Protein AF-F0MC78-F1 (afdb_monomer_lite)

Foldseek 3Di:
DDDPPPDPVVVDDPVVVVVLVVVCVVVVADCFDDRHPVLVVVQVVVQVVLQVLVCVVQVHHDPDPVQPPDPKDWDFWDWAWAQDQSATHIHTHTAIPVRPRADDVAGVPRRYDDPVLVVLLVCVVVPDDLVVSQVCCCVNHVDRDDSVNSVVSNVVCVVVQVCLLLAADEQEFAEKEKDWDWDQDDDVHTDTKIKIWIWTQHPVRDIDTNDIDIADPDPRLALVNLLVVLVSSVVSRHNEYAEYEYAPGPNNVVSCCVNHVNHQYAYQPVNLLVVLVVQDDPVCNVVLCVLQVQLLVPLAPVSNVVSLVVSCVVPCVPRVVNNVSCVVRVVRHRVLNVDPPVVVVVRPDLAPDDDDDDDDPPPDDDDDDPPDDRPDPRDLCNVDDPLDLLVLLLVLLVPDDCPLLVVLDDDDDPDDDDADSSLLLSLCLVCLLVLHDQLQVSLVCCVPPSSSVVSNVNDRDHSVSSVVSLVSCLVVLLVLLLSLLLVLVVLVDQQQQEKEKDKDWFFAPADPVLKDFQVVLVVCVVVLVPCLPVVVVVVVVVVVVVVVPDDPDDPPVVVVVNVVSVVLNVLSVLLNVLLVVVVVVVVVVVVVLVVLLVVQLVCLLVVHDGPDDRDQADSQLSSLVSQLVVVVVVLVVVVVVCVVCVVVVHDDPDDDRDPCVPDPSNVVSVVSNVVSVVSHVVVVPDDPPDDPGRIARSVFRQWDFAQDPVGTHGGWMKMFMFHLLGATQDIATHRDNFCQVVLVVRQVSSQVSLVVSCVVPVDPSSHNAEYAYECSNDDLCNLPPDHHHYAYDVDDLVVLLVCLVVPAADDAFDPPDRSVSRNSNQSSHPVNVVSNVCNCVGVVVSVVSLCSSRNHQPDHDRSSSRSVSSSSSSSSSSVSSSVSVD

Structure (mmCIF, N/CA/C/O backbone):
data_AF-F0MC78-F1
#
_entry.id   AF-F0MC78-F1
#
loop_
_atom_site.group_PDB
_atom_site.id
_atom_site.type_symbol
_atom_site.label_atom_id
_atom_site.label_alt_id
_atom_site.label_comp_id
_atom_site.label_asym_id
_atom_site.label_entity_id
_atom_site.label_seq_id
_atom_site.pdbx_PDB_ins_code
_atom_site.Cartn_x
_atom_site.Cartn_y
_atom_site.Cartn_z
_atom_site.occupancy
_atom_site.B_iso_or_equiv
_atom_site.auth_seq_id
_atom_site.auth_comp_id
_atom_site.auth_asym_id
_atom_site.auth_atom_id
_atom_site.pdbx_PDB_model_num
ATOM 1 N N . MET A 1 1 ? 43.448 -42.102 -20.679 1.00 36.03 1 MET A N 1
ATOM 2 C CA . MET A 1 1 ? 44.283 -41.127 -19.950 1.00 36.03 1 MET A CA 1
ATOM 3 C C . MET A 1 1 ? 43.355 -40.333 -19.064 1.00 36.03 1 MET A C 1
ATOM 5 O O . MET A 1 1 ? 42.288 -39.949 -19.513 1.00 36.03 1 MET A O 1
ATOM 9 N N . THR A 1 2 ? 43.704 -40.294 -17.788 1.00 30.30 2 THR A N 1
ATOM 10 C CA . THR A 1 2 ? 42.893 -39.878 -16.644 1.00 30.30 2 THR A CA 1
ATOM 11 C C . THR A 1 2 ? 42.479 -38.414 -16.709 1.00 30.30 2 THR A C 1
ATOM 13 O O . THR A 1 2 ? 43.308 -37.548 -16.981 1.00 30.30 2 THR A O 1
ATOM 16 N N . ASP A 1 3 ? 41.200 -38.189 -16.417 1.00 33.69 3 ASP A N 1
ATOM 17 C CA . ASP A 1 3 ? 40.590 -36.907 -16.073 1.00 33.69 3 ASP A CA 1
ATOM 18 C C . ASP A 1 3 ? 41.346 -36.284 -14.891 1.00 33.69 3 ASP A C 1
ATOM 20 O O . ASP A 1 3 ? 41.429 -36.881 -13.816 1.00 33.69 3 ASP A O 1
ATOM 24 N N . VAL A 1 4 ? 41.922 -35.101 -15.095 1.00 35.62 4 VAL A N 1
ATOM 25 C CA . VAL A 1 4 ? 42.488 -34.267 -14.027 1.00 35.62 4 VAL A CA 1
ATOM 26 C C . VAL A 1 4 ? 41.748 -32.936 -14.066 1.00 35.62 4 VAL A C 1
ATOM 28 O O . VAL A 1 4 ? 42.275 -31.906 -14.469 1.00 35.62 4 VAL A O 1
ATOM 31 N N . THR A 1 5 ? 40.481 -32.960 -13.664 1.00 35.41 5 THR A N 1
ATOM 32 C CA . THR A 1 5 ? 39.817 -31.777 -13.117 1.00 35.41 5 THR A CA 1
ATOM 33 C C . THR A 1 5 ? 40.124 -31.736 -11.626 1.00 35.41 5 THR A C 1
ATOM 35 O O . THR A 1 5 ? 39.296 -32.120 -10.801 1.00 35.41 5 THR A O 1
ATOM 38 N N . THR A 1 6 ? 41.342 -31.325 -11.268 1.00 33.75 6 THR A N 1
ATOM 39 C CA . THR A 1 6 ? 41.643 -30.948 -9.884 1.00 33.75 6 THR A CA 1
ATOM 40 C C . THR A 1 6 ? 40.788 -29.727 -9.576 1.00 33.75 6 THR A C 1
ATOM 42 O O . THR A 1 6 ? 40.936 -28.679 -10.207 1.00 33.75 6 THR A O 1
ATOM 45 N N . SER A 1 7 ? 39.825 -29.881 -8.673 1.00 35.78 7 SER A N 1
ATOM 46 C CA . SER A 1 7 ? 38.969 -28.779 -8.259 1.00 35.78 7 SER A CA 1
ATOM 47 C C . SER A 1 7 ? 39.847 -27.716 -7.587 1.00 35.78 7 SER A C 1
ATOM 49 O O . SER A 1 7 ? 40.676 -28.042 -6.742 1.00 35.78 7 SER A O 1
ATOM 51 N N . ALA A 1 8 ? 39.702 -26.439 -7.952 1.00 42.66 8 ALA A N 1
ATOM 52 C CA . ALA A 1 8 ? 40.472 -25.345 -7.338 1.00 42.66 8 ALA A CA 1
ATOM 53 C C . ALA A 1 8 ? 40.263 -25.244 -5.807 1.00 42.66 8 ALA A C 1
ATOM 55 O O . ALA A 1 8 ? 41.031 -24.583 -5.112 1.00 42.66 8 ALA A O 1
ATOM 56 N N . THR A 1 9 ? 39.240 -25.923 -5.287 1.00 39.44 9 THR A N 1
ATOM 57 C CA . THR A 1 9 ? 38.934 -26.104 -3.867 1.00 39.44 9 THR A CA 1
ATOM 58 C C . THR A 1 9 ? 39.941 -26.977 -3.110 1.00 39.44 9 THR A C 1
ATOM 60 O O . THR A 1 9 ? 40.125 -26.739 -1.925 1.00 39.44 9 THR A O 1
ATOM 63 N N . ASP A 1 10 ? 40.662 -27.901 -3.760 1.00 43.69 10 ASP A N 1
ATOM 64 C CA . ASP A 1 10 ? 41.658 -28.760 -3.083 1.00 43.69 10 ASP A CA 1
ATOM 65 C C . ASP A 1 10 ? 43.011 -28.059 -2.831 1.00 43.69 10 ASP A C 1
ATOM 67 O O . ASP A 1 10 ? 43.887 -28.601 -2.160 1.00 43.69 10 ASP A O 1
ATOM 71 N N . ALA A 1 11 ? 43.208 -26.851 -3.374 1.00 52.25 11 ALA A N 1
ATOM 72 C CA . ALA A 1 11 ? 44.463 -26.098 -3.268 1.00 52.25 11 ALA A CA 1
ATOM 73 C C . ALA A 1 11 ? 44.542 -25.183 -2.032 1.00 52.25 11 ALA A C 1
ATOM 75 O O . ALA A 1 11 ? 45.592 -24.594 -1.769 1.00 52.25 11 ALA A O 1
ATOM 76 N N . VAL A 1 12 ? 43.443 -25.025 -1.289 1.00 56.75 12 VAL A N 1
ATOM 77 C CA . VAL A 1 12 ? 43.340 -24.069 -0.183 1.00 56.75 12 VAL A CA 1
ATOM 78 C C . VAL A 1 12 ? 42.890 -24.806 1.073 1.00 56.75 12 VAL A C 1
ATOM 80 O O . VAL A 1 12 ? 41.785 -25.330 1.126 1.00 56.75 12 VAL A O 1
ATOM 83 N N . ASP A 1 13 ? 43.749 -24.838 2.090 1.00 71.06 13 ASP A N 1
ATOM 84 C CA . ASP A 1 13 ? 43.458 -25.482 3.373 1.00 71.06 13 ASP A CA 1
ATOM 85 C C . ASP A 1 13 ? 42.274 -24.781 4.078 1.00 71.06 13 ASP A C 1
ATOM 87 O O . ASP A 1 13 ? 42.365 -23.611 4.471 1.00 71.06 13 ASP A O 1
ATOM 91 N N . GLU A 1 14 ? 41.147 -25.489 4.224 1.00 67.94 14 GLU A N 1
ATOM 92 C CA . GLU A 1 14 ? 39.921 -24.975 4.851 1.00 67.94 14 GLU A CA 1
ATOM 93 C C . GLU A 1 14 ? 40.154 -24.515 6.300 1.00 67.94 14 GLU A C 1
ATOM 95 O O . GLU A 1 14 ? 39.541 -23.542 6.756 1.00 67.94 14 GLU A O 1
ATOM 100 N N . GLU A 1 15 ? 41.080 -25.156 7.019 1.00 69.62 15 GLU A N 1
ATOM 101 C CA . GLU A 1 15 ? 41.416 -24.788 8.393 1.00 69.62 15 GLU A CA 1
ATOM 102 C C . GLU A 1 15 ? 42.195 -23.465 8.434 1.00 69.62 15 GLU A C 1
ATOM 104 O O . GLU A 1 15 ? 41.943 -22.616 9.296 1.00 69.62 15 GLU A O 1
ATOM 109 N N . LEU A 1 16 ? 43.063 -23.217 7.447 1.00 69.44 16 LEU A N 1
ATOM 110 C CA . LEU A 1 16 ? 43.780 -21.948 7.306 1.00 69.44 16 LEU A CA 1
ATOM 111 C C . LEU A 1 16 ? 42.819 -20.790 6.987 1.00 69.44 16 LEU A C 1
ATOM 113 O O . LEU A 1 16 ? 42.932 -19.708 7.570 1.00 69.44 16 LEU A O 1
ATOM 117 N N . VAL A 1 17 ? 41.827 -21.014 6.118 1.00 68.69 17 VAL A N 1
ATOM 118 C CA . VAL A 1 17 ? 40.794 -20.012 5.792 1.00 68.69 17 VAL A CA 1
ATOM 119 C C . VAL A 1 17 ? 39.947 -19.677 7.021 1.00 68.69 17 VAL A C 1
ATOM 121 O O . VAL A 1 17 ? 39.665 -18.499 7.280 1.00 68.69 17 VAL A O 1
ATOM 124 N N . ARG A 1 18 ? 39.584 -20.686 7.823 1.00 72.88 18 ARG A N 1
ATOM 125 C CA . ARG A 1 18 ? 38.840 -20.504 9.076 1.00 72.88 18 ARG A CA 1
ATOM 126 C C . ARG A 1 18 ? 39.632 -19.665 10.080 1.00 72.88 18 ARG A C 1
ATOM 128 O O . ARG A 1 18 ? 39.100 -18.682 10.598 1.00 72.88 18 ARG A O 1
ATOM 135 N N . GLN A 1 19 ? 40.913 -19.981 10.284 1.00 74.38 19 GLN A N 1
ATOM 136 C CA . GLN A 1 19 ? 41.801 -19.243 11.190 1.00 74.38 19 GLN A CA 1
ATOM 137 C C . GLN A 1 19 ? 42.021 -17.788 10.750 1.00 74.38 19 GLN A C 1
ATOM 139 O O . GLN A 1 19 ? 41.993 -16.874 11.579 1.00 74.38 19 GLN A O 1
ATOM 144 N N . LEU A 1 20 ? 42.201 -17.547 9.447 1.00 71.12 20 LEU A N 1
ATOM 145 C CA . LEU A 1 20 ? 42.364 -16.198 8.895 1.00 71.12 20 LEU A CA 1
ATOM 146 C C . LEU A 1 20 ? 41.081 -15.365 9.025 1.00 71.12 20 LEU A C 1
ATOM 148 O O . LEU A 1 20 ? 41.145 -14.185 9.374 1.00 71.12 20 LEU A O 1
ATOM 152 N N . THR A 1 21 ? 39.914 -15.979 8.816 1.00 71.06 21 THR A N 1
ATOM 153 C CA . THR A 1 21 ? 38.610 -15.310 8.963 1.00 71.06 21 THR A CA 1
ATOM 154 C C . THR A 1 21 ? 38.311 -14.969 10.428 1.00 71.06 21 THR A C 1
ATOM 156 O O . THR A 1 21 ? 37.800 -13.888 10.729 1.00 71.06 21 THR A O 1
ATOM 159 N N . GLU A 1 22 ? 38.668 -15.853 11.363 1.00 75.31 22 GLU A N 1
ATOM 160 C CA . GLU A 1 22 ? 38.485 -15.647 12.804 1.00 75.31 22 GLU A CA 1
ATOM 161 C C . GLU A 1 22 ? 39.412 -14.549 13.355 1.00 75.31 22 GLU A C 1
ATOM 163 O O . GLU A 1 22 ? 38.964 -13.672 14.104 1.00 75.31 22 GLU A O 1
ATOM 168 N N . ARG A 1 23 ? 40.673 -14.502 12.899 1.00 67.88 23 ARG A N 1
ATOM 169 C CA . ARG A 1 23 ? 41.593 -13.391 13.202 1.00 67.88 23 ARG A CA 1
ATOM 170 C C . ARG A 1 23 ? 41.107 -12.063 12.633 1.00 67.88 23 ARG A C 1
ATOM 172 O O . ARG A 1 23 ? 41.058 -11.082 13.369 1.00 67.88 23 ARG A O 1
ATOM 179 N N . ALA A 1 24 ? 40.660 -12.034 11.376 1.00 68.81 24 ALA A N 1
ATOM 180 C CA . ALA A 1 24 ? 40.131 -10.812 10.769 1.00 68.81 24 ALA A CA 1
ATOM 181 C C . ALA A 1 24 ? 38.902 -10.269 11.518 1.00 68.81 24 ALA A C 1
ATOM 183 O O . ALA A 1 24 ? 38.790 -9.061 11.722 1.00 68.81 24 ALA A O 1
ATOM 184 N N . ARG A 1 25 ? 38.019 -11.152 12.008 1.00 69.50 25 ARG A N 1
ATOM 185 C CA . ARG A 1 25 ? 36.865 -10.767 12.836 1.00 69.50 25 ARG A CA 1
ATOM 186 C C . ARG A 1 25 ? 37.276 -10.196 14.196 1.00 69.50 25 ARG A C 1
ATOM 188 O O . ARG A 1 25 ? 36.616 -9.284 14.687 1.00 69.50 25 ARG A O 1
ATOM 195 N N . THR A 1 26 ? 38.348 -10.721 14.784 1.00 73.12 26 THR A N 1
ATOM 196 C CA . THR A 1 26 ? 38.876 -10.276 16.085 1.00 73.12 26 THR A CA 1
ATOM 197 C C . THR A 1 26 ? 39.593 -8.927 15.975 1.00 73.12 26 THR A C 1
ATOM 199 O O . THR A 1 26 ? 39.459 -8.084 16.856 1.00 73.12 26 THR A O 1
ATOM 202 N N . GLU A 1 27 ? 40.298 -8.691 14.867 1.00 69.75 27 GLU A N 1
ATOM 203 C CA . GLU A 1 27 ? 41.038 -7.450 14.587 1.00 69.75 27 GLU A CA 1
ATOM 204 C C . GLU A 1 27 ? 40.187 -6.364 13.898 1.00 69.75 27 GLU A C 1
ATOM 206 O O . GLU A 1 27 ? 40.670 -5.261 13.650 1.00 69.75 27 GLU A O 1
ATOM 211 N N . GLY A 1 28 ? 38.917 -6.651 13.584 1.00 68.69 28 GLY A N 1
ATOM 212 C CA . GLY A 1 28 ? 38.004 -5.706 12.929 1.00 68.69 28 GLY A CA 1
ATOM 213 C C . GLY A 1 28 ? 38.335 -5.417 11.458 1.00 68.69 28 GLY A C 1
ATOM 214 O O . GLY A 1 28 ? 37.891 -4.404 10.917 1.00 68.69 28 GLY A O 1
ATOM 215 N N . LEU A 1 29 ? 39.108 -6.287 10.804 1.00 69.69 29 LEU A N 1
ATOM 216 C CA . LEU A 1 29 ? 39.497 -6.143 9.403 1.00 69.69 29 LEU A CA 1
ATOM 217 C C . LEU A 1 29 ? 38.327 -6.498 8.479 1.00 69.69 29 LEU A C 1
ATOM 219 O O . LEU A 1 29 ? 37.681 -7.536 8.626 1.00 69.69 29 LEU A O 1
ATOM 223 N N . GLN A 1 30 ? 38.078 -5.647 7.484 1.00 71.81 30 GLN A N 1
ATOM 224 C CA . GLN A 1 30 ? 37.110 -5.945 6.432 1.00 71.81 30 GLN A CA 1
ATOM 225 C C . GLN A 1 30 ? 37.641 -7.052 5.507 1.00 71.81 30 GLN A C 1
ATOM 227 O O . GLN A 1 30 ? 38.844 -7.166 5.261 1.00 71.81 30 GLN A O 1
ATOM 232 N N . LEU A 1 31 ? 36.731 -7.886 4.999 1.00 64.44 31 LEU A N 1
ATOM 233 C CA . LEU A 1 31 ? 37.070 -9.030 4.146 1.00 64.44 31 LEU A CA 1
ATOM 234 C C . LEU A 1 31 ? 37.547 -8.565 2.755 1.00 64.44 31 LEU A C 1
ATOM 236 O O . LEU A 1 31 ? 38.576 -9.028 2.268 1.00 64.44 31 LEU A O 1
ATOM 240 N N . ALA A 1 32 ? 36.849 -7.585 2.176 1.00 58.53 32 ALA A N 1
ATOM 241 C CA . ALA A 1 32 ? 37.193 -6.868 0.946 1.00 58.53 32 ALA A CA 1
ATOM 242 C C . ALA A 1 32 ? 37.181 -5.346 1.205 1.00 58.53 32 ALA A C 1
ATOM 244 O O . ALA A 1 32 ? 36.528 -4.909 2.152 1.00 58.53 32 ALA A O 1
ATOM 245 N N . GLY A 1 33 ? 37.886 -4.559 0.382 1.00 59.09 33 GLY A N 1
ATOM 246 C CA . GLY A 1 33 ? 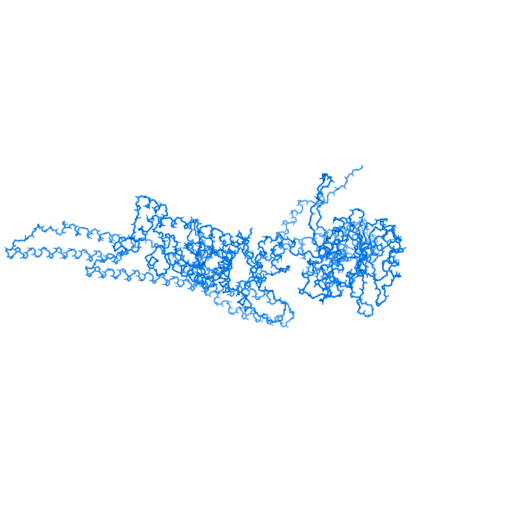38.048 -3.103 0.545 1.00 59.09 33 GLY A CA 1
ATOM 247 C C . GLY A 1 33 ? 39.489 -2.675 0.859 1.00 59.09 33 GLY A C 1
ATOM 248 O O . GLY A 1 33 ? 40.358 -3.525 1.067 1.00 59.09 33 GLY A O 1
ATOM 249 N N . GLU A 1 34 ? 39.746 -1.362 0.875 1.00 56.78 34 GLU A N 1
ATOM 250 C CA . GLU A 1 34 ? 41.080 -0.774 1.083 1.00 56.78 34 GLU A CA 1
ATOM 251 C C . GLU A 1 34 ? 41.662 -1.162 2.457 1.00 56.78 34 GLU A C 1
ATOM 253 O O . GLU A 1 34 ? 41.082 -0.884 3.506 1.00 56.78 34 GLU A O 1
ATOM 258 N N . GLY A 1 35 ? 42.792 -1.877 2.454 1.00 64.88 35 GLY A N 1
ATOM 259 C CA . GLY A 1 35 ? 43.419 -2.437 3.657 1.00 64.88 35 GLY A CA 1
ATOM 260 C C . GLY A 1 35 ? 42.810 -3.755 4.165 1.00 64.88 35 GLY A C 1
ATOM 261 O O . GLY A 1 35 ? 43.220 -4.240 5.227 1.00 64.88 35 GLY A O 1
ATOM 262 N N . GLY A 1 36 ? 41.866 -4.348 3.426 1.00 74.94 36 GLY A N 1
ATOM 263 C CA . GLY A 1 36 ? 41.172 -5.591 3.777 1.00 74.94 36 GLY A CA 1
ATOM 264 C C . GLY A 1 36 ? 42.028 -6.862 3.686 1.00 74.94 36 GLY A C 1
ATOM 265 O O . GLY A 1 36 ? 43.127 -6.876 3.121 1.00 74.94 36 GLY A O 1
ATOM 266 N N . LEU A 1 37 ? 41.512 -7.966 4.240 1.00 77.50 37 LEU A N 1
ATOM 267 C CA . LEU A 1 37 ? 42.216 -9.256 4.321 1.00 77.50 37 LEU A CA 1
ATOM 268 C C . LEU A 1 37 ? 42.641 -9.779 2.938 1.00 77.50 37 LEU A C 1
ATOM 270 O O . LEU A 1 37 ? 43.787 -10.196 2.768 1.00 77.50 37 LEU A O 1
ATOM 274 N N . LEU A 1 38 ? 41.754 -9.707 1.941 1.00 72.81 38 LEU A N 1
ATOM 275 C CA . LEU A 1 38 ? 42.040 -10.177 0.581 1.00 72.81 38 LEU A CA 1
ATOM 276 C C . LEU A 1 38 ? 43.163 -9.381 -0.102 1.00 72.81 38 LEU A C 1
ATOM 278 O O . LEU A 1 38 ? 43.994 -9.974 -0.788 1.00 72.81 38 LEU A O 1
ATOM 282 N N . GLN A 1 39 ? 43.254 -8.066 0.127 1.00 74.44 39 GLN A N 1
ATOM 283 C CA . GLN A 1 39 ? 44.347 -7.246 -0.412 1.00 74.44 39 GLN A CA 1
ATOM 284 C C . GLN A 1 39 ? 45.693 -7.614 0.223 1.00 74.44 39 GLN A C 1
ATOM 286 O O . GLN A 1 39 ? 46.696 -7.733 -0.480 1.00 74.44 39 GLN A O 1
ATOM 291 N N . LYS A 1 40 ? 45.719 -7.850 1.544 1.00 76.19 40 LYS A N 1
ATOM 292 C CA . LYS A 1 40 ? 46.932 -8.278 2.263 1.00 76.19 40 LYS A CA 1
ATOM 293 C C . LYS A 1 40 ? 47.390 -9.677 1.846 1.00 76.19 40 LYS A C 1
ATOM 295 O O . LYS A 1 40 ? 48.586 -9.887 1.671 1.00 76.19 40 LYS A O 1
ATOM 300 N N . LEU A 1 41 ? 46.455 -10.608 1.645 1.00 77.88 41 LEU A N 1
ATOM 301 C CA . LEU A 1 41 ? 46.757 -11.948 1.135 1.00 77.88 41 LEU A CA 1
ATOM 302 C C . LEU A 1 41 ? 47.289 -11.889 -0.296 1.00 77.88 41 LEU A C 1
ATOM 304 O O . LEU A 1 41 ? 48.331 -12.469 -0.581 1.00 77.88 41 LEU A O 1
ATOM 308 N N . THR A 1 42 ? 46.635 -11.119 -1.169 1.00 75.81 42 THR A N 1
ATOM 309 C CA . THR A 1 42 ? 47.093 -10.913 -2.551 1.00 75.81 42 THR A CA 1
ATOM 310 C C . THR A 1 42 ? 48.495 -10.307 -2.574 1.00 75.81 42 THR A C 1
ATOM 312 O O . THR A 1 42 ? 49.354 -10.787 -3.305 1.00 75.81 42 THR A O 1
ATOM 315 N N . LYS A 1 43 ? 48.769 -9.306 -1.726 1.00 82.94 43 LYS A N 1
ATOM 316 C CA . LYS A 1 43 ? 50.114 -8.740 -1.558 1.00 82.94 43 LYS A CA 1
ATOM 317 C C . LYS A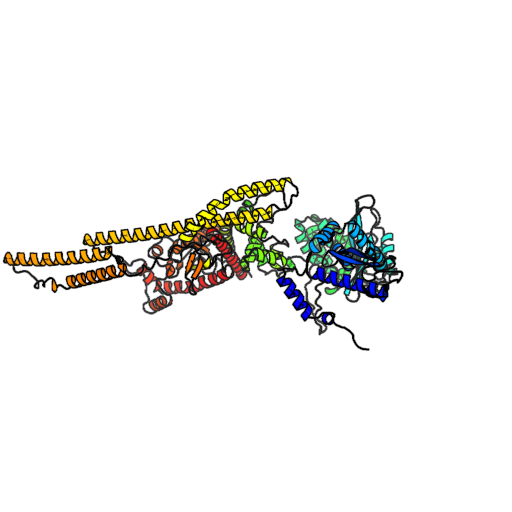 1 43 ? 51.136 -9.809 -1.179 1.00 82.94 43 LYS A C 1
ATOM 319 O O . LYS A 1 43 ? 52.169 -9.899 -1.831 1.00 82.94 43 LYS A O 1
ATOM 324 N N . LEU A 1 44 ? 50.845 -10.600 -0.148 1.00 81.38 44 LEU A N 1
ATOM 325 C CA . LEU A 1 44 ? 51.776 -11.590 0.387 1.00 81.38 44 LEU A CA 1
ATOM 326 C C . LEU A 1 44 ? 52.070 -12.697 -0.631 1.00 81.38 44 LEU A C 1
ATOM 328 O O . LEU A 1 44 ? 53.231 -13.006 -0.865 1.00 81.38 44 LEU A O 1
ATOM 332 N N . VAL A 1 45 ? 51.042 -13.217 -1.306 1.00 81.00 45 VAL A N 1
ATOM 333 C CA . VAL A 1 45 ? 51.201 -14.219 -2.373 1.00 81.00 45 VAL A CA 1
ATOM 334 C C . VAL A 1 45 ? 52.053 -13.668 -3.518 1.00 81.00 45 VAL A C 1
ATOM 336 O O . VAL A 1 45 ? 52.970 -14.342 -3.978 1.00 81.00 45 VAL A O 1
ATOM 339 N N . MET A 1 46 ? 51.800 -12.429 -3.949 1.00 80.25 46 MET A N 1
ATOM 340 C CA . MET A 1 46 ? 52.548 -11.804 -5.044 1.00 80.25 46 MET A CA 1
ATOM 341 C C . MET A 1 46 ? 54.002 -11.505 -4.659 1.00 80.25 46 MET A C 1
ATOM 343 O O . MET A 1 46 ? 54.902 -11.731 -5.461 1.00 80.25 46 MET A O 1
ATOM 347 N N . GLU A 1 47 ? 54.257 -11.014 -3.444 1.00 84.81 47 GLU A N 1
ATOM 348 C CA . GLU A 1 47 ? 55.619 -10.773 -2.951 1.00 84.81 47 GLU A CA 1
ATOM 349 C C . GLU A 1 47 ? 56.399 -12.080 -2.792 1.00 84.81 47 GLU A C 1
ATOM 351 O O . GLU A 1 47 ? 57.542 -12.147 -3.239 1.00 84.81 47 GLU A O 1
ATOM 356 N N . SER A 1 48 ? 55.777 -13.124 -2.237 1.00 80.56 48 SER A N 1
ATOM 357 C CA . SER A 1 48 ? 56.390 -14.448 -2.101 1.00 80.56 48 SER A CA 1
ATOM 358 C C . SER A 1 48 ? 56.703 -15.080 -3.452 1.00 80.56 48 SER A C 1
ATOM 360 O O . SER A 1 48 ? 57.786 -15.627 -3.626 1.00 80.56 48 SER A O 1
ATOM 362 N N . ALA A 1 49 ? 55.800 -14.970 -4.427 1.00 79.88 49 ALA A N 1
ATOM 363 C CA . ALA A 1 49 ? 56.043 -15.526 -5.750 1.00 79.88 49 ALA A CA 1
ATOM 364 C C . ALA A 1 49 ? 57.152 -14.766 -6.504 1.00 79.88 49 ALA A C 1
ATOM 366 O O . ALA A 1 49 ? 57.973 -15.384 -7.173 1.00 79.88 49 ALA A O 1
ATOM 367 N N . LEU A 1 50 ? 57.235 -13.439 -6.343 1.00 83.31 50 LEU A N 1
ATOM 368 C CA . LEU A 1 50 ? 58.325 -12.630 -6.905 1.00 83.31 50 LEU A CA 1
ATOM 369 C C . LEU A 1 50 ? 59.672 -12.862 -6.209 1.00 83.31 50 LEU A C 1
ATOM 371 O O . LEU A 1 50 ? 60.713 -12.725 -6.848 1.00 83.31 50 LEU A O 1
ATOM 375 N N . ASP A 1 51 ? 59.665 -13.164 -4.910 1.00 82.56 51 ASP A N 1
ATOM 376 C CA . ASP A 1 51 ? 60.870 -13.581 -4.194 1.00 82.56 51 ASP A CA 1
ATOM 377 C C . ASP A 1 51 ? 61.350 -14.946 -4.686 1.00 82.56 51 ASP A C 1
ATOM 379 O O . ASP A 1 51 ? 62.533 -15.062 -4.986 1.00 82.56 51 ASP A O 1
ATOM 383 N N . GLY A 1 52 ? 60.440 -15.907 -4.885 1.00 80.75 52 GLY A N 1
ATOM 384 C CA . GLY A 1 52 ? 60.760 -17.212 -5.470 1.00 80.75 52 GLY A CA 1
ATOM 385 C C . GLY A 1 52 ? 61.318 -17.108 -6.893 1.00 80.75 52 GLY A C 1
ATOM 386 O O . GLY A 1 52 ? 62.351 -17.696 -7.189 1.00 80.75 52 GLY A O 1
ATOM 387 N N . GLU A 1 53 ? 60.726 -16.275 -7.758 1.00 83.19 53 GLU A N 1
ATOM 388 C CA . GLU A 1 53 ? 61.290 -16.013 -9.095 1.00 83.19 53 GLU A CA 1
ATOM 389 C C . GLU A 1 53 ? 62.704 -15.405 -9.028 1.00 83.19 53 GLU A C 1
ATOM 391 O O . GLU A 1 53 ? 63.528 -15.647 -9.911 1.00 83.19 53 GLU A O 1
ATOM 396 N N . LEU A 1 54 ? 62.997 -14.595 -8.003 1.00 82.62 54 LEU A N 1
ATOM 397 C CA . LEU A 1 54 ? 64.327 -14.019 -7.814 1.00 82.62 54 LEU A CA 1
ATOM 398 C C . LEU A 1 54 ? 65.315 -15.023 -7.201 1.00 82.62 54 LEU A C 1
ATOM 400 O O . LEU A 1 54 ? 66.495 -14.976 -7.551 1.00 82.62 54 LEU A O 1
ATOM 404 N N . ASP A 1 55 ? 64.854 -15.902 -6.305 1.00 84.25 55 ASP A N 1
ATOM 405 C CA . ASP A 1 55 ? 65.608 -17.056 -5.798 1.00 84.25 55 ASP A CA 1
ATOM 406 C C . ASP A 1 55 ? 66.048 -17.934 -6.982 1.00 84.25 55 ASP A C 1
ATOM 408 O O . ASP A 1 55 ? 67.245 -18.174 -7.143 1.00 84.25 55 ASP A O 1
ATOM 412 N N . ASP A 1 56 ? 65.124 -18.263 -7.889 1.00 82.06 56 ASP A N 1
ATOM 413 C CA . ASP A 1 56 ? 65.396 -19.029 -9.112 1.00 82.06 56 ASP A CA 1
ATOM 414 C C . ASP A 1 56 ? 66.344 -18.297 -10.080 1.00 82.06 56 ASP A C 1
ATOM 416 O O . ASP A 1 56 ? 67.260 -18.902 -10.639 1.00 82.06 56 ASP A O 1
ATOM 420 N N . HIS A 1 57 ? 66.158 -16.986 -10.284 1.00 82.06 57 HIS A N 1
ATOM 421 C CA . HIS A 1 57 ? 66.998 -16.183 -11.189 1.00 82.06 57 HIS A CA 1
ATOM 422 C C . HIS A 1 57 ? 68.438 -16.023 -10.688 1.00 82.06 57 HIS A C 1
ATOM 424 O O . HIS A 1 57 ? 69.374 -15.991 -11.486 1.00 82.06 57 HIS A O 1
ATOM 430 N N . LEU A 1 58 ? 68.627 -15.891 -9.372 1.00 81.56 58 LEU A N 1
ATOM 431 C CA . LEU A 1 58 ? 69.950 -15.773 -8.754 1.00 81.56 58 LEU A CA 1
ATOM 432 C C . LEU A 1 58 ? 70.581 -17.141 -8.446 1.00 81.56 58 LEU A C 1
ATOM 434 O O . LEU A 1 58 ? 71.801 -17.219 -8.308 1.00 81.56 58 LEU A O 1
ATOM 438 N N . GLY A 1 59 ? 69.772 -18.201 -8.364 1.00 77.25 59 GLY A N 1
ATOM 439 C CA . GLY A 1 59 ? 70.190 -19.563 -8.032 1.00 77.25 59 GLY A CA 1
ATOM 440 C C . GLY A 1 59 ? 70.520 -19.774 -6.551 1.00 77.25 59 GLY A C 1
ATOM 441 O O . GLY A 1 59 ? 71.200 -20.744 -6.220 1.00 77.25 59 GLY A O 1
ATOM 442 N N . TYR A 1 60 ? 70.106 -18.856 -5.671 1.00 78.06 60 TYR A N 1
ATOM 443 C CA . TYR A 1 60 ? 70.335 -18.936 -4.227 1.00 78.06 60 TYR A CA 1
ATOM 444 C C . TYR A 1 60 ? 69.316 -18.115 -3.419 1.00 78.06 60 TYR A C 1
ATOM 446 O O . TYR A 1 60 ? 68.829 -17.058 -3.853 1.00 78.06 60 TYR A O 1
ATOM 454 N N . ASP A 1 61 ? 69.082 -18.567 -2.186 1.00 78.62 61 ASP A N 1
ATOM 455 C CA . ASP A 1 61 ? 68.115 -17.980 -1.261 1.00 78.62 61 ASP A CA 1
ATOM 456 C C . ASP A 1 61 ? 68.629 -16.705 -0.578 1.00 78.62 61 ASP A C 1
ATOM 458 O O . ASP A 1 61 ? 69.820 -16.370 -0.518 1.00 78.62 61 ASP A O 1
ATOM 462 N N . LYS A 1 62 ? 67.700 -15.952 0.012 1.00 77.62 62 LYS A N 1
ATOM 463 C CA . LYS A 1 62 ? 68.030 -14.752 0.783 1.00 77.62 62 LYS A CA 1
ATOM 464 C C . LYS A 1 62 ? 68.963 -15.086 1.963 1.00 77.62 62 LYS A C 1
ATOM 466 O O . LYS A 1 62 ? 68.585 -15.805 2.877 1.00 77.62 62 LYS A O 1
ATOM 471 N N . HIS A 1 63 ? 70.134 -14.443 1.989 1.00 74.75 63 HIS A N 1
ATOM 472 C CA . HIS A 1 63 ? 71.209 -14.633 2.982 1.00 74.75 63 HIS A CA 1
ATOM 473 C C . HIS A 1 63 ? 71.975 -15.962 2.895 1.00 74.75 63 HIS A C 1
ATOM 475 O O . HIS A 1 63 ? 72.781 -16.241 3.787 1.00 74.75 63 HIS A O 1
ATOM 481 N N . ASP A 1 64 ? 71.805 -16.725 1.815 1.00 72.94 64 ASP A N 1
ATOM 482 C CA . ASP A 1 64 ? 72.597 -17.927 1.574 1.00 72.94 64 ASP A CA 1
ATOM 483 C C . ASP A 1 64 ? 74.097 -17.576 1.404 1.00 72.94 64 ASP A C 1
ATOM 485 O O . ASP A 1 64 ? 74.438 -16.653 0.647 1.00 72.94 64 ASP A O 1
ATOM 489 N N . PRO A 1 65 ? 75.023 -18.269 2.101 1.00 67.38 65 PRO A N 1
ATOM 490 C CA . PRO A 1 65 ? 76.462 -18.158 1.870 1.00 67.38 65 PRO A CA 1
ATOM 491 C C . PRO A 1 65 ? 76.887 -18.309 0.402 1.00 67.38 65 PRO A C 1
ATOM 493 O O . PRO A 1 65 ? 77.882 -17.689 0.021 1.00 67.38 65 PRO A O 1
ATOM 496 N N . ALA A 1 66 ? 76.141 -19.066 -0.412 1.00 64.31 66 ALA A N 1
ATOM 497 C CA . ALA A 1 66 ? 76.378 -19.250 -1.846 1.00 64.31 66 ALA A CA 1
ATOM 498 C C . ALA A 1 66 ? 76.300 -17.936 -2.649 1.00 64.31 66 ALA A C 1
ATOM 500 O O . ALA A 1 66 ? 76.953 -17.801 -3.681 1.00 64.31 66 ALA A O 1
ATOM 501 N N . GLY A 1 67 ? 75.567 -16.935 -2.147 1.00 60.84 67 GLY A N 1
ATOM 502 C CA . GLY A 1 67 ? 75.460 -15.606 -2.755 1.00 60.84 67 GLY A CA 1
ATOM 503 C C . GLY A 1 67 ? 76.611 -14.645 -2.418 1.00 60.84 67 GLY A C 1
ATOM 504 O O . GLY A 1 67 ? 76.626 -13.510 -2.900 1.00 60.84 67 GLY A O 1
ATOM 505 N N . ARG A 1 68 ? 77.582 -15.037 -1.576 1.00 59.81 68 ARG A N 1
ATOM 506 C CA . ARG A 1 68 ? 78.735 -14.183 -1.227 1.00 59.81 68 ARG A CA 1
ATOM 507 C C . ARG A 1 68 ? 79.775 -14.216 -2.351 1.00 59.81 68 ARG A C 1
ATOM 509 O O . ARG A 1 68 ? 80.281 -15.275 -2.693 1.00 59.81 68 ARG A O 1
ATOM 516 N N . ASN A 1 69 ? 80.134 -13.044 -2.882 1.00 60.78 69 ASN A N 1
ATOM 517 C CA . ASN A 1 69 ? 81.059 -12.856 -4.016 1.00 60.78 69 ASN A CA 1
ATOM 518 C C . ASN A 1 69 ? 80.567 -13.394 -5.382 1.00 60.78 69 ASN A C 1
ATOM 520 O O . ASN A 1 69 ? 81.361 -13.468 -6.319 1.00 60.78 69 ASN A O 1
ATOM 524 N N . GLY A 1 70 ? 79.274 -13.711 -5.533 1.00 61.47 70 GLY A N 1
ATOM 525 C CA . GLY A 1 70 ? 78.640 -13.929 -6.839 1.00 61.47 70 GLY A CA 1
ATOM 526 C C . GLY A 1 70 ? 78.270 -12.585 -7.472 1.00 61.47 70 GLY A C 1
ATOM 527 O O . GLY A 1 70 ? 77.594 -11.784 -6.833 1.00 61.47 70 GLY A O 1
ATOM 528 N N . GLY A 1 71 ? 78.749 -12.297 -8.688 1.00 72.44 71 GLY A N 1
ATOM 529 C CA . GLY A 1 71 ? 78.706 -10.959 -9.309 1.00 72.44 71 GLY A CA 1
ATOM 530 C C . GLY A 1 71 ? 77.366 -10.212 -9.201 1.00 72.44 71 GLY A C 1
ATOM 531 O O . GLY A 1 71 ? 77.365 -9.029 -8.854 1.00 72.44 71 GLY A O 1
ATOM 532 N N . ASN A 1 72 ? 76.239 -10.910 -9.392 1.00 78.81 72 ASN A N 1
ATOM 533 C CA . ASN A 1 72 ? 74.901 -10.350 -9.214 1.00 78.81 72 ASN A CA 1
ATOM 534 C C . ASN A 1 72 ? 74.315 -10.708 -7.836 1.00 78.81 72 ASN A C 1
ATOM 536 O O . ASN A 1 72 ? 74.233 -11.875 -7.449 1.00 78.81 72 ASN A O 1
ATOM 540 N N . SER A 1 73 ? 73.878 -9.687 -7.098 1.00 79.50 73 SER A N 1
ATOM 541 C CA . SER A 1 73 ? 73.370 -9.806 -5.724 1.00 79.50 73 SER A CA 1
ATOM 542 C C . SER A 1 73 ? 72.023 -9.118 -5.534 1.00 79.50 73 SER A C 1
ATOM 544 O O . SER A 1 73 ? 71.673 -8.204 -6.276 1.00 79.50 73 SER A O 1
ATOM 546 N N . ARG A 1 74 ? 71.247 -9.529 -4.525 1.00 82.62 74 ARG A N 1
ATOM 547 C CA . ARG A 1 74 ? 69.985 -8.852 -4.171 1.00 82.62 74 ARG A CA 1
ATOM 548 C C . ARG A 1 74 ? 70.264 -7.412 -3.734 1.00 82.62 74 ARG A C 1
ATOM 550 O O . ARG A 1 74 ? 71.043 -7.189 -2.811 1.00 82.62 74 ARG A O 1
ATOM 557 N N . ASN A 1 75 ? 69.594 -6.441 -4.352 1.00 84.38 75 ASN A N 1
ATOM 558 C CA . ASN A 1 75 ? 69.798 -5.010 -4.117 1.00 84.38 75 ASN A CA 1
ATOM 559 C C . ASN A 1 75 ? 68.485 -4.297 -3.753 1.00 84.38 75 ASN A C 1
ATOM 561 O O . ASN A 1 75 ? 68.017 -3.385 -4.440 1.00 84.38 75 ASN A O 1
ATOM 565 N N . GLY A 1 76 ? 67.883 -4.746 -2.651 1.00 82.94 76 GLY A N 1
ATOM 566 C CA . GLY A 1 76 ? 66.689 -4.134 -2.072 1.00 82.94 76 GLY A CA 1
ATOM 567 C C . GLY A 1 76 ? 65.386 -4.450 -2.812 1.00 82.94 76 GLY A C 1
ATOM 568 O O . GLY A 1 76 ? 65.291 -5.385 -3.609 1.00 82.94 76 GLY A O 1
ATOM 569 N N . ARG A 1 77 ? 64.348 -3.668 -2.497 1.00 86.44 77 ARG A N 1
ATOM 570 C CA . ARG A 1 77 ? 62.998 -3.778 -3.068 1.00 86.44 77 ARG A CA 1
ATOM 571 C C . ARG A 1 77 ? 62.522 -2.417 -3.560 1.00 86.44 77 ARG A C 1
ATOM 573 O O . ARG A 1 77 ? 62.951 -1.389 -3.043 1.00 86.44 77 ARG A O 1
ATOM 580 N N . ARG A 1 78 ? 61.617 -2.411 -4.538 1.00 84.56 78 ARG A N 1
ATOM 581 C CA . ARG A 1 78 ? 60.925 -1.205 -5.016 1.00 84.56 78 ARG A CA 1
ATOM 582 C C . ARG A 1 78 ? 59.416 -1.318 -4.774 1.00 84.56 78 ARG A C 1
ATOM 584 O O . ARG A 1 78 ? 58.856 -2.379 -5.061 1.00 84.56 78 ARG A O 1
ATOM 591 N N . PRO A 1 79 ? 58.747 -0.250 -4.313 1.00 86.19 79 PRO A N 1
ATOM 592 C CA . PRO A 1 79 ? 57.295 -0.243 -4.229 1.00 86.19 79 PRO A CA 1
ATOM 593 C C . PRO A 1 79 ? 56.686 -0.211 -5.637 1.00 86.19 79 PRO A C 1
ATOM 595 O O . PRO A 1 79 ? 57.173 0.479 -6.541 1.00 86.19 79 PRO A O 1
ATOM 598 N N . LYS A 1 80 ? 55.619 -0.982 -5.840 1.00 85.44 80 LYS A N 1
ATOM 599 C CA . LYS A 1 80 ? 54.830 -1.008 -7.071 1.00 85.44 80 LYS A CA 1
ATOM 600 C C . LYS A 1 80 ? 53.362 -1.215 -6.719 1.00 85.44 80 LYS A C 1
ATOM 602 O O . LYS A 1 80 ? 52.983 -2.266 -6.221 1.00 85.44 80 LYS A O 1
ATOM 607 N N . THR A 1 81 ? 52.530 -0.234 -7.040 1.00 83.69 81 THR A N 1
ATOM 608 C CA . THR A 1 81 ? 51.074 -0.363 -6.929 1.00 83.69 81 THR A CA 1
ATOM 609 C C . THR A 1 81 ? 50.526 -1.118 -8.138 1.00 83.69 81 THR A C 1
ATOM 611 O O . THR A 1 81 ? 50.744 -0.698 -9.281 1.00 83.69 81 THR A O 1
ATOM 614 N N . LEU A 1 82 ? 49.853 -2.238 -7.882 1.00 79.75 82 LEU A N 1
ATOM 615 C CA . LEU A 1 82 ? 49.132 -3.044 -8.860 1.00 79.75 82 LEU A CA 1
ATOM 616 C C . LEU A 1 82 ? 47.631 -2.842 -8.701 1.00 79.75 82 LEU A C 1
ATOM 618 O O . LEU A 1 82 ? 47.110 -2.895 -7.594 1.00 79.75 82 LEU A O 1
ATOM 622 N N . LEU A 1 83 ? 46.937 -2.650 -9.815 1.00 71.38 83 LEU A N 1
ATOM 623 C CA . LEU A 1 83 ? 45.481 -2.637 -9.849 1.00 71.38 83 LEU A CA 1
ATOM 624 C C . LEU A 1 83 ? 44.980 -4.074 -10.020 1.00 71.38 83 LEU A C 1
ATOM 626 O O . LEU A 1 83 ? 45.298 -4.727 -11.020 1.00 71.38 83 LEU A O 1
ATOM 630 N N . THR A 1 84 ? 44.233 -4.554 -9.027 1.00 70.19 84 THR A N 1
ATOM 631 C CA . THR A 1 84 ? 43.651 -5.904 -8.969 1.00 70.19 84 THR A CA 1
ATOM 632 C C . THR A 1 84 ? 42.129 -5.818 -8.829 1.00 70.19 84 THR A C 1
ATOM 634 O O . THR A 1 84 ? 41.596 -4.749 -8.538 1.00 70.19 84 THR A O 1
ATOM 637 N N . GLU A 1 85 ? 41.415 -6.935 -8.985 1.00 63.56 85 GLU A N 1
ATOM 638 C CA . GLU A 1 85 ? 39.953 -6.991 -8.797 1.00 63.56 85 GLU A CA 1
ATOM 639 C C . GLU A 1 85 ? 39.511 -6.672 -7.359 1.00 63.56 85 GLU A C 1
ATOM 641 O O . GLU A 1 85 ? 38.390 -6.226 -7.138 1.00 63.56 85 GLU A O 1
ATOM 646 N N . ALA A 1 86 ? 40.400 -6.853 -6.376 1.00 62.34 86 ALA A N 1
ATOM 647 C CA . ALA A 1 86 ? 40.164 -6.488 -4.980 1.00 62.34 86 ALA A CA 1
ATOM 648 C C . ALA A 1 86 ? 40.560 -5.031 -4.658 1.00 62.34 86 ALA A C 1
ATOM 650 O O . ALA A 1 86 ? 40.492 -4.625 -3.496 1.00 62.34 86 ALA A O 1
ATOM 651 N N . GLY A 1 87 ? 41.001 -4.259 -5.658 1.00 67.94 87 GLY A N 1
ATOM 652 C CA . GLY A 1 87 ? 41.452 -2.871 -5.540 1.00 67.94 87 GLY A CA 1
ATOM 653 C C . GLY A 1 87 ? 42.965 -2.674 -5.727 1.00 67.94 87 GLY A C 1
ATOM 654 O O . GLY A 1 87 ? 43.675 -3.611 -6.121 1.00 67.94 87 GLY A O 1
ATOM 655 N N . PRO A 1 88 ? 43.481 -1.450 -5.501 1.00 74.62 88 PRO A N 1
ATOM 656 C CA . PRO A 1 88 ? 44.909 -1.154 -5.590 1.00 74.62 88 PRO A CA 1
ATOM 657 C C . PRO A 1 88 ? 45.692 -1.851 -4.467 1.00 74.62 88 PRO A C 1
ATOM 659 O O . PRO A 1 88 ? 45.396 -1.690 -3.288 1.00 74.62 88 PRO A O 1
ATOM 662 N N . VAL A 1 89 ? 46.726 -2.609 -4.833 1.00 81.19 89 VAL A N 1
ATOM 663 C CA . VAL A 1 89 ? 47.609 -3.328 -3.904 1.00 81.19 89 VAL A CA 1
ATOM 664 C C . VAL A 1 89 ? 49.045 -2.846 -4.092 1.00 81.19 89 VAL A C 1
ATOM 666 O O . VAL A 1 89 ? 49.616 -2.965 -5.176 1.00 81.19 89 VAL A O 1
ATOM 669 N N . GLU A 1 90 ? 49.656 -2.309 -3.037 1.00 82.75 90 GLU A N 1
ATOM 670 C CA . GLU A 1 90 ? 51.069 -1.923 -3.048 1.00 82.75 90 GLU A CA 1
ATOM 671 C C . GLU A 1 90 ? 51.968 -3.109 -2.676 1.00 82.75 90 GLU A C 1
ATOM 673 O O . GLU A 1 90 ? 51.997 -3.548 -1.521 1.00 82.75 90 GLU A O 1
ATOM 678 N N . ILE A 1 91 ? 52.722 -3.605 -3.660 1.00 86.69 91 ILE A N 1
ATOM 679 C CA . ILE A 1 91 ? 53.672 -4.711 -3.506 1.00 86.69 91 ILE A CA 1
ATOM 680 C C . ILE A 1 91 ? 55.126 -4.222 -3.513 1.00 86.69 91 ILE A C 1
ATOM 682 O O . ILE A 1 91 ? 55.473 -3.232 -4.163 1.00 86.69 91 ILE A O 1
ATOM 686 N N . SER A 1 92 ? 55.997 -4.960 -2.833 1.00 86.06 92 SER A N 1
ATOM 687 C CA . SER A 1 92 ? 57.433 -4.698 -2.713 1.00 86.06 92 SER A CA 1
ATOM 688 C C . SER A 1 92 ? 58.209 -5.639 -3.632 1.00 86.06 92 SER A C 1
ATOM 690 O O . SER A 1 92 ? 58.621 -6.732 -3.239 1.00 86.06 92 SER A O 1
ATOM 692 N N . VAL A 1 93 ? 58.423 -5.207 -4.874 1.00 86.88 93 VAL A N 1
ATOM 693 C CA . VAL A 1 93 ? 59.073 -6.021 -5.910 1.00 86.88 93 VAL A CA 1
ATOM 694 C C . VAL A 1 93 ? 60.576 -6.100 -5.632 1.00 86.88 93 VAL A C 1
ATOM 696 O O . VAL A 1 93 ? 61.219 -5.046 -5.546 1.00 86.88 93 VAL A O 1
ATOM 699 N N . PRO A 1 94 ? 61.162 -7.300 -5.507 1.00 85.19 94 PRO A N 1
ATOM 700 C CA . PRO A 1 94 ? 62.583 -7.450 -5.244 1.00 85.19 94 PRO A CA 1
ATOM 701 C C . PRO A 1 94 ? 63.414 -7.146 -6.502 1.00 85.19 94 PRO A C 1
ATOM 703 O O . PRO A 1 94 ? 62.911 -7.154 -7.630 1.00 85.19 94 PRO A O 1
ATOM 706 N N . ARG A 1 95 ? 64.680 -6.771 -6.302 1.00 84.56 95 ARG A N 1
ATOM 707 C CA . ARG A 1 95 ? 65.579 -6.325 -7.372 1.00 84.56 95 ARG A CA 1
ATOM 708 C C . ARG A 1 95 ? 66.962 -6.950 -7.220 1.00 84.56 95 ARG A C 1
ATOM 710 O O . ARG A 1 95 ? 67.481 -7.061 -6.111 1.00 84.56 95 ARG A O 1
ATOM 717 N N . ASP A 1 96 ? 67.581 -7.271 -8.347 1.00 86.00 96 ASP A N 1
ATOM 718 C CA . ASP A 1 96 ? 68.985 -7.649 -8.453 1.00 86.00 96 ASP A CA 1
ATOM 719 C C . ASP A 1 96 ? 69.885 -6.428 -8.734 1.00 86.00 96 ASP A C 1
ATOM 721 O O . ASP A 1 96 ? 69.446 -5.383 -9.235 1.00 86.00 96 ASP A O 1
ATOM 725 N N . ARG A 1 97 ? 71.165 -6.535 -8.382 1.00 82.75 97 ARG A N 1
ATOM 726 C CA . ARG A 1 97 ? 72.158 -5.462 -8.501 1.00 82.75 97 ARG A CA 1
ATOM 727 C C . ARG A 1 97 ? 72.358 -5.042 -9.952 1.00 82.75 97 ARG A C 1
ATOM 729 O O . ARG A 1 97 ? 72.397 -3.840 -10.216 1.00 82.75 97 ARG A O 1
ATOM 736 N N . ASP A 1 98 ? 72.371 -6.008 -10.863 1.00 83.19 98 ASP A N 1
ATOM 737 C CA . ASP A 1 98 ? 72.655 -5.786 -12.283 1.00 83.19 98 ASP A CA 1
ATOM 738 C C . ASP A 1 98 ? 71.403 -5.429 -13.109 1.00 83.19 98 ASP A C 1
ATOM 740 O O . ASP A 1 98 ? 71.498 -5.161 -14.304 1.00 83.19 98 ASP A O 1
ATOM 744 N N . ALA A 1 99 ? 70.220 -5.367 -12.478 1.00 81.19 99 ALA A N 1
ATOM 745 C CA . ALA A 1 99 ? 68.923 -5.092 -13.114 1.00 81.19 99 ALA A CA 1
ATOM 746 C C . ALA A 1 99 ? 68.525 -6.070 -14.246 1.00 81.19 99 ALA A C 1
ATOM 748 O O . ALA A 1 99 ? 67.664 -5.751 -15.080 1.00 81.19 99 ALA A O 1
ATOM 749 N N . SER A 1 100 ? 69.122 -7.262 -14.245 1.00 82.25 100 SER A N 1
ATOM 750 C CA . SER A 1 100 ? 68.920 -8.337 -15.218 1.00 82.25 100 SER A CA 1
ATOM 751 C C . SER A 1 100 ? 67.639 -9.143 -14.977 1.00 82.25 100 SER A C 1
ATOM 753 O O . SER A 1 100 ? 67.139 -9.778 -15.898 1.00 82.25 100 SER A O 1
ATOM 755 N N . PHE A 1 101 ? 67.063 -9.083 -13.771 1.00 82.62 101 PHE A N 1
ATOM 756 C CA . PHE A 1 101 ? 65.871 -9.851 -13.404 1.00 82.62 101 PHE A CA 1
ATOM 757 C C . PHE A 1 101 ? 64.623 -9.393 -14.176 1.00 82.62 101 PHE A C 1
ATOM 759 O O . PHE A 1 101 ? 64.260 -8.211 -14.128 1.00 82.62 101 PHE A O 1
ATOM 766 N N . GLU A 1 102 ? 63.944 -10.315 -14.864 1.00 82.50 102 GLU A N 1
ATOM 767 C CA . GLU A 1 102 ? 62.682 -10.099 -15.589 1.00 82.50 102 GLU A CA 1
ATOM 768 C C . GLU A 1 102 ? 61.554 -10.957 -14.998 1.00 82.50 102 GLU A C 1
ATOM 770 O O . GLU A 1 102 ? 61.415 -12.120 -15.375 1.00 82.50 102 GLU A O 1
ATOM 775 N N . PRO A 1 103 ? 60.738 -10.395 -14.081 1.00 81.19 103 PRO A N 1
ATOM 776 C CA . PRO A 1 103 ? 59.670 -11.151 -13.440 1.00 81.19 103 PRO A CA 1
ATOM 777 C C . PRO A 1 103 ? 58.593 -11.564 -14.444 1.00 81.19 103 PRO A C 1
ATOM 779 O O . PRO A 1 103 ? 58.190 -10.745 -15.282 1.00 81.19 103 PRO A O 1
ATOM 782 N N . ARG A 1 104 ? 58.097 -12.801 -14.333 1.00 77.81 104 ARG A N 1
ATOM 783 C CA . ARG A 1 104 ? 57.085 -13.364 -15.246 1.00 77.81 104 ARG A CA 1
ATOM 784 C C . ARG A 1 104 ? 55.671 -13.153 -14.722 1.00 77.81 104 ARG A C 1
ATOM 786 O O . ARG A 1 104 ? 54.803 -12.764 -15.497 1.00 77.81 104 ARG A O 1
ATOM 793 N N . ILE A 1 105 ? 55.449 -13.335 -13.418 1.00 75.88 105 ILE A N 1
ATOM 794 C CA . ILE A 1 105 ? 54.132 -13.147 -12.783 1.00 75.88 105 ILE A CA 1
ATOM 795 C C . ILE A 1 105 ? 53.665 -11.690 -12.879 1.00 75.88 105 ILE A C 1
ATOM 797 O O . ILE A 1 105 ? 52.497 -11.419 -13.157 1.00 75.88 105 ILE A O 1
ATOM 801 N N . VAL A 1 106 ? 54.575 -10.730 -12.677 1.00 80.12 106 VAL A N 1
ATOM 802 C CA . VAL A 1 106 ? 54.271 -9.301 -12.819 1.00 80.12 106 VAL A CA 1
ATOM 803 C C . VAL A 1 106 ? 55.350 -8.610 -13.647 1.00 80.12 106 VAL A C 1
ATOM 805 O O . VAL A 1 106 ? 56.340 -8.104 -13.106 1.00 80.12 106 VAL A O 1
ATOM 808 N N . ALA A 1 107 ? 55.121 -8.501 -14.956 1.00 79.31 107 ALA A N 1
ATOM 809 C CA . ALA A 1 107 ? 56.110 -7.969 -15.885 1.00 79.31 107 ALA A CA 1
ATOM 810 C C . ALA A 1 107 ? 56.593 -6.550 -15.515 1.00 79.31 107 ALA A C 1
ATOM 812 O O . ALA A 1 107 ? 55.917 -5.745 -14.841 1.00 79.31 107 ALA A O 1
ATOM 813 N N . LYS A 1 108 ? 57.803 -6.199 -15.975 1.00 78.56 108 LYS A N 1
ATOM 814 C CA . LYS A 1 108 ? 58.359 -4.846 -15.808 1.00 78.56 108 LYS A CA 1
ATOM 815 C C . LYS A 1 108 ? 57.359 -3.818 -16.360 1.00 78.56 108 LYS A C 1
ATOM 817 O O . LYS A 1 108 ? 56.847 -3.958 -17.460 1.00 78.56 108 LYS A O 1
ATOM 822 N N . ARG A 1 109 ? 57.081 -2.767 -15.576 1.00 75.25 109 ARG A N 1
ATOM 823 C CA . ARG A 1 109 ? 56.128 -1.672 -15.888 1.00 75.25 109 ARG A CA 1
ATOM 824 C C . ARG A 1 109 ? 54.641 -2.062 -15.988 1.00 75.25 109 ARG A C 1
ATOM 826 O O . ARG A 1 109 ? 53.813 -1.158 -16.029 1.00 75.25 109 ARG A O 1
ATOM 833 N N . GLN A 1 110 ? 54.276 -3.344 -15.924 1.00 75.38 110 GLN A N 1
ATOM 834 C CA . GLN A 1 110 ? 52.875 -3.780 -15.879 1.00 75.38 110 GLN A CA 1
ATOM 835 C C . GLN A 1 110 ? 52.231 -3.381 -14.546 1.00 75.38 110 GLN A C 1
ATOM 837 O O . GLN A 1 110 ? 52.608 -3.909 -13.506 1.00 75.38 110 GLN A O 1
ATOM 842 N N . ARG A 1 111 ? 51.284 -2.441 -14.553 1.00 72.81 111 ARG A N 1
ATOM 843 C CA . ARG A 1 111 ? 50.582 -1.972 -13.337 1.00 72.81 111 ARG A CA 1
ATOM 844 C C . ARG A 1 111 ? 49.151 -2.509 -13.202 1.00 72.81 111 ARG A C 1
ATOM 846 O O . ARG A 1 111 ? 48.486 -2.193 -12.224 1.00 72.81 111 ARG A O 1
ATOM 853 N N . ARG A 1 112 ? 48.685 -3.297 -14.177 1.00 67.62 112 ARG A N 1
ATOM 854 C CA . ARG A 1 112 ? 47.313 -3.816 -14.285 1.00 67.62 112 ARG A CA 1
ATOM 855 C C . ARG A 1 112 ? 47.327 -5.315 -14.576 1.00 67.62 112 ARG A C 1
ATOM 857 O O . ARG A 1 112 ? 48.131 -5.761 -15.400 1.00 67.62 112 ARG A O 1
ATOM 864 N N . LEU A 1 113 ? 46.456 -6.060 -13.904 1.00 65.50 113 LEU A N 1
ATOM 865 C CA . LEU A 1 113 ? 46.164 -7.461 -14.215 1.00 65.50 113 LEU A CA 1
ATOM 866 C C . LEU A 1 113 ? 44.997 -7.538 -15.220 1.00 65.50 113 LEU A C 1
ATOM 868 O O . LEU A 1 113 ? 44.165 -6.635 -15.273 1.00 65.50 113 LEU A O 1
ATOM 872 N N . THR A 1 114 ? 44.974 -8.583 -16.046 1.00 59.03 114 THR A N 1
ATOM 873 C CA . THR A 1 114 ? 44.189 -8.679 -17.294 1.00 59.03 114 THR A CA 1
ATOM 874 C C . THR A 1 114 ? 42.663 -8.628 -17.129 1.00 59.03 114 THR A C 1
ATOM 876 O O . THR A 1 114 ? 41.992 -8.188 -18.053 1.00 59.03 114 THR A O 1
ATOM 879 N N . GLY A 1 115 ? 42.105 -8.971 -15.962 1.00 61.88 115 GLY A N 1
ATOM 880 C CA . GLY A 1 115 ? 40.645 -8.992 -15.741 1.00 61.88 115 GLY A CA 1
ATOM 881 C C . GLY A 1 115 ? 39.943 -7.624 -15.810 1.00 61.88 115 GLY A C 1
ATOM 882 O O . GLY A 1 115 ? 38.741 -7.550 -16.056 1.00 61.88 115 GLY A O 1
ATOM 883 N N . VAL A 1 116 ? 40.678 -6.517 -15.645 1.00 65.44 116 VAL A N 1
ATOM 884 C CA . VAL A 1 116 ? 40.101 -5.158 -15.709 1.00 65.44 116 VAL A CA 1
ATOM 885 C C . VAL A 1 116 ? 39.776 -4.743 -17.149 1.00 65.44 116 VAL A C 1
ATOM 887 O O . VAL A 1 116 ? 38.805 -4.019 -17.368 1.00 65.44 116 VAL A O 1
ATOM 890 N N . ASP A 1 117 ? 40.550 -5.211 -18.131 1.00 72.00 117 ASP A N 1
ATOM 891 C CA . ASP A 1 117 ? 40.360 -4.849 -19.540 1.00 72.00 117 ASP A CA 1
ATOM 892 C C . ASP A 1 117 ? 39.033 -5.444 -20.070 1.00 72.00 117 ASP A C 1
ATOM 894 O O . ASP A 1 117 ? 38.232 -4.726 -20.672 1.00 72.00 117 ASP A O 1
ATOM 898 N N . ASP A 1 118 ? 38.728 -6.704 -19.736 1.00 71.31 118 ASP A N 1
ATOM 899 C CA . ASP A 1 118 ? 37.464 -7.372 -20.098 1.00 71.31 118 ASP A CA 1
ATOM 900 C C . ASP A 1 118 ? 36.243 -6.715 -19.437 1.00 71.31 118 ASP A C 1
ATOM 902 O O . ASP A 1 118 ? 35.177 -6.574 -20.046 1.00 71.31 118 ASP A O 1
ATOM 906 N N . LEU A 1 119 ? 36.400 -6.254 -18.192 1.00 72.44 119 LEU A N 1
ATOM 907 C CA . LEU A 1 119 ? 35.359 -5.518 -17.480 1.00 72.44 119 LEU A CA 1
ATOM 908 C C . LEU A 1 119 ? 35.073 -4.168 -18.150 1.00 72.44 119 LEU A C 1
ATOM 910 O O . LEU A 1 119 ? 33.909 -3.815 -18.344 1.00 72.44 119 LEU A O 1
ATOM 914 N N . VAL A 1 120 ? 36.114 -3.431 -18.549 1.00 77.62 120 VAL A N 1
ATOM 915 C CA . VAL A 1 120 ? 35.981 -2.166 -19.289 1.00 77.62 120 VAL A CA 1
ATOM 916 C C . VAL A 1 120 ? 35.245 -2.381 -20.615 1.00 77.62 120 VAL A C 1
ATOM 918 O O . VAL A 1 120 ? 34.347 -1.601 -20.948 1.00 77.62 120 VAL A O 1
ATOM 921 N N . ILE A 1 121 ? 35.569 -3.452 -21.344 1.00 79.62 121 ILE A N 1
ATOM 922 C CA . ILE A 1 121 ? 34.895 -3.816 -22.599 1.00 79.62 121 ILE A CA 1
ATOM 923 C C . ILE A 1 121 ? 33.423 -4.167 -22.337 1.00 79.62 121 ILE A C 1
ATOM 925 O O . ILE A 1 121 ? 32.539 -3.654 -23.022 1.00 79.62 121 ILE A O 1
ATOM 929 N N . SER A 1 122 ? 33.132 -4.959 -21.300 1.00 77.44 122 SER A N 1
ATOM 930 C CA . SER A 1 122 ? 31.765 -5.326 -20.901 1.00 77.44 122 SER A CA 1
ATOM 931 C C . SER A 1 122 ? 30.912 -4.111 -20.522 1.00 77.44 122 SER A C 1
ATOM 933 O O . SER A 1 122 ? 29.756 -4.000 -20.931 1.00 77.44 122 SER A O 1
ATOM 935 N N . LEU A 1 123 ? 31.475 -3.168 -19.763 1.00 79.88 123 LEU A N 1
ATOM 936 C CA . LEU A 1 123 ? 30.785 -1.938 -19.366 1.00 79.88 123 LEU A CA 1
ATOM 937 C C . LEU A 1 123 ? 30.553 -1.006 -20.562 1.00 79.88 123 LEU A C 1
ATOM 939 O O . LEU A 1 123 ? 29.468 -0.439 -20.692 1.00 79.88 123 LEU A O 1
ATOM 943 N N . SER A 1 124 ? 31.525 -0.911 -21.472 1.00 78.62 124 SER A N 1
ATOM 944 C CA . SER A 1 124 ? 31.377 -0.160 -22.726 1.00 78.62 124 SER A CA 1
ATOM 945 C C . SER A 1 124 ? 30.288 -0.769 -23.616 1.00 78.62 124 SER A C 1
ATOM 947 O O . SER A 1 124 ? 29.436 -0.049 -24.130 1.00 78.62 124 SER A O 1
ATOM 949 N N . ALA A 1 125 ? 30.242 -2.101 -23.731 1.00 74.88 125 ALA A N 1
ATOM 950 C CA . ALA A 1 125 ? 29.219 -2.822 -24.492 1.00 74.88 125 ALA A CA 1
ATOM 951 C C . ALA A 1 125 ? 27.803 -2.663 -23.905 1.00 74.88 125 ALA A C 1
ATOM 953 O O . ALA A 1 125 ? 26.820 -2.689 -24.641 1.00 74.88 125 ALA A O 1
ATOM 954 N N . LYS A 1 126 ? 27.686 -2.448 -22.587 1.00 77.12 126 LYS A N 1
ATOM 955 C CA . LYS A 1 126 ? 26.417 -2.131 -21.905 1.00 77.12 126 LYS A CA 1
ATOM 956 C C . LYS A 1 126 ? 25.951 -0.684 -22.109 1.00 77.12 126 LYS A C 1
ATOM 958 O O . LYS A 1 126 ? 24.876 -0.331 -21.629 1.00 77.12 126 LYS A O 1
ATOM 963 N N . GLY A 1 127 ? 26.725 0.139 -22.819 1.00 75.88 127 GLY A N 1
ATOM 964 C CA . GLY A 1 127 ? 26.349 1.501 -23.195 1.00 75.88 127 GLY A CA 1
ATOM 965 C C . GLY A 1 127 ? 26.746 2.582 -22.192 1.00 75.88 127 GLY A C 1
ATOM 966 O O . GLY A 1 127 ? 26.248 3.701 -22.303 1.00 75.88 127 GLY A O 1
ATOM 967 N N . LEU A 1 128 ? 27.629 2.284 -21.230 1.00 81.00 128 LEU A N 1
ATOM 968 C CA . LEU A 1 128 ? 28.160 3.310 -20.332 1.00 81.00 128 LEU A CA 1
ATOM 969 C C . LEU A 1 128 ? 29.151 4.210 -21.081 1.00 81.00 128 LEU A C 1
ATOM 971 O O . LEU A 1 128 ? 29.978 3.756 -21.874 1.00 81.00 128 LEU A O 1
ATOM 975 N N . THR A 1 129 ? 29.103 5.507 -20.797 1.00 81.62 129 THR A N 1
ATOM 976 C CA . THR A 1 129 ? 30.081 6.466 -21.310 1.00 81.62 129 THR A CA 1
ATOM 977 C C . THR A 1 129 ? 31.449 6.249 -20.662 1.00 81.62 129 THR A C 1
ATOM 979 O O . THR A 1 129 ? 31.564 5.798 -19.525 1.00 81.62 129 THR A O 1
ATOM 982 N N . HIS A 1 130 ? 32.521 6.669 -21.338 1.00 80.50 130 HIS A N 1
ATOM 983 C CA . HIS A 1 130 ? 33.887 6.564 -20.805 1.00 80.50 130 HIS A CA 1
ATOM 984 C C . HIS A 1 130 ? 34.053 7.277 -19.446 1.00 80.50 130 HIS A C 1
ATOM 986 O O . HIS A 1 130 ? 34.913 6.908 -18.653 1.00 80.50 130 HIS A O 1
ATOM 992 N N . GLY A 1 131 ? 33.245 8.311 -19.171 1.00 78.25 131 GLY A N 1
ATOM 993 C CA . GLY A 1 131 ? 33.220 8.982 -17.870 1.00 78.25 131 GLY A CA 1
ATOM 994 C C . GLY A 1 131 ? 32.538 8.156 -16.782 1.00 78.25 131 GLY A C 1
ATOM 995 O O . GLY A 1 131 ? 33.076 8.054 -15.686 1.00 78.25 131 GLY A O 1
ATOM 996 N N . GLU A 1 132 ? 31.401 7.533 -17.093 1.00 80.38 132 GLU A N 1
ATOM 997 C CA . GLU A 1 132 ? 30.678 6.657 -16.162 1.00 80.38 132 GLU A CA 1
ATOM 998 C C . GLU A 1 132 ? 31.470 5.390 -15.849 1.00 80.38 132 GLU A C 1
ATOM 1000 O O . GLU A 1 132 ? 31.497 4.961 -14.704 1.00 80.38 132 GLU A O 1
ATOM 1005 N N . ILE A 1 133 ? 32.174 4.825 -16.833 1.00 78.62 133 ILE A N 1
ATOM 1006 C CA . ILE A 1 133 ? 33.059 3.674 -16.617 1.00 78.62 133 ILE A CA 1
ATOM 1007 C C . ILE A 1 133 ? 34.203 4.055 -15.674 1.00 78.62 133 ILE A C 1
ATOM 1009 O O . ILE A 1 133 ? 34.488 3.319 -14.733 1.00 78.62 133 ILE A O 1
ATOM 1013 N N . ALA A 1 134 ? 34.832 5.216 -15.882 1.00 77.44 134 ALA A N 1
ATOM 1014 C CA . ALA A 1 134 ? 35.882 5.705 -14.990 1.00 77.44 134 ALA A CA 1
ATOM 1015 C C . ALA A 1 134 ? 35.361 5.920 -13.558 1.00 77.44 134 ALA A C 1
ATOM 1017 O O . ALA A 1 134 ? 36.015 5.506 -12.603 1.00 77.44 134 ALA A O 1
ATOM 1018 N N . ALA A 1 135 ? 34.171 6.511 -13.409 1.00 78.19 135 ALA A N 1
ATOM 1019 C CA . ALA A 1 135 ? 33.532 6.705 -12.109 1.00 78.19 135 ALA A CA 1
ATOM 1020 C C . ALA A 1 135 ? 33.166 5.370 -11.439 1.00 78.19 135 ALA A C 1
ATOM 1022 O O . ALA A 1 135 ? 33.435 5.186 -10.258 1.00 78.19 135 ALA A O 1
ATOM 1023 N N . HIS A 1 136 ? 32.630 4.412 -12.198 1.00 75.50 136 HIS A N 1
ATOM 1024 C CA . HIS A 1 136 ? 32.259 3.088 -11.700 1.00 75.50 136 HIS A CA 1
ATOM 1025 C C . HIS A 1 136 ? 33.476 2.285 -11.227 1.00 75.50 136 HIS A C 1
ATOM 1027 O O . HIS A 1 136 ? 33.433 1.640 -10.181 1.00 75.50 136 HIS A O 1
ATOM 1033 N N . LEU A 1 137 ? 34.585 2.353 -11.969 1.00 71.62 137 LEU A N 1
ATOM 1034 C CA . LEU A 1 137 ? 35.842 1.717 -11.573 1.00 71.62 137 LEU A CA 1
ATOM 1035 C C . LEU A 1 137 ? 36.460 2.381 -10.336 1.00 71.62 137 LEU A C 1
ATOM 1037 O O . LEU A 1 137 ? 37.003 1.681 -9.481 1.00 71.62 137 LEU A O 1
ATOM 1041 N N . ALA A 1 138 ? 36.323 3.701 -10.193 1.00 72.12 138 ALA A N 1
ATOM 1042 C CA . ALA A 1 138 ? 36.761 4.414 -8.998 1.00 72.12 138 ALA A CA 1
ATOM 1043 C C . ALA A 1 138 ? 35.895 4.078 -7.769 1.00 72.12 138 ALA A C 1
ATOM 1045 O O . ALA A 1 138 ? 36.432 3.832 -6.695 1.00 72.12 138 ALA A O 1
ATOM 1046 N N . GLU A 1 139 ? 34.571 4.014 -7.919 1.00 70.06 139 GLU A N 1
ATOM 1047 C CA . GLU A 1 139 ? 33.636 3.788 -6.809 1.00 70.06 139 GLU A CA 1
ATOM 1048 C C . GLU A 1 139 ? 33.635 2.335 -6.316 1.00 70.06 139 GLU A C 1
ATOM 1050 O O . GLU A 1 139 ? 33.670 2.087 -5.112 1.00 70.06 139 GLU A O 1
ATOM 1055 N N . VAL A 1 140 ? 33.599 1.364 -7.234 1.00 65.00 140 VAL A N 1
ATOM 1056 C CA . VAL A 1 140 ? 33.450 -0.058 -6.881 1.00 65.00 140 VAL A CA 1
ATOM 1057 C C . VAL A 1 140 ? 34.798 -0.722 -6.617 1.00 65.00 140 VAL A C 1
ATOM 1059 O O . VAL A 1 140 ? 34.906 -1.557 -5.720 1.00 65.00 140 VAL A O 1
ATOM 1062 N N . TYR A 1 141 ? 35.827 -0.347 -7.378 1.00 58.06 141 TYR A N 1
ATOM 1063 C CA . TYR A 1 141 ? 37.137 -1.002 -7.341 1.00 58.06 141 TYR A CA 1
ATOM 1064 C C . TYR A 1 141 ? 38.250 -0.101 -6.789 1.00 58.06 141 TYR A C 1
ATOM 1066 O O . TYR A 1 141 ? 39.391 -0.550 -6.679 1.00 58.06 141 TYR A O 1
ATOM 1074 N N . GLY A 1 142 ? 37.964 1.162 -6.444 1.00 59.19 142 GLY A N 1
ATOM 1075 C CA . GLY A 1 142 ? 38.981 2.106 -5.965 1.00 59.19 142 GLY A CA 1
ATOM 1076 C C . GLY A 1 142 ? 40.060 2.419 -7.008 1.00 59.19 142 GLY A C 1
ATOM 1077 O O . GLY A 1 142 ? 41.159 2.839 -6.652 1.00 59.19 142 GLY A O 1
ATOM 1078 N N . ALA A 1 143 ? 39.795 2.145 -8.291 1.00 61.75 143 ALA A N 1
ATOM 1079 C CA . ALA A 1 143 ? 40.778 2.244 -9.361 1.00 61.75 143 ALA A CA 1
ATOM 1080 C C . ALA A 1 143 ? 40.557 3.515 -10.188 1.00 61.75 143 ALA A C 1
ATOM 1082 O O . ALA A 1 143 ? 39.591 3.626 -10.942 1.00 61.75 143 ALA A O 1
ATOM 1083 N N . GLU A 1 144 ? 41.496 4.458 -10.107 1.00 66.00 144 GLU A N 1
ATOM 1084 C CA . GLU A 1 144 ? 41.494 5.641 -10.969 1.00 66.00 144 GLU A CA 1
ATOM 1085 C C . GLU A 1 144 ? 41.961 5.275 -12.386 1.00 66.00 144 GLU A C 1
ATOM 1087 O O . GLU A 1 144 ? 43.156 5.151 -12.673 1.00 66.00 144 GLU A O 1
ATOM 1092 N N . VAL A 1 145 ? 41.004 5.087 -13.297 1.00 70.88 145 VAL A N 1
ATOM 1093 C CA . VAL A 1 145 ? 41.272 4.819 -14.715 1.00 70.88 145 VAL A CA 1
ATOM 1094 C C . VAL A 1 145 ? 40.919 6.048 -15.549 1.00 70.88 145 VAL A C 1
ATOM 1096 O O . VAL A 1 145 ? 39.785 6.521 -15.549 1.00 70.88 145 VAL A O 1
ATOM 1099 N N . SER A 1 146 ? 41.894 6.578 -16.294 1.00 74.75 146 SER A N 1
ATOM 1100 C CA . SER A 1 146 ? 41.667 7.738 -17.159 1.00 74.75 146 SER A CA 1
ATOM 1101 C C . SER A 1 146 ? 40.796 7.389 -18.373 1.00 74.75 146 SER A C 1
ATOM 1103 O O . SER A 1 146 ? 40.876 6.290 -18.921 1.00 74.75 146 SER A O 1
ATOM 1105 N N . LYS A 1 147 ? 40.024 8.362 -18.877 1.00 78.94 147 LYS A N 1
ATOM 1106 C CA . LYS A 1 147 ? 39.213 8.202 -20.104 1.00 78.94 147 LYS A CA 1
ATOM 1107 C C . LYS A 1 147 ? 40.048 7.764 -21.313 1.00 78.94 147 LYS A C 1
ATOM 1109 O O . LYS A 1 147 ? 39.590 6.963 -22.119 1.00 78.94 147 LYS A O 1
ATOM 1114 N N . GLN A 1 148 ? 41.283 8.260 -21.411 1.00 76.06 148 GLN A N 1
ATOM 1115 C CA . GLN A 1 148 ? 42.226 7.873 -22.462 1.00 76.06 148 GLN A CA 1
ATOM 1116 C C . GLN A 1 148 ? 42.613 6.394 -22.360 1.00 76.06 148 GLN A C 1
ATOM 1118 O O . GLN A 1 148 ? 42.696 5.718 -23.376 1.00 76.06 148 GLN A O 1
ATOM 1123 N N . THR A 1 149 ? 42.789 5.875 -21.141 1.00 72.88 149 THR A N 1
ATOM 1124 C CA . THR A 1 149 ? 43.051 4.447 -20.928 1.00 72.88 149 THR A CA 1
ATOM 1125 C C . THR A 1 149 ? 41.880 3.596 -21.406 1.00 72.88 149 THR A C 1
ATOM 1127 O O . THR A 1 149 ? 42.105 2.594 -22.073 1.00 72.88 149 THR A O 1
ATOM 1130 N N . ILE A 1 150 ? 40.648 3.998 -21.080 1.00 80.50 150 ILE A N 1
ATOM 1131 C CA . ILE A 1 150 ? 39.436 3.286 -21.506 1.00 80.50 150 ILE A CA 1
ATOM 1132 C C . ILE A 1 150 ? 39.367 3.243 -23.037 1.00 80.50 150 ILE A C 1
ATOM 1134 O O . ILE A 1 150 ? 39.155 2.168 -23.583 1.00 80.50 150 ILE A O 1
ATOM 1138 N N . SER A 1 151 ? 39.656 4.363 -23.712 1.00 79.38 151 SER A N 1
ATOM 1139 C CA . SER A 1 151 ? 39.737 4.419 -25.180 1.00 79.38 151 SER A CA 1
ATOM 1140 C C . SER A 1 151 ? 40.783 3.450 -25.733 1.00 79.38 151 SER A C 1
ATOM 1142 O O . SER A 1 151 ? 40.494 2.679 -26.630 1.00 79.38 151 SER A O 1
ATOM 1144 N N . THR A 1 152 ? 41.992 3.418 -25.165 1.00 81.12 152 THR A N 1
ATOM 1145 C CA . THR A 1 152 ? 43.032 2.487 -25.633 1.00 81.12 152 THR A CA 1
ATOM 1146 C C . THR A 1 152 ? 42.646 1.019 -25.425 1.00 81.12 152 THR A C 1
ATOM 1148 O O . THR A 1 152 ? 43.065 0.164 -26.200 1.00 81.12 152 THR A O 1
ATOM 1151 N N . ILE A 1 153 ? 41.874 0.704 -24.379 1.00 76.94 153 ILE A N 1
ATOM 1152 C CA . ILE A 1 153 ? 41.373 -0.656 -24.138 1.00 76.94 153 ILE A CA 1
ATOM 1153 C C . ILE A 1 153 ? 40.306 -1.017 -25.174 1.00 76.94 153 ILE A C 1
ATOM 1155 O O . ILE A 1 153 ? 40.371 -2.100 -25.751 1.00 76.94 153 ILE A O 1
ATOM 1159 N N . THR A 1 154 ? 39.354 -0.121 -25.444 1.00 77.50 154 THR A N 1
ATOM 1160 C CA . THR A 1 154 ? 38.306 -0.360 -26.445 1.00 77.50 154 THR A CA 1
ATOM 1161 C C . THR A 1 154 ? 38.869 -0.422 -27.865 1.00 77.50 154 THR A C 1
ATOM 1163 O O . THR A 1 154 ? 38.408 -1.243 -28.653 1.00 77.50 154 THR A O 1
ATOM 1166 N N . ASP A 1 155 ? 39.919 0.344 -28.174 1.00 78.88 155 ASP A N 1
ATOM 1167 C CA . ASP A 1 155 ? 40.590 0.327 -29.481 1.00 78.88 155 ASP A CA 1
ATOM 1168 C C . ASP A 1 155 ? 41.204 -1.044 -29.814 1.00 78.88 155 ASP A C 1
ATOM 1170 O O . ASP A 1 155 ? 41.238 -1.434 -30.979 1.00 78.88 155 ASP A O 1
ATOM 1174 N N . ARG A 1 156 ? 41.622 -1.836 -28.814 1.00 74.88 156 ARG A N 1
ATOM 1175 C CA . ARG A 1 156 ? 42.123 -3.208 -29.046 1.00 74.88 156 ARG A CA 1
ATOM 1176 C C . ARG A 1 156 ? 41.059 -4.146 -29.618 1.00 74.88 156 ARG A C 1
ATOM 1178 O O . ARG A 1 156 ? 41.398 -5.119 -30.281 1.00 74.88 156 ARG A O 1
ATOM 1185 N N . VAL A 1 157 ? 39.776 -3.857 -29.394 1.00 74.31 157 VAL A N 1
ATOM 1186 C CA . VAL A 1 157 ? 38.662 -4.648 -29.943 1.00 74.31 157 VAL A CA 1
ATOM 1187 C C . VAL A 1 157 ? 38.484 -4.396 -31.447 1.00 74.31 157 VAL A C 1
ATOM 1189 O O . VAL A 1 157 ? 37.880 -5.217 -32.136 1.00 74.31 157 VAL A O 1
ATOM 1192 N N . LEU A 1 158 ? 39.040 -3.306 -31.995 1.00 72.00 158 LEU A N 1
ATOM 1193 C CA . LEU A 1 158 ? 38.935 -2.985 -33.424 1.00 72.00 158 LEU A CA 1
ATOM 1194 C C . LEU A 1 158 ? 39.617 -4.032 -34.313 1.00 72.00 158 LEU A C 1
ATOM 1196 O O . LEU A 1 158 ? 39.109 -4.320 -35.395 1.00 72.00 158 LEU A O 1
ATOM 1200 N N . GLU A 1 159 ? 40.714 -4.640 -33.850 1.00 68.44 159 GLU A N 1
ATOM 1201 C CA . GLU A 1 159 ? 41.378 -5.739 -34.566 1.00 68.44 159 GLU A CA 1
ATOM 1202 C C . GLU A 1 159 ? 40.441 -6.956 -34.678 1.00 68.44 159 GLU A C 1
ATOM 1204 O O . GLU A 1 159 ? 40.201 -7.456 -35.778 1.00 68.44 159 GLU A O 1
ATOM 1209 N N . GLY A 1 160 ? 39.794 -7.344 -33.572 1.00 75.25 160 GLY A N 1
ATOM 1210 C CA . GLY A 1 160 ? 38.793 -8.419 -33.561 1.00 75.25 160 GLY A CA 1
ATOM 1211 C C . GLY A 1 160 ? 37.522 -8.090 -34.357 1.00 75.25 160 GLY A C 1
ATOM 1212 O O . GLY A 1 160 ? 36.880 -8.985 -34.907 1.00 75.25 160 GLY A O 1
ATOM 1213 N N . MET A 1 161 ? 37.165 -6.808 -34.483 1.00 77.38 161 MET A N 1
ATOM 1214 C CA . MET A 1 161 ? 36.040 -6.378 -35.320 1.00 77.38 161 MET A CA 1
ATOM 1215 C C . MET A 1 161 ? 36.306 -6.652 -36.806 1.00 77.38 161 MET A C 1
ATOM 1217 O O . MET A 1 161 ? 35.395 -7.083 -37.512 1.00 77.38 161 MET A O 1
ATOM 1221 N N . GLY A 1 162 ? 37.540 -6.442 -37.275 1.00 78.00 162 GLY A N 1
ATOM 1222 C CA . GLY A 1 162 ? 37.932 -6.737 -38.655 1.00 78.00 162 GLY A CA 1
ATOM 1223 C C . GLY A 1 162 ? 37.850 -8.230 -38.985 1.00 78.00 162 GLY A C 1
ATOM 1224 O O . GLY A 1 162 ? 37.349 -8.602 -40.049 1.00 78.00 162 GLY A O 1
ATOM 1225 N N . GLU A 1 163 ? 38.272 -9.092 -38.055 1.00 82.69 163 GLU A N 1
ATOM 1226 C CA . GLU A 1 163 ? 38.124 -10.548 -38.184 1.00 82.69 163 GLU A CA 1
ATOM 1227 C C . GLU A 1 163 ? 36.649 -10.966 -38.197 1.00 82.69 163 GLU A C 1
ATOM 1229 O O . GLU A 1 163 ? 36.225 -11.743 -39.053 1.00 82.69 163 GLU A O 1
ATOM 1234 N N . TRP A 1 164 ? 35.834 -10.400 -37.302 1.00 86.00 164 TRP A N 1
ATOM 1235 C CA . TRP A 1 164 ? 34.403 -10.692 -37.236 1.00 86.00 164 TRP A CA 1
ATOM 1236 C C . TRP A 1 164 ? 33.647 -10.251 -38.499 1.00 86.00 164 TRP A C 1
ATOM 1238 O O . TRP A 1 164 ? 32.793 -10.991 -38.988 1.00 86.00 164 TRP A O 1
ATOM 1248 N N . GLN A 1 165 ? 33.977 -9.087 -39.068 1.00 83.75 165 GLN A N 1
ATOM 1249 C CA . GLN A 1 165 ? 33.368 -8.597 -40.312 1.00 83.75 165 GLN A CA 1
ATOM 1250 C C . GLN A 1 165 ? 33.684 -9.488 -41.519 1.00 83.75 165 GLN A C 1
ATOM 1252 O O . GLN A 1 165 ? 32.853 -9.605 -42.413 1.00 83.75 165 GLN A O 1
ATOM 1257 N N . ASN A 1 166 ? 34.841 -10.155 -41.534 1.00 84.94 166 ASN A N 1
ATOM 1258 C CA . ASN A 1 166 ? 35.267 -11.020 -42.639 1.00 84.94 166 ASN A CA 1
ATOM 1259 C C . ASN A 1 166 ? 35.083 -12.518 -42.352 1.00 84.94 166 ASN A C 1
ATOM 1261 O O . ASN A 1 166 ? 35.537 -13.354 -43.135 1.00 84.94 166 ASN A O 1
ATOM 1265 N N . ARG A 1 167 ? 34.418 -12.882 -41.247 1.00 89.88 167 ARG A N 1
ATOM 1266 C CA . ARG A 1 167 ? 34.225 -14.287 -40.866 1.00 89.88 167 ARG A CA 1
ATOM 1267 C C . ARG A 1 167 ? 33.421 -15.057 -41.928 1.00 89.88 167 ARG A C 1
ATOM 1269 O O . ARG A 1 167 ? 32.499 -14.471 -42.516 1.00 89.88 167 ARG A O 1
ATOM 1276 N N . PRO A 1 168 ? 33.713 -16.355 -42.131 1.00 90.38 168 PRO A N 1
ATOM 1277 C CA . PRO A 1 168 ? 32.922 -17.206 -43.013 1.00 90.38 168 PRO A CA 1
ATOM 1278 C C . PRO A 1 168 ? 31.483 -17.330 -42.497 1.00 90.38 168 PRO A C 1
ATOM 1280 O O . PRO A 1 168 ? 31.251 -17.353 -41.288 1.00 90.38 168 PRO A O 1
ATOM 1283 N N . LEU A 1 169 ? 30.529 -17.379 -43.424 1.00 91.25 169 LEU A N 1
ATOM 1284 C CA . LEU A 1 169 ? 29.094 -17.482 -43.159 1.00 91.25 169 LEU A CA 1
ATOM 1285 C C . LEU A 1 169 ? 28.540 -18.823 -43.647 1.00 91.25 169 LEU A C 1
ATOM 1287 O O . LEU A 1 169 ? 29.135 -19.473 -44.510 1.00 91.25 169 LEU A O 1
ATOM 1291 N N . ASP A 1 170 ? 27.380 -19.210 -43.118 1.00 88.44 170 ASP A N 1
ATOM 1292 C CA . ASP A 1 170 ? 26.712 -20.444 -43.522 1.00 88.44 170 ASP A CA 1
ATOM 1293 C C . ASP A 1 170 ? 26.219 -20.370 -44.977 1.00 88.44 170 ASP A C 1
ATOM 1295 O O . ASP A 1 170 ? 25.850 -19.299 -45.468 1.00 88.44 170 ASP A O 1
ATOM 1299 N N . PRO A 1 171 ? 26.155 -21.513 -45.682 1.00 88.38 171 PRO A N 1
ATOM 1300 C CA . PRO A 1 171 ? 25.771 -21.539 -47.088 1.00 88.38 171 PRO A CA 1
ATOM 1301 C C . PRO A 1 171 ? 24.309 -21.159 -47.336 1.00 88.38 171 PRO A C 1
ATOM 1303 O O . PRO A 1 171 ? 23.996 -20.670 -48.420 1.00 88.38 171 PRO A O 1
ATOM 1306 N N . VAL A 1 172 ? 23.411 -21.384 -46.372 1.00 88.56 172 VAL A N 1
ATOM 1307 C CA . VAL A 1 172 ? 21.973 -21.140 -46.545 1.00 88.56 172 VAL A CA 1
ATOM 1308 C C . VAL A 1 172 ? 21.381 -20.473 -45.313 1.00 88.56 172 VAL A C 1
ATOM 1310 O O . VAL A 1 172 ? 21.449 -21.018 -44.211 1.00 88.56 172 VAL A O 1
ATOM 1313 N N . TYR A 1 173 ? 20.708 -19.341 -45.527 1.00 87.62 173 TYR A N 1
ATOM 1314 C CA . TYR A 1 173 ? 19.927 -18.655 -44.497 1.00 87.62 173 TYR A CA 1
ATOM 1315 C C . TYR A 1 173 ? 18.440 -18.597 -44.881 1.00 87.62 173 TYR A C 1
ATOM 1317 O O . TYR A 1 173 ? 18.086 -17.945 -45.865 1.00 87.62 173 TYR A O 1
ATOM 1325 N N . PRO A 1 174 ? 17.538 -19.231 -44.105 1.00 84.62 174 PRO A N 1
ATOM 1326 C CA . PRO A 1 174 ? 16.098 -19.164 -44.346 1.00 84.62 174 PRO A CA 1
ATOM 1327 C C . PRO A 1 174 ? 15.523 -17.745 -44.433 1.00 84.62 174 PRO A C 1
ATOM 1329 O O . PRO A 1 174 ? 14.664 -17.494 -45.275 1.00 84.62 174 PRO A O 1
ATOM 1332 N N . VAL A 1 175 ? 15.963 -16.829 -43.562 1.00 85.62 175 VAL A N 1
ATOM 1333 C CA . VAL A 1 175 ? 15.475 -15.441 -43.535 1.00 85.62 175 VAL A CA 1
ATOM 1334 C C . VAL A 1 175 ? 16.615 -14.484 -43.206 1.00 85.62 175 VAL A C 1
ATOM 1336 O O . VAL A 1 175 ? 17.328 -14.707 -42.228 1.00 85.62 175 VAL A O 1
ATOM 1339 N N . ILE A 1 176 ? 16.745 -13.398 -43.970 1.00 87.94 176 ILE A N 1
ATOM 1340 C CA . ILE A 1 176 ? 17.637 -12.269 -43.676 1.00 87.94 176 ILE A CA 1
ATOM 1341 C C . ILE A 1 176 ? 16.803 -10.991 -43.547 1.00 87.94 176 ILE A C 1
ATOM 1343 O O . ILE A 1 176 ? 16.007 -10.664 -44.419 1.00 87.94 176 ILE A O 1
ATOM 1347 N N . PHE A 1 177 ? 17.005 -10.248 -42.468 1.00 85.25 177 PHE A N 1
ATOM 1348 C CA . PHE A 1 177 ? 16.432 -8.933 -42.212 1.00 85.25 177 PHE A CA 1
ATOM 1349 C C . PHE A 1 177 ? 17.494 -7.868 -42.448 1.00 85.25 177 PHE A C 1
ATOM 1351 O O . PHE A 1 177 ? 18.586 -7.955 -41.889 1.00 85.25 177 PHE A O 1
ATOM 1358 N N . ILE A 1 178 ? 17.161 -6.849 -43.234 1.00 85.81 178 ILE A N 1
ATOM 1359 C CA . ILE A 1 178 ? 18.002 -5.666 -43.415 1.00 85.81 178 ILE A CA 1
ATOM 1360 C C . ILE A 1 178 ? 17.281 -4.486 -42.772 1.00 85.81 178 ILE A C 1
ATOM 1362 O O . ILE A 1 178 ? 16.184 -4.119 -43.197 1.00 85.81 178 ILE A O 1
ATOM 1366 N N . ASP A 1 179 ? 17.899 -3.913 -41.742 1.00 82.38 179 ASP A N 1
ATOM 1367 C CA . ASP A 1 179 ? 17.379 -2.758 -41.007 1.00 82.38 179 ASP A CA 1
ATOM 1368 C C . ASP A 1 179 ? 18.405 -1.616 -40.986 1.00 82.38 179 ASP A C 1
ATOM 1370 O O . ASP A 1 179 ? 19.597 -1.824 -41.217 1.00 82.38 179 ASP A O 1
ATOM 1374 N N . CYS A 1 180 ? 17.943 -0.399 -40.715 1.00 80.75 180 CYS A N 1
ATOM 1375 C CA . CYS A 1 180 ? 18.743 0.814 -40.702 1.00 80.75 180 CYS A CA 1
ATOM 1376 C C . CYS A 1 180 ? 18.591 1.567 -39.375 1.00 80.75 180 CYS A C 1
ATOM 1378 O O . CYS A 1 180 ? 17.507 2.025 -39.010 1.00 80.75 180 CYS A O 1
ATOM 1380 N N . VAL A 1 181 ? 19.713 1.817 -38.699 1.00 80.19 181 VAL A N 1
ATOM 1381 C CA . VAL A 1 181 ? 19.777 2.655 -37.497 1.00 80.19 181 VAL A CA 1
ATOM 1382 C C . VAL A 1 181 ? 20.497 3.958 -37.816 1.00 80.19 181 VAL A C 1
ATOM 1384 O O . VAL A 1 181 ? 21.660 3.962 -38.202 1.00 80.19 181 VAL A O 1
ATOM 1387 N N . ASN A 1 182 ? 19.827 5.093 -37.622 1.00 79.50 182 ASN A N 1
ATOM 1388 C CA . ASN A 1 182 ? 20.448 6.403 -37.806 1.00 79.50 182 ASN A CA 1
ATOM 1389 C C . ASN A 1 182 ? 21.231 6.816 -36.555 1.00 79.50 182 ASN A C 1
ATOM 1391 O O . ASN A 1 182 ? 20.642 7.043 -35.497 1.00 79.50 182 ASN A O 1
ATOM 1395 N N . VAL A 1 183 ? 22.548 6.970 -36.692 1.00 80.75 183 VAL A N 1
ATOM 1396 C CA . VAL A 1 183 ? 23.457 7.379 -35.614 1.00 80.75 183 VAL A CA 1
ATOM 1397 C C . VAL A 1 183 ? 24.101 8.719 -35.960 1.00 80.75 183 VAL A C 1
ATOM 1399 O O . VAL A 1 183 ? 24.468 8.981 -37.103 1.00 80.75 183 VAL A O 1
ATOM 1402 N N . LYS A 1 184 ? 24.243 9.601 -34.969 1.00 79.88 184 LYS A N 1
ATOM 1403 C CA . LYS A 1 184 ? 24.971 10.866 -35.136 1.00 79.88 184 LYS A CA 1
ATOM 1404 C C . LYS A 1 184 ? 26.468 10.598 -35.068 1.00 79.88 184 LYS A C 1
ATOM 1406 O O . LYS A 1 184 ? 26.984 10.309 -33.993 1.00 79.88 184 LYS A O 1
ATOM 1411 N N . ILE A 1 185 ? 27.151 10.715 -36.201 1.00 80.12 185 ILE A N 1
ATOM 1412 C CA . ILE A 1 185 ? 28.597 10.500 -36.308 1.00 80.12 185 ILE A CA 1
ATOM 1413 C C . ILE A 1 185 ? 29.264 11.839 -36.627 1.00 80.12 185 ILE A C 1
ATOM 1415 O O . ILE A 1 185 ? 28.748 12.638 -37.412 1.00 80.12 185 ILE A O 1
ATOM 1419 N N . ARG A 1 186 ? 30.402 12.105 -35.981 1.00 74.81 186 ARG A N 1
ATOM 1420 C CA . ARG A 1 186 ? 31.220 13.291 -36.236 1.00 74.81 186 ARG A CA 1
ATOM 1421 C C . ARG A 1 186 ? 32.334 12.929 -37.209 1.00 74.81 186 ARG A C 1
ATOM 1423 O O . ARG A 1 186 ? 33.242 12.198 -36.840 1.00 74.81 186 ARG A O 1
ATOM 1430 N N . ASP A 1 187 ? 32.270 13.486 -38.409 1.00 66.56 187 ASP A N 1
ATOM 1431 C CA . ASP A 1 187 ? 33.293 13.328 -39.445 1.00 66.56 187 ASP A CA 1
ATOM 1432 C C . ASP A 1 187 ? 33.457 14.682 -40.149 1.00 66.56 187 ASP A C 1
ATOM 1434 O O . ASP A 1 187 ? 32.721 15.030 -41.072 1.00 66.56 187 ASP A O 1
ATOM 1438 N N . GLY A 1 188 ? 34.283 15.548 -39.551 1.00 75.25 188 GLY A N 1
ATOM 1439 C CA . GLY A 1 188 ? 34.309 16.992 -39.821 1.00 75.25 188 GLY A CA 1
ATOM 1440 C C . GLY A 1 188 ? 33.105 17.738 -39.225 1.00 75.25 188 GLY A C 1
ATOM 1441 O O . GLY A 1 188 ? 33.267 18.550 -38.312 1.00 75.25 188 GLY A O 1
ATOM 1442 N N . GLN A 1 189 ? 31.888 17.423 -39.679 1.00 70.94 189 GLN A N 1
ATOM 1443 C CA . GLN A 1 189 ? 30.621 17.924 -39.124 1.00 70.94 189 GLN A CA 1
ATOM 1444 C C . GLN A 1 189 ? 29.813 16.795 -38.465 1.00 70.94 189 GLN A C 1
ATOM 1446 O O . GLN A 1 189 ? 29.986 15.618 -38.776 1.00 70.94 189 GLN A O 1
ATOM 1451 N N . VAL A 1 190 ? 28.950 17.146 -37.503 1.00 80.19 190 VAL A N 1
ATOM 1452 C CA . VAL A 1 190 ? 28.047 16.178 -36.860 1.00 80.19 190 VAL A CA 1
ATOM 1453 C C . VAL A 1 190 ? 26.849 15.967 -37.775 1.00 80.19 190 VAL A C 1
ATOM 1455 O O . VAL A 1 190 ? 26.007 16.854 -37.902 1.00 80.19 190 VAL A O 1
ATOM 1458 N N . ALA A 1 191 ? 26.771 14.791 -38.389 1.00 77.12 191 ALA A N 1
ATOM 1459 C CA . ALA A 1 191 ? 25.708 14.430 -39.315 1.00 77.12 191 ALA A CA 1
ATOM 1460 C C . ALA A 1 191 ? 25.034 13.120 -38.888 1.00 77.12 191 ALA A C 1
ATOM 1462 O O . ALA A 1 191 ? 25.656 12.244 -38.282 1.00 77.12 191 ALA A O 1
ATOM 1463 N N . ASN A 1 192 ? 23.746 12.980 -39.208 1.00 78.00 192 ASN A N 1
ATOM 1464 C CA . ASN A 1 192 ? 23.064 11.693 -39.092 1.00 78.00 192 ASN A CA 1
ATOM 1465 C C . ASN A 1 192 ? 23.595 10.771 -40.201 1.00 78.00 192 ASN A C 1
ATOM 1467 O O . ASN A 1 192 ? 23.534 11.133 -41.380 1.00 78.00 192 ASN A O 1
ATOM 1471 N N . ARG A 1 193 ? 24.113 9.600 -39.824 1.00 80.19 193 ARG A N 1
ATOM 1472 C CA . ARG A 1 193 ? 24.544 8.545 -40.743 1.00 80.19 193 ARG A CA 1
ATOM 1473 C C . ARG A 1 193 ? 23.724 7.273 -40.508 1.00 80.19 193 ARG A C 1
ATOM 1475 O O . ARG A 1 193 ? 23.599 6.860 -39.351 1.00 80.19 193 ARG A O 1
ATOM 1482 N N . PRO A 1 194 ? 23.176 6.655 -41.565 1.00 80.69 194 PRO A N 1
ATOM 1483 C CA . PRO A 1 194 ? 22.526 5.359 -41.452 1.00 80.69 194 PRO A CA 1
ATOM 1484 C C . PRO A 1 194 ? 23.577 4.257 -41.277 1.00 80.69 194 PRO A C 1
ATOM 1486 O O . PRO A 1 194 ? 24.582 4.221 -41.987 1.00 80.69 194 PRO A O 1
ATOM 1489 N N . ILE A 1 195 ? 23.351 3.359 -40.323 1.00 84.19 195 ILE A N 1
ATOM 1490 C CA . ILE A 1 195 ? 24.089 2.108 -40.158 1.00 84.19 195 ILE A CA 1
ATOM 1491 C C . ILE A 1 195 ? 23.131 0.978 -40.513 1.00 84.19 195 ILE A C 1
ATOM 1493 O O . ILE A 1 195 ? 22.119 0.783 -39.838 1.00 84.19 195 ILE A O 1
ATOM 1497 N N . TYR A 1 196 ? 23.457 0.245 -41.571 1.00 84.81 196 TYR A N 1
ATOM 1498 C CA . TYR A 1 196 ? 22.689 -0.899 -42.028 1.00 84.81 196 TYR A CA 1
ATOM 1499 C C . TYR A 1 196 ? 23.136 -2.160 -41.302 1.00 84.81 196 TYR A C 1
ATOM 1501 O O . TYR A 1 196 ? 24.329 -2.458 -41.230 1.00 84.81 196 TYR A O 1
ATOM 1509 N N . VAL A 1 197 ? 22.169 -2.899 -40.775 1.00 86.62 197 VAL A N 1
ATOM 1510 C CA . VAL A 1 197 ? 22.369 -4.146 -40.040 1.00 86.62 197 VAL A CA 1
ATOM 1511 C C . VAL A 1 197 ? 21.715 -5.269 -40.829 1.00 86.62 197 VAL A C 1
ATOM 1513 O O . VAL A 1 197 ? 20.512 -5.212 -41.082 1.00 86.62 197 VAL A O 1
ATOM 1516 N N . ALA A 1 198 ? 22.488 -6.297 -41.191 1.00 87.62 198 ALA A N 1
ATOM 1517 C CA . ALA A 1 198 ? 21.931 -7.538 -41.727 1.00 87.62 198 ALA A CA 1
ATOM 1518 C C . ALA A 1 198 ? 21.863 -8.586 -40.615 1.00 87.62 198 ALA A C 1
ATOM 1520 O O . ALA A 1 198 ? 22.891 -9.042 -40.112 1.00 87.62 198 ALA A O 1
ATOM 1521 N N . LEU A 1 199 ? 20.648 -8.969 -40.235 1.00 87.25 199 LEU A N 1
ATOM 1522 C CA . LEU A 1 199 ? 20.360 -9.987 -39.232 1.00 87.25 199 LEU A CA 1
ATOM 1523 C C . LEU A 1 199 ? 19.742 -11.202 -39.919 1.00 87.25 199 LEU A C 1
ATOM 1525 O O . LEU A 1 199 ? 18.662 -11.100 -40.485 1.00 87.25 199 LEU A O 1
ATOM 1529 N N . ALA A 1 200 ? 20.376 -12.359 -39.835 1.00 85.75 200 ALA A N 1
ATOM 1530 C CA . ALA A 1 200 ? 19.868 -13.597 -40.398 1.00 85.75 200 ALA A CA 1
ATOM 1531 C C . ALA A 1 200 ? 19.348 -14.554 -39.325 1.00 85.75 200 ALA A C 1
ATOM 1533 O O . ALA A 1 200 ? 19.701 -14.469 -38.147 1.00 85.75 200 ALA A O 1
ATOM 1534 N N . VAL A 1 201 ? 18.505 -15.489 -39.747 1.00 84.06 201 VAL A N 1
ATOM 1535 C CA . VAL A 1 201 ? 18.110 -16.657 -38.962 1.00 84.06 201 VAL A CA 1
ATOM 1536 C C . VAL A 1 201 ? 18.738 -17.877 -39.616 1.00 84.06 201 VAL A C 1
ATOM 1538 O O . VAL A 1 201 ? 18.523 -18.095 -40.806 1.00 84.06 201 VAL A O 1
ATOM 1541 N N . THR A 1 202 ? 19.520 -18.646 -38.862 1.00 82.62 202 THR A N 1
ATOM 1542 C CA . THR A 1 202 ? 20.134 -19.901 -39.321 1.00 82.62 202 THR A CA 1
ATOM 1543 C C . THR A 1 202 ? 19.075 -20.987 -39.524 1.00 82.62 202 THR A C 1
ATOM 1545 O O . THR A 1 202 ? 17.942 -20.883 -39.041 1.00 82.62 202 THR A O 1
ATOM 1548 N N . VAL A 1 203 ? 19.444 -22.077 -40.198 1.00 78.25 203 VAL A N 1
ATOM 1549 C CA . VAL A 1 203 ? 18.592 -23.275 -40.326 1.00 78.25 203 VAL A CA 1
ATOM 1550 C C . VAL A 1 203 ? 18.208 -23.894 -38.976 1.00 78.25 203 VAL A C 1
ATOM 1552 O O . VAL A 1 203 ? 17.112 -24.439 -38.848 1.00 78.25 203 VAL A O 1
ATOM 1555 N N . ASP A 1 204 ? 19.045 -23.723 -37.950 1.00 74.44 204 ASP A N 1
ATOM 1556 C CA . ASP A 1 204 ? 18.785 -24.182 -36.580 1.00 74.44 204 ASP A CA 1
ATOM 1557 C C . ASP A 1 204 ? 17.860 -23.236 -35.786 1.00 74.44 204 ASP A C 1
ATOM 1559 O O . ASP A 1 204 ? 17.490 -23.510 -34.639 1.00 74.44 204 ASP A O 1
ATOM 1563 N N . GLY A 1 205 ? 17.468 -22.103 -36.379 1.00 72.56 205 GLY A N 1
ATOM 1564 C CA . GLY A 1 205 ? 16.600 -21.106 -35.756 1.00 72.56 205 GLY A CA 1
ATOM 1565 C C . GLY A 1 205 ? 17.313 -20.186 -34.760 1.00 72.56 205 GLY A C 1
ATOM 1566 O O . GLY A 1 205 ? 16.653 -19.565 -33.919 1.00 72.56 205 GLY A O 1
ATOM 1567 N N . THR A 1 206 ? 18.645 -20.088 -34.819 1.00 75.19 206 THR A N 1
ATOM 1568 C CA . THR A 1 206 ? 19.414 -19.070 -34.088 1.00 75.19 206 THR A CA 1
ATOM 1569 C C . THR A 1 206 ? 19.484 -17.780 -34.900 1.00 75.19 206 THR A C 1
ATOM 1571 O O . THR A 1 206 ? 19.456 -17.798 -36.127 1.00 75.19 206 THR A O 1
ATOM 1574 N N . ARG A 1 207 ? 19.516 -16.634 -34.215 1.00 80.31 207 ARG A N 1
ATOM 1575 C CA . ARG A 1 207 ? 19.691 -15.329 -34.863 1.00 80.31 207 ARG A CA 1
ATOM 1576 C C . ARG A 1 207 ? 21.176 -15.018 -34.926 1.00 80.31 207 ARG A C 1
ATOM 1578 O O . ARG A 1 207 ? 21.850 -15.149 -33.908 1.00 80.31 207 ARG A O 1
ATOM 1585 N N . ASP A 1 208 ? 21.643 -14.567 -36.077 1.00 81.19 208 ASP A N 1
ATOM 1586 C CA . ASP A 1 208 ? 23.037 -14.205 -36.291 1.00 81.19 208 ASP A CA 1
ATOM 1587 C C . ASP A 1 208 ? 23.147 -12.878 -37.047 1.00 81.19 208 ASP A C 1
ATOM 1589 O O . ASP A 1 208 ? 22.390 -12.618 -37.980 1.00 81.19 208 ASP A O 1
ATOM 1593 N N . ILE A 1 209 ? 24.070 -12.010 -36.637 1.00 87.25 209 ILE A N 1
ATOM 1594 C CA . ILE A 1 209 ? 24.304 -10.728 -37.313 1.00 87.25 209 ILE A CA 1
ATOM 1595 C C . ILE A 1 209 ? 25.366 -10.962 -38.383 1.00 87.25 209 ILE A C 1
ATOM 1597 O O . ILE A 1 209 ? 26.528 -11.219 -38.072 1.00 87.25 209 ILE A O 1
ATOM 1601 N N . LEU A 1 210 ? 24.984 -10.859 -39.653 1.00 86.94 210 LEU A N 1
ATOM 1602 C CA . LEU A 1 210 ? 25.900 -11.093 -40.767 1.00 86.94 210 LEU A CA 1
ATOM 1603 C C . LEU A 1 210 ? 26.927 -9.964 -40.884 1.00 86.94 210 LEU A C 1
ATOM 1605 O O . LEU A 1 210 ? 28.102 -10.230 -41.134 1.00 86.94 210 LEU A O 1
ATOM 1609 N N . GLY A 1 211 ? 26.509 -8.715 -40.665 1.00 86.06 211 GLY A N 1
ATOM 1610 C CA . GLY A 1 211 ? 27.399 -7.561 -40.733 1.00 86.06 211 GLY A CA 1
ATOM 1611 C C . GLY A 1 211 ? 26.726 -6.227 -40.419 1.00 86.06 211 GLY A C 1
ATOM 1612 O O . GLY A 1 211 ? 25.506 -6.143 -40.240 1.00 86.06 211 GLY A O 1
ATOM 1613 N N . LEU A 1 212 ? 27.568 -5.195 -40.339 1.00 87.56 212 LEU A N 1
ATOM 1614 C CA . LEU A 1 212 ? 27.212 -3.799 -40.093 1.00 87.56 212 LEU A CA 1
ATOM 1615 C C . LEU A 1 212 ? 27.902 -2.930 -41.148 1.00 87.56 212 LEU A C 1
ATOM 1617 O O . LEU A 1 212 ? 29.127 -2.967 -41.251 1.00 87.56 212 LEU A O 1
ATOM 1621 N N . TRP A 1 213 ? 27.145 -2.116 -41.882 1.00 86.50 213 TRP A N 1
ATOM 1622 C CA . TRP A 1 213 ? 27.697 -1.230 -42.910 1.00 86.50 213 TRP A CA 1
ATOM 1623 C C . TRP A 1 213 ? 27.257 0.209 -42.675 1.00 86.50 213 TRP A C 1
ATOM 1625 O O . TRP A 1 213 ? 26.069 0.504 -42.565 1.00 86.50 213 TRP A O 1
ATOM 1635 N N . ALA A 1 214 ? 28.218 1.127 -42.612 1.00 80.25 214 ALA A N 1
ATOM 1636 C CA . ALA A 1 214 ? 27.922 2.553 -42.564 1.00 80.25 214 ALA A CA 1
ATOM 1637 C C . ALA A 1 214 ? 27.551 3.057 -43.969 1.00 80.25 214 ALA A C 1
ATOM 1639 O O . ALA A 1 214 ? 28.246 2.769 -44.949 1.00 80.25 214 ALA A O 1
ATOM 1640 N N . GLY A 1 215 ? 26.451 3.797 -44.072 1.00 72.94 215 GLY A N 1
ATOM 1641 C CA . GLY A 1 215 ? 26.069 4.521 -45.281 1.00 72.94 215 GLY A CA 1
ATOM 1642 C C . GLY A 1 215 ? 26.718 5.906 -45.355 1.00 72.94 215 GLY A C 1
ATOM 1643 O O . GLY A 1 215 ? 27.037 6.525 -44.335 1.00 72.94 215 GLY A O 1
ATOM 1644 N N . GLU A 1 216 ? 26.904 6.404 -46.577 1.00 66.31 216 GLU A N 1
ATOM 1645 C CA . GLU A 1 216 ? 27.391 7.763 -46.841 1.00 66.31 216 GLU A CA 1
ATOM 1646 C C . GLU A 1 216 ? 26.252 8.794 -46.765 1.00 66.31 216 GLU A C 1
ATOM 1648 O O . GLU A 1 216 ? 25.079 8.475 -46.965 1.00 66.31 216 GLU A O 1
ATOM 1653 N N . HIS A 1 217 ? 26.590 10.046 -46.441 1.00 52.59 217 HIS A N 1
ATOM 1654 C CA . HIS A 1 217 ? 25.610 11.126 -46.307 1.00 52.59 217 HIS A CA 1
ATOM 1655 C C . HIS A 1 217 ? 25.116 11.580 -47.691 1.00 52.59 217 HIS A C 1
ATOM 1657 O O . HIS A 1 217 ? 25.925 11.817 -48.582 1.00 52.59 217 HIS A O 1
ATOM 1663 N N . GLY A 1 218 ? 23.805 11.754 -47.858 1.00 52.81 218 GLY A N 1
ATOM 1664 C CA . GLY A 1 218 ? 23.224 12.493 -48.986 1.00 52.81 218 GLY A CA 1
ATOM 1665 C C . GLY A 1 218 ? 22.815 11.678 -50.215 1.00 52.81 218 GLY A C 1
ATOM 1666 O O . GLY A 1 218 ? 21.718 11.916 -50.692 1.00 52.81 218 GLY A O 1
ATOM 1667 N N . ASP A 1 219 ? 23.604 10.703 -50.687 1.00 46.34 219 ASP A N 1
ATOM 1668 C CA . ASP A 1 219 ? 23.344 10.038 -51.990 1.00 46.34 219 ASP A CA 1
ATOM 1669 C C . ASP A 1 219 ? 23.689 8.523 -52.030 1.00 46.34 219 ASP A C 1
ATOM 1671 O O . ASP A 1 219 ? 23.721 7.894 -53.090 1.00 46.34 219 ASP A O 1
ATOM 1675 N N . GLY A 1 220 ? 23.944 7.900 -50.873 1.00 50.16 220 GLY A N 1
ATOM 1676 C CA . GLY A 1 220 ? 24.468 6.527 -50.756 1.00 50.16 220 GLY A CA 1
ATOM 1677 C C . GLY A 1 220 ? 23.452 5.376 -50.838 1.00 50.16 220 GLY A C 1
ATOM 1678 O O . GLY A 1 220 ? 23.824 4.231 -50.598 1.00 50.16 220 GLY A O 1
ATOM 1679 N N . GLU A 1 221 ? 22.185 5.637 -51.163 1.00 59.53 221 GLU A N 1
ATOM 1680 C CA . GLU A 1 221 ? 21.116 4.619 -51.258 1.00 59.53 221 GLU A CA 1
ATOM 1681 C C . GLU A 1 221 ? 20.976 4.022 -52.674 1.00 59.53 221 GLU A C 1
ATOM 1683 O O . GLU A 1 221 ? 19.930 3.501 -53.051 1.00 59.53 221 GLU A O 1
ATOM 1688 N N . GLY A 1 222 ? 22.008 4.123 -53.512 1.00 64.75 222 GLY A N 1
ATOM 1689 C CA . GLY A 1 222 ? 21.964 3.579 -54.869 1.00 64.75 222 GLY A CA 1
ATOM 1690 C C . GLY A 1 222 ? 22.038 2.047 -54.895 1.00 64.75 222 GLY A C 1
ATOM 1691 O O . GLY A 1 222 ? 22.752 1.435 -54.101 1.00 64.75 222 GLY A O 1
ATOM 1692 N N . ALA A 1 223 ? 21.408 1.416 -55.893 1.00 68.12 223 ALA A N 1
ATOM 1693 C CA . ALA A 1 223 ? 21.472 -0.037 -56.126 1.00 68.12 223 ALA A CA 1
ATOM 1694 C C . ALA A 1 223 ? 22.914 -0.603 -56.146 1.00 68.12 223 ALA A C 1
ATOM 1696 O O . ALA A 1 223 ? 23.145 -1.744 -55.757 1.00 68.12 223 ALA A O 1
ATOM 1697 N N . LYS A 1 224 ? 23.912 0.211 -56.532 1.00 78.06 224 LYS A N 1
ATOM 1698 C CA . LYS A 1 224 ? 25.342 -0.155 -56.513 1.00 78.06 224 LYS A CA 1
ATOM 1699 C C . LYS A 1 224 ? 25.892 -0.411 -55.104 1.00 78.06 224 LYS A C 1
ATOM 1701 O O . LYS A 1 224 ? 26.722 -1.302 -54.938 1.00 78.06 224 LYS A O 1
ATOM 1706 N N . TYR A 1 225 ? 25.455 0.357 -54.103 1.00 82.69 225 TYR A N 1
ATOM 1707 C CA . TYR A 1 225 ? 25.878 0.166 -52.713 1.00 82.69 225 TYR A CA 1
ATOM 1708 C C . TYR A 1 225 ? 25.344 -1.163 -52.173 1.00 82.69 225 TYR A C 1
ATOM 1710 O O . TYR A 1 225 ? 26.106 -1.965 -51.636 1.00 82.69 225 TYR A O 1
ATOM 1718 N N . TRP A 1 226 ? 24.058 -1.432 -52.407 1.00 84.62 226 TRP A N 1
ATOM 1719 C CA . TRP A 1 226 ? 23.419 -2.687 -52.017 1.00 84.62 226 TRP A CA 1
ATOM 1720 C C . TRP A 1 226 ? 24.027 -3.891 -52.720 1.00 84.62 226 TRP A C 1
ATOM 1722 O O . TRP A 1 226 ? 24.314 -4.892 -52.072 1.00 84.62 226 TRP A O 1
ATOM 1732 N N . LEU A 1 227 ? 24.329 -3.771 -54.014 1.00 84.69 227 LEU A N 1
ATOM 1733 C CA . LEU A 1 227 ? 25.016 -4.824 -54.752 1.00 84.69 227 LEU A CA 1
ATOM 1734 C C . LEU A 1 227 ? 26.377 -5.158 -54.126 1.00 84.69 227 LEU A C 1
ATOM 1736 O O . LEU A 1 227 ? 26.709 -6.334 -54.001 1.00 84.69 227 LEU A O 1
ATOM 1740 N N . ARG A 1 228 ? 27.140 -4.152 -53.675 1.00 86.88 228 ARG A N 1
ATOM 1741 C CA . ARG A 1 228 ? 28.411 -4.365 -52.963 1.00 86.88 228 ARG A CA 1
ATOM 1742 C C . ARG A 1 228 ? 28.204 -5.135 -51.655 1.00 86.88 228 ARG A C 1
ATOM 1744 O O . ARG A 1 228 ? 28.885 -6.133 -51.450 1.00 86.88 228 ARG A O 1
ATOM 1751 N N . VAL A 1 229 ? 27.261 -4.702 -50.814 1.00 87.31 229 VAL A N 1
ATOM 1752 C CA . VAL A 1 229 ? 26.963 -5.335 -49.513 1.00 87.31 229 VAL A CA 1
ATOM 1753 C C . VAL A 1 229 ? 26.511 -6.788 -49.689 1.00 87.31 229 VAL A C 1
ATOM 1755 O O . VAL A 1 229 ? 27.029 -7.692 -49.041 1.00 87.31 229 VAL A O 1
ATOM 1758 N N . LEU A 1 230 ? 25.583 -7.043 -50.610 1.00 88.62 230 LEU A N 1
ATOM 1759 C CA . LEU A 1 230 ? 25.066 -8.390 -50.862 1.00 88.62 230 LEU A CA 1
ATOM 1760 C C . LEU A 1 230 ? 26.126 -9.304 -51.496 1.00 88.62 230 LEU A C 1
ATOM 1762 O O . LEU A 1 230 ? 26.208 -10.484 -51.159 1.00 88.62 230 LEU A O 1
ATOM 1766 N N . THR A 1 231 ? 26.984 -8.761 -52.367 1.00 89.06 231 THR A N 1
ATOM 1767 C CA . THR A 1 231 ? 28.115 -9.509 -52.941 1.00 89.06 231 THR A CA 1
ATOM 1768 C C . THR A 1 231 ? 29.151 -9.862 -51.876 1.00 89.06 231 THR A C 1
ATOM 1770 O O . THR A 1 231 ? 29.702 -10.956 -51.910 1.00 89.06 231 THR A O 1
ATOM 1773 N N . GLU A 1 232 ? 29.396 -8.984 -50.902 1.00 89.75 232 GLU A N 1
ATOM 1774 C CA . GLU A 1 232 ? 30.263 -9.278 -49.756 1.00 89.75 232 GLU A CA 1
ATOM 1775 C C . GLU A 1 232 ? 29.714 -10.450 -48.928 1.00 89.75 232 GLU A C 1
ATOM 1777 O O . GLU A 1 232 ? 30.443 -11.403 -48.657 1.00 89.75 232 GLU A O 1
ATOM 1782 N N . ILE A 1 233 ? 28.415 -10.433 -48.604 1.00 91.00 233 ILE A N 1
ATOM 1783 C CA . ILE A 1 233 ? 27.747 -11.531 -47.884 1.00 91.00 233 ILE A CA 1
ATOM 1784 C C . ILE A 1 233 ? 27.859 -12.846 -48.673 1.00 91.00 233 ILE A C 1
ATOM 1786 O O . ILE A 1 233 ? 28.189 -13.889 -48.105 1.00 91.00 233 ILE A O 1
ATOM 1790 N N . LYS A 1 234 ? 27.654 -12.795 -49.993 1.00 89.25 234 LYS A N 1
ATOM 1791 C CA . LYS A 1 234 ? 27.811 -13.952 -50.882 1.00 89.25 234 LYS A CA 1
ATOM 1792 C C . LYS A 1 234 ? 29.248 -14.479 -50.905 1.00 89.25 234 LYS A C 1
ATOM 1794 O O . LYS A 1 234 ? 29.461 -15.681 -50.774 1.00 89.25 234 LYS A O 1
ATOM 1799 N N . ASN A 1 235 ? 30.239 -13.594 -51.004 1.00 90.88 235 ASN A N 1
ATOM 1800 C CA . ASN A 1 235 ? 31.659 -13.961 -51.009 1.00 90.88 235 ASN A CA 1
ATOM 1801 C C . ASN A 1 235 ? 32.120 -14.576 -49.680 1.00 90.88 235 ASN A C 1
ATOM 1803 O O . ASN A 1 235 ? 33.057 -15.370 -49.671 1.00 90.88 235 ASN A O 1
ATOM 1807 N N . ARG A 1 236 ? 31.457 -14.241 -48.567 1.00 90.81 236 ARG A N 1
ATOM 1808 C CA . ARG A 1 236 ? 31.728 -14.824 -47.246 1.00 90.81 236 ARG A CA 1
ATOM 1809 C C . ARG A 1 236 ? 31.165 -16.235 -47.062 1.00 90.81 236 ARG A C 1
ATOM 1811 O O . ARG A 1 236 ? 31.517 -16.880 -46.079 1.00 90.81 236 ARG A O 1
ATOM 1818 N N . GLY A 1 237 ? 30.334 -16.725 -47.983 1.00 87.81 237 GLY A N 1
ATOM 1819 C CA . GLY A 1 237 ? 29.881 -18.120 -47.995 1.00 87.81 237 GLY A CA 1
ATOM 1820 C C . GLY A 1 237 ? 28.397 -18.326 -48.283 1.00 87.81 237 GLY A C 1
ATOM 1821 O O . GLY A 1 237 ? 28.010 -19.457 -48.559 1.00 87.81 237 GLY A O 1
ATOM 1822 N N . VAL A 1 238 ? 27.572 -17.271 -48.275 1.00 90.88 238 VAL A N 1
ATOM 1823 C CA . VAL A 1 238 ? 26.116 -17.407 -48.451 1.00 90.88 238 VAL A CA 1
ATOM 1824 C C . VAL A 1 238 ? 25.767 -17.729 -49.904 1.00 90.88 238 VAL A C 1
ATOM 1826 O O . VAL A 1 238 ? 25.772 -16.859 -50.780 1.00 90.88 238 VAL A O 1
ATOM 1829 N N . ALA A 1 239 ? 25.435 -18.990 -50.157 1.00 86.81 239 ALA A N 1
ATOM 1830 C CA . ALA A 1 239 ? 25.034 -19.478 -51.467 1.00 86.81 239 ALA A CA 1
ATOM 1831 C C . ALA A 1 239 ? 23.580 -19.114 -51.788 1.00 86.81 239 ALA A C 1
ATOM 1833 O O . ALA A 1 239 ? 23.306 -18.689 -52.911 1.00 86.81 239 ALA A O 1
ATOM 1834 N N . ASP A 1 240 ? 22.677 -19.243 -50.811 1.00 85.38 240 ASP A N 1
ATOM 1835 C CA . ASP A 1 240 ? 21.246 -19.008 -51.010 1.00 85.38 240 ASP A CA 1
ATOM 1836 C C . ASP A 1 240 ? 20.552 -18.403 -49.779 1.00 85.38 240 ASP A C 1
ATOM 1838 O O . ASP A 1 240 ? 20.930 -18.635 -48.625 1.00 85.38 240 ASP A O 1
ATOM 1842 N N . CYS A 1 241 ? 19.496 -17.637 -50.041 1.00 85.81 241 CYS A N 1
ATOM 1843 C CA . CYS A 1 241 ? 18.605 -17.098 -49.030 1.00 85.81 241 CYS A CA 1
ATOM 1844 C C . CYS A 1 241 ? 17.153 -17.249 -49.482 1.00 85.81 241 CYS A C 1
ATOM 1846 O O . CYS A 1 241 ? 16.771 -16.750 -50.537 1.00 85.81 241 CYS A O 1
ATOM 1848 N N . CYS A 1 242 ? 16.312 -17.895 -48.673 1.00 84.81 242 CYS A N 1
ATOM 1849 C CA . CYS A 1 242 ? 14.923 -18.127 -49.074 1.00 84.81 242 CYS A CA 1
ATOM 1850 C C . CYS A 1 242 ? 14.094 -16.832 -49.042 1.00 84.81 242 CYS A C 1
ATOM 1852 O O . CYS A 1 242 ? 13.256 -16.617 -49.917 1.00 84.81 242 CYS A O 1
ATOM 1854 N N . ILE A 1 243 ? 14.300 -15.984 -48.025 1.00 86.38 243 ILE A N 1
ATOM 1855 C CA . ILE A 1 243 ? 13.512 -14.765 -47.798 1.00 86.38 243 ILE A CA 1
ATOM 1856 C C . ILE A 1 243 ? 14.422 -13.622 -47.347 1.00 86.38 243 ILE A C 1
ATOM 1858 O O . ILE A 1 243 ? 15.098 -13.733 -46.324 1.00 86.38 243 ILE A O 1
ATOM 1862 N N . VAL A 1 244 ? 14.366 -12.484 -48.039 1.00 87.19 244 VAL A N 1
ATOM 1863 C CA . VAL A 1 244 ? 14.983 -11.235 -47.570 1.00 87.19 244 VAL A CA 1
ATOM 1864 C C . VAL A 1 244 ? 13.892 -10.227 -47.241 1.00 87.19 244 VAL A C 1
ATOM 1866 O O . VAL A 1 244 ? 13.072 -9.873 -48.086 1.00 87.19 244 VAL A O 1
ATOM 1869 N N . VAL A 1 245 ? 13.894 -9.761 -45.995 1.00 84.31 245 VAL A N 1
ATOM 1870 C CA . VAL A 1 245 ? 12.939 -8.795 -45.462 1.00 84.31 245 VAL A CA 1
ATOM 1871 C C . VAL A 1 245 ? 13.602 -7.422 -45.375 1.00 84.31 245 VAL A C 1
ATOM 1873 O O . VAL A 1 245 ? 14.563 -7.242 -44.623 1.00 84.31 245 VAL A O 1
ATOM 1876 N N . CYS A 1 246 ? 13.076 -6.443 -46.110 1.00 79.69 246 CYS A N 1
ATOM 1877 C CA . CYS A 1 246 ? 13.647 -5.095 -46.184 1.00 79.69 246 CYS A CA 1
ATOM 1878 C C . CYS A 1 246 ? 12.618 -3.972 -45.968 1.00 79.69 246 CYS A C 1
ATOM 1880 O O . CYS A 1 246 ? 11.413 -4.152 -46.158 1.00 79.69 246 CYS A O 1
ATOM 1882 N N . ASP A 1 247 ? 13.102 -2.793 -45.570 1.00 71.75 247 ASP A N 1
ATOM 1883 C CA . ASP A 1 247 ? 12.300 -1.574 -45.379 1.00 71.75 247 ASP A CA 1
ATOM 1884 C C . ASP A 1 247 ? 12.190 -0.742 -46.667 1.00 71.75 247 ASP A C 1
ATOM 1886 O O . ASP A 1 247 ? 12.762 0.336 -46.751 1.00 71.75 247 ASP A O 1
ATOM 1890 N N . GLY A 1 248 ? 11.514 -1.251 -47.704 1.00 66.62 248 GLY A N 1
ATOM 1891 C CA . GLY A 1 248 ? 11.126 -0.463 -48.892 1.00 66.62 248 GLY A CA 1
ATOM 1892 C C . GLY A 1 248 ? 12.225 0.412 -49.533 1.00 66.62 248 GLY A C 1
ATOM 1893 O O . GLY A 1 248 ? 11.916 1.448 -50.126 1.00 66.62 248 GLY A O 1
ATOM 1894 N N . LEU A 1 249 ? 13.503 0.044 -49.370 1.00 69.19 249 LEU A N 1
ATOM 1895 C CA . LEU A 1 249 ? 14.653 0.852 -49.777 1.00 69.19 249 LEU A CA 1
ATOM 1896 C C . LEU A 1 249 ? 14.790 0.817 -51.299 1.00 69.19 249 LEU A C 1
ATOM 1898 O O . LEU A 1 249 ? 14.735 -0.246 -51.923 1.00 69.19 249 LEU A O 1
ATOM 1902 N N . LYS A 1 250 ? 15.000 1.985 -51.910 1.00 67.38 250 LYS A N 1
ATOM 1903 C CA . LYS A 1 250 ? 15.080 2.107 -53.370 1.00 67.38 250 LYS A CA 1
ATOM 1904 C C . LYS A 1 250 ? 16.275 1.315 -53.915 1.00 67.38 250 LYS A C 1
ATOM 1906 O O . LYS A 1 250 ? 17.396 1.469 -53.446 1.00 67.38 250 LYS A O 1
ATOM 1911 N N . GLY A 1 251 ? 16.034 0.473 -54.922 1.00 71.38 251 GLY A N 1
ATOM 1912 C CA . GLY A 1 251 ? 17.073 -0.302 -55.614 1.00 71.38 251 GLY A CA 1
ATOM 1913 C C . GLY A 1 251 ? 17.623 -1.517 -54.853 1.00 71.38 251 GLY A C 1
ATOM 1914 O O . GLY A 1 251 ? 18.476 -2.220 -55.392 1.00 71.38 251 GLY A O 1
ATOM 1915 N N . LEU A 1 252 ? 17.148 -1.792 -53.631 1.00 78.19 252 LEU A N 1
ATOM 1916 C CA . LEU A 1 252 ? 17.506 -3.000 -52.882 1.00 78.19 252 LEU A CA 1
ATOM 1917 C C . LEU A 1 252 ? 16.830 -4.269 -53.446 1.00 78.19 252 LEU A C 1
ATOM 1919 O O . LEU A 1 252 ? 17.547 -5.253 -53.630 1.00 78.19 252 LEU A O 1
ATOM 1923 N N . PRO A 1 253 ? 15.526 -4.275 -53.802 1.00 80.62 253 PRO A N 1
ATOM 1924 C CA . PRO A 1 253 ? 14.897 -5.438 -54.439 1.00 80.62 253 PRO A CA 1
ATOM 1925 C C . PRO A 1 253 ? 15.611 -5.882 -55.726 1.00 80.62 253 PRO A C 1
ATOM 1927 O O . PRO A 1 253 ? 15.908 -7.065 -55.890 1.00 80.62 253 PRO A O 1
ATOM 1930 N N . ASP A 1 254 ? 15.985 -4.929 -56.586 1.00 81.19 254 ASP A N 1
ATOM 1931 C CA . ASP A 1 254 ? 16.711 -5.197 -57.837 1.00 81.19 254 ASP A CA 1
ATOM 1932 C C . ASP A 1 254 ? 18.113 -5.780 -57.583 1.00 81.19 254 ASP A C 1
ATOM 1934 O O . ASP A 1 254 ? 18.577 -6.676 -58.298 1.00 81.19 254 ASP A O 1
ATOM 1938 N N . ALA A 1 255 ? 18.798 -5.294 -56.541 1.00 85.19 255 ALA A N 1
ATOM 1939 C CA . ALA A 1 255 ? 20.102 -5.809 -56.134 1.00 85.19 255 ALA A CA 1
ATOM 1940 C C . ALA A 1 255 ? 20.001 -7.237 -55.572 1.00 85.19 255 ALA A C 1
ATOM 1942 O O . ALA A 1 255 ? 20.842 -8.074 -55.899 1.00 85.19 255 ALA A O 1
ATOM 1943 N N . ILE A 1 256 ? 18.961 -7.543 -54.785 1.00 86.50 256 ILE A N 1
ATOM 1944 C CA . ILE A 1 256 ? 18.712 -8.897 -54.264 1.00 86.50 256 ILE A CA 1
ATOM 1945 C C . ILE A 1 256 ? 18.447 -9.862 -55.417 1.00 86.50 256 ILE A C 1
ATOM 1947 O O . ILE A 1 256 ? 19.125 -10.884 -55.508 1.00 86.50 256 ILE A O 1
ATOM 1951 N N . ALA A 1 257 ? 17.550 -9.504 -56.339 1.00 84.56 257 ALA A N 1
ATOM 1952 C CA . ALA A 1 257 ? 17.231 -10.327 -57.505 1.00 84.56 257 ALA A CA 1
ATOM 1953 C C . ALA A 1 257 ? 18.461 -10.607 -58.391 1.00 84.56 257 ALA A C 1
ATOM 1955 O O . ALA A 1 257 ? 18.554 -11.662 -59.017 1.00 84.56 257 ALA A O 1
ATOM 1956 N N . SER A 1 258 ? 19.432 -9.686 -58.414 1.00 86.50 258 SER A N 1
ATOM 1957 C CA . SER A 1 258 ? 20.696 -9.853 -59.141 1.00 86.50 258 SER A CA 1
ATOM 1958 C C . SER A 1 258 ? 21.679 -10.806 -58.444 1.00 86.50 258 SER A C 1
ATOM 1960 O O . SER A 1 258 ? 22.423 -11.521 -59.116 1.00 86.50 258 SER A O 1
ATOM 1962 N N . VAL A 1 259 ? 21.722 -10.819 -57.106 1.00 87.12 259 VAL A N 1
ATOM 1963 C CA . VAL A 1 259 ? 22.679 -11.628 -56.323 1.00 87.12 259 VAL A CA 1
ATOM 1964 C C . VAL A 1 259 ? 22.146 -13.035 -56.045 1.00 87.12 259 VAL A C 1
ATOM 1966 O O . VAL A 1 259 ? 22.899 -14.007 -56.208 1.00 87.12 259 VAL A O 1
ATOM 1969 N N . TRP A 1 260 ? 20.864 -13.135 -55.682 1.00 89.81 260 TRP A N 1
ATOM 1970 C CA . TRP A 1 260 ? 20.134 -14.371 -55.394 1.00 89.81 260 TRP A CA 1
ATOM 1971 C C . TRP A 1 260 ? 18.775 -14.375 -56.123 1.00 89.81 260 TRP A C 1
ATOM 1973 O O . TRP A 1 260 ? 17.763 -13.927 -55.585 1.00 89.81 260 TRP A O 1
ATOM 1983 N N . PRO A 1 261 ? 18.720 -14.909 -57.357 1.00 85.31 261 PRO A N 1
ATOM 1984 C CA . PRO A 1 261 ? 17.505 -14.881 -58.180 1.00 85.31 261 PRO A CA 1
ATOM 1985 C C . PRO A 1 261 ? 16.320 -15.687 -57.628 1.00 85.31 261 PRO A C 1
ATOM 1987 O O . PRO A 1 261 ? 15.189 -15.476 -58.054 1.00 85.31 261 PRO A O 1
ATOM 1990 N N . GLN A 1 262 ? 16.573 -16.646 -56.730 1.00 85.69 262 GLN A N 1
ATOM 1991 C CA . GLN A 1 262 ? 15.544 -17.513 -56.138 1.00 85.69 262 GLN A CA 1
ATOM 1992 C C . GLN A 1 262 ? 14.969 -16.962 -54.823 1.00 85.69 262 GLN A C 1
ATOM 1994 O O . GLN A 1 262 ? 14.007 -17.519 -54.295 1.00 85.69 262 GLN A O 1
ATOM 1999 N N . THR A 1 263 ? 15.527 -15.866 -54.304 1.00 87.56 263 THR A N 1
ATOM 2000 C CA . THR A 1 263 ? 15.109 -15.260 -53.040 1.00 87.56 263 THR A CA 1
ATOM 2001 C C . THR A 1 263 ? 13.773 -14.542 -53.173 1.00 87.56 263 THR A C 1
ATOM 2003 O O . THR A 1 263 ? 13.567 -13.724 -54.070 1.00 87.56 263 THR A O 1
ATOM 2006 N N . VAL A 1 264 ? 12.880 -14.773 -52.211 1.00 85.75 264 VAL A N 1
ATOM 2007 C CA . VAL A 1 264 ? 11.647 -13.997 -52.071 1.00 85.75 264 VAL A CA 1
ATOM 2008 C C . VAL A 1 264 ? 11.958 -12.685 -51.352 1.00 85.75 264 VAL A C 1
ATOM 2010 O O . VAL A 1 264 ? 12.329 -12.681 -50.177 1.00 85.75 264 VAL A O 1
ATOM 2013 N N . VAL A 1 265 ? 11.793 -11.561 -52.049 1.00 84.69 265 VAL A N 1
ATOM 2014 C CA . VAL A 1 265 ? 11.874 -10.226 -51.441 1.00 84.69 265 VAL A CA 1
ATOM 2015 C C . VAL A 1 265 ? 10.537 -9.903 -50.785 1.00 84.69 265 VAL A C 1
ATOM 2017 O O . VAL A 1 265 ? 9.487 -10.001 -51.419 1.00 84.69 265 VAL A O 1
ATOM 2020 N N . GLN A 1 266 ? 10.577 -9.525 -49.511 1.00 83.31 266 GLN A N 1
ATOM 2021 C CA . GLN A 1 266 ? 9.392 -9.188 -48.735 1.00 83.31 266 GLN A CA 1
ATOM 2022 C C . GLN A 1 266 ? 9.562 -7.820 -48.066 1.00 83.31 266 GLN A C 1
ATOM 2024 O O . GLN A 1 266 ? 10.566 -7.565 -47.395 1.00 83.31 266 GLN A O 1
ATOM 2029 N N . THR A 1 267 ? 8.553 -6.951 -48.151 1.00 82.25 267 THR A N 1
ATOM 2030 C CA . THR A 1 267 ? 8.545 -5.732 -47.332 1.00 82.25 267 THR A CA 1
ATOM 2031 C C . THR A 1 267 ? 8.325 -6.089 -45.859 1.00 82.25 267 THR A C 1
ATOM 2033 O O . THR A 1 267 ? 7.480 -6.918 -45.498 1.00 82.25 267 THR A O 1
ATOM 2036 N N . CYS A 1 268 ? 9.069 -5.439 -44.966 1.00 79.94 268 CYS A N 1
ATOM 2037 C CA . CYS A 1 268 ? 8.885 -5.615 -43.533 1.00 79.94 268 CYS A CA 1
ATOM 2038 C C . CYS A 1 268 ? 7.551 -5.011 -43.063 1.00 79.94 268 CYS A C 1
ATOM 2040 O O . CYS A 1 268 ? 7.386 -3.790 -43.039 1.00 79.94 268 CYS A O 1
ATOM 2042 N N . ILE A 1 269 ? 6.622 -5.855 -42.598 1.00 79.25 269 ILE A N 1
ATOM 2043 C CA . ILE A 1 269 ? 5.315 -5.418 -42.076 1.00 79.25 269 ILE A CA 1
ATOM 2044 C C . ILE A 1 269 ? 5.446 -4.443 -40.898 1.00 79.25 269 ILE A C 1
ATOM 2046 O O . ILE A 1 269 ? 4.660 -3.508 -40.767 1.00 7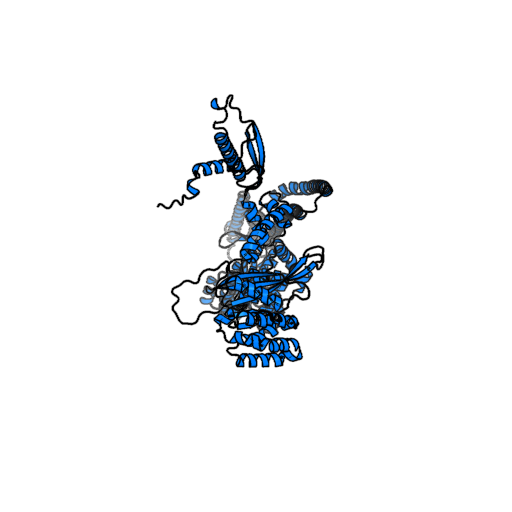9.25 269 ILE A O 1
ATOM 2050 N N . VAL A 1 270 ? 6.475 -4.613 -40.061 1.00 76.38 270 VAL A N 1
ATOM 2051 C CA . VAL A 1 270 ? 6.741 -3.734 -38.911 1.00 76.38 270 VAL A CA 1
ATOM 2052 C C . VAL A 1 270 ? 7.089 -2.326 -39.380 1.00 76.38 270 VAL A C 1
ATOM 2054 O O . VAL A 1 270 ? 6.563 -1.349 -38.845 1.00 76.38 270 VAL A O 1
ATOM 2057 N N . HIS A 1 271 ? 7.940 -2.212 -40.401 1.00 76.12 271 HIS A N 1
ATOM 2058 C CA . HIS A 1 271 ? 8.285 -0.922 -40.988 1.00 76.12 271 HIS A CA 1
ATOM 2059 C C . HIS A 1 271 ? 7.104 -0.307 -41.733 1.00 76.12 271 HIS A C 1
ATOM 2061 O O . HIS A 1 271 ? 6.838 0.883 -41.569 1.00 76.12 271 HIS A O 1
ATOM 2067 N N . LEU A 1 272 ? 6.319 -1.118 -42.446 1.00 81.69 272 LEU A N 1
ATOM 2068 C CA . LEU A 1 272 ? 5.104 -0.668 -43.123 1.00 81.69 272 LEU A CA 1
ATOM 2069 C C . LEU A 1 272 ? 4.075 -0.086 -42.131 1.00 81.69 272 LEU A C 1
ATOM 2071 O O . LEU A 1 272 ? 3.534 1.002 -42.351 1.00 81.69 272 LEU A O 1
ATOM 2075 N N . LEU A 1 273 ? 3.871 -0.741 -40.982 1.00 82.69 273 LEU A N 1
ATOM 2076 C CA . LEU A 1 273 ? 3.029 -0.239 -39.890 1.00 82.69 273 LEU A CA 1
ATOM 2077 C C . LEU A 1 273 ? 3.608 1.035 -39.260 1.00 82.69 273 LEU A C 1
ATOM 2079 O O . LEU A 1 273 ? 2.895 2.026 -39.094 1.00 82.69 273 LEU A O 1
ATOM 2083 N N . ARG A 1 274 ? 4.911 1.053 -38.953 1.00 79.56 274 ARG A N 1
ATOM 2084 C CA . ARG A 1 274 ? 5.583 2.223 -38.366 1.00 79.56 274 ARG A CA 1
ATOM 2085 C C . ARG A 1 274 ? 5.488 3.442 -39.285 1.00 79.56 274 ARG A C 1
ATOM 2087 O O . ARG A 1 274 ? 5.163 4.529 -38.812 1.00 79.56 274 ARG A O 1
ATOM 2094 N N . ASN A 1 275 ? 5.710 3.259 -40.585 1.00 80.81 275 ASN A N 1
ATOM 2095 C CA . ASN A 1 275 ? 5.579 4.306 -41.595 1.00 80.81 275 ASN A CA 1
ATOM 2096 C C . ASN A 1 275 ? 4.129 4.788 -41.722 1.00 80.81 275 ASN A C 1
ATOM 2098 O O . ASN A 1 275 ? 3.902 5.992 -41.813 1.00 80.81 275 ASN A O 1
ATOM 2102 N N . SER A 1 276 ? 3.145 3.894 -41.595 1.00 82.75 276 SER A N 1
ATOM 2103 C CA . SER A 1 276 ? 1.724 4.271 -41.553 1.00 82.75 276 SER A CA 1
ATOM 2104 C C . SER A 1 276 ? 1.411 5.221 -40.389 1.00 82.75 276 SER A C 1
ATOM 2106 O O . SER A 1 276 ? 0.726 6.227 -40.573 1.00 82.75 276 SER A O 1
ATOM 2108 N N . PHE A 1 277 ? 1.973 4.973 -39.200 1.00 84.19 277 PHE A N 1
ATOM 2109 C CA . PHE A 1 277 ? 1.770 5.844 -38.035 1.00 84.19 277 PHE A CA 1
ATOM 2110 C C . PHE A 1 277 ? 2.433 7.221 -38.162 1.00 84.19 277 PHE A C 1
ATOM 2112 O O . PHE A 1 277 ? 1.969 8.164 -37.521 1.00 84.19 277 PHE A O 1
ATOM 2119 N N . ARG A 1 278 ? 3.468 7.382 -39.004 1.00 82.25 278 ARG A N 1
ATOM 2120 C CA . ARG A 1 278 ? 4.108 8.692 -39.250 1.00 82.25 278 ARG A CA 1
ATOM 2121 C C . ARG A 1 278 ? 3.168 9.679 -39.943 1.00 82.25 278 ARG A C 1
ATOM 2123 O O . ARG A 1 278 ? 3.293 10.879 -39.716 1.00 82.25 278 ARG A O 1
ATOM 2130 N N . TYR A 1 279 ? 2.232 9.182 -40.751 1.00 82.44 279 TYR A N 1
ATOM 2131 C CA . TYR A 1 279 ? 1.236 9.997 -41.455 1.00 82.44 279 TYR A CA 1
ATOM 2132 C C . TYR A 1 279 ? -0.054 10.215 -40.647 1.00 82.44 279 TYR A C 1
ATOM 2134 O O . TYR A 1 279 ? -0.894 11.022 -41.044 1.00 82.44 279 TYR A O 1
ATOM 2142 N N . ALA A 1 280 ? -0.214 9.525 -39.513 1.00 83.94 280 ALA A N 1
ATOM 2143 C CA . ALA A 1 280 ? -1.403 9.582 -38.669 1.00 83.94 280 ALA A CA 1
ATOM 2144 C C . ALA A 1 280 ? -1.178 10.384 -37.377 1.00 83.94 280 ALA A C 1
ATOM 2146 O O . ALA A 1 280 ? -0.092 10.396 -36.795 1.00 83.94 280 ALA A O 1
ATOM 2147 N N . SER A 1 281 ? -2.242 11.005 -36.862 1.00 83.31 281 SER A N 1
ATOM 2148 C CA . SER A 1 281 ? -2.211 11.653 -35.545 1.00 83.31 281 SER A CA 1
ATOM 2149 C C . SER A 1 281 ? -2.140 10.614 -34.424 1.00 83.31 281 SER A C 1
ATOM 2151 O O . SER A 1 281 ? -2.831 9.598 -34.486 1.00 83.31 281 SER A O 1
ATOM 2153 N N . LYS A 1 282 ? -1.396 10.904 -33.343 1.00 81.44 282 LYS A N 1
ATOM 2154 C CA . LYS A 1 282 ? -1.280 10.022 -32.160 1.00 81.44 282 LYS A CA 1
ATOM 2155 C C . LYS A 1 282 ? -2.630 9.600 -31.567 1.00 81.44 282 LYS A C 1
ATOM 2157 O O . LYS A 1 282 ? -2.726 8.521 -30.995 1.00 81.44 282 LYS A O 1
ATOM 2162 N N . LYS A 1 283 ? -3.669 10.434 -31.706 1.00 82.19 283 LYS A N 1
ATOM 2163 C CA . LYS A 1 283 ? -5.031 10.141 -31.222 1.00 82.19 283 LYS A CA 1
ATOM 2164 C C . LYS A 1 283 ? -5.682 8.962 -31.950 1.00 82.19 283 LYS A C 1
ATOM 2166 O O . LYS A 1 283 ? -6.473 8.249 -31.349 1.00 82.19 283 LYS A O 1
ATOM 2171 N N . ASP A 1 284 ? -5.346 8.765 -33.222 1.00 83.44 284 ASP A N 1
ATOM 2172 C CA . ASP A 1 284 ? -5.958 7.754 -34.087 1.00 83.44 284 ASP A CA 1
ATOM 2173 C C . ASP A 1 284 ? -5.111 6.466 -34.180 1.00 83.44 284 ASP A C 1
ATOM 2175 O O . ASP A 1 284 ? -5.566 5.478 -34.753 1.00 83.44 284 ASP A O 1
ATOM 2179 N N . TRP A 1 285 ? -3.902 6.431 -33.596 1.00 81.62 285 TRP A N 1
ATOM 2180 C CA . TRP A 1 285 ? -2.978 5.286 -33.683 1.00 81.62 285 TRP A CA 1
ATOM 2181 C C . TRP A 1 285 ? -3.593 3.972 -33.194 1.00 81.62 285 TRP A C 1
ATOM 2183 O O . TRP A 1 285 ? -3.450 2.946 -33.855 1.00 81.62 285 TRP A O 1
ATOM 2193 N N . SER A 1 286 ? -4.306 3.999 -32.066 1.00 78.19 286 SER A N 1
ATOM 2194 C CA . SER A 1 286 ? -4.929 2.803 -31.487 1.00 78.19 286 SER A CA 1
ATOM 2195 C C . SER A 1 286 ? -6.017 2.222 -32.391 1.00 78.19 286 SER A C 1
ATOM 2197 O O . SER A 1 286 ? -6.113 1.005 -32.537 1.00 78.19 286 SER A O 1
ATOM 2199 N N . GLN A 1 287 ? -6.817 3.080 -33.027 1.00 83.06 287 GLN A N 1
ATOM 2200 C CA . GLN A 1 287 ? -7.875 2.646 -33.932 1.00 83.06 287 GLN A CA 1
ATOM 2201 C C . GLN A 1 287 ? -7.304 2.172 -35.273 1.00 83.06 287 GLN A C 1
ATOM 2203 O O . GLN A 1 287 ? -7.724 1.132 -35.768 1.00 83.06 287 GLN A O 1
ATOM 2208 N N . ILE A 1 288 ? -6.310 2.874 -35.823 1.00 83.06 288 ILE A N 1
ATOM 2209 C CA . ILE A 1 288 ? -5.625 2.472 -37.060 1.00 83.06 288 ILE A CA 1
ATOM 2210 C C . ILE A 1 288 ? -4.927 1.119 -36.879 1.00 83.06 288 ILE A C 1
ATOM 2212 O O . ILE A 1 288 ? -5.028 0.264 -37.752 1.00 83.06 288 ILE A O 1
ATOM 2216 N N . ALA A 1 289 ? -4.278 0.879 -35.735 1.00 80.62 289 ALA A N 1
ATOM 2217 C CA . ALA A 1 289 ? -3.656 -0.410 -35.434 1.00 80.62 289 ALA A CA 1
ATOM 2218 C C . ALA A 1 289 ? -4.683 -1.556 -35.384 1.00 80.62 289 ALA A C 1
ATOM 2220 O O . ALA A 1 289 ? -4.437 -2.627 -35.940 1.00 80.62 289 ALA A O 1
ATOM 2221 N N . LYS A 1 290 ? -5.848 -1.322 -34.758 1.00 82.44 290 LYS A N 1
ATOM 2222 C CA . LYS A 1 290 ? -6.957 -2.291 -34.716 1.00 82.44 290 LYS A CA 1
ATOM 2223 C C . LYS A 1 290 ? -7.517 -2.584 -36.103 1.00 82.44 290 LYS A C 1
ATOM 2225 O O . LYS A 1 290 ? -7.768 -3.742 -36.408 1.00 82.44 290 LYS A O 1
ATOM 2230 N N . ASP A 1 291 ? -7.680 -1.556 -36.929 1.00 83.62 291 ASP A N 1
ATOM 2231 C CA . ASP A 1 291 ? -8.272 -1.694 -38.259 1.00 83.62 291 ASP A CA 1
ATOM 2232 C C . ASP A 1 291 ? -7.278 -2.289 -39.286 1.00 83.62 291 ASP A C 1
ATOM 2234 O O . ASP A 1 291 ? -7.703 -2.963 -40.219 1.00 83.62 291 ASP A O 1
ATOM 2238 N N . LEU A 1 292 ? -5.960 -2.109 -39.104 1.00 84.19 292 LEU A N 1
ATOM 2239 C CA . LEU A 1 292 ? -4.919 -2.731 -39.943 1.00 84.19 292 LEU A CA 1
ATOM 2240 C C . LEU A 1 292 ? -4.600 -4.181 -39.547 1.00 84.19 292 LEU A C 1
ATOM 2242 O O . LEU A 1 292 ? -4.128 -4.943 -40.390 1.00 84.19 292 LEU A O 1
ATOM 2246 N N . LYS A 1 293 ? -4.860 -4.595 -38.296 1.00 82.75 293 LYS A N 1
ATOM 2247 C CA . LYS A 1 293 ? -4.594 -5.970 -37.824 1.00 82.75 293 LYS A CA 1
ATOM 2248 C C . LYS A 1 293 ? -5.253 -7.048 -38.701 1.00 82.75 293 LYS A C 1
ATOM 2250 O O . LYS A 1 293 ? -4.555 -7.990 -39.080 1.00 82.75 293 LYS A O 1
ATOM 2255 N N . PRO A 1 294 ? -6.532 -6.924 -39.102 1.00 83.31 294 PRO A N 1
ATOM 2256 C CA . PRO A 1 294 ? -7.181 -7.866 -40.013 1.00 83.31 294 PRO A CA 1
ATOM 2257 C C . PRO A 1 294 ? -6.536 -7.980 -41.400 1.00 83.31 294 PRO A C 1
ATOM 2259 O O . PRO A 1 294 ? -6.663 -9.029 -42.023 1.00 83.31 294 PRO A O 1
ATOM 2262 N N . VAL A 1 295 ? -5.835 -6.946 -41.882 1.00 84.94 295 VAL A N 1
ATOM 2263 C CA . VAL A 1 295 ? -5.223 -6.933 -43.224 1.00 84.94 295 VAL A CA 1
ATOM 2264 C C . VAL A 1 295 ? -4.056 -7.917 -43.299 1.00 84.94 295 VAL A C 1
ATOM 2266 O O . VAL A 1 295 ? -4.007 -8.758 -44.190 1.00 84.94 295 VAL A O 1
ATOM 2269 N N . TYR A 1 296 ? -3.137 -7.872 -42.330 1.00 79.62 296 TYR A N 1
ATOM 2270 C CA . TYR A 1 296 ? -1.959 -8.750 -42.322 1.00 79.62 296 TYR A CA 1
ATOM 2271 C C . TYR A 1 296 ? -2.164 -10.082 -41.588 1.00 79.62 296 TYR A C 1
ATOM 2273 O O . TYR A 1 296 ? -1.314 -10.966 -41.666 1.00 79.62 296 TYR A O 1
ATOM 2281 N N . THR A 1 297 ? -3.289 -10.263 -40.892 1.00 79.62 297 THR A N 1
ATOM 2282 C CA . THR A 1 297 ? -3.664 -11.553 -40.281 1.00 79.62 297 THR A CA 1
ATOM 2283 C C . THR A 1 297 ? -4.583 -12.396 -41.168 1.00 79.62 297 THR A C 1
ATOM 2285 O O . THR A 1 297 ? -4.915 -13.525 -40.805 1.00 79.62 297 THR A O 1
ATOM 2288 N N . ALA A 1 298 ? -4.965 -11.888 -42.343 1.00 80.56 298 ALA A N 1
ATOM 2289 C CA . ALA A 1 298 ? -5.8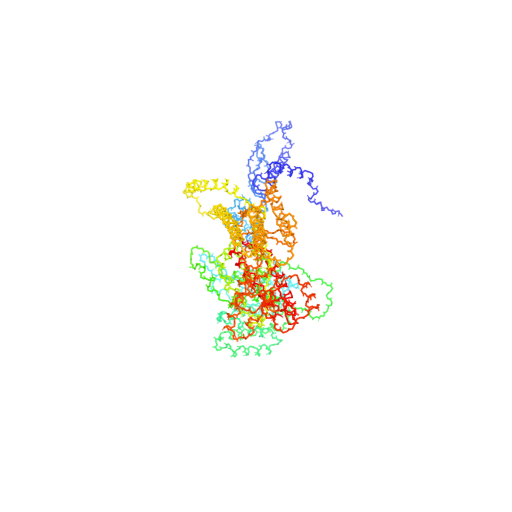65 -12.565 -43.264 1.00 80.56 298 ALA A CA 1
ATOM 2290 C C . ALA A 1 298 ? -5.332 -13.944 -43.728 1.00 80.56 298 ALA A C 1
ATOM 2292 O O . ALA A 1 298 ? -4.119 -14.159 -43.849 1.00 80.56 298 ALA A O 1
ATOM 2293 N N . PRO A 1 299 ? -6.224 -14.918 -43.993 1.00 76.56 299 PRO A N 1
ATOM 2294 C CA . PRO A 1 299 ? -5.828 -16.260 -44.418 1.00 76.56 299 PRO A CA 1
ATOM 2295 C C . PRO A 1 299 ? -5.336 -16.318 -45.872 1.00 76.56 299 PRO A C 1
ATOM 2297 O O . PRO A 1 299 ? -4.559 -17.211 -46.197 1.00 76.56 299 PRO A O 1
ATOM 2300 N N . SER A 1 300 ? -5.760 -15.381 -46.726 1.00 82.00 300 SER A N 1
ATOM 2301 C CA . SER A 1 300 ? -5.432 -15.318 -48.154 1.00 82.00 300 SER A CA 1
ATOM 2302 C C . SER A 1 300 ? -5.300 -13.871 -48.633 1.00 82.00 300 SER A C 1
ATOM 2304 O O . SER A 1 300 ? -5.783 -12.949 -47.976 1.00 82.00 300 SER A O 1
ATOM 2306 N N . GLU A 1 301 ? -4.686 -13.679 -49.803 1.00 84.50 301 GLU A N 1
ATOM 2307 C CA . GLU A 1 301 ? -4.580 -12.368 -50.457 1.00 84.50 301 GLU A CA 1
ATOM 2308 C C . GLU A 1 301 ? -5.953 -11.738 -50.727 1.00 84.50 301 GLU A C 1
ATOM 2310 O O . GLU A 1 301 ? -6.155 -10.571 -50.411 1.00 84.50 301 GLU A O 1
ATOM 2315 N N . ALA A 1 302 ? -6.920 -12.517 -51.225 1.00 83.81 302 ALA A N 1
ATOM 2316 C CA . ALA A 1 302 ? -8.280 -12.031 -51.465 1.00 83.81 302 ALA A CA 1
ATOM 2317 C C . ALA A 1 302 ? -8.939 -11.510 -50.175 1.00 83.81 302 ALA A C 1
ATOM 2319 O O . ALA A 1 302 ? -9.473 -10.406 -50.151 1.00 83.81 302 ALA A O 1
ATOM 2320 N N . ALA A 1 303 ? -8.809 -12.251 -49.068 1.00 84.00 303 ALA A N 1
ATOM 2321 C CA . ALA A 1 303 ? -9.328 -11.806 -47.778 1.00 84.00 303 ALA A CA 1
ATOM 2322 C C . ALA A 1 303 ? -8.581 -10.570 -47.241 1.00 84.00 303 ALA A C 1
ATOM 2324 O O . ALA A 1 303 ? -9.190 -9.724 -46.592 1.00 84.00 303 ALA A O 1
ATOM 2325 N N . ALA A 1 304 ? -7.276 -10.445 -47.504 1.00 85.25 304 ALA A N 1
ATOM 2326 C CA . ALA A 1 304 ? -6.500 -9.262 -47.133 1.00 85.25 304 ALA A CA 1
ATOM 2327 C C . ALA A 1 304 ? -6.936 -8.023 -47.928 1.00 85.25 304 ALA A C 1
ATOM 2329 O O . ALA A 1 304 ? -7.063 -6.950 -47.342 1.00 85.25 304 ALA A O 1
ATOM 2330 N N . LEU A 1 305 ? -7.202 -8.177 -49.231 1.00 86.81 305 LEU A N 1
ATOM 2331 C CA . LEU A 1 305 ? -7.720 -7.118 -50.103 1.00 86.81 305 LEU A CA 1
ATOM 2332 C C . LEU A 1 305 ? -9.091 -6.626 -49.632 1.00 86.81 305 LEU A C 1
ATOM 2334 O O . LEU A 1 305 ? -9.290 -5.417 -49.533 1.00 86.81 305 LEU A O 1
ATOM 2338 N N . ASP A 1 306 ? -9.995 -7.534 -49.255 1.00 87.56 306 ASP A N 1
ATOM 2339 C CA . ASP A 1 306 ? -11.312 -7.168 -48.721 1.00 87.56 306 ASP A CA 1
ATOM 2340 C C . ASP A 1 306 ? -11.183 -6.331 -47.436 1.00 87.56 306 ASP A C 1
ATOM 2342 O O . ASP A 1 306 ? -11.800 -5.273 -47.297 1.00 87.56 306 ASP A O 1
ATOM 2346 N N . ARG A 1 307 ? -10.308 -6.745 -46.506 1.00 88.00 307 ARG A N 1
ATOM 2347 C CA . ARG A 1 307 ? -10.050 -5.990 -45.265 1.00 88.00 307 ARG A CA 1
ATOM 2348 C C . ARG A 1 307 ? -9.325 -4.675 -45.514 1.00 88.00 307 ARG A C 1
ATOM 2350 O O . ARG A 1 307 ? -9.574 -3.695 -44.812 1.00 88.00 307 ARG A O 1
ATOM 2357 N N . PHE A 1 308 ? -8.454 -4.622 -46.516 1.00 89.75 308 PHE A N 1
ATOM 2358 C CA . PHE A 1 308 ? -7.801 -3.384 -46.921 1.00 89.75 308 PHE A CA 1
ATOM 2359 C C . PHE A 1 308 ? -8.784 -2.407 -47.584 1.00 89.75 308 PHE A C 1
ATOM 2361 O O . PHE A 1 308 ? -8.679 -1.199 -47.370 1.00 89.75 308 PHE A O 1
ATOM 2368 N N . ALA A 1 309 ? -9.786 -2.901 -48.315 1.00 88.62 309 ALA A N 1
ATOM 2369 C CA . ALA A 1 309 ? -10.866 -2.082 -48.859 1.00 88.62 309 ALA A CA 1
ATOM 2370 C C . ALA A 1 309 ? -11.754 -1.492 -47.746 1.00 88.62 309 ALA A C 1
ATOM 2372 O O . ALA A 1 309 ? -12.059 -0.298 -47.776 1.00 88.62 309 ALA A O 1
ATOM 2373 N N . GLU A 1 310 ? -12.095 -2.279 -46.717 1.00 88.50 310 GLU A N 1
ATOM 2374 C CA . GLU A 1 310 ? -12.795 -1.790 -45.515 1.00 88.50 310 GLU A CA 1
ATOM 2375 C C . GLU A 1 310 ? -11.989 -0.700 -44.786 1.00 88.50 310 GLU A C 1
ATOM 2377 O O . GLU A 1 310 ? -12.527 0.348 -44.412 1.00 88.50 310 GLU A O 1
ATOM 2382 N N . PHE A 1 311 ? -10.679 -0.919 -44.625 1.00 89.75 311 PHE A N 1
ATOM 2383 C CA . PHE A 1 311 ? -9.761 0.063 -44.048 1.00 89.75 311 PHE A CA 1
ATOM 2384 C C . PHE A 1 311 ? -9.714 1.353 -44.881 1.00 89.75 311 PHE A C 1
ATOM 2386 O O . PHE A 1 311 ? -9.826 2.454 -44.330 1.00 89.75 311 PHE A O 1
ATOM 2393 N N . SER A 1 312 ? -9.606 1.220 -46.205 1.00 88.12 312 SER A N 1
ATOM 2394 C CA . SER A 1 312 ? -9.557 2.345 -47.141 1.00 88.12 312 SER A CA 1
ATOM 2395 C C . SER A 1 312 ? -10.836 3.175 -47.068 1.00 88.12 312 SER A C 1
ATOM 2397 O O . SER A 1 312 ? -10.764 4.380 -46.838 1.00 88.12 312 SER A O 1
ATOM 2399 N N . GLY A 1 313 ? -12.012 2.541 -47.095 1.00 86.62 313 GLY A N 1
ATOM 2400 C CA . GLY A 1 313 ? -13.295 3.247 -46.999 1.00 86.62 313 GLY A CA 1
ATOM 2401 C C . GLY A 1 313 ? -13.447 4.107 -45.735 1.00 86.62 313 GLY A C 1
ATOM 2402 O O . GLY A 1 313 ? -14.106 5.150 -45.765 1.00 86.62 313 GLY A O 1
ATOM 2403 N N . LYS A 1 314 ? -12.809 3.710 -44.627 1.00 87.44 314 LYS A N 1
ATOM 2404 C CA . LYS A 1 314 ? -12.849 4.437 -43.349 1.00 87.44 314 LYS A CA 1
ATOM 2405 C C . LYS A 1 314 ? -11.798 5.546 -43.248 1.00 87.44 314 LYS A C 1
ATOM 2407 O O . LYS A 1 314 ? -12.092 6.611 -42.699 1.00 87.44 314 LYS A O 1
ATOM 2412 N N . TRP A 1 315 ? -10.584 5.310 -43.746 1.00 88.69 315 TRP A N 1
ATOM 2413 C CA . TRP A 1 315 ? -9.426 6.170 -43.470 1.00 88.69 315 TRP A CA 1
ATOM 2414 C C . TRP A 1 315 ? -8.927 6.994 -44.656 1.00 88.69 315 TRP A C 1
ATOM 2416 O O . TRP A 1 315 ? -8.271 8.008 -44.423 1.00 88.69 315 TRP A O 1
ATOM 2426 N N . GLU A 1 316 ? -9.282 6.653 -45.895 1.00 88.38 316 GLU A N 1
ATOM 2427 C CA . GLU A 1 316 ? -8.796 7.324 -47.110 1.00 88.38 316 GLU A CA 1
ATOM 2428 C C . GLU A 1 316 ? -9.062 8.836 -47.101 1.00 88.38 316 GLU A C 1
ATOM 2430 O O . GLU A 1 316 ? -8.172 9.626 -47.406 1.00 88.38 316 GLU A O 1
ATOM 2435 N N . LYS A 1 317 ? -10.247 9.265 -46.645 1.00 86.25 317 LYS A N 1
ATOM 2436 C CA . LYS A 1 317 ? -10.605 10.695 -46.570 1.00 86.25 317 LYS A CA 1
ATOM 2437 C C . LYS A 1 317 ? -9.735 11.495 -45.596 1.00 86.25 317 LYS A C 1
ATOM 2439 O O . LYS A 1 317 ? -9.566 12.695 -45.782 1.00 86.25 317 LYS A O 1
ATOM 2444 N N . ARG A 1 318 ? -9.239 10.860 -44.528 1.00 84.62 318 ARG A N 1
ATOM 2445 C CA . ARG A 1 318 ? -8.434 11.517 -43.481 1.00 84.62 318 ARG A CA 1
ATOM 2446 C C . ARG A 1 318 ? -6.933 11.359 -43.732 1.00 84.62 318 ARG A C 1
ATOM 2448 O O . ARG A 1 318 ? -6.186 12.294 -43.464 1.00 84.62 318 ARG A O 1
ATOM 2455 N N . TYR A 1 319 ? -6.508 10.201 -44.239 1.00 89.06 319 TYR A N 1
ATOM 2456 C CA . TYR A 1 319 ? -5.106 9.818 -44.417 1.00 89.06 319 TYR A CA 1
ATOM 2457 C C . TYR A 1 319 ? -4.872 9.104 -45.763 1.00 89.06 319 TYR A C 1
ATOM 2459 O O . TYR A 1 319 ? -4.529 7.919 -45.780 1.00 89.06 319 TYR A O 1
ATOM 2467 N N . PRO A 1 320 ? -4.989 9.807 -46.905 1.00 88.00 320 PRO A N 1
ATOM 2468 C CA . PRO A 1 320 ? -4.816 9.192 -48.226 1.00 88.00 320 PRO A CA 1
ATOM 2469 C C . PRO A 1 320 ? -3.398 8.635 -48.438 1.00 88.00 320 PRO A C 1
ATOM 2471 O O . PRO A 1 320 ? -3.219 7.604 -49.079 1.00 88.00 320 PRO A O 1
ATOM 2474 N N . ALA A 1 321 ? -2.387 9.257 -47.820 1.00 86.12 321 ALA A N 1
ATOM 2475 C CA . ALA A 1 321 ? -0.991 8.828 -47.913 1.00 86.12 321 ALA A CA 1
ATOM 2476 C C . ALA A 1 321 ? -0.741 7.409 -47.367 1.00 86.12 321 ALA A C 1
ATOM 2478 O O . ALA A 1 321 ? 0.138 6.711 -47.867 1.00 86.12 321 ALA A O 1
ATOM 2479 N N . ILE A 1 322 ? -1.519 6.962 -46.372 1.00 86.31 322 ILE A N 1
ATOM 2480 C CA . ILE A 1 322 ? -1.406 5.599 -45.831 1.00 86.31 322 ILE A CA 1
ATOM 2481 C C . ILE A 1 322 ? -1.899 4.589 -46.870 1.00 86.31 322 ILE A C 1
ATOM 2483 O O . ILE A 1 322 ? -1.260 3.562 -47.076 1.00 86.31 322 ILE A O 1
ATOM 2487 N N . ILE A 1 323 ? -2.991 4.897 -47.573 1.00 87.75 323 ILE A N 1
ATOM 2488 C CA . ILE A 1 323 ? -3.534 4.014 -48.611 1.00 87.75 323 ILE A CA 1
ATOM 2489 C C . ILE A 1 323 ? -2.546 3.889 -49.769 1.00 87.75 323 ILE A C 1
ATOM 2491 O O . ILE A 1 323 ? -2.245 2.777 -50.199 1.00 87.75 323 ILE A O 1
ATOM 2495 N N . SER A 1 324 ? -1.962 5.005 -50.215 1.00 85.44 324 SER A N 1
ATOM 2496 C CA . SER A 1 324 ? -0.925 4.986 -51.252 1.00 85.44 324 SER A CA 1
ATOM 2497 C C . SER A 1 324 ? 0.311 4.186 -50.828 1.00 85.44 324 SER A C 1
ATOM 2499 O O . SER A 1 324 ? 0.845 3.432 -51.636 1.00 85.44 324 SER A O 1
ATOM 2501 N N . LEU A 1 325 ? 0.743 4.294 -49.564 1.00 86.19 325 LEU A N 1
ATOM 2502 C CA . LEU A 1 325 ? 1.873 3.526 -49.029 1.00 86.19 325 LEU A CA 1
ATOM 2503 C C . LEU A 1 325 ? 1.630 2.011 -49.133 1.00 86.19 325 LEU A C 1
ATOM 2505 O O . LEU A 1 325 ? 2.478 1.289 -49.650 1.00 86.19 325 LEU A O 1
ATOM 2509 N N . TRP A 1 326 ? 0.470 1.542 -48.674 1.00 86.12 326 TRP A N 1
ATOM 2510 C CA . TRP A 1 326 ? 0.116 0.120 -48.704 1.00 86.12 326 TRP A CA 1
ATOM 2511 C C . TRP A 1 326 ? -0.162 -0.393 -50.116 1.00 86.12 326 TRP A C 1
ATOM 2513 O O . TRP A 1 326 ? 0.219 -1.513 -50.432 1.00 86.12 326 TRP A O 1
ATOM 2523 N N . THR A 1 327 ? -0.766 0.430 -50.977 1.00 85.94 327 THR A N 1
ATOM 2524 C CA . THR A 1 327 ? -1.024 0.072 -52.381 1.00 85.94 327 THR A CA 1
ATOM 2525 C C . THR A 1 327 ? 0.286 -0.116 -53.146 1.00 85.94 327 THR A C 1
ATOM 2527 O O . THR A 1 327 ? 0.444 -1.097 -53.865 1.00 85.94 327 THR A O 1
ATOM 2530 N N . ASN A 1 328 ? 1.258 0.781 -52.946 1.00 84.50 328 ASN A N 1
ATOM 2531 C CA . ASN A 1 328 ? 2.566 0.693 -53.598 1.00 84.50 328 ASN A CA 1
ATOM 2532 C C . ASN A 1 328 ? 3.389 -0.502 -53.095 1.00 84.50 328 ASN A C 1
ATOM 2534 O O . ASN A 1 328 ? 4.083 -1.135 -53.881 1.00 84.50 328 ASN A O 1
ATOM 2538 N N . ALA A 1 329 ? 3.297 -0.822 -51.801 1.00 82.31 329 ALA A N 1
ATOM 2539 C CA . ALA A 1 329 ? 3.998 -1.954 -51.196 1.00 82.31 329 ALA A CA 1
ATOM 2540 C C . ALA A 1 329 ? 3.252 -3.295 -51.351 1.00 82.31 329 ALA A C 1
ATOM 2542 O O . ALA A 1 329 ? 3.741 -4.319 -50.879 1.00 82.31 329 ALA A O 1
ATOM 2543 N N . TRP A 1 330 ? 2.070 -3.322 -51.985 1.00 83.94 330 TRP A N 1
ATOM 2544 C CA . TRP A 1 330 ? 1.190 -4.495 -51.960 1.00 83.94 330 TRP A CA 1
ATOM 2545 C C . TRP A 1 330 ? 1.838 -5.731 -52.591 1.00 83.94 330 TRP A C 1
ATOM 2547 O O . TRP A 1 330 ? 1.824 -6.804 -51.994 1.00 83.94 330 TRP A O 1
ATOM 2557 N N . ALA A 1 331 ? 2.473 -5.575 -53.756 1.00 80.88 331 ALA A N 1
ATOM 2558 C CA . ALA A 1 331 ? 3.123 -6.678 -54.469 1.00 80.88 331 ALA A CA 1
ATOM 2559 C C . ALA A 1 331 ? 4.250 -7.337 -53.650 1.00 80.88 331 ALA A C 1
ATOM 2561 O O . ALA A 1 331 ? 4.402 -8.555 -53.675 1.00 80.88 331 ALA A O 1
ATOM 2562 N N . GLU A 1 332 ? 4.999 -6.544 -52.883 1.00 79.12 332 GLU A N 1
ATOM 2563 C CA . GLU A 1 332 ? 6.078 -7.010 -52.002 1.00 79.12 332 GLU A CA 1
ATOM 2564 C C . GLU A 1 332 ? 5.567 -7.458 -50.616 1.00 79.12 332 GLU A C 1
ATOM 2566 O O . GLU A 1 332 ? 6.283 -8.113 -49.854 1.00 79.12 332 GLU A O 1
ATOM 2571 N N . PHE A 1 333 ? 4.314 -7.136 -50.281 1.00 81.75 333 PHE A N 1
ATOM 2572 C CA . PHE A 1 333 ? 3.616 -7.592 -49.080 1.00 81.75 333 PHE A CA 1
ATOM 2573 C C . PHE A 1 333 ? 2.936 -8.953 -49.280 1.00 81.75 333 PHE A C 1
ATOM 2575 O O . PHE A 1 333 ? 2.961 -9.774 -48.368 1.00 81.75 333 PHE A O 1
ATOM 2582 N N . VAL A 1 334 ? 2.372 -9.245 -50.456 1.00 80.69 334 VAL A N 1
ATOM 2583 C CA . VAL A 1 334 ? 1.663 -10.511 -50.746 1.00 80.69 334 VAL A CA 1
ATOM 2584 C C . VAL A 1 334 ? 2.450 -11.779 -50.365 1.00 80.69 334 VAL A C 1
ATOM 2586 O O . VAL A 1 334 ? 1.840 -12.673 -49.763 1.00 80.69 334 VAL A O 1
ATOM 2589 N N . PRO A 1 335 ? 3.776 -11.886 -50.609 1.00 78.75 335 PRO A N 1
ATOM 2590 C CA . PRO A 1 335 ? 4.550 -13.057 -50.196 1.00 78.75 335 PRO A CA 1
ATOM 2591 C C . PRO A 1 335 ? 4.448 -13.364 -48.695 1.00 78.75 335 PRO A C 1
ATOM 2593 O O . PRO A 1 335 ? 4.438 -14.530 -48.308 1.00 78.75 335 PRO A O 1
ATOM 2596 N N . PHE A 1 336 ? 4.261 -12.348 -47.843 1.00 75.62 336 PHE A N 1
ATOM 2597 C CA . PHE A 1 336 ? 4.061 -12.523 -46.401 1.00 75.62 336 PHE A CA 1
ATOM 2598 C C . PHE A 1 336 ? 2.854 -13.420 -46.073 1.00 75.62 336 PHE A C 1
ATOM 2600 O O . PHE A 1 336 ? 2.910 -14.239 -45.153 1.00 75.62 336 PHE A O 1
ATOM 2607 N N . LEU A 1 337 ? 1.762 -13.299 -46.835 1.00 73.50 337 LEU A N 1
ATOM 2608 C CA . LEU A 1 337 ? 0.519 -14.043 -46.603 1.00 73.50 337 LEU A CA 1
ATOM 2609 C C . LEU A 1 337 ? 0.628 -15.521 -47.013 1.00 73.50 337 LEU A C 1
ATOM 2611 O O . LEU A 1 337 ? -0.118 -16.358 -46.495 1.00 73.50 337 LEU A O 1
ATOM 2615 N N . GLN A 1 338 ? 1.575 -15.853 -47.898 1.00 71.06 338 GLN A N 1
ATOM 2616 C CA . GLN A 1 338 ? 1.801 -17.210 -48.410 1.00 71.06 338 GLN A CA 1
ATOM 2617 C C . GLN A 1 338 ? 2.457 -18.136 -47.374 1.00 71.06 338 GLN A C 1
ATOM 2619 O O . GLN A 1 338 ? 2.365 -19.361 -47.472 1.00 71.06 338 GLN A O 1
ATOM 2624 N N . PHE A 1 339 ? 3.086 -17.578 -46.340 1.00 67.50 339 PHE A N 1
ATOM 2625 C CA . PHE A 1 339 ? 3.674 -18.352 -45.252 1.00 67.50 339 PHE A CA 1
ATOM 2626 C C . PHE A 1 339 ? 2.605 -18.733 -44.211 1.00 67.50 339 PHE A C 1
ATOM 2628 O O . PHE A 1 339 ? 1.706 -17.951 -43.934 1.00 67.50 339 PHE A O 1
ATOM 2635 N N . GLY A 1 340 ? 2.654 -19.932 -43.611 1.00 54.44 340 GLY A N 1
ATOM 2636 C CA . GLY A 1 340 ? 1.696 -20.337 -42.560 1.00 54.44 340 GLY A CA 1
ATOM 2637 C C . GLY A 1 340 ? 1.810 -19.486 -41.282 1.00 54.44 340 GLY A C 1
ATOM 2638 O O . GLY A 1 340 ? 2.833 -18.842 -41.067 1.00 54.44 340 GLY A O 1
ATOM 2639 N N . ALA A 1 341 ? 0.805 -19.503 -40.395 1.00 48.12 341 ALA A N 1
ATOM 2640 C CA . ALA A 1 341 ? 0.752 -18.646 -39.194 1.00 48.12 341 ALA A CA 1
ATOM 2641 C C . ALA A 1 341 ? 2.031 -18.690 -38.321 1.00 48.12 341 ALA A C 1
ATOM 2643 O O . ALA A 1 341 ? 2.491 -17.655 -37.843 1.00 48.12 341 ALA A O 1
ATOM 2644 N N . CYS A 1 342 ? 2.672 -19.860 -38.190 1.00 37.06 342 CYS A N 1
ATOM 2645 C CA . CYS A 1 342 ? 3.944 -20.017 -37.470 1.00 37.06 342 CYS A CA 1
ATOM 2646 C C . CYS A 1 342 ? 5.153 -19.368 -38.175 1.00 37.06 342 CYS A C 1
ATOM 2648 O O . CYS A 1 342 ? 6.118 -19.006 -37.512 1.00 37.06 342 CYS A O 1
ATOM 2650 N N . ARG A 1 343 ? 5.108 -19.216 -39.505 1.00 45.53 343 ARG A N 1
ATOM 2651 C CA . ARG A 1 343 ? 6.152 -18.579 -40.330 1.00 45.53 343 ARG A CA 1
ATOM 2652 C C . ARG A 1 343 ? 5.898 -17.076 -40.530 1.00 45.53 343 ARG A C 1
ATOM 2654 O O . ARG A 1 343 ? 6.858 -16.323 -40.611 1.00 45.53 343 ARG A O 1
ATOM 2661 N N . ARG A 1 344 ? 4.639 -16.617 -40.474 1.00 48.62 344 ARG A N 1
ATOM 2662 C CA . ARG A 1 344 ? 4.281 -15.180 -40.395 1.00 48.62 344 ARG A CA 1
ATOM 2663 C C . ARG A 1 344 ? 4.813 -14.516 -39.115 1.00 48.62 344 ARG A C 1
ATOM 2665 O O . ARG A 1 344 ? 5.194 -13.353 -39.148 1.00 48.62 344 ARG A O 1
ATOM 2672 N N . MET A 1 345 ? 4.922 -15.284 -38.023 1.00 37.34 345 MET A N 1
ATOM 2673 C CA . MET A 1 345 ? 5.550 -14.876 -36.753 1.00 37.34 345 MET A CA 1
ATOM 2674 C C . MET A 1 345 ? 7.087 -14.782 -36.787 1.00 37.34 345 MET A C 1
ATOM 2676 O O . MET A 1 345 ? 7.677 -14.284 -35.829 1.00 37.34 345 MET A O 1
ATOM 2680 N N . ALA A 1 346 ? 7.756 -15.261 -37.847 1.00 36.75 346 ALA A N 1
ATOM 2681 C CA . ALA A 1 346 ? 9.203 -15.078 -37.995 1.00 36.75 346 ALA A CA 1
ATOM 2682 C C . ALA A 1 346 ? 9.557 -13.629 -38.373 1.00 36.75 346 ALA A C 1
ATOM 2684 O O . ALA A 1 346 ? 10.658 -13.177 -38.074 1.00 36.75 346 ALA A O 1
ATOM 2685 N N . CYS A 1 347 ? 8.610 -12.878 -38.949 1.00 36.19 347 CYS A N 1
ATOM 2686 C CA . CYS A 1 347 ? 8.652 -11.420 -38.956 1.00 36.19 347 CYS A CA 1
ATOM 2687 C C . CYS A 1 347 ? 8.224 -10.934 -37.559 1.00 36.19 347 CYS A C 1
ATOM 2689 O O . CYS A 1 347 ? 7.270 -11.495 -37.012 1.00 36.19 347 CYS A O 1
ATOM 2691 N N . PRO A 1 348 ? 8.885 -9.935 -36.947 1.00 34.59 348 PRO A N 1
ATOM 2692 C CA . PRO A 1 348 ? 8.699 -9.655 -35.531 1.00 34.59 348 PRO A CA 1
ATOM 2693 C C . PRO A 1 348 ? 7.264 -9.208 -35.271 1.00 34.59 348 PRO A C 1
ATOM 2695 O O . PRO A 1 348 ? 6.876 -8.087 -35.587 1.00 34.59 348 PRO A O 1
ATOM 2698 N N . SER A 1 349 ? 6.463 -10.119 -34.735 1.00 31.70 349 SER A N 1
ATOM 2699 C CA . SER A 1 349 ? 5.114 -9.836 -34.267 1.00 31.70 349 SER A CA 1
ATOM 2700 C C . SER A 1 349 ? 5.209 -9.417 -32.797 1.00 31.70 349 SER A C 1
ATOM 2702 O O . SER A 1 349 ? 6.060 -9.965 -32.089 1.00 31.70 349 SER A O 1
ATOM 2704 N N . PRO A 1 350 ? 4.382 -8.470 -32.318 1.00 34.81 350 PRO A N 1
ATOM 2705 C CA . PRO A 1 350 ? 4.507 -7.938 -30.960 1.00 34.81 350 PRO A CA 1
ATOM 2706 C C . PRO A 1 350 ? 4.040 -8.924 -29.875 1.00 34.81 350 PRO A C 1
ATOM 2708 O O . PRO A 1 350 ? 4.488 -8.821 -28.738 1.00 34.81 350 PRO A O 1
ATOM 2711 N N . ASP A 1 351 ? 3.244 -9.937 -30.228 1.00 30.41 351 ASP A N 1
ATOM 2712 C CA . ASP A 1 351 ? 2.524 -10.746 -29.241 1.00 30.41 351 ASP A CA 1
ATOM 2713 C C . ASP A 1 351 ? 3.002 -12.207 -29.309 1.00 30.41 351 ASP A C 1
ATOM 2715 O O . ASP A 1 351 ? 2.558 -13.014 -30.130 1.00 30.41 351 ASP A O 1
ATOM 2719 N N . GLY A 1 352 ? 3.957 -12.561 -28.448 1.00 33.53 352 GLY A N 1
ATOM 2720 C CA . GLY A 1 352 ? 4.404 -13.938 -28.255 1.00 33.53 352 GLY A CA 1
ATOM 2721 C C . GLY A 1 352 ? 3.398 -14.745 -27.434 1.00 33.53 352 GLY A C 1
ATOM 2722 O O . GLY A 1 352 ? 3.601 -14.935 -26.239 1.00 33.53 352 GLY A O 1
ATOM 2723 N N . GLY A 1 353 ? 2.342 -15.264 -28.066 1.00 29.19 353 GLY A N 1
ATOM 2724 C CA . GLY A 1 353 ? 1.403 -16.173 -27.405 1.00 29.19 353 GLY A CA 1
ATOM 2725 C C . GLY A 1 353 ? 0.451 -16.891 -28.364 1.00 29.19 353 GLY A C 1
ATOM 2726 O O . GLY A 1 353 ? -0.412 -16.270 -28.969 1.00 29.19 353 GLY A O 1
ATOM 2727 N N . GLY A 1 354 ? 0.570 -18.219 -28.473 1.00 26.05 354 GLY A N 1
ATOM 2728 C CA . GLY A 1 354 ? -0.413 -19.056 -29.174 1.00 26.05 354 GLY A CA 1
ATOM 2729 C C . GLY A 1 354 ? 0.090 -20.471 -29.448 1.00 26.05 354 GLY A C 1
ATOM 2730 O O . GLY A 1 354 ? 1.077 -20.655 -30.148 1.00 26.05 354 GLY A O 1
ATOM 2731 N N . GLY A 1 355 ? -0.556 -21.471 -28.846 1.00 27.53 355 GLY A N 1
ATOM 2732 C CA . GLY A 1 355 ? -0.117 -22.865 -28.797 1.00 27.53 355 GLY A CA 1
ATOM 2733 C C . GLY A 1 355 ? -0.192 -23.639 -30.118 1.00 27.53 355 GLY A C 1
ATOM 2734 O O . GLY A 1 355 ? -1.004 -23.367 -30.994 1.00 27.53 355 GLY A O 1
ATOM 2735 N N . LEU A 1 356 ? 0.670 -24.653 -30.195 1.00 30.39 356 LEU A N 1
ATOM 2736 C CA . LEU A 1 356 ? 0.711 -25.700 -31.211 1.00 30.39 356 LEU A CA 1
ATOM 2737 C C . LEU A 1 356 ? -0.539 -26.589 -31.122 1.00 30.39 356 LEU A C 1
ATOM 2739 O O . LEU A 1 356 ? -0.772 -27.207 -30.084 1.00 30.39 356 LEU A O 1
ATOM 2743 N N . GLY A 1 357 ? -1.280 -26.694 -32.224 1.00 25.77 357 GLY A N 1
ATOM 2744 C CA . GLY A 1 357 ? -2.262 -27.746 -32.472 1.00 25.77 357 GLY A CA 1
ATOM 2745 C C . GLY A 1 357 ? -1.761 -28.685 -33.571 1.00 25.77 357 GLY A C 1
ATOM 2746 O O . GLY A 1 357 ? -1.797 -28.329 -34.740 1.00 25.77 357 GLY A O 1
ATOM 2747 N N . GLU A 1 358 ? -1.277 -29.848 -33.131 1.00 31.44 358 GLU A N 1
ATOM 2748 C CA . GLU A 1 358 ? -1.248 -31.162 -33.800 1.00 31.44 358 GLU A CA 1
ATOM 2749 C C . GLU A 1 358 ? -0.509 -31.360 -35.142 1.00 31.44 358 GLU A C 1
ATOM 2751 O O . GLU A 1 358 ? -1.025 -31.148 -36.233 1.00 31.44 358 GLU A O 1
ATOM 2756 N N . SER A 1 359 ? 0.671 -31.985 -35.070 1.00 31.34 359 SER A N 1
ATOM 2757 C CA . SER A 1 359 ? 0.828 -33.414 -35.419 1.00 31.34 359 SER A CA 1
ATOM 2758 C C . SER A 1 359 ? 2.278 -33.856 -35.178 1.00 31.34 359 SER A C 1
ATOM 2760 O O . SER A 1 359 ? 3.214 -33.424 -35.840 1.00 31.34 359 SER A O 1
ATOM 2762 N N . GLY A 1 360 ? 2.464 -34.707 -34.169 1.00 31.77 360 GLY A N 1
ATOM 2763 C CA . GLY A 1 360 ? 3.763 -35.234 -33.752 1.00 31.77 360 GLY A CA 1
ATOM 2764 C C . GLY A 1 360 ? 3.936 -35.088 -32.247 1.00 31.77 360 GLY A C 1
ATOM 2765 O O . GLY A 1 360 ? 4.177 -33.993 -31.748 1.00 31.77 360 GLY A O 1
ATOM 2766 N N . MET A 1 361 ? 3.775 -36.187 -31.507 1.00 33.22 361 MET A N 1
ATOM 2767 C CA . MET A 1 361 ? 4.029 -36.240 -30.066 1.00 33.22 361 MET A CA 1
ATOM 2768 C C . MET A 1 361 ? 5.430 -35.692 -29.745 1.00 33.22 361 MET A C 1
ATOM 2770 O O . MET A 1 361 ? 6.431 -36.388 -29.914 1.00 33.22 361 MET A O 1
ATOM 2774 N N . ALA A 1 362 ? 5.507 -34.460 -29.240 1.00 34.75 362 ALA A N 1
ATOM 2775 C CA . ALA A 1 362 ? 6.739 -33.906 -28.699 1.00 34.75 362 ALA A CA 1
ATOM 2776 C C . ALA A 1 362 ? 7.035 -34.587 -27.354 1.00 34.75 362 ALA A C 1
ATOM 2778 O O . ALA A 1 362 ? 6.474 -34.230 -26.322 1.00 34.75 362 ALA A O 1
ATOM 2779 N N . ARG A 1 363 ? 7.921 -35.591 -27.362 1.00 39.53 363 ARG A N 1
ATOM 2780 C CA . ARG A 1 363 ? 8.495 -36.204 -26.147 1.00 39.53 363 ARG A CA 1
ATOM 2781 C C . ARG A 1 363 ? 9.646 -35.376 -25.546 1.00 39.53 363 ARG A C 1
ATOM 2783 O O . ARG A 1 363 ? 10.469 -35.919 -24.816 1.00 39.53 363 ARG A O 1
ATOM 2790 N N . SER A 1 364 ? 9.741 -34.083 -25.853 1.00 48.44 364 SER A N 1
ATOM 2791 C CA . SER A 1 364 ? 10.824 -33.208 -25.394 1.00 48.44 364 SER A CA 1
ATOM 2792 C C . SER A 1 364 ? 10.296 -31.993 -24.630 1.00 48.44 364 SER A C 1
ATOM 2794 O O . SER A 1 364 ? 9.250 -31.426 -24.947 1.00 48.44 364 SER A O 1
ATOM 2796 N N . TYR A 1 365 ? 11.030 -31.597 -23.589 1.00 51.19 365 TYR A N 1
ATOM 2797 C CA . TYR A 1 365 ? 10.748 -30.388 -22.821 1.00 51.19 365 TYR A CA 1
ATOM 2798 C C . TYR A 1 365 ? 11.036 -29.141 -23.664 1.00 51.19 365 TYR A C 1
ATOM 2800 O O . TYR A 1 365 ? 11.998 -29.108 -24.433 1.00 51.19 365 TYR A O 1
ATOM 2808 N N . ARG A 1 366 ? 10.234 -28.085 -23.493 1.00 57.97 366 ARG A N 1
ATOM 2809 C CA . ARG A 1 366 ? 10.546 -26.777 -24.084 1.00 57.97 366 ARG A CA 1
ATOM 2810 C C . ARG A 1 366 ? 11.841 -26.237 -23.454 1.00 57.97 366 ARG A C 1
ATOM 2812 O O . ARG A 1 366 ? 11.928 -26.219 -22.224 1.00 57.97 366 ARG A O 1
ATOM 2819 N N . PRO A 1 367 ? 12.833 -25.794 -24.246 1.00 61.97 367 PRO A N 1
ATOM 2820 C CA . PRO A 1 367 ? 14.074 -25.250 -23.705 1.00 61.97 367 PRO A CA 1
ATOM 2821 C C . PRO A 1 367 ? 13.807 -23.939 -22.954 1.00 61.97 367 PRO A C 1
ATOM 2823 O O . PRO A 1 367 ? 13.038 -23.095 -23.412 1.00 61.97 367 PRO A O 1
ATOM 2826 N N . VAL A 1 368 ? 14.457 -23.753 -21.804 1.00 69.19 368 VAL A N 1
ATOM 2827 C CA . VAL A 1 368 ? 14.329 -22.535 -20.994 1.00 69.19 368 VAL A CA 1
ATOM 2828 C C . VAL A 1 368 ? 15.323 -21.486 -21.497 1.00 69.19 368 VAL A C 1
ATOM 2830 O O . VAL A 1 368 ? 16.516 -21.606 -21.237 1.00 69.19 368 VAL A O 1
ATOM 2833 N N . ARG A 1 369 ? 14.841 -20.456 -22.202 1.00 63.47 369 ARG A N 1
ATOM 2834 C CA . ARG A 1 369 ? 15.663 -19.362 -22.755 1.00 63.47 369 ARG A CA 1
ATOM 2835 C C . ARG A 1 369 ? 15.427 -18.076 -21.959 1.00 63.47 369 ARG A C 1
ATOM 2837 O O . ARG A 1 369 ? 14.362 -17.478 -22.065 1.00 63.47 369 ARG A O 1
ATOM 2844 N N . ARG A 1 370 ? 16.382 -17.688 -21.107 1.00 62.47 370 ARG A N 1
ATOM 2845 C CA . ARG A 1 370 ? 16.292 -16.486 -20.236 1.00 62.47 370 ARG A CA 1
ATOM 2846 C C . ARG A 1 370 ? 17.025 -15.273 -20.807 1.00 62.47 370 ARG A C 1
ATOM 2848 O O . ARG A 1 370 ? 16.782 -14.151 -20.386 1.00 62.47 370 ARG A O 1
ATOM 2855 N N . ASP A 1 371 ? 17.915 -15.533 -21.748 1.00 66.56 371 ASP A N 1
ATOM 2856 C CA . ASP A 1 371 ? 18.756 -14.617 -22.513 1.00 66.56 371 ASP A CA 1
ATOM 2857 C C . ASP A 1 371 ? 18.070 -14.104 -23.791 1.00 66.56 371 ASP A C 1
ATOM 2859 O O . ASP A 1 371 ? 18.637 -13.305 -24.532 1.00 66.56 371 ASP A O 1
ATOM 2863 N N . GLN A 1 372 ? 16.836 -14.544 -24.056 1.00 56.53 372 GLN A N 1
ATOM 2864 C CA . GLN A 1 372 ? 16.065 -14.104 -25.209 1.00 56.53 372 GLN A CA 1
ATOM 2865 C C . GLN A 1 372 ? 15.757 -12.602 -25.115 1.00 56.53 372 GLN A C 1
ATOM 2867 O O . GLN A 1 372 ? 14.900 -12.168 -24.347 1.00 56.53 372 GLN A O 1
ATOM 2872 N N . VAL A 1 373 ? 16.436 -11.812 -25.946 1.00 50.16 373 VAL A N 1
ATOM 2873 C CA . VAL A 1 373 ? 16.211 -10.369 -26.069 1.00 50.16 373 VAL A CA 1
ATOM 2874 C C . VAL A 1 373 ? 14.915 -10.110 -26.844 1.00 50.16 373 VAL A C 1
ATOM 2876 O O . VAL A 1 373 ? 14.716 -10.626 -27.952 1.00 50.16 373 VAL A O 1
ATOM 2879 N N . PHE A 1 374 ? 14.021 -9.303 -26.267 1.00 48.19 374 PHE A N 1
ATOM 2880 C CA . PHE A 1 374 ? 12.831 -8.815 -26.962 1.00 48.19 374 PHE A CA 1
ATOM 2881 C C . PHE A 1 374 ? 13.248 -7.817 -28.049 1.00 48.19 374 PHE A C 1
ATOM 2883 O O . PHE A 1 374 ? 13.967 -6.863 -27.771 1.00 48.19 374 PHE A O 1
ATOM 2890 N N . LEU A 1 375 ? 12.810 -8.036 -29.293 1.00 42.25 375 LEU A N 1
ATOM 2891 C CA . LEU A 1 375 ? 13.171 -7.162 -30.418 1.00 42.25 375 LEU A CA 1
ATOM 2892 C C . LEU A 1 375 ? 12.498 -5.777 -30.324 1.00 42.25 375 LEU A C 1
ATOM 2894 O O . LEU A 1 375 ? 13.048 -4.782 -30.783 1.00 42.25 375 LEU A O 1
ATOM 2898 N N . LEU A 1 376 ? 11.315 -5.717 -29.711 1.00 44.22 376 LEU A N 1
ATOM 2899 C CA . LEU A 1 376 ? 10.616 -4.493 -29.322 1.00 44.22 376 LEU A CA 1
ATOM 2900 C C . LEU A 1 376 ? 10.255 -4.603 -27.837 1.00 44.22 376 LEU A C 1
ATOM 2902 O O . LEU A 1 376 ? 10.034 -5.725 -27.374 1.00 44.22 376 LEU A O 1
ATOM 2906 N N . PRO A 1 377 ? 10.163 -3.490 -27.086 1.00 53.91 377 PRO A N 1
ATOM 2907 C CA . PRO A 1 377 ? 9.615 -3.533 -25.737 1.00 53.91 377 PRO A CA 1
ATOM 2908 C C . PRO A 1 377 ? 8.209 -4.155 -25.799 1.00 53.91 377 PRO A C 1
ATOM 2910 O O . PRO A 1 377 ? 7.378 -3.637 -26.549 1.00 53.91 377 PRO A O 1
ATOM 2913 N N . PRO A 1 378 ? 7.943 -5.266 -25.089 1.00 64.50 378 PRO A N 1
ATOM 2914 C CA . PRO A 1 378 ? 6.609 -5.860 -25.065 1.00 64.50 378 PRO A CA 1
ATOM 2915 C C . PRO A 1 378 ? 5.601 -4.857 -24.485 1.00 64.50 378 PRO A C 1
ATOM 2917 O O . PRO A 1 378 ? 5.956 -4.110 -23.566 1.00 64.50 378 PRO A O 1
ATOM 2920 N N . ASP A 1 379 ? 4.366 -4.832 -25.001 1.00 75.88 379 ASP A N 1
ATOM 2921 C CA . ASP A 1 379 ? 3.310 -3.995 -24.424 1.00 75.88 379 ASP A CA 1
ATOM 2922 C C . ASP A 1 379 ? 3.045 -4.479 -22.992 1.00 75.88 379 ASP A C 1
ATOM 2924 O O . ASP A 1 379 ? 2.950 -5.676 -22.712 1.00 75.88 379 ASP A O 1
ATOM 2928 N N . MET A 1 380 ? 2.953 -3.539 -22.054 1.00 78.81 380 MET A N 1
ATOM 2929 C CA . MET A 1 380 ? 2.684 -3.843 -20.650 1.00 78.81 380 MET A CA 1
ATOM 2930 C C . MET A 1 380 ? 1.319 -4.519 -20.460 1.00 78.81 380 MET A C 1
ATOM 2932 O O . MET A 1 380 ? 1.113 -5.206 -19.459 1.00 78.81 380 MET A O 1
ATOM 2936 N N . ARG A 1 381 ? 0.396 -4.338 -21.415 1.00 77.44 381 ARG A N 1
ATOM 2937 C CA . ARG A 1 381 ? -0.911 -5.006 -21.459 1.00 77.44 381 ARG A CA 1
ATOM 2938 C C . ARG A 1 381 ? -0.807 -6.508 -21.677 1.00 77.44 381 ARG A C 1
ATOM 2940 O O . ARG A 1 381 ? -1.633 -7.235 -21.146 1.00 77.44 381 ARG A O 1
ATOM 2947 N N . ASP A 1 382 ? 0.236 -6.975 -22.353 1.00 77.88 382 ASP A N 1
ATOM 2948 C CA . ASP A 1 382 ? 0.424 -8.404 -22.625 1.00 77.88 382 ASP A CA 1
ATOM 2949 C C . ASP A 1 382 ? 1.056 -9.142 -21.438 1.00 77.88 382 ASP A C 1
ATOM 2951 O O . ASP A 1 382 ? 1.129 -10.371 -21.414 1.00 77.88 382 ASP A O 1
ATOM 2955 N N . TRP A 1 383 ? 1.546 -8.405 -20.435 1.00 82.81 383 TRP A N 1
ATOM 2956 C CA . TRP A 1 383 ? 2.226 -8.997 -19.284 1.00 82.81 383 TRP A CA 1
ATOM 2957 C C . TRP A 1 383 ? 1.259 -9.622 -18.278 1.00 82.81 383 TRP A C 1
ATOM 2959 O O . TRP A 1 383 ? 1.672 -10.462 -17.474 1.00 82.81 383 TRP A O 1
ATOM 2969 N N . LEU A 1 384 ? -0.004 -9.188 -18.280 1.00 86.19 384 LEU A N 1
ATOM 2970 C CA . LEU A 1 384 ? -1.030 -9.625 -17.340 1.00 86.19 384 LEU A CA 1
ATOM 2971 C C . LEU A 1 384 ? -2.345 -9.904 -18.074 1.00 86.19 384 LEU A C 1
ATOM 2973 O O . LEU A 1 384 ? -2.688 -9.155 -18.981 1.00 86.19 384 LEU A O 1
ATOM 2977 N N . PRO A 1 385 ? -3.118 -10.915 -17.643 1.00 81.75 385 PRO A N 1
ATOM 2978 C CA . PRO A 1 385 ? -4.474 -11.141 -18.141 1.00 81.75 385 PRO A CA 1
ATOM 2979 C C . PRO A 1 385 ? -5.373 -9.896 -18.037 1.00 81.75 385 PRO A C 1
ATOM 2981 O O . PRO A 1 385 ? -5.207 -9.087 -17.119 1.00 81.75 385 PRO A O 1
ATOM 2984 N N . GLU A 1 386 ? -6.347 -9.760 -18.944 1.00 78.31 386 GLU A N 1
ATOM 2985 C CA . GLU A 1 386 ? -7.290 -8.624 -18.974 1.00 78.31 386 GLU A CA 1
ATOM 2986 C C . GLU A 1 386 ? -8.147 -8.527 -17.698 1.00 78.31 386 GLU A C 1
ATOM 2988 O O . GLU A 1 386 ? -8.486 -7.433 -17.256 1.00 78.31 386 GLU A O 1
ATOM 2993 N N . ASP A 1 387 ? -8.437 -9.658 -17.050 1.00 77.44 387 ASP A N 1
ATOM 2994 C CA . ASP A 1 387 ? -9.206 -9.751 -15.804 1.00 77.44 387 ASP A CA 1
ATOM 2995 C C . ASP A 1 387 ? -8.367 -9.469 -14.544 1.00 77.44 387 ASP A C 1
ATOM 2997 O O . ASP A 1 387 ? -8.854 -9.579 -13.420 1.00 77.44 387 ASP A O 1
ATOM 3001 N N . HIS A 1 388 ? -7.094 -9.092 -14.679 1.00 86.12 388 HIS A N 1
ATOM 3002 C CA . HIS A 1 388 ? -6.242 -8.839 -13.525 1.00 86.12 388 HIS A CA 1
ATOM 3003 C C . HIS A 1 388 ? -6.647 -7.553 -12.770 1.00 86.12 388 HIS A C 1
ATOM 3005 O O . HIS A 1 388 ? -6.744 -6.472 -13.347 1.00 86.12 388 HIS A O 1
ATOM 3011 N N . LEU A 1 389 ? -6.768 -7.630 -11.434 1.00 84.06 389 LEU A N 1
ATOM 3012 C CA . LEU A 1 389 ? -7.199 -6.533 -10.539 1.00 84.06 389 LEU A CA 1
ATOM 3013 C C . LEU A 1 389 ? -6.517 -5.172 -10.784 1.00 84.06 389 LEU A C 1
ATOM 3015 O O . LEU A 1 389 ? -7.119 -4.130 -10.531 1.00 84.06 389 LEU A O 1
ATOM 3019 N N . VAL A 1 390 ? -5.252 -5.164 -11.213 1.00 86.31 390 VAL A N 1
ATOM 3020 C CA . VAL A 1 390 ? -4.502 -3.919 -11.459 1.00 86.31 390 VAL A CA 1
ATOM 3021 C C . VAL A 1 390 ? -5.178 -3.038 -12.512 1.00 86.31 390 VAL A C 1
ATOM 3023 O O . VAL A 1 390 ? -5.195 -1.822 -12.344 1.00 86.31 390 VAL A O 1
ATOM 3026 N N . TRP A 1 391 ? -5.789 -3.641 -13.536 1.00 86.69 391 TRP A N 1
ATOM 3027 C CA . TRP A 1 391 ? -6.467 -2.918 -14.609 1.00 86.69 391 TRP A CA 1
ATOM 3028 C C . TRP A 1 391 ? -7.699 -2.198 -14.081 1.00 86.69 391 TRP A C 1
ATOM 3030 O O . TRP A 1 391 ? -7.820 -0.992 -14.268 1.00 86.69 391 TRP A O 1
ATOM 3040 N N . LEU A 1 392 ? -8.516 -2.882 -13.273 1.00 80.19 392 LEU A N 1
ATOM 3041 C CA . LEU A 1 392 ? -9.646 -2.251 -12.594 1.00 80.19 392 LEU A CA 1
ATOM 3042 C C . LEU A 1 392 ? -9.197 -1.107 -11.671 1.00 80.19 392 LEU A C 1
ATOM 3044 O O . LEU A 1 392 ? -9.866 -0.082 -11.589 1.00 80.19 392 LEU A O 1
ATOM 3048 N N . VAL A 1 393 ? -8.081 -1.260 -10.947 1.00 79.00 393 VAL A N 1
ATOM 3049 C CA . VAL A 1 393 ? -7.565 -0.177 -10.091 1.00 79.00 393 VAL A CA 1
ATOM 3050 C C . VAL A 1 393 ? -7.183 1.045 -10.928 1.00 79.00 393 VAL A C 1
ATOM 3052 O O . VAL A 1 393 ? -7.512 2.161 -10.529 1.00 79.00 393 VAL A O 1
ATOM 3055 N N . ILE A 1 394 ? -6.519 0.845 -12.069 1.00 85.06 394 ILE A N 1
ATOM 3056 C CA . ILE A 1 394 ? -6.142 1.925 -12.991 1.00 85.06 394 ILE A CA 1
ATOM 3057 C C . ILE A 1 394 ? -7.399 2.611 -13.540 1.00 85.06 394 ILE A C 1
ATOM 3059 O O . ILE A 1 394 ? -7.534 3.823 -13.389 1.00 85.06 394 ILE A O 1
ATOM 3063 N N . GLU A 1 395 ? -8.355 1.843 -14.066 1.00 81.25 395 GLU A N 1
ATOM 3064 C CA . GLU A 1 395 ? -9.624 2.359 -14.596 1.00 81.25 395 GLU A CA 1
ATOM 3065 C C . GLU A 1 395 ? -10.413 3.145 -13.546 1.00 81.25 395 GLU A C 1
ATOM 3067 O O . GLU A 1 395 ? -10.873 4.257 -13.804 1.00 81.25 395 GLU A O 1
ATOM 3072 N N . ILE A 1 396 ? -10.535 2.612 -12.324 1.00 73.81 396 ILE A N 1
ATOM 3073 C CA . ILE A 1 396 ? -11.213 3.316 -11.232 1.00 73.81 396 ILE A CA 1
ATOM 3074 C C . ILE A 1 396 ? -10.515 4.644 -10.969 1.00 73.81 396 ILE A C 1
ATOM 3076 O O . ILE A 1 396 ? -11.195 5.665 -10.922 1.00 73.81 396 ILE A O 1
ATOM 3080 N N . VAL A 1 397 ? -9.185 4.660 -10.842 1.00 80.50 397 VAL A N 1
ATOM 3081 C CA . VAL A 1 397 ? -8.431 5.889 -10.562 1.00 80.50 397 VAL A CA 1
ATOM 3082 C C . VAL A 1 397 ? -8.569 6.929 -11.675 1.00 80.50 397 VAL A C 1
ATOM 3084 O O . VAL A 1 397 ? -8.637 8.118 -11.369 1.00 80.50 397 VAL A O 1
ATOM 3087 N N . GLU A 1 398 ? -8.693 6.514 -12.936 1.00 81.56 398 GLU A N 1
ATOM 3088 C CA . GLU A 1 398 ? -8.968 7.424 -14.056 1.00 81.56 398 GLU A CA 1
ATOM 3089 C C . GLU A 1 398 ? -10.344 8.102 -13.960 1.00 81.56 398 GLU A C 1
ATOM 3091 O O . GLU A 1 398 ? -10.504 9.232 -14.422 1.00 81.56 398 GLU A O 1
ATOM 3096 N N . THR A 1 399 ? -11.325 7.460 -13.318 1.00 75.00 399 THR A N 1
ATOM 3097 C CA . THR A 1 399 ? -12.676 8.023 -13.124 1.00 75.00 399 THR A CA 1
ATOM 3098 C C . THR A 1 399 ? -12.831 8.897 -11.876 1.00 75.00 399 THR A C 1
ATOM 3100 O O . THR A 1 399 ? -13.867 9.549 -11.716 1.00 75.00 399 THR A O 1
ATOM 3103 N N . LEU A 1 400 ? -11.841 8.907 -10.977 1.00 76.75 400 LEU A N 1
ATOM 3104 C CA . LEU A 1 400 ? -11.906 9.661 -9.724 1.00 76.75 400 LEU A CA 1
ATOM 3105 C C . LEU A 1 400 ? -11.647 11.157 -9.935 1.00 76.75 400 LEU A C 1
ATOM 3107 O O . LEU A 1 400 ? -10.848 11.572 -10.775 1.00 76.75 400 LEU A O 1
ATOM 3111 N N . ASP A 1 401 ? -12.270 11.980 -9.092 1.00 79.44 401 ASP A N 1
ATOM 3112 C CA . ASP A 1 401 ? -11.899 13.385 -8.951 1.00 79.44 401 ASP A CA 1
ATOM 3113 C C . ASP A 1 401 ? -10.556 13.498 -8.217 1.00 79.44 401 ASP A C 1
ATOM 3115 O O . ASP A 1 401 ? -10.440 13.210 -7.018 1.00 79.44 401 ASP A O 1
ATOM 3119 N N . MET A 1 402 ? -9.544 13.945 -8.962 1.00 85.44 402 MET A N 1
ATOM 3120 C CA . MET A 1 402 ? -8.162 14.090 -8.506 1.00 85.44 402 MET A CA 1
ATOM 3121 C C . MET A 1 402 ? -7.830 15.493 -7.988 1.00 85.44 402 MET A C 1
ATOM 3123 O O . MET A 1 402 ? -6.706 15.709 -7.533 1.00 85.44 402 MET A O 1
ATOM 3127 N N . SER A 1 403 ? -8.780 16.436 -7.999 1.00 84.56 403 SER A N 1
ATOM 3128 C CA . SER A 1 403 ? -8.530 17.853 -7.689 1.00 84.56 403 SER A CA 1
ATOM 3129 C C . SER A 1 403 ? -7.856 18.056 -6.326 1.00 84.56 403 SER A C 1
ATOM 3131 O O . SER A 1 403 ? -6.900 18.822 -6.210 1.00 84.56 403 SER A O 1
ATOM 3133 N N . ALA A 1 404 ? -8.286 17.316 -5.296 1.00 79.56 404 ALA A N 1
ATOM 3134 C CA . ALA A 1 404 ? -7.690 17.381 -3.957 1.00 79.56 404 ALA A CA 1
ATOM 3135 C C . ALA A 1 404 ? -6.242 16.849 -3.911 1.00 79.56 404 ALA A C 1
ATOM 3137 O O . ALA A 1 404 ? -5.404 17.370 -3.175 1.00 79.56 404 ALA A O 1
ATOM 3138 N N . PHE A 1 405 ? -5.926 15.830 -4.716 1.00 81.00 405 PHE A N 1
ATOM 3139 C CA . PHE A 1 405 ? -4.578 15.263 -4.805 1.00 81.00 405 PHE A CA 1
ATOM 3140 C C . PHE A 1 405 ? -3.644 16.166 -5.622 1.00 81.00 405 PHE A C 1
ATOM 3142 O O . PHE A 1 405 ? -2.484 16.351 -5.248 1.00 81.00 405 PHE A O 1
ATOM 3149 N N . GLU A 1 406 ? -4.150 16.774 -6.695 1.00 83.12 406 GLU A N 1
ATOM 3150 C CA . GLU A 1 406 ? -3.410 17.708 -7.547 1.00 83.12 406 GLU A CA 1
ATOM 3151 C C . GLU A 1 406 ? -3.125 19.042 -6.838 1.00 83.12 406 GLU A C 1
ATOM 3153 O O . GLU A 1 406 ? -2.009 19.551 -6.932 1.00 83.12 406 GLU A O 1
ATOM 3158 N N . ALA A 1 407 ? -4.077 19.572 -6.058 1.00 78.12 407 ALA A N 1
ATOM 3159 C CA . ALA A 1 407 ? -3.907 20.814 -5.293 1.00 78.12 407 ALA A CA 1
ATOM 3160 C C . ALA A 1 407 ? -2.763 20.741 -4.268 1.00 78.12 407 ALA A C 1
ATOM 3162 O O . ALA A 1 407 ? -2.128 21.746 -3.951 1.00 78.12 407 ALA A O 1
ATOM 3163 N N . SER A 1 408 ? -2.466 19.539 -3.774 1.00 66.00 408 SER A N 1
ATOM 3164 C CA . SER A 1 408 ? -1.395 19.307 -2.805 1.00 66.00 408 SER A CA 1
ATOM 3165 C C . SER A 1 408 ? 0.021 19.361 -3.408 1.00 66.00 408 SER A C 1
ATOM 3167 O O . SER A 1 408 ? 1.017 19.365 -2.679 1.00 66.00 408 SER A O 1
ATOM 3169 N N . ARG A 1 409 ? 0.140 19.419 -4.744 1.00 67.19 409 ARG A N 1
ATOM 3170 C CA . ARG A 1 409 ? 1.416 19.420 -5.473 1.00 67.19 409 ARG A CA 1
ATOM 3171 C C . ARG A 1 409 ? 1.759 20.817 -5.988 1.00 67.19 409 ARG A C 1
ATOM 3173 O O . ARG A 1 409 ? 0.988 21.452 -6.703 1.00 67.19 409 ARG A O 1
ATOM 3180 N N . ARG A 1 410 ? 2.986 21.268 -5.712 1.00 59.47 410 ARG A N 1
ATOM 3181 C CA . ARG A 1 410 ? 3.561 22.443 -6.386 1.00 59.47 410 ARG A CA 1
ATOM 3182 C C . ARG A 1 410 ? 3.923 22.065 -7.824 1.00 59.47 410 ARG A C 1
ATOM 3184 O O . ARG A 1 410 ? 4.684 21.123 -8.034 1.00 59.47 410 ARG A O 1
ATOM 3191 N N . ARG A 1 411 ? 3.384 22.794 -8.803 1.00 57.09 411 ARG A N 1
ATOM 3192 C CA . ARG A 1 411 ? 3.789 22.706 -10.213 1.00 57.09 411 ARG A CA 1
ATOM 3193 C C . ARG A 1 411 ? 4.878 23.759 -10.465 1.00 57.09 411 ARG A C 1
ATOM 3195 O O . ARG A 1 411 ? 4.599 24.943 -10.319 1.00 57.09 411 ARG A O 1
ATOM 3202 N N . GLY A 1 412 ? 6.095 23.325 -10.809 1.00 51.25 412 GLY A N 1
ATOM 3203 C CA . GLY A 1 412 ? 7.251 24.192 -11.107 1.00 51.25 412 GLY A CA 1
ATOM 3204 C C . GLY A 1 412 ? 8.327 24.247 -10.007 1.00 51.25 412 GLY A C 1
ATOM 3205 O O . GLY A 1 412 ? 8.014 24.219 -8.817 1.00 51.25 412 GLY A O 1
ATOM 3206 N N . GLY A 1 413 ? 9.600 24.306 -10.423 1.00 52.62 413 GLY A N 1
ATOM 3207 C CA . GLY A 1 413 ? 10.797 24.359 -9.570 1.00 52.62 413 GLY A CA 1
ATOM 3208 C C . GLY A 1 413 ? 12.062 23.870 -10.298 1.00 52.62 413 GLY A C 1
ATOM 3209 O O . GLY A 1 413 ? 11.967 23.343 -11.404 1.00 52.62 413 GLY A O 1
ATOM 3210 N N . VAL A 1 414 ? 13.237 24.045 -9.681 1.00 48.00 414 VAL A N 1
ATOM 3211 C CA . VAL A 1 414 ? 14.514 23.472 -10.153 1.00 48.00 414 VAL A CA 1
ATOM 3212 C C . VAL A 1 414 ? 14.578 22.004 -9.705 1.00 48.00 414 VAL A C 1
ATOM 3214 O O . VAL A 1 414 ? 14.535 21.739 -8.505 1.00 48.00 414 VAL A O 1
ATOM 3217 N N . GLY A 1 415 ? 14.623 21.053 -10.645 1.00 56.31 415 GLY A N 1
ATOM 3218 C CA . GLY A 1 415 ? 14.678 19.608 -10.370 1.00 56.31 415 GLY A CA 1
ATOM 3219 C C . GLY A 1 415 ? 13.901 18.750 -11.381 1.00 56.31 415 GLY A C 1
ATOM 3220 O O . GLY A 1 415 ? 13.269 19.276 -12.296 1.00 56.31 415 GLY A O 1
ATOM 3221 N N . ALA A 1 416 ? 13.953 17.422 -11.223 1.00 56.44 416 ALA A N 1
ATOM 3222 C CA . ALA A 1 416 ? 13.222 16.470 -12.067 1.00 56.44 416 ALA A CA 1
ATOM 3223 C C . ALA A 1 416 ? 11.694 16.599 -11.904 1.00 56.44 416 ALA A C 1
ATOM 3225 O O . ALA A 1 416 ? 11.195 16.934 -10.826 1.00 56.44 416 ALA A O 1
ATOM 3226 N N . ALA A 1 417 ? 10.942 16.308 -12.972 1.00 69.75 417 ALA A N 1
ATOM 3227 C CA . ALA A 1 417 ? 9.481 16.321 -12.937 1.00 69.75 417 ALA A CA 1
ATOM 3228 C C . ALA A 1 417 ? 8.951 15.303 -11.910 1.00 69.75 417 ALA A C 1
ATOM 3230 O O . ALA A 1 417 ? 9.405 14.163 -11.850 1.00 69.75 417 ALA A O 1
ATOM 3231 N N . GLY A 1 418 ? 7.992 15.719 -11.080 1.00 74.56 418 GLY A N 1
ATOM 3232 C CA . GLY A 1 418 ? 7.369 14.827 -10.102 1.00 74.56 418 GLY A CA 1
ATOM 3233 C C . GLY A 1 418 ? 6.404 13.833 -10.756 1.00 74.56 418 GLY A C 1
ATOM 3234 O O . GLY A 1 418 ? 5.731 14.176 -11.723 1.00 74.56 418 GLY A O 1
ATOM 3235 N N . TYR A 1 419 ? 6.295 12.633 -10.182 1.00 85.06 419 TYR A N 1
ATOM 3236 C CA . TYR A 1 419 ? 5.343 11.605 -10.620 1.00 85.06 419 TYR A CA 1
ATOM 3237 C C . TYR A 1 419 ? 3.878 12.068 -10.555 1.00 85.06 419 TYR A C 1
ATOM 3239 O O . TYR A 1 419 ? 3.490 12.798 -9.632 1.00 85.06 419 TYR A O 1
ATOM 3247 N N . ASP A 1 420 ? 3.064 11.571 -11.491 1.00 87.81 420 ASP A N 1
ATOM 3248 C CA . ASP A 1 420 ? 1.627 11.850 -11.561 1.00 87.81 420 ASP A CA 1
ATOM 3249 C C . ASP A 1 420 ? 0.897 11.352 -10.287 1.00 87.81 420 ASP A C 1
ATOM 3251 O O . ASP A 1 420 ? 1.070 10.192 -9.886 1.00 87.81 420 ASP A O 1
ATOM 3255 N N . PRO A 1 421 ? 0.070 12.191 -9.626 1.00 88.00 421 PRO A N 1
ATOM 3256 C CA . PRO A 1 421 ? -0.741 11.780 -8.479 1.00 88.00 421 PRO A CA 1
ATOM 3257 C C . PRO A 1 421 ? -1.662 10.583 -8.745 1.00 88.00 421 PRO A C 1
ATOM 3259 O O . PRO A 1 421 ? -1.895 9.804 -7.822 1.00 88.00 421 PRO A O 1
ATOM 3262 N N . ARG A 1 422 ? -2.169 10.411 -9.974 1.00 89.56 422 ARG A N 1
ATOM 3263 C CA . ARG A 1 422 ? -2.988 9.256 -10.383 1.00 89.56 422 ARG A CA 1
ATOM 3264 C C . ARG A 1 422 ? -2.184 7.970 -10.305 1.00 89.56 422 ARG A C 1
ATOM 3266 O O . ARG A 1 422 ? -2.633 7.013 -9.683 1.00 89.56 422 ARG A O 1
ATOM 3273 N N . MET A 1 423 ? -0.968 7.974 -10.847 1.00 92.25 423 MET A N 1
ATOM 3274 C CA . MET A 1 423 ? -0.081 6.811 -10.803 1.00 92.25 423 MET A CA 1
ATOM 3275 C C . MET A 1 423 ? 0.269 6.436 -9.357 1.00 92.25 423 MET A C 1
ATOM 3277 O O . MET A 1 423 ? 0.106 5.285 -8.954 1.00 92.25 423 MET A O 1
ATOM 3281 N N . LEU A 1 424 ? 0.649 7.414 -8.525 1.00 89.75 424 LEU A N 1
ATOM 3282 C CA . LEU A 1 424 ? 0.971 7.154 -7.115 1.00 89.75 424 LEU A CA 1
ATOM 3283 C C . LEU A 1 424 ? -0.243 6.673 -6.309 1.00 89.75 424 LEU A C 1
ATOM 3285 O O . LEU A 1 424 ? -0.093 5.838 -5.412 1.00 89.75 424 LEU A O 1
ATOM 3289 N N . LEU A 1 425 ? -1.438 7.190 -6.607 1.00 87.81 425 LEU A N 1
ATOM 3290 C CA . LEU A 1 425 ? -2.676 6.740 -5.981 1.00 87.81 425 LEU A CA 1
ATOM 3291 C C . LEU A 1 425 ? -3.026 5.311 -6.410 1.00 87.81 425 LEU A C 1
ATOM 3293 O O . LEU A 1 425 ? -3.291 4.483 -5.540 1.00 87.81 425 LEU A O 1
ATOM 3297 N N . GLY A 1 426 ? -2.970 5.005 -7.708 1.00 88.38 426 GLY A N 1
ATOM 3298 C CA . GLY A 1 426 ? -3.197 3.662 -8.248 1.00 88.38 426 GLY A CA 1
ATOM 3299 C C . GLY A 1 426 ? -2.233 2.637 -7.659 1.00 88.38 426 GLY A C 1
ATOM 3300 O O . GLY A 1 426 ? -2.668 1.598 -7.160 1.00 88.38 426 GLY A O 1
ATOM 3301 N N . LEU A 1 427 ? -0.944 2.979 -7.583 1.00 91.19 427 LEU A N 1
ATOM 3302 C CA . LEU A 1 427 ? 0.076 2.170 -6.920 1.00 91.19 427 LEU A CA 1
ATOM 3303 C C . LEU A 1 427 ? -0.268 1.901 -5.449 1.00 91.19 427 LEU A C 1
ATOM 3305 O O . LEU A 1 427 ? -0.211 0.756 -4.998 1.00 91.19 427 LEU A O 1
ATOM 3309 N N . LEU A 1 428 ? -0.624 2.938 -4.683 1.00 85.44 428 LEU A N 1
ATOM 3310 C CA . LEU A 1 428 ? -0.968 2.788 -3.267 1.00 85.44 428 LEU A CA 1
ATOM 3311 C C . LEU A 1 428 ? -2.229 1.944 -3.070 1.00 85.44 428 LEU A C 1
ATOM 3313 O O . LEU A 1 428 ? -2.235 1.049 -2.227 1.00 85.44 428 LEU A O 1
ATOM 3317 N N . VAL A 1 429 ? -3.284 2.197 -3.841 1.00 82.56 429 VAL A N 1
ATOM 3318 C CA . VAL A 1 429 ? -4.536 1.437 -3.760 1.00 82.56 429 VAL A CA 1
ATOM 3319 C C . VAL A 1 429 ? -4.289 -0.032 -4.102 1.00 82.56 429 VAL A C 1
ATOM 3321 O O . VAL A 1 429 ? -4.714 -0.912 -3.347 1.00 82.56 429 VAL A O 1
ATOM 3324 N N . TYR A 1 430 ? -3.545 -0.313 -5.175 1.00 89.81 430 TYR A N 1
ATOM 3325 C CA . TYR A 1 430 ? -3.183 -1.676 -5.561 1.00 89.81 430 TYR A CA 1
ATOM 3326 C C . TYR A 1 430 ? -2.328 -2.366 -4.485 1.00 89.81 430 TYR A C 1
ATOM 3328 O O . TYR A 1 430 ? -2.619 -3.499 -4.086 1.00 89.81 430 TYR A O 1
ATOM 3336 N N . ALA A 1 431 ? -1.336 -1.666 -3.927 1.00 81.62 431 ALA A N 1
ATOM 3337 C CA . ALA A 1 431 ? -0.510 -2.178 -2.837 1.00 81.62 431 ALA A CA 1
ATOM 3338 C C . ALA A 1 431 ? -1.358 -2.570 -1.614 1.00 81.62 431 ALA A C 1
ATOM 3340 O O . ALA A 1 431 ? -1.208 -3.677 -1.088 1.00 81.62 431 ALA A O 1
ATOM 3341 N N . TYR A 1 432 ? -2.309 -1.720 -1.207 1.00 80.31 432 TYR A N 1
ATOM 3342 C CA . TYR A 1 432 ? -3.232 -2.021 -0.109 1.00 80.31 432 TYR A CA 1
ATOM 3343 C C . TYR A 1 432 ? -4.155 -3.199 -0.448 1.00 80.31 432 TYR A C 1
ATOM 3345 O O . TYR A 1 432 ? -4.361 -4.065 0.402 1.00 80.31 432 TYR A O 1
ATOM 3353 N N . CYS A 1 433 ? -4.637 -3.319 -1.689 1.00 78.25 433 CYS A N 1
ATOM 3354 C CA . CYS A 1 433 ? -5.416 -4.485 -2.119 1.00 78.25 433 CYS A CA 1
ATOM 3355 C C . CYS A 1 433 ? -4.646 -5.805 -1.931 1.00 78.25 433 CYS A C 1
ATOM 3357 O O . CYS A 1 433 ? -5.237 -6.814 -1.535 1.00 78.25 433 CYS A O 1
ATOM 3359 N N . ARG A 1 434 ? -3.325 -5.784 -2.161 1.00 83.19 434 ARG A N 1
ATOM 3360 C CA . ARG A 1 434 ? -2.400 -6.912 -1.949 1.00 83.19 434 ARG A CA 1
ATOM 3361 C C . ARG A 1 434 ? -1.910 -7.056 -0.499 1.00 83.19 434 ARG A C 1
ATOM 3363 O O . ARG A 1 434 ? -1.158 -7.982 -0.209 1.00 83.19 434 ARG A O 1
ATOM 3370 N N . GLY A 1 435 ? -2.312 -6.167 0.413 1.00 71.62 435 GLY A N 1
ATOM 3371 C CA . GLY A 1 435 ? -1.859 -6.151 1.811 1.00 71.62 435 GLY A CA 1
ATOM 3372 C C . GLY A 1 435 ? -0.426 -5.635 2.011 1.00 71.62 435 GLY A C 1
ATOM 3373 O O . GLY A 1 435 ? 0.142 -5.781 3.097 1.00 71.62 435 GLY A O 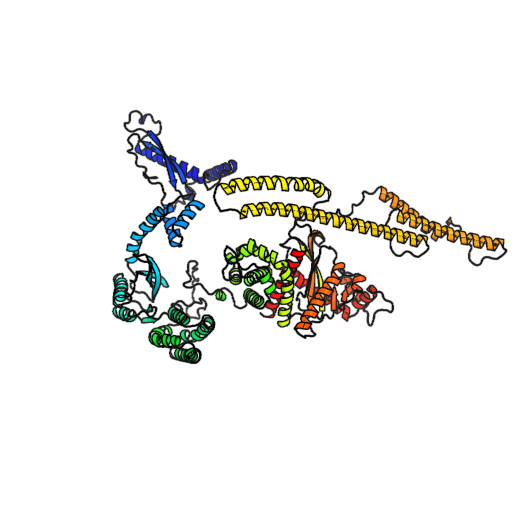1
ATOM 3374 N N . VAL A 1 436 ? 0.173 -5.015 0.989 1.00 75.38 436 VAL A N 1
ATOM 3375 C CA . VAL A 1 436 ? 1.518 -4.430 1.033 1.00 75.38 436 VAL A CA 1
ATOM 3376 C C . VAL A 1 436 ? 1.426 -2.961 1.436 1.00 75.38 436 VAL A C 1
ATOM 3378 O O . VAL A 1 436 ? 0.817 -2.149 0.749 1.00 75.38 436 VAL A O 1
ATOM 3381 N N . ARG A 1 437 ? 2.055 -2.595 2.560 1.00 76.31 437 ARG A N 1
ATOM 3382 C CA . ARG A 1 437 ? 1.902 -1.248 3.155 1.00 76.31 437 ARG A CA 1
ATOM 3383 C C . ARG A 1 437 ? 3.207 -0.485 3.354 1.00 76.31 437 ARG A C 1
ATOM 3385 O O . ARG A 1 437 ? 3.207 0.750 3.404 1.00 76.31 437 ARG A O 1
ATOM 3392 N N . SER A 1 438 ? 4.324 -1.200 3.485 1.00 73.75 438 SER A N 1
ATOM 3393 C CA . SER A 1 438 ? 5.648 -0.594 3.651 1.00 73.75 438 SER A CA 1
ATOM 3394 C C . SER A 1 438 ? 6.062 0.095 2.356 1.00 73.75 438 SER A C 1
ATOM 3396 O O . SER A 1 438 ? 6.200 -0.583 1.345 1.00 73.75 438 SER A O 1
ATOM 3398 N N . SER A 1 439 ? 6.316 1.412 2.378 1.00 73.56 439 SER A N 1
ATOM 3399 C CA . SER A 1 439 ? 6.772 2.134 1.176 1.00 73.56 439 SER A CA 1
ATOM 3400 C C . SER A 1 439 ? 8.032 1.508 0.566 1.00 73.56 439 SER A C 1
ATOM 3402 O O . SER A 1 439 ? 8.141 1.439 -0.647 1.00 73.56 439 SER A O 1
ATOM 3404 N N . ARG A 1 440 ? 8.947 0.985 1.397 1.00 70.56 440 ARG A N 1
ATOM 3405 C CA . ARG A 1 440 ? 10.162 0.281 0.942 1.00 70.56 440 ARG A CA 1
ATOM 3406 C C . ARG A 1 440 ? 9.854 -1.054 0.271 1.00 70.56 440 ARG A C 1
ATOM 3408 O O . ARG A 1 440 ? 10.565 -1.483 -0.627 1.00 70.56 440 ARG A O 1
ATOM 3415 N N . GLN A 1 441 ? 8.815 -1.740 0.742 1.00 73.25 441 GLN A N 1
ATOM 3416 C CA . GLN A 1 441 ? 8.365 -2.975 0.111 1.00 73.25 441 GLN A CA 1
ATOM 3417 C C . GLN A 1 441 ? 7.653 -2.678 -1.208 1.00 73.25 441 GLN A C 1
ATOM 3419 O O . GLN A 1 441 ? 7.882 -3.400 -2.166 1.00 73.25 441 GLN A O 1
ATOM 3424 N N . VAL A 1 442 ? 6.846 -1.612 -1.269 1.00 73.62 442 VAL A N 1
ATOM 3425 C CA . VAL A 1 442 ? 6.223 -1.145 -2.516 1.00 73.62 442 VAL A CA 1
ATOM 3426 C C . VAL A 1 442 ? 7.298 -0.786 -3.543 1.00 73.62 442 VAL A C 1
ATOM 3428 O O . VAL A 1 442 ? 7.266 -1.336 -4.632 1.00 73.62 442 VAL A O 1
ATOM 3431 N N . GLU A 1 443 ? 8.303 0.013 -3.170 1.00 82.31 443 GLU A N 1
ATOM 3432 C CA . GLU A 1 443 ? 9.464 0.334 -4.020 1.00 82.31 443 GLU A CA 1
ATOM 3433 C C . GLU A 1 443 ? 10.151 -0.936 -4.556 1.00 82.31 443 GLU A C 1
ATOM 3435 O O . GLU A 1 443 ? 10.352 -1.088 -5.758 1.00 82.31 443 GLU A O 1
ATOM 3440 N N . ARG A 1 444 ? 10.440 -1.913 -3.683 1.00 80.69 444 ARG A N 1
ATOM 3441 C CA . ARG A 1 444 ? 11.031 -3.197 -4.100 1.00 80.69 444 ARG A CA 1
ATOM 3442 C C . ARG A 1 444 ? 10.138 -3.969 -5.077 1.00 80.69 444 ARG A C 1
ATOM 3444 O O . ARG A 1 444 ? 10.649 -4.613 -5.994 1.00 80.69 444 ARG A O 1
ATOM 3451 N N . LEU A 1 445 ? 8.822 -3.939 -4.880 1.00 84.94 445 LEU A N 1
ATOM 3452 C CA . LEU A 1 445 ? 7.875 -4.603 -5.773 1.00 84.94 445 LEU A CA 1
ATOM 3453 C C . LEU A 1 445 ? 7.773 -3.888 -7.120 1.00 84.94 445 LEU A C 1
ATOM 3455 O O . LEU A 1 445 ? 7.690 -4.577 -8.126 1.00 84.94 445 LEU A O 1
ATOM 3459 N N . CYS A 1 446 ? 7.924 -2.562 -7.184 1.00 88.50 446 CYS A N 1
ATOM 3460 C CA . CYS A 1 446 ? 8.041 -1.849 -8.462 1.00 88.50 446 CYS A CA 1
ATOM 3461 C C . CYS A 1 446 ? 9.237 -2.339 -9.305 1.00 88.50 446 CYS A C 1
ATOM 3463 O O . CYS A 1 446 ? 9.185 -2.291 -10.528 1.00 88.50 446 CYS A O 1
ATOM 3465 N N . HIS A 1 447 ? 10.292 -2.884 -8.689 1.00 84.44 447 HIS A N 1
ATOM 3466 C CA . HIS A 1 447 ? 11.401 -3.503 -9.428 1.00 84.44 447 HIS A CA 1
ATOM 3467 C C . HIS A 1 447 ? 11.151 -4.957 -9.846 1.00 84.44 447 HIS A C 1
ATOM 3469 O O . HIS A 1 447 ? 11.672 -5.401 -10.873 1.00 84.44 447 HIS A O 1
ATOM 3475 N N . THR A 1 448 ? 10.404 -5.717 -9.048 1.00 87.19 448 THR A N 1
ATOM 3476 C CA . THR A 1 448 ? 10.391 -7.190 -9.117 1.00 87.19 448 THR A CA 1
ATOM 3477 C C . THR A 1 448 ? 9.069 -7.777 -9.596 1.00 87.19 448 THR A C 1
ATOM 3479 O O . THR A 1 448 ? 9.076 -8.809 -10.258 1.00 87.19 448 THR A O 1
ATOM 3482 N N . ASP A 1 449 ? 7.950 -7.120 -9.304 1.00 93.25 449 ASP A N 1
ATOM 3483 C CA . ASP A 1 449 ? 6.604 -7.597 -9.599 1.00 93.25 449 ASP A CA 1
ATOM 3484 C C . ASP A 1 449 ? 6.025 -6.878 -10.823 1.00 93.25 449 ASP A C 1
ATOM 3486 O O . ASP A 1 449 ? 6.016 -5.648 -10.913 1.00 93.25 449 ASP A O 1
ATOM 3490 N N . ILE A 1 450 ? 5.535 -7.667 -11.778 1.00 90.81 450 ILE A N 1
ATOM 3491 C CA . ILE A 1 450 ? 4.996 -7.191 -13.055 1.00 90.81 450 ILE A CA 1
ATOM 3492 C C . ILE A 1 450 ? 3.784 -6.273 -12.849 1.00 90.81 450 ILE A C 1
ATOM 3494 O O . ILE A 1 450 ? 3.689 -5.240 -13.503 1.00 90.81 450 ILE A O 1
ATOM 3498 N N . ALA A 1 451 ? 2.883 -6.583 -11.916 1.00 90.50 451 ALA A N 1
ATOM 3499 C CA . ALA A 1 451 ? 1.691 -5.770 -11.688 1.00 90.50 451 ALA A CA 1
ATOM 3500 C C . ALA A 1 451 ? 2.009 -4.431 -11.023 1.00 90.50 451 ALA A C 1
ATOM 3502 O O . ALA A 1 451 ? 1.375 -3.428 -11.339 1.00 90.50 451 ALA A O 1
ATOM 3503 N N . PHE A 1 452 ? 3.026 -4.379 -10.160 1.00 91.69 452 PHE A N 1
ATOM 3504 C CA . PHE A 1 452 ? 3.521 -3.103 -9.636 1.00 91.69 452 PHE A CA 1
ATOM 3505 C C . PHE A 1 452 ? 4.213 -2.273 -10.723 1.00 91.69 452 PHE A C 1
ATOM 3507 O O . PHE A 1 452 ? 4.044 -1.057 -10.743 1.00 91.69 452 PHE A O 1
ATOM 3514 N N . LYS A 1 453 ? 4.923 -2.911 -11.664 1.00 91.38 453 LYS A N 1
ATOM 3515 C CA . LYS A 1 453 ? 5.465 -2.218 -12.845 1.00 91.38 453 LYS A CA 1
ATOM 3516 C C . LYS A 1 453 ? 4.360 -1.637 -13.714 1.00 91.38 453 LYS A C 1
ATOM 3518 O O . LYS A 1 453 ? 4.452 -0.471 -14.075 1.00 91.38 453 LYS A O 1
ATOM 3523 N N . VAL A 1 454 ? 3.319 -2.421 -14.002 1.00 91.19 454 VAL A N 1
ATOM 3524 C CA . VAL A 1 454 ? 2.132 -1.982 -14.757 1.00 91.19 454 VAL A CA 1
ATOM 3525 C C . VAL A 1 454 ? 1.450 -0.801 -14.070 1.00 91.19 454 VAL A C 1
ATOM 3527 O O . VAL A 1 454 ? 1.219 0.215 -14.718 1.00 91.19 454 VAL A O 1
ATOM 3530 N N . ALA A 1 455 ? 1.219 -0.874 -12.755 1.00 88.75 455 ALA A N 1
ATOM 3531 C CA . ALA A 1 455 ? 0.613 0.219 -11.990 1.00 88.75 455 ALA A CA 1
ATOM 3532 C C . ALA A 1 455 ? 1.419 1.532 -12.054 1.00 88.75 455 ALA A C 1
ATOM 3534 O O . ALA A 1 455 ? 0.832 2.610 -11.978 1.00 88.75 455 ALA A O 1
ATOM 3535 N N . CYS A 1 456 ? 2.744 1.443 -12.204 1.00 90.88 456 CYS A N 1
ATOM 3536 C CA . CYS A 1 456 ? 3.648 2.589 -12.317 1.00 90.88 456 CYS A CA 1
ATOM 3537 C C . CYS A 1 456 ? 4.046 2.939 -13.758 1.00 90.88 456 CYS A C 1
ATOM 3539 O O . CYS A 1 456 ? 4.912 3.786 -13.942 1.00 90.88 456 CYS A O 1
ATOM 3541 N N . ALA A 1 457 ? 3.485 2.275 -14.775 1.00 88.12 457 ALA A N 1
ATOM 3542 C CA . ALA A 1 457 ? 3.905 2.417 -16.175 1.00 88.12 457 ALA A CA 1
ATOM 3543 C C . ALA A 1 457 ? 5.430 2.247 -16.405 1.00 88.12 457 ALA A C 1
ATOM 3545 O O . ALA A 1 457 ? 6.012 2.871 -17.288 1.00 88.12 457 ALA A O 1
ATOM 3546 N N . GLY A 1 458 ? 6.085 1.398 -15.604 1.00 84.44 458 GLY A N 1
ATOM 3547 C CA . GLY A 1 458 ? 7.526 1.131 -15.672 1.00 84.44 458 GLY A CA 1
ATOM 3548 C C . GLY A 1 458 ? 8.404 2.039 -14.803 1.00 84.44 458 GLY A C 1
ATOM 3549 O O . GLY A 1 458 ? 9.565 1.697 -14.578 1.00 84.44 458 GLY A O 1
ATOM 3550 N N . ASP A 1 459 ? 7.859 3.127 -14.254 1.00 88.25 459 ASP A N 1
ATOM 3551 C CA . ASP A 1 459 ? 8.573 3.978 -13.302 1.00 88.25 459 ASP A CA 1
ATOM 3552 C C . ASP A 1 459 ? 8.758 3.288 -11.944 1.00 88.25 459 ASP A C 1
ATOM 3554 O O . ASP A 1 459 ? 7.963 2.442 -11.520 1.00 88.25 459 ASP A O 1
ATOM 3558 N N . VAL A 1 460 ? 9.798 3.693 -11.208 1.00 88.62 460 VAL A N 1
ATOM 3559 C CA . VAL A 1 460 ? 10.062 3.180 -9.859 1.00 88.62 460 VAL A CA 1
ATOM 3560 C C . VAL A 1 460 ? 10.152 4.332 -8.857 1.00 88.62 460 VAL A C 1
ATOM 3562 O O . VAL A 1 460 ? 11.241 4.844 -8.588 1.00 88.62 460 VAL A O 1
ATOM 3565 N N . PRO A 1 461 ? 9.013 4.766 -8.283 1.00 83.88 461 PRO A N 1
ATOM 3566 C CA . PRO A 1 461 ? 9.026 5.798 -7.260 1.00 83.88 461 PRO A CA 1
ATOM 3567 C C . PRO A 1 461 ? 9.712 5.288 -5.988 1.00 83.88 461 PRO A C 1
ATOM 3569 O O . PRO A 1 461 ? 9.364 4.235 -5.448 1.00 83.88 461 PRO A O 1
ATOM 3572 N N . ASP A 1 462 ? 10.655 6.076 -5.475 1.00 79.50 462 ASP A N 1
ATOM 3573 C CA . ASP A 1 462 ? 11.369 5.762 -4.241 1.00 79.50 462 ASP A CA 1
ATOM 3574 C C . ASP A 1 462 ? 10.420 5.738 -3.018 1.00 79.50 462 ASP A C 1
ATOM 3576 O O . ASP A 1 462 ? 9.362 6.390 -2.982 1.00 79.50 462 ASP A O 1
ATOM 3580 N N . HIS A 1 463 ? 10.797 5.010 -1.960 1.00 70.62 463 HIS A N 1
ATOM 3581 C CA . HIS A 1 463 ? 9.966 4.908 -0.758 1.00 70.62 463 HIS A CA 1
ATOM 3582 C C . HIS A 1 463 ? 9.677 6.249 -0.076 1.00 70.62 463 HIS A C 1
ATOM 3584 O O . HIS A 1 463 ? 8.640 6.363 0.588 1.00 70.62 463 HIS A O 1
ATOM 3590 N N . ALA A 1 464 ? 10.570 7.239 -0.175 1.00 70.94 464 ALA A N 1
ATOM 3591 C CA . ALA A 1 464 ? 10.382 8.549 0.438 1.00 70.94 464 ALA A CA 1
ATOM 3592 C C . ALA A 1 464 ? 9.309 9.343 -0.315 1.00 70.94 464 ALA A C 1
ATOM 3594 O O . ALA A 1 464 ? 8.463 9.978 0.309 1.00 70.94 464 ALA A O 1
ATOM 3595 N N . THR A 1 465 ? 9.263 9.236 -1.636 1.00 79.38 465 THR A N 1
ATOM 3596 C CA . THR A 1 465 ? 8.243 9.809 -2.507 1.00 79.38 465 THR A CA 1
ATOM 3597 C C . THR A 1 465 ? 6.879 9.182 -2.244 1.00 79.38 465 THR A C 1
ATOM 3599 O O . THR A 1 465 ? 5.914 9.913 -2.009 1.00 79.38 465 THR A O 1
ATOM 3602 N N . ILE A 1 466 ? 6.803 7.851 -2.148 1.00 75.31 466 ILE A N 1
ATOM 3603 C CA . ILE A 1 466 ? 5.571 7.136 -1.772 1.00 75.31 466 ILE A CA 1
ATOM 3604 C C . ILE A 1 466 ? 5.110 7.543 -0.359 1.00 75.31 466 ILE A C 1
ATOM 3606 O O . ILE A 1 466 ? 3.924 7.777 -0.115 1.00 75.31 466 ILE A O 1
ATOM 3610 N N . ALA A 1 467 ? 6.039 7.634 0.600 1.00 70.88 467 ALA A N 1
ATOM 3611 C CA . ALA A 1 467 ? 5.729 8.026 1.976 1.00 70.88 467 ALA A CA 1
ATOM 3612 C C . ALA A 1 467 ? 5.247 9.482 2.075 1.00 70.88 467 ALA A C 1
ATOM 3614 O O . ALA A 1 467 ? 4.261 9.743 2.764 1.00 70.88 467 ALA A O 1
ATOM 3615 N N . ARG A 1 468 ? 5.900 10.412 1.367 1.00 78.06 468 ARG A N 1
ATOM 3616 C CA . ARG A 1 468 ? 5.504 11.824 1.300 1.00 78.06 468 ARG A CA 1
ATOM 3617 C C . ARG A 1 468 ? 4.124 11.985 0.684 1.00 78.06 468 ARG A C 1
ATOM 3619 O O . ARG A 1 468 ? 3.307 12.688 1.262 1.00 78.06 468 ARG A O 1
ATOM 3626 N N . PHE A 1 469 ? 3.844 11.307 -0.430 1.00 81.81 469 PHE A N 1
ATOM 3627 C CA . PHE A 1 469 ? 2.528 11.368 -1.068 1.00 81.81 469 PHE A CA 1
ATOM 3628 C C . PHE A 1 469 ? 1.423 10.921 -0.100 1.00 81.81 469 PHE A C 1
ATOM 3630 O O . PHE A 1 469 ? 0.465 11.647 0.134 1.00 81.81 469 PHE A O 1
ATOM 3637 N N . ARG A 1 470 ? 1.626 9.795 0.593 1.00 78.31 470 ARG A N 1
ATOM 3638 C CA . ARG A 1 470 ? 0.692 9.309 1.623 1.00 78.31 470 ARG A CA 1
ATOM 3639 C C . ARG A 1 470 ? 0.519 10.266 2.810 1.00 78.31 470 ARG A C 1
ATOM 3641 O O . ARG A 1 470 ? -0.527 10.252 3.453 1.00 78.31 470 ARG A O 1
ATOM 3648 N N . ALA A 1 471 ? 1.557 11.026 3.156 1.00 72.44 471 ALA A N 1
ATOM 3649 C CA . ALA A 1 471 ? 1.514 11.998 4.244 1.00 72.44 471 ALA A CA 1
ATOM 3650 C C . ALA A 1 471 ? 0.749 13.265 3.850 1.00 72.44 471 ALA A C 1
ATOM 3652 O O . ALA A 1 471 ? -0.091 13.734 4.606 1.00 72.44 471 ALA A O 1
ATOM 3653 N N . VAL A 1 472 ? 1.021 13.784 2.655 1.00 77.19 472 VAL A N 1
ATOM 3654 C CA . VAL A 1 472 ? 0.434 15.025 2.142 1.00 77.19 472 VAL A CA 1
ATOM 3655 C C . VAL A 1 472 ? -1.034 14.839 1.744 1.00 77.19 472 VAL A C 1
ATOM 3657 O O . VAL A 1 472 ? -1.835 15.747 1.921 1.00 77.19 472 VAL A O 1
ATOM 3660 N N . SER A 1 473 ? -1.416 13.658 1.256 1.00 78.06 473 SER A N 1
ATOM 3661 C CA . SER A 1 473 ? -2.785 13.369 0.803 1.00 78.06 473 SER A CA 1
ATOM 3662 C C . SER A 1 473 ? -3.730 12.879 1.911 1.00 78.06 473 SER A C 1
ATOM 3664 O O . SER A 1 473 ? -4.768 12.288 1.620 1.00 78.06 473 SER A O 1
ATOM 3666 N N . GLU A 1 474 ? -3.385 13.103 3.181 1.00 75.62 474 GLU A N 1
ATOM 3667 C CA . GLU A 1 474 ? -4.106 12.570 4.342 1.00 75.62 474 GLU A CA 1
ATOM 3668 C C . GLU A 1 474 ? -5.595 12.932 4.365 1.00 75.62 474 GLU A C 1
ATOM 3670 O O . GLU A 1 474 ? -6.434 12.050 4.550 1.00 75.62 474 GLU A O 1
ATOM 3675 N N . GLU A 1 475 ? -5.919 14.200 4.112 1.00 74.38 475 GLU A N 1
ATOM 3676 C CA . GLU A 1 475 ? -7.298 14.701 4.092 1.00 74.38 475 GLU A CA 1
ATOM 3677 C C . GLU A 1 475 ? -8.080 14.204 2.864 1.00 74.38 475 GLU A C 1
ATOM 3679 O O . GLU A 1 475 ? -9.288 13.967 2.934 1.00 74.38 475 GLU A O 1
ATOM 3684 N N . ALA A 1 476 ? -7.389 13.964 1.744 1.00 78.75 476 ALA A N 1
ATOM 3685 C CA . ALA A 1 476 ? -8.005 13.552 0.484 1.00 78.75 476 ALA A CA 1
ATOM 3686 C C . ALA A 1 476 ? -8.512 12.096 0.508 1.00 78.75 476 ALA A C 1
ATOM 3688 O O . ALA A 1 476 ? -9.450 11.757 -0.219 1.00 78.75 476 ALA A O 1
ATOM 3689 N N . PHE A 1 477 ? -7.959 11.225 1.363 1.00 76.06 477 PHE A N 1
ATOM 3690 C CA . PHE A 1 477 ? -8.368 9.814 1.423 1.00 76.06 477 PHE A CA 1
ATOM 3691 C C . PHE A 1 477 ? -9.794 9.597 1.950 1.00 76.06 477 PHE A C 1
ATOM 3693 O O . PHE A 1 477 ? -10.439 8.619 1.569 1.00 76.06 477 PHE A O 1
ATOM 3700 N N . ALA A 1 478 ? -10.321 10.506 2.775 1.00 73.12 478 ALA A N 1
ATOM 3701 C CA . ALA A 1 478 ? -11.730 10.462 3.173 1.00 73.12 478 ALA A CA 1
ATOM 3702 C C . ALA A 1 478 ? -12.655 10.722 1.968 1.00 73.12 478 ALA A C 1
ATOM 3704 O O . ALA A 1 478 ? -13.642 10.011 1.768 1.00 73.12 478 ALA A O 1
ATOM 3705 N N . GLY A 1 479 ? -12.292 11.693 1.121 1.00 73.31 479 GLY A N 1
ATOM 3706 C CA . GLY A 1 479 ? -12.979 11.968 -0.142 1.00 73.31 479 GLY A CA 1
ATOM 3707 C C . GLY A 1 479 ? -12.895 10.791 -1.116 1.00 73.31 479 GLY A C 1
ATOM 3708 O O . GLY A 1 479 ? -13.912 10.393 -1.678 1.00 73.31 479 GLY A O 1
ATOM 3709 N N . LEU A 1 480 ? -11.714 10.178 -1.251 1.00 74.56 480 LEU A N 1
ATOM 3710 C CA . LEU A 1 480 ? -11.503 8.966 -2.052 1.00 74.56 480 LEU A CA 1
ATOM 3711 C C . LEU A 1 480 ? -12.452 7.833 -1.645 1.00 74.56 480 LEU A C 1
ATOM 3713 O O . LEU A 1 480 ? -13.114 7.246 -2.497 1.00 74.56 480 LEU A O 1
ATOM 3717 N N . PHE A 1 481 ? -12.536 7.532 -0.347 1.00 74.50 481 PHE A N 1
ATOM 3718 C CA . PHE A 1 481 ? -13.416 6.480 0.162 1.00 74.50 481 PHE A CA 1
ATOM 3719 C C . PHE A 1 481 ? -14.886 6.735 -0.213 1.00 74.50 481 PHE A C 1
ATOM 3721 O O . PHE A 1 481 ? -15.573 5.829 -0.689 1.00 74.50 481 PHE A O 1
ATOM 3728 N N . ALA A 1 482 ? -15.351 7.982 -0.087 1.00 75.69 482 ALA A N 1
ATOM 3729 C CA . ALA A 1 482 ? -16.703 8.370 -0.484 1.00 75.69 482 ALA A CA 1
ATOM 3730 C C . ALA A 1 482 ? -16.951 8.253 -2.003 1.00 75.69 482 ALA A C 1
ATOM 3732 O O . ALA A 1 482 ? -18.051 7.881 -2.416 1.00 75.69 482 ALA A O 1
ATOM 3733 N N . GLN A 1 483 ? -15.949 8.542 -2.838 1.00 77.88 483 GLN A N 1
ATOM 3734 C CA . GLN A 1 483 ? -16.043 8.367 -4.291 1.00 77.88 483 GLN A CA 1
ATOM 3735 C C . GLN A 1 483 ? -16.100 6.883 -4.685 1.00 77.88 483 GLN A C 1
ATOM 3737 O O . GLN A 1 483 ? -16.945 6.495 -5.489 1.00 77.88 483 GLN A O 1
ATOM 3742 N N . VAL A 1 484 ? -15.283 6.027 -4.062 1.00 73.19 484 VAL A N 1
ATOM 3743 C CA . VAL A 1 484 ? -15.315 4.571 -4.297 1.00 73.19 484 VAL A CA 1
ATOM 3744 C C . VAL A 1 484 ? -16.667 3.970 -3.907 1.00 73.19 484 VAL A C 1
ATOM 3746 O O . VAL A 1 484 ? -17.177 3.104 -4.614 1.00 73.19 484 VAL A O 1
ATOM 3749 N N . LEU A 1 485 ? -17.294 4.454 -2.831 1.00 74.75 485 LEU A N 1
ATOM 3750 C CA . LEU A 1 485 ? -18.661 4.067 -2.468 1.00 74.75 485 LEU A CA 1
ATOM 3751 C C . LEU A 1 485 ? -19.685 4.391 -3.563 1.00 74.75 485 LEU A C 1
ATOM 3753 O O . LEU A 1 485 ? -20.587 3.596 -3.817 1.00 74.75 485 LEU A O 1
ATOM 3757 N N . LEU A 1 486 ? -19.544 5.539 -4.229 1.00 73.19 486 LEU A N 1
ATOM 3758 C CA . LEU A 1 486 ? -20.407 5.909 -5.350 1.00 73.19 486 LEU A CA 1
ATOM 3759 C C . LEU A 1 486 ? -20.198 4.990 -6.561 1.00 73.19 486 LEU A C 1
ATOM 3761 O O . LEU A 1 486 ? -21.171 4.617 -7.213 1.00 73.19 486 LEU A O 1
ATOM 3765 N N . ILE A 1 487 ? -18.952 4.607 -6.845 1.00 72.44 487 ILE A N 1
ATOM 3766 C CA . ILE A 1 487 ? -18.631 3.651 -7.915 1.00 72.44 487 ILE A CA 1
ATOM 3767 C C . ILE A 1 487 ? -19.223 2.274 -7.588 1.00 72.44 487 ILE A C 1
ATOM 3769 O O . ILE A 1 487 ? -19.883 1.684 -8.439 1.00 72.44 487 ILE A O 1
ATOM 3773 N N . ALA A 1 488 ? -19.082 1.805 -6.343 1.00 68.50 488 ALA A N 1
ATOM 3774 C CA . ALA A 1 488 ? -19.691 0.555 -5.887 1.00 68.50 488 ALA A CA 1
ATOM 3775 C C . ALA A 1 488 ? -21.214 0.556 -6.087 1.00 68.50 488 ALA A C 1
ATOM 3777 O O . ALA A 1 488 ? -21.772 -0.419 -6.583 1.00 68.50 488 ALA A O 1
ATOM 3778 N N . ALA A 1 489 ? -21.875 1.672 -5.776 1.00 68.25 489 ALA A N 1
ATOM 3779 C CA . ALA A 1 489 ? -23.310 1.820 -5.983 1.00 68.25 489 ALA A CA 1
ATOM 3780 C C . ALA A 1 489 ? -23.729 1.728 -7.453 1.00 68.25 489 ALA A C 1
ATOM 3782 O O . ALA A 1 489 ? -24.717 1.080 -7.788 1.00 68.25 489 ALA A O 1
ATOM 3783 N N . ARG A 1 490 ? -22.957 2.348 -8.354 1.00 69.06 490 ARG A N 1
ATOM 3784 C CA . ARG A 1 490 ? -23.189 2.251 -9.804 1.00 69.06 490 ARG A CA 1
ATOM 3785 C C . ARG A 1 490 ? -22.952 0.840 -10.343 1.00 69.06 490 ARG A C 1
ATOM 3787 O O . ARG A 1 490 ? -23.603 0.459 -11.307 1.00 69.06 490 ARG A O 1
ATOM 3794 N N . ALA A 1 491 ? -22.079 0.066 -9.699 1.00 65.94 491 ALA A N 1
ATOM 3795 C CA . ALA A 1 491 ? -21.859 -1.349 -9.990 1.00 65.94 491 ALA A CA 1
ATOM 3796 C C . ALA A 1 491 ? -22.939 -2.280 -9.388 1.00 65.94 491 ALA A C 1
ATOM 3798 O O . ALA A 1 491 ? -22.790 -3.497 -9.441 1.00 65.94 491 ALA A O 1
ATOM 3799 N N . GLY A 1 492 ? -24.017 -1.738 -8.801 1.00 65.44 492 GLY A N 1
ATOM 3800 C CA . GLY A 1 492 ? -25.117 -2.520 -8.221 1.00 65.44 492 GLY A CA 1
ATOM 3801 C C . GLY A 1 492 ? -24.858 -3.046 -6.802 1.00 65.44 492 GLY A C 1
ATOM 3802 O O . GLY A 1 492 ? -25.625 -3.870 -6.300 1.00 65.44 492 GLY A O 1
ATOM 3803 N N . LEU A 1 493 ? -23.789 -2.583 -6.149 1.00 69.94 493 LEU A N 1
ATOM 3804 C CA . LEU A 1 493 ? -23.504 -2.823 -4.730 1.00 69.94 493 LEU A CA 1
ATOM 3805 C C . LEU A 1 493 ? -24.054 -1.652 -3.884 1.00 69.94 493 LEU A C 1
ATOM 3807 O O . LEU A 1 493 ? -24.680 -0.744 -4.409 1.00 69.94 493 LEU A O 1
ATOM 3811 N N . ALA A 1 494 ? -23.835 -1.644 -2.570 1.00 68.94 494 ALA A N 1
ATOM 3812 C CA . ALA A 1 494 ? -24.280 -0.623 -1.614 1.00 68.94 494 ALA A CA 1
ATOM 3813 C C . ALA A 1 494 ? -25.770 -0.667 -1.210 1.00 68.94 494 ALA A C 1
ATOM 3815 O O . ALA A 1 494 ? -26.433 0.363 -1.131 1.00 68.94 494 ALA A O 1
ATOM 3816 N N . ARG A 1 495 ? -26.305 -1.839 -0.843 1.00 74.62 495 ARG A N 1
ATOM 3817 C CA . ARG A 1 495 ? -27.681 -1.943 -0.310 1.00 74.62 495 ARG A CA 1
ATOM 3818 C C . ARG A 1 495 ? -27.714 -1.632 1.188 1.00 74.62 495 ARG A C 1
ATOM 3820 O O . ARG A 1 495 ? -27.431 -2.492 2.026 1.00 74.62 495 ARG A O 1
ATOM 3827 N N . PHE A 1 496 ? -28.091 -0.402 1.539 1.00 73.75 496 PHE A N 1
ATOM 3828 C CA . PHE A 1 496 ? -28.052 0.114 2.917 1.00 73.75 496 PHE A CA 1
ATOM 3829 C C . PHE A 1 496 ? -29.173 -0.416 3.822 1.00 73.75 496 PHE A C 1
ATOM 3831 O O . PHE A 1 496 ? -29.078 -0.261 5.039 1.00 73.75 496 PHE A O 1
ATOM 3838 N N . GLY A 1 497 ? -30.206 -1.073 3.279 1.00 76.50 497 GLY A N 1
ATOM 3839 C CA . GLY A 1 497 ? -31.406 -1.484 4.026 1.00 76.50 497 GLY A CA 1
ATOM 3840 C C . GLY A 1 497 ? -31.143 -2.142 5.394 1.00 76.50 497 GLY A C 1
ATOM 3841 O O . GLY A 1 497 ? -31.881 -1.905 6.348 1.00 76.50 497 GLY A O 1
ATOM 3842 N N . THR A 1 498 ? -30.065 -2.916 5.544 1.00 82.38 498 THR A N 1
ATOM 3843 C CA . THR A 1 498 ? -29.545 -3.337 6.857 1.00 82.38 498 THR A CA 1
ATOM 3844 C C . THR A 1 498 ? -28.049 -3.057 6.947 1.00 82.38 498 THR A C 1
ATOM 3846 O O . THR A 1 498 ? -27.292 -3.477 6.072 1.00 82.38 498 THR A O 1
ATOM 3849 N N . ILE A 1 499 ? -27.621 -2.405 8.031 1.00 89.31 499 ILE A N 1
ATOM 3850 C CA . ILE A 1 499 ? -26.209 -2.114 8.313 1.00 89.31 499 ILE A CA 1
ATOM 3851 C C . ILE A 1 499 ? -25.810 -2.748 9.629 1.00 89.31 499 ILE A C 1
ATOM 3853 O O . ILE A 1 499 ? -26.536 -2.650 10.612 1.00 89.31 499 ILE A O 1
ATOM 3857 N N . ALA A 1 500 ? -24.631 -3.351 9.678 1.00 91.62 500 ALA A N 1
ATOM 3858 C CA . ALA A 1 500 ? -24.034 -3.848 10.906 1.00 91.62 500 ALA A CA 1
ATOM 3859 C C . ALA A 1 500 ? -22.834 -2.982 11.313 1.00 91.62 500 ALA A C 1
ATOM 3861 O O . ALA A 1 500 ? -21.939 -2.747 10.504 1.00 91.62 500 ALA A O 1
ATOM 3862 N N . ILE A 1 501 ? -22.813 -2.531 12.570 1.00 92.56 501 ILE A N 1
ATOM 3863 C CA . ILE A 1 501 ? -21.691 -1.803 13.175 1.00 92.56 501 ILE A CA 1
ATOM 3864 C C . ILE A 1 501 ? -20.922 -2.752 14.093 1.00 92.56 501 ILE A C 1
ATOM 3866 O O . ILE A 1 501 ? -21.505 -3.467 14.925 1.00 92.56 501 ILE A O 1
ATOM 3870 N N . ASP A 1 502 ? -19.603 -2.764 13.930 1.00 92.31 502 ASP A N 1
ATOM 3871 C CA . ASP A 1 502 ? -18.701 -3.512 14.795 1.00 92.31 502 ASP A CA 1
ATOM 3872 C C . ASP A 1 502 ? -17.350 -2.822 14.981 1.00 92.31 502 ASP A C 1
ATOM 3874 O O . ASP A 1 502 ? -16.884 -2.051 14.137 1.00 92.31 502 ASP A O 1
ATOM 3878 N N . GLY A 1 503 ? -16.732 -3.130 16.116 1.00 90.44 503 GLY A N 1
ATOM 3879 C CA . GLY A 1 503 ? -15.470 -2.580 16.560 1.00 90.44 503 GLY A CA 1
ATOM 3880 C C . GLY A 1 503 ? -14.384 -3.635 16.486 1.00 90.44 503 GLY A C 1
ATOM 3881 O O . GLY A 1 503 ? -14.562 -4.797 16.851 1.00 90.44 503 GLY A O 1
ATOM 3882 N N . THR A 1 504 ? -13.205 -3.234 16.040 1.00 92.06 504 THR A N 1
ATOM 3883 C CA . THR A 1 504 ? -12.034 -4.087 16.034 1.00 92.06 504 THR A CA 1
ATOM 3884 C C . THR A 1 504 ? -10.789 -3.328 16.457 1.00 92.06 504 THR A C 1
ATOM 3886 O O . THR A 1 504 ? -10.491 -2.241 15.980 1.00 92.06 504 THR A O 1
ATOM 3889 N N . LYS A 1 505 ? -9.986 -3.949 17.321 1.00 92.50 505 LYS A N 1
ATOM 3890 C CA . LYS A 1 505 ? -8.704 -3.378 17.740 1.00 92.50 505 LYS A CA 1
ATOM 3891 C C . LYS A 1 505 ? -7.644 -3.692 16.679 1.00 92.50 505 LYS A C 1
ATOM 3893 O O . LYS A 1 505 ? -7.503 -4.855 16.288 1.00 92.50 505 LYS A O 1
ATOM 3898 N N . ILE A 1 506 ? -6.934 -2.669 16.203 1.00 90.25 506 ILE A N 1
ATOM 3899 C CA . ILE A 1 506 ? -5.851 -2.781 15.215 1.00 90.25 506 ILE A CA 1
ATOM 3900 C C . ILE A 1 506 ? -4.555 -2.239 15.847 1.00 90.25 506 ILE A C 1
ATOM 3902 O O . ILE A 1 506 ? -4.568 -1.129 16.388 1.00 90.25 506 ILE A O 1
ATOM 3906 N N . PRO A 1 507 ? -3.436 -2.991 15.805 1.00 88.19 507 PRO A N 1
ATOM 3907 C CA . PRO A 1 507 ? -2.154 -2.537 16.340 1.00 88.19 507 PRO A CA 1
ATOM 3908 C C . PRO A 1 507 ? -1.649 -1.251 15.672 1.00 88.19 507 PRO A C 1
ATOM 3910 O O . PRO A 1 507 ? -1.742 -1.100 14.454 1.00 88.19 507 PRO A O 1
ATOM 3913 N N . ALA A 1 508 ? -1.040 -0.361 16.452 1.00 84.56 508 ALA A N 1
ATOM 3914 C CA . ALA A 1 508 ? -0.353 0.828 15.953 1.00 84.56 508 ALA A CA 1
ATOM 3915 C C . ALA A 1 508 ? 1.078 0.498 15.483 1.00 84.56 508 ALA A C 1
ATOM 3917 O O . ALA A 1 508 ? 1.618 -0.593 15.730 1.00 84.56 508 ALA A O 1
ATOM 3918 N N . ASN A 1 509 ? 1.737 1.464 14.837 1.00 80.75 509 ASN A N 1
ATOM 3919 C CA . ASN A 1 509 ? 3.173 1.396 14.552 1.00 80.75 509 ASN A CA 1
ATOM 3920 C C . ASN A 1 509 ? 4.016 1.810 15.777 1.00 80.75 509 ASN A C 1
ATOM 3922 O O . ASN A 1 509 ? 4.872 2.699 15.698 1.00 80.75 509 ASN A O 1
ATOM 3926 N N . ALA A 1 510 ? 3.738 1.178 16.918 1.00 75.56 510 ALA A N 1
ATOM 3927 C CA . ALA A 1 510 ? 4.400 1.410 18.194 1.00 75.56 510 ALA A CA 1
ATOM 3928 C C . ALA A 1 510 ? 4.503 0.111 19.000 1.00 75.56 510 ALA A C 1
ATOM 3930 O O . ALA A 1 510 ? 3.649 -0.771 18.888 1.00 75.56 510 ALA A O 1
ATOM 3931 N N . SER A 1 511 ? 5.560 -0.002 19.808 1.00 77.31 511 SER A N 1
ATOM 3932 C CA . SER A 1 511 ? 5.721 -1.115 20.748 1.00 77.31 511 SER A CA 1
ATOM 3933 C C . SER A 1 511 ? 5.000 -0.818 22.060 1.00 77.31 511 SER A C 1
ATOM 3935 O O . SER A 1 511 ? 5.006 0.323 22.528 1.00 77.31 511 SER A O 1
ATOM 3937 N N . ILE A 1 512 ? 4.435 -1.854 22.681 1.00 81.25 512 ILE A N 1
ATOM 3938 C CA . ILE A 1 512 ? 3.868 -1.776 24.031 1.00 81.25 512 ILE A CA 1
ATOM 3939 C C . ILE A 1 512 ? 4.946 -1.476 25.086 1.00 81.25 512 ILE A C 1
ATOM 3941 O O . ILE A 1 512 ? 4.656 -0.817 26.080 1.00 81.25 512 ILE A O 1
ATOM 3945 N N . ASP A 1 513 ? 6.201 -1.851 24.826 1.00 78.50 513 ASP A N 1
ATOM 3946 C CA . ASP A 1 513 ? 7.333 -1.646 25.741 1.00 78.50 513 ASP A CA 1
ATOM 3947 C C . ASP A 1 513 ? 7.862 -0.207 25.721 1.00 78.50 513 ASP A C 1
ATOM 3949 O O . ASP A 1 513 ? 8.696 0.167 26.543 1.00 78.50 513 ASP A O 1
ATOM 3953 N N . ALA A 1 514 ? 7.387 0.623 24.787 1.00 76.38 514 ALA A N 1
ATOM 3954 C CA . ALA A 1 514 ? 7.761 2.035 24.656 1.00 76.38 514 ALA A CA 1
ATOM 3955 C C . ALA A 1 514 ? 6.891 2.978 25.516 1.00 76.38 514 ALA A C 1
ATOM 3957 O O . ALA A 1 514 ? 7.002 4.204 25.421 1.00 76.38 514 ALA A O 1
ATOM 3958 N N . ASN A 1 515 ? 6.023 2.399 26.342 1.00 81.06 515 ASN A N 1
ATOM 3959 C CA . ASN A 1 515 ? 5.120 3.069 27.265 1.00 81.06 515 ASN A CA 1
ATOM 3960 C C . ASN A 1 515 ? 5.871 3.553 28.521 1.00 81.06 515 ASN A C 1
ATOM 3962 O O . ASN A 1 515 ? 6.596 2.784 29.157 1.00 81.06 515 ASN A O 1
ATOM 3966 N N . ARG A 1 516 ? 5.738 4.838 28.869 1.00 80.50 516 ARG A N 1
ATOM 3967 C CA . ARG A 1 516 ? 6.432 5.482 29.998 1.00 80.50 516 ARG A CA 1
ATOM 3968 C C . ARG A 1 516 ? 5.455 6.264 30.881 1.00 80.50 516 ARG A C 1
ATOM 3970 O O . ARG A 1 516 ? 4.457 6.797 30.398 1.00 80.50 516 ARG A O 1
ATOM 3977 N N . GLY A 1 517 ? 5.731 6.276 32.185 1.00 75.69 517 GLY A N 1
ATOM 3978 C CA . GLY A 1 517 ? 4.972 7.038 33.182 1.00 75.69 517 GLY A CA 1
ATOM 3979 C C . GLY A 1 517 ? 5.488 8.470 33.340 1.00 75.69 517 GLY A C 1
ATOM 3980 O O . GLY A 1 517 ? 6.502 8.837 32.749 1.00 75.69 517 GLY A O 1
ATOM 3981 N N . ARG A 1 518 ? 4.794 9.261 34.163 1.00 70.25 518 ARG A N 1
ATOM 3982 C CA . ARG A 1 518 ? 5.053 10.696 34.376 1.00 70.25 518 ARG A CA 1
ATOM 3983 C C . ARG A 1 518 ? 6.487 10.987 34.800 1.00 70.25 518 ARG A C 1
ATOM 3985 O O . ARG A 1 518 ? 7.149 11.774 34.135 1.00 70.25 518 ARG A O 1
ATOM 3992 N N . ASP A 1 519 ? 6.973 10.266 35.804 1.00 67.69 519 ASP A N 1
ATOM 3993 C CA . ASP A 1 519 ? 8.309 10.453 36.378 1.00 67.69 519 ASP A CA 1
ATOM 3994 C C . ASP A 1 519 ? 9.414 10.365 35.312 1.00 67.69 519 ASP A C 1
ATOM 3996 O O . ASP A 1 519 ? 10.372 11.132 35.330 1.00 67.69 519 ASP A O 1
ATOM 4000 N N . TRP A 1 520 ? 9.247 9.484 34.318 1.00 75.25 520 TRP A N 1
ATOM 4001 C CA . TRP A 1 520 ? 10.197 9.341 33.214 1.00 75.25 520 TRP A CA 1
ATOM 4002 C C . TRP A 1 520 ? 10.235 10.589 32.321 1.00 75.25 520 TRP A C 1
ATOM 4004 O O . TRP A 1 520 ? 11.317 11.040 31.947 1.00 75.25 520 TRP A O 1
ATOM 4014 N N . PHE A 1 521 ? 9.067 11.156 31.989 1.00 67.25 521 PHE A N 1
ATOM 4015 C CA . PHE A 1 521 ? 8.977 12.375 31.180 1.00 67.25 521 PHE A CA 1
ATOM 4016 C C . PHE A 1 521 ? 9.485 13.596 31.943 1.00 67.25 521 PHE A C 1
ATOM 4018 O O . PHE A 1 521 ? 10.157 14.426 31.346 1.00 67.25 521 PHE A O 1
ATOM 4025 N N . GLU A 1 522 ? 9.216 13.692 33.246 1.00 64.69 522 GLU A N 1
ATOM 4026 C CA . GLU A 1 522 ? 9.707 14.791 34.087 1.00 64.69 522 GLU A CA 1
ATOM 4027 C C . GLU A 1 522 ? 11.236 14.778 34.212 1.00 64.69 522 GLU A C 1
ATOM 4029 O O . GLU A 1 522 ? 11.861 15.830 34.113 1.00 64.69 522 GLU A O 1
ATOM 4034 N N . GLN A 1 523 ? 11.846 13.594 34.328 1.00 63.78 523 GLN A N 1
ATOM 4035 C CA . GLN A 1 523 ? 13.304 13.430 34.382 1.00 63.78 523 GLN A CA 1
ATOM 4036 C C . GLN A 1 523 ? 13.993 13.745 33.041 1.00 63.78 523 GLN A C 1
ATOM 4038 O O . GLN A 1 523 ? 15.030 14.398 33.027 1.00 63.78 523 GLN A O 1
ATOM 4043 N N . HIS A 1 524 ? 13.412 13.333 31.907 1.00 60.47 524 HIS A N 1
ATOM 4044 C CA . HIS A 1 524 ? 14.047 13.480 30.585 1.00 60.47 524 HIS A CA 1
ATOM 4045 C C . HIS A 1 524 ? 13.650 14.766 29.837 1.00 60.47 524 HIS A C 1
ATOM 4047 O O . HIS A 1 524 ? 14.292 15.129 28.850 1.00 60.47 524 HIS A O 1
ATOM 4053 N N . ALA A 1 525 ? 12.602 15.478 30.270 1.00 52.56 525 ALA A N 1
ATOM 4054 C CA . ALA A 1 525 ? 12.222 16.763 29.678 1.00 52.56 525 ALA A CA 1
ATOM 4055 C C . ALA A 1 525 ? 13.289 17.846 29.913 1.00 52.56 525 ALA A C 1
ATOM 4057 O O . ALA A 1 525 ? 13.498 18.678 29.031 1.00 52.56 525 ALA A O 1
ATOM 4058 N N . ALA A 1 526 ? 13.994 17.801 31.050 1.00 48.41 526 ALA A N 1
ATOM 4059 C CA . ALA A 1 526 ? 15.085 18.724 31.367 1.00 48.41 526 ALA A CA 1
ATOM 4060 C C . ALA A 1 526 ? 16.319 18.510 30.464 1.00 48.41 526 ALA A C 1
ATOM 4062 O O . ALA A 1 526 ? 16.881 19.476 29.954 1.00 48.41 526 ALA A O 1
ATOM 4063 N N . GLU A 1 527 ? 16.690 17.254 30.188 1.00 49.00 527 GLU A N 1
ATOM 4064 C CA . GLU A 1 527 ? 17.833 16.904 29.326 1.00 49.00 527 GLU A CA 1
ATOM 4065 C C . GLU A 1 527 ? 17.593 17.252 27.845 1.00 49.00 527 GLU A C 1
ATOM 4067 O O . GLU A 1 527 ? 18.488 17.730 27.150 1.00 49.00 527 GLU A O 1
ATOM 4072 N N . ILE A 1 528 ? 16.368 17.047 27.348 1.00 50.78 528 ILE A N 1
ATOM 4073 C CA . ILE A 1 528 ? 16.022 17.268 25.934 1.00 50.78 528 ILE A CA 1
ATOM 4074 C C . ILE A 1 528 ? 15.776 18.754 25.629 1.00 50.78 528 ILE A C 1
ATOM 4076 O O . ILE A 1 528 ? 16.016 19.190 24.505 1.00 50.78 528 ILE A O 1
ATOM 4080 N N . ALA A 1 529 ? 15.309 19.545 26.600 1.00 45.16 529 ALA A N 1
ATOM 4081 C CA . ALA A 1 529 ? 15.098 20.982 26.416 1.00 45.16 529 ALA A CA 1
ATOM 4082 C C . ALA A 1 529 ? 16.413 21.785 26.414 1.00 45.16 529 ALA A C 1
ATOM 4084 O O . ALA A 1 529 ? 16.514 22.756 25.668 1.00 45.16 529 ALA A O 1
ATOM 4085 N N . ALA A 1 530 ? 17.418 21.368 27.193 1.00 43.84 530 ALA A N 1
ATOM 4086 C CA . ALA A 1 530 ? 18.705 22.062 27.279 1.00 43.84 530 ALA A CA 1
ATOM 4087 C C . ALA A 1 530 ? 19.644 21.763 26.089 1.00 43.84 530 ALA A C 1
ATOM 4089 O O . ALA A 1 530 ? 20.300 22.668 25.586 1.00 43.84 530 ALA A O 1
ATOM 4090 N N . GLY A 1 531 ? 19.673 20.526 25.575 1.00 46.12 531 GLY A N 1
ATOM 4091 C CA . GLY A 1 531 ? 20.643 20.119 24.540 1.00 46.12 531 GLY A CA 1
ATOM 4092 C C . GLY A 1 531 ? 20.309 20.495 23.087 1.00 46.12 531 GLY A C 1
ATOM 4093 O O . GLY A 1 531 ? 21.150 20.346 22.208 1.00 46.12 531 GLY A O 1
ATOM 4094 N N . VAL A 1 532 ? 19.091 20.956 22.783 1.00 43.94 532 VAL A N 1
ATOM 4095 C CA . VAL A 1 532 ? 18.633 21.121 21.383 1.00 43.94 532 VAL A CA 1
ATOM 4096 C C . VAL A 1 532 ? 18.945 22.502 20.794 1.00 43.94 532 VAL A C 1
ATOM 4098 O O . VAL A 1 532 ? 19.041 22.617 19.577 1.00 43.94 532 VAL A O 1
ATOM 4101 N N . VAL A 1 533 ? 19.125 23.541 21.615 1.00 41.00 533 VAL A N 1
ATOM 4102 C CA . VAL A 1 533 ? 19.330 24.919 21.120 1.00 41.00 533 VAL A CA 1
ATOM 4103 C C . VAL A 1 533 ? 20.815 25.282 21.028 1.00 41.00 533 VAL A C 1
ATOM 4105 O O . VAL A 1 533 ? 21.248 25.772 19.989 1.00 41.00 533 VAL A O 1
ATOM 4108 N N . GLU A 1 534 ? 21.613 24.978 22.055 1.00 40.62 534 GLU A N 1
ATOM 4109 C CA . GLU A 1 534 ? 23.056 25.282 22.065 1.00 40.62 534 GLU A CA 1
ATOM 4110 C C . GLU A 1 534 ? 23.855 24.414 21.081 1.00 40.62 534 GLU A C 1
ATOM 4112 O O . GLU A 1 534 ? 24.766 24.901 20.412 1.00 40.62 534 GLU A O 1
ATOM 4117 N N . GLU A 1 535 ? 23.501 23.134 20.930 1.00 35.75 535 GLU A N 1
ATOM 4118 C CA . GLU A 1 535 ? 24.218 22.237 20.018 1.00 35.75 535 GLU A CA 1
ATOM 4119 C C . GLU A 1 535 ? 23.823 22.455 18.549 1.00 35.75 535 GLU A C 1
ATOM 4121 O O . GLU A 1 535 ? 24.671 22.312 17.672 1.00 35.75 535 GLU A O 1
ATOM 4126 N N . ALA A 1 536 ? 22.585 22.891 18.274 1.00 32.50 536 ALA A N 1
ATOM 4127 C CA . ALA A 1 536 ? 22.152 23.290 16.932 1.00 32.50 536 ALA A CA 1
ATOM 4128 C C . ALA A 1 536 ? 22.902 24.538 16.436 1.00 32.50 536 ALA A C 1
ATOM 4130 O O . ALA A 1 536 ? 23.418 24.531 15.326 1.00 32.50 536 ALA A O 1
ATOM 4131 N N . GLN A 1 537 ? 23.075 25.554 17.290 1.00 37.72 537 GLN A N 1
ATOM 4132 C CA . GLN A 1 537 ? 23.842 26.761 16.947 1.00 37.72 537 GLN A CA 1
ATOM 4133 C C . GLN A 1 537 ? 25.333 26.469 16.719 1.00 37.72 537 GLN A C 1
ATOM 4135 O O . GLN A 1 537 ? 25.980 27.096 15.881 1.00 37.72 537 GLN A O 1
ATOM 4140 N N . ARG A 1 538 ? 25.886 25.493 17.447 1.00 43.41 538 ARG A N 1
ATOM 4141 C CA . ARG A 1 538 ? 27.285 25.071 17.304 1.00 43.41 538 ARG A CA 1
ATOM 4142 C C . ARG A 1 538 ? 27.529 24.251 16.032 1.00 43.41 538 ARG A C 1
ATOM 4144 O O . ARG A 1 538 ? 28.622 24.314 15.477 1.00 43.41 538 ARG A O 1
ATOM 4151 N N . VAL A 1 539 ? 26.532 23.481 15.593 1.00 37.84 539 VAL A N 1
ATOM 4152 C CA . VAL A 1 539 ? 26.561 22.721 14.335 1.00 37.84 539 VAL A CA 1
ATOM 4153 C C . VAL A 1 539 ? 26.357 23.649 13.138 1.00 37.84 539 VAL A C 1
ATOM 4155 O O . VAL A 1 539 ? 27.144 23.552 12.206 1.00 37.84 539 VAL A O 1
ATOM 4158 N N . ASP A 1 540 ? 25.440 24.620 13.207 1.00 35.41 540 ASP A N 1
ATOM 4159 C CA . ASP A 1 540 ? 25.263 25.642 12.160 1.00 35.41 540 ASP A CA 1
ATOM 4160 C C . ASP A 1 540 ? 26.563 26.444 11.931 1.00 35.41 540 ASP A C 1
ATOM 4162 O O . ASP A 1 540 ? 27.034 26.569 10.803 1.00 35.41 540 ASP A O 1
ATOM 4166 N N . ALA A 1 541 ? 27.234 26.886 13.004 1.00 41.53 541 ALA A N 1
ATOM 4167 C CA . ALA A 1 541 ? 28.509 27.608 12.901 1.00 41.53 541 ALA A CA 1
ATOM 4168 C C . ALA A 1 541 ? 29.668 26.751 12.342 1.00 41.53 541 ALA A C 1
ATOM 4170 O O . ALA A 1 541 ? 30.607 27.281 11.742 1.00 41.53 541 ALA A O 1
ATOM 4171 N N . ALA A 1 542 ? 29.624 25.430 12.545 1.00 40.06 542 ALA A N 1
ATOM 4172 C CA . ALA A 1 542 ? 30.606 24.494 12.002 1.00 40.06 542 ALA A CA 1
ATOM 4173 C C . ALA A 1 542 ? 30.310 24.133 10.535 1.00 40.06 542 ALA A C 1
ATOM 4175 O O . ALA A 1 542 ? 31.242 23.993 9.742 1.00 40.06 542 ALA A O 1
ATOM 4176 N N . GLU A 1 543 ? 29.032 24.024 10.164 1.00 33.91 543 GLU A N 1
ATOM 4177 C CA . GLU A 1 543 ? 28.566 23.749 8.803 1.00 33.91 543 GLU A CA 1
ATOM 4178 C C . GLU A 1 543 ? 28.751 24.962 7.879 1.00 33.91 543 GLU A C 1
ATOM 4180 O O . GLU A 1 543 ? 29.212 24.781 6.754 1.00 33.91 543 GLU A O 1
ATOM 4185 N N . ASP A 1 544 ? 28.558 26.192 8.365 1.00 38.97 544 ASP A N 1
ATOM 4186 C CA . ASP A 1 544 ? 28.864 27.425 7.618 1.00 38.97 544 ASP A CA 1
ATOM 4187 C C . ASP A 1 544 ? 30.374 27.577 7.338 1.00 38.97 544 ASP A C 1
ATOM 4189 O O . ASP A 1 544 ? 30.789 28.026 6.264 1.00 38.97 544 ASP A O 1
ATOM 4193 N N . ALA A 1 545 ? 31.227 27.129 8.268 1.00 45.31 545 ALA A N 1
ATOM 4194 C CA . ALA A 1 545 ? 32.681 27.107 8.090 1.00 45.31 545 ALA A CA 1
ATOM 4195 C C . ALA A 1 545 ? 33.161 26.024 7.096 1.00 45.31 545 ALA A C 1
ATOM 4197 O O . ALA A 1 545 ? 34.231 26.175 6.493 1.00 45.31 545 ALA A O 1
ATOM 4198 N N . LEU A 1 546 ? 32.377 24.951 6.922 1.00 37.84 546 LEU A N 1
ATOM 4199 C CA . LEU A 1 546 ? 32.599 23.855 5.969 1.00 37.84 546 LEU A CA 1
ATOM 4200 C C . LEU A 1 546 ? 32.024 24.174 4.576 1.00 37.84 546 LEU A C 1
ATOM 4202 O O . LEU A 1 546 ? 32.685 23.901 3.574 1.00 37.84 546 LEU A O 1
ATOM 4206 N N . ALA A 1 547 ? 30.867 24.838 4.495 1.00 37.41 547 ALA A N 1
ATOM 4207 C CA . ALA A 1 547 ? 30.249 25.295 3.247 1.00 37.41 547 ALA A CA 1
ATOM 4208 C C . ALA A 1 547 ? 31.095 26.360 2.521 1.00 37.41 547 ALA A C 1
ATOM 4210 O O . ALA A 1 547 ? 31.111 26.417 1.292 1.00 37.41 547 ALA A O 1
ATOM 4211 N N . ALA A 1 548 ? 31.883 27.148 3.260 1.00 40.44 548 ALA A N 1
ATOM 4212 C CA . ALA A 1 548 ? 32.831 28.106 2.691 1.00 40.44 548 ALA A CA 1
ATOM 4213 C C . ALA A 1 548 ? 34.069 27.461 2.019 1.00 40.44 548 ALA A C 1
ATOM 4215 O O . ALA A 1 548 ? 34.835 28.170 1.367 1.00 40.44 548 ALA A O 1
ATOM 4216 N N . ARG A 1 549 ? 34.295 26.140 2.159 1.00 39.59 549 ARG A N 1
ATOM 4217 C CA . ARG A 1 549 ? 35.502 25.437 1.663 1.00 39.59 549 ARG A CA 1
ATOM 4218 C C . ARG A 1 549 ? 35.230 24.325 0.637 1.00 39.59 549 ARG A C 1
ATOM 4220 O O . ARG A 1 549 ? 36.041 23.416 0.513 1.00 39.59 549 ARG A O 1
ATOM 4227 N N . GLY A 1 550 ? 34.151 24.449 -0.138 1.00 35.47 550 GLY A N 1
ATOM 4228 C CA . GLY A 1 550 ? 34.006 23.818 -1.457 1.00 35.47 550 GLY A CA 1
ATOM 4229 C C . GLY A 1 550 ? 33.577 22.344 -1.491 1.00 35.47 550 GLY A C 1
ATOM 4230 O O . GLY A 1 550 ? 34.384 21.457 -1.245 1.00 35.47 550 GLY A O 1
ATOM 4231 N N . ALA A 1 551 ? 32.322 22.117 -1.893 1.00 35.03 551 ALA A N 1
ATOM 4232 C CA . ALA A 1 551 ? 31.819 21.103 -2.838 1.00 35.03 551 ALA A CA 1
ATOM 4233 C C . ALA A 1 551 ? 30.310 20.923 -2.593 1.00 35.03 551 ALA A C 1
ATOM 4235 O O . ALA A 1 551 ? 29.876 20.518 -1.517 1.00 35.03 551 ALA A O 1
ATOM 4236 N N . ASP A 1 552 ? 29.518 21.269 -3.602 1.00 42.94 552 ASP A N 1
ATOM 4237 C CA . ASP A 1 552 ? 28.057 21.273 -3.602 1.00 42.94 552 ASP A CA 1
ATOM 4238 C C . ASP A 1 552 ? 27.492 19.860 -3.822 1.00 42.94 552 ASP A C 1
ATOM 4240 O O . ASP A 1 552 ? 26.907 19.595 -4.858 1.00 42.94 552 ASP A O 1
ATOM 4244 N N . GLU A 1 553 ? 27.692 18.928 -2.882 1.00 39.22 553 GLU A N 1
ATOM 4245 C CA . GLU A 1 553 ? 26.934 17.665 -2.823 1.00 39.22 553 GLU A CA 1
ATOM 4246 C C . GLU A 1 553 ? 26.817 17.161 -1.372 1.00 39.22 553 GLU A C 1
ATOM 4248 O O . GLU A 1 553 ? 27.803 16.771 -0.750 1.00 39.22 553 GLU A O 1
ATOM 4253 N N . GLY A 1 554 ? 25.593 17.126 -0.817 1.00 43.38 554 GLY A N 1
ATOM 4254 C CA . GLY A 1 554 ? 25.334 16.409 0.446 1.00 43.38 554 GLY A CA 1
ATOM 4255 C C . GLY A 1 554 ? 24.297 16.972 1.426 1.00 43.38 554 GLY A C 1
ATOM 4256 O O . GLY A 1 554 ? 24.167 16.427 2.523 1.00 43.38 554 GLY A O 1
ATOM 4257 N N . GLY A 1 555 ? 23.518 18.000 1.072 1.00 36.84 555 GLY A N 1
ATOM 4258 C CA . GLY A 1 555 ? 22.581 18.654 2.006 1.00 36.84 555 GLY A CA 1
ATOM 4259 C C . GLY A 1 555 ? 21.446 17.777 2.576 1.00 36.84 555 GLY A C 1
ATOM 4260 O O . GLY A 1 555 ? 20.908 18.075 3.643 1.00 36.84 555 GLY A O 1
ATOM 4261 N N . ASP A 1 556 ? 21.078 16.672 1.918 1.00 41.56 556 ASP A N 1
ATOM 4262 C CA . ASP A 1 556 ? 19.882 15.889 2.282 1.00 41.56 556 ASP A CA 1
ATOM 4263 C C . ASP A 1 556 ? 20.106 14.851 3.398 1.00 41.56 556 ASP A C 1
ATOM 4265 O O . ASP A 1 556 ? 19.187 14.549 4.167 1.00 41.56 556 ASP A O 1
ATOM 4269 N N . ARG A 1 557 ? 21.329 14.324 3.561 1.00 36.88 557 ARG A N 1
ATOM 4270 C CA . ARG A 1 557 ? 21.629 13.344 4.629 1.00 36.88 557 ARG A CA 1
ATOM 4271 C C . ARG A 1 557 ? 21.720 14.010 6.006 1.00 36.88 557 ARG A C 1
ATOM 4273 O O . ARG A 1 557 ? 21.235 13.449 6.990 1.00 36.88 557 ARG A O 1
ATOM 4280 N N . VAL A 1 558 ? 22.264 15.227 6.056 1.00 36.00 558 VAL A N 1
ATOM 4281 C CA . VAL A 1 558 ? 22.402 16.038 7.277 1.00 36.00 558 VAL A CA 1
ATOM 4282 C C . VAL A 1 558 ? 21.036 16.559 7.749 1.00 36.00 558 VAL A C 1
ATOM 4284 O O . VAL A 1 558 ? 20.664 16.364 8.911 1.00 36.00 558 VAL A O 1
ATOM 4287 N N . ARG A 1 559 ? 20.200 17.068 6.825 1.00 39.38 559 ARG A N 1
ATOM 4288 C CA . ARG A 1 559 ? 18.795 17.438 7.104 1.00 39.38 559 ARG A CA 1
ATOM 4289 C C . ARG A 1 559 ? 17.974 16.271 7.659 1.00 39.38 559 ARG A C 1
ATOM 4291 O O . ARG A 1 559 ? 17.158 16.471 8.558 1.00 39.38 559 ARG A O 1
ATOM 4298 N N . GLY A 1 560 ? 18.202 15.047 7.174 1.00 36.94 560 GLY A N 1
ATOM 4299 C CA . GLY A 1 560 ? 17.521 13.841 7.657 1.00 36.94 560 GLY A CA 1
ATOM 4300 C C . GLY A 1 560 ? 17.817 13.508 9.126 1.00 36.94 560 GLY A C 1
ATOM 4301 O O . GLY A 1 560 ? 16.895 13.195 9.885 1.00 36.94 560 GLY A O 1
ATOM 4302 N N . ALA A 1 561 ? 19.077 13.619 9.556 1.00 31.88 561 ALA A N 1
ATOM 4303 C CA . ALA A 1 561 ? 19.482 13.341 10.936 1.00 31.88 561 ALA A CA 1
ATOM 4304 C C . ALA A 1 561 ? 18.964 14.404 11.926 1.00 31.88 561 ALA A C 1
ATOM 4306 O O . ALA A 1 561 ? 18.474 14.057 13.007 1.00 31.88 561 ALA A O 1
ATOM 4307 N N . LEU A 1 562 ? 18.995 15.684 11.536 1.00 33.59 562 LEU A N 1
ATOM 4308 C CA . LEU A 1 562 ? 18.453 16.801 12.319 1.00 33.59 562 LEU A CA 1
ATOM 4309 C C . LEU A 1 562 ? 16.918 16.737 12.426 1.00 33.59 562 LEU A C 1
ATOM 4311 O O . LEU A 1 562 ? 16.370 16.854 13.526 1.00 33.59 562 LEU A O 1
ATOM 4315 N N . ALA A 1 563 ? 16.216 16.431 11.326 1.00 44.59 563 ALA A N 1
ATOM 4316 C CA . ALA A 1 563 ? 14.764 16.225 11.317 1.00 44.59 563 ALA A CA 1
ATOM 4317 C C . ALA A 1 563 ? 14.326 15.034 12.191 1.00 44.59 563 ALA A C 1
ATOM 4319 O O . ALA A 1 563 ? 13.288 15.079 12.850 1.00 44.59 563 ALA A O 1
ATOM 4320 N N . MET A 1 564 ? 15.121 13.960 12.246 1.00 40.84 564 MET A N 1
ATOM 4321 C CA . MET A 1 564 ? 14.846 12.813 13.118 1.00 40.84 564 MET A CA 1
ATOM 4322 C C . MET A 1 564 ? 14.970 13.154 14.611 1.00 40.84 564 MET A C 1
ATOM 4324 O O . MET A 1 564 ? 14.190 12.633 15.419 1.00 40.84 564 MET A O 1
ATOM 4328 N N . ARG A 1 565 ? 15.920 14.023 14.987 1.00 43.47 565 ARG A N 1
ATOM 4329 C CA . ARG A 1 565 ? 16.123 14.467 16.378 1.00 43.47 565 ARG A CA 1
ATOM 4330 C C . ARG A 1 565 ? 15.031 15.444 16.825 1.00 43.47 565 ARG A C 1
ATOM 4332 O O . ARG A 1 565 ? 14.432 15.220 17.879 1.00 43.47 565 ARG A O 1
ATOM 4339 N N . SER A 1 566 ? 14.678 16.429 15.997 1.00 52.59 566 SER A N 1
ATOM 4340 C CA . SER A 1 566 ? 13.576 17.364 16.280 1.00 52.59 566 SER A CA 1
ATOM 4341 C C . SER A 1 566 ? 12.211 16.659 16.331 1.00 52.59 566 SER A C 1
ATOM 4343 O O . SER A 1 566 ? 11.430 16.877 17.261 1.00 52.59 566 SER A O 1
ATOM 4345 N N . ALA A 1 567 ? 11.953 15.707 15.425 1.00 55.16 567 ALA A N 1
ATOM 4346 C CA . ALA A 1 567 ? 10.735 14.894 15.444 1.00 55.16 567 ALA A CA 1
ATOM 4347 C C . ALA A 1 567 ? 10.639 13.980 16.680 1.00 55.16 567 ALA A C 1
ATOM 4349 O O . ALA A 1 567 ? 9.541 13.693 17.161 1.00 55.16 567 ALA A O 1
ATOM 4350 N N . ARG A 1 568 ? 11.769 13.503 17.225 1.00 55.84 568 ARG A N 1
ATOM 4351 C CA . ARG A 1 568 ? 11.780 12.739 18.484 1.00 55.84 568 ARG A CA 1
ATOM 4352 C C . ARG A 1 568 ? 11.420 13.626 19.675 1.00 55.84 568 ARG A C 1
ATOM 4354 O O . ARG A 1 568 ? 10.595 13.197 20.480 1.00 55.84 568 ARG A O 1
ATOM 4361 N N . ALA A 1 569 ? 11.995 14.823 19.769 1.00 58.59 569 ALA A N 1
ATOM 4362 C CA . ALA A 1 569 ? 11.690 15.775 20.836 1.00 58.59 569 ALA A CA 1
ATOM 4363 C C . ALA A 1 569 ? 10.204 16.177 20.825 1.00 58.59 569 ALA A C 1
ATOM 4365 O O . ALA A 1 569 ? 9.541 16.136 21.860 1.00 58.59 569 ALA A O 1
ATOM 4366 N N . GLU A 1 570 ? 9.641 16.448 19.644 1.00 65.12 570 GLU A N 1
ATOM 4367 C CA . GLU A 1 570 ? 8.217 16.764 19.497 1.00 65.12 570 GLU A CA 1
ATOM 4368 C C . GLU A 1 570 ? 7.301 15.616 19.946 1.00 65.12 570 GLU A C 1
ATOM 4370 O O . GLU A 1 570 ? 6.326 15.843 20.662 1.00 65.12 570 GLU A O 1
ATOM 4375 N N . ARG A 1 571 ? 7.630 14.362 19.609 1.00 67.69 571 ARG A N 1
ATOM 4376 C CA . ARG A 1 571 ? 6.865 13.199 20.096 1.00 67.69 571 ARG A CA 1
ATOM 4377 C C . ARG A 1 571 ? 6.887 13.079 21.613 1.00 67.69 571 ARG A C 1
ATOM 4379 O O . ARG A 1 571 ? 5.868 12.732 22.201 1.00 67.69 571 ARG A O 1
ATOM 4386 N N . ILE A 1 572 ? 8.026 13.360 22.239 1.00 66.56 572 ILE A N 1
ATOM 4387 C CA . ILE A 1 572 ? 8.161 13.314 23.697 1.00 66.56 572 ILE A CA 1
ATOM 4388 C C . ILE A 1 572 ? 7.311 14.417 24.339 1.00 66.56 572 ILE A C 1
ATOM 4390 O O . ILE A 1 572 ? 6.577 14.126 25.282 1.00 66.56 572 ILE A O 1
ATOM 4394 N N . ARG A 1 573 ? 7.306 15.636 23.777 1.00 70.38 573 ARG A N 1
ATOM 4395 C CA . ARG A 1 573 ? 6.410 16.722 24.220 1.00 70.38 573 ARG A CA 1
ATOM 4396 C C . ARG A 1 573 ? 4.935 16.347 24.086 1.00 70.38 573 ARG A C 1
ATOM 4398 O O . ARG A 1 573 ? 4.182 16.509 25.043 1.00 70.38 573 ARG A O 1
ATOM 4405 N N . ARG A 1 574 ? 4.522 15.792 22.941 1.00 73.62 574 ARG A N 1
ATOM 4406 C CA . ARG A 1 574 ? 3.139 15.326 22.726 1.00 73.62 574 ARG A CA 1
ATOM 4407 C C . ARG A 1 574 ? 2.746 14.203 23.681 1.00 73.62 574 ARG A C 1
ATOM 4409 O O . ARG A 1 574 ? 1.651 14.237 24.229 1.00 73.62 574 ARG A O 1
ATOM 4416 N N . ALA A 1 575 ? 3.635 13.240 23.925 1.00 73.50 575 ALA A N 1
ATOM 4417 C CA . ALA A 1 575 ? 3.397 12.172 24.893 1.00 73.50 575 ALA A CA 1
ATOM 4418 C C . ALA A 1 575 ? 3.231 12.715 26.321 1.00 73.50 575 ALA A C 1
ATOM 4420 O O . ALA A 1 575 ? 2.341 12.262 27.036 1.00 73.50 575 ALA A O 1
ATOM 4421 N N . ALA A 1 576 ? 4.025 13.716 26.717 1.00 71.12 576 ALA A N 1
ATOM 4422 C CA . ALA A 1 576 ? 3.883 14.380 28.011 1.00 71.12 576 ALA A CA 1
ATOM 4423 C C . ALA A 1 576 ? 2.560 15.166 28.124 1.00 71.12 576 ALA A C 1
ATOM 4425 O O . ALA A 1 576 ? 1.867 15.059 29.135 1.00 71.12 576 ALA A O 1
ATOM 4426 N N . ALA A 1 577 ? 2.172 15.902 27.077 1.00 76.62 577 ALA A N 1
ATOM 4427 C CA . ALA A 1 577 ? 0.901 16.628 27.036 1.00 76.62 577 ALA A CA 1
ATOM 4428 C C . ALA A 1 577 ? -0.312 15.682 27.103 1.00 76.62 577 ALA A C 1
ATOM 4430 O O . ALA A 1 577 ? -1.252 15.926 27.860 1.00 76.62 577 ALA A O 1
ATOM 4431 N N . GLU A 1 578 ? -0.271 14.565 26.374 1.00 79.19 578 GLU A N 1
ATOM 4432 C CA . GLU A 1 578 ? -1.316 13.541 26.434 1.00 79.19 578 GLU A CA 1
ATOM 4433 C C . GLU A 1 578 ? -1.399 12.904 27.825 1.00 79.19 578 GLU A C 1
ATOM 4435 O O . GLU A 1 578 ? -2.490 12.679 28.348 1.00 79.19 578 GLU A O 1
ATOM 4440 N N . LEU A 1 579 ? -0.256 12.649 28.463 1.00 80.38 579 LEU A N 1
ATOM 4441 C CA . LEU A 1 579 ? -0.217 12.122 29.821 1.00 80.38 579 LEU A CA 1
ATOM 4442 C C . LEU A 1 579 ? -0.879 13.077 30.824 1.00 80.38 579 LEU A C 1
ATOM 4444 O O . LEU A 1 579 ? -1.656 12.641 31.674 1.00 80.38 579 LEU A O 1
ATOM 4448 N N . ALA A 1 580 ? -0.619 14.379 30.689 1.00 73.94 580 ALA A N 1
ATOM 4449 C CA . ALA A 1 580 ? -1.279 15.409 31.483 1.00 73.94 580 ALA A CA 1
ATOM 4450 C C . ALA A 1 580 ? -2.795 15.441 31.222 1.00 73.94 580 ALA A C 1
ATOM 4452 O O . ALA A 1 580 ? -3.578 15.544 32.166 1.00 73.94 580 ALA A O 1
ATOM 4453 N N . GLN A 1 581 ? -3.232 15.271 29.967 1.00 79.94 581 GLN A N 1
ATOM 4454 C CA . GLN A 1 581 ? -4.656 15.197 29.627 1.00 79.94 581 GLN A CA 1
ATOM 4455 C C . GLN A 1 581 ? -5.333 13.958 30.235 1.00 79.94 581 GLN A C 1
ATOM 4457 O O . GLN A 1 581 ? -6.440 14.056 30.768 1.00 79.94 581 GLN A O 1
ATOM 4462 N N . GLN A 1 582 ? -4.684 12.790 30.181 1.00 78.75 582 GLN A N 1
ATOM 4463 C CA . GLN A 1 582 ? -5.181 11.570 30.822 1.00 78.75 582 GLN A CA 1
ATOM 4464 C C . GLN A 1 582 ? -5.327 11.759 32.329 1.00 78.75 582 GLN A C 1
ATOM 4466 O O . GLN A 1 582 ? -6.360 11.392 32.889 1.00 78.75 582 GLN A O 1
ATOM 4471 N N . GLN A 1 583 ? -4.330 12.372 32.965 1.00 77.31 583 GLN A N 1
ATOM 4472 C CA . GLN A 1 583 ? -4.360 12.657 34.391 1.00 77.31 583 GLN A CA 1
ATOM 4473 C C . GLN A 1 583 ? -5.506 13.613 34.740 1.00 77.31 583 GLN A C 1
ATOM 4475 O O . GLN A 1 583 ? -6.320 13.284 35.595 1.00 77.31 583 GLN A O 1
ATOM 4480 N N . GLY A 1 584 ? -5.669 14.706 33.988 1.00 74.69 584 GLY A N 1
ATOM 4481 C CA . GLY A 1 584 ? -6.793 15.628 34.159 1.00 74.69 584 GLY A CA 1
ATOM 4482 C C . GLY A 1 584 ? -8.162 14.953 34.002 1.00 74.69 584 GLY A C 1
ATOM 4483 O O . GLY A 1 584 ? -9.080 15.250 34.760 1.00 74.69 584 GLY A O 1
ATOM 4484 N N . ARG A 1 585 ? -8.310 13.989 33.077 1.00 77.81 585 ARG A N 1
ATOM 4485 C CA . ARG A 1 585 ? -9.544 13.186 32.946 1.00 77.81 585 ARG A CA 1
ATOM 4486 C C . ARG A 1 585 ? -9.771 12.266 34.147 1.00 77.81 585 ARG A C 1
ATOM 4488 O O . ARG A 1 585 ? -10.909 12.134 34.591 1.00 77.81 585 ARG A O 1
ATOM 4495 N N . LEU A 1 586 ? -8.720 11.614 34.646 1.00 75.81 586 LEU A N 1
ATOM 4496 C CA . LEU A 1 586 ? -8.799 10.745 35.825 1.00 75.81 586 LEU A CA 1
ATOM 4497 C C . LEU A 1 586 ? -9.138 11.543 37.087 1.00 75.81 586 LEU A C 1
ATOM 4499 O O . LEU A 1 586 ? -9.959 11.092 37.884 1.00 75.81 586 LEU A O 1
ATOM 4503 N N . ASP A 1 587 ? -8.542 12.724 37.242 1.00 75.31 587 ASP A N 1
ATOM 4504 C CA . ASP A 1 587 ? -8.821 13.641 38.344 1.00 75.31 587 ASP A CA 1
ATOM 4505 C C . ASP A 1 587 ? -10.256 14.175 38.250 1.00 75.31 587 ASP A C 1
ATOM 4507 O O . ASP A 1 587 ? -11.006 14.043 39.210 1.00 75.31 587 ASP A O 1
ATOM 4511 N N . ALA A 1 588 ? -10.706 14.622 37.072 1.00 75.12 588 ALA A N 1
ATOM 4512 C CA . ALA A 1 588 ? -12.086 15.065 36.867 1.00 75.12 588 ALA A CA 1
ATOM 4513 C C . ALA A 1 588 ? -13.126 13.954 37.116 1.00 75.12 588 ALA A C 1
ATOM 4515 O O . ALA A 1 588 ? -14.177 14.217 37.696 1.00 75.12 588 ALA A O 1
ATOM 4516 N N . ASP A 1 589 ? -12.861 12.706 36.708 1.00 73.00 589 ASP A N 1
ATOM 4517 C CA . ASP A 1 589 ? -13.751 11.569 36.992 1.00 73.00 589 ASP A CA 1
ATOM 4518 C C . ASP A 1 589 ? -13.738 11.201 38.484 1.00 73.00 589 ASP A C 1
ATOM 4520 O O . ASP A 1 589 ? -14.784 10.893 39.060 1.00 73.00 589 ASP A O 1
ATOM 4524 N N . ARG A 1 590 ? -12.579 11.279 39.153 1.00 73.38 590 ARG A N 1
ATOM 4525 C CA . ARG A 1 590 ? -12.493 11.119 40.612 1.00 73.38 590 ARG A CA 1
ATOM 4526 C C . ARG A 1 590 ? -13.325 12.186 41.320 1.00 73.38 590 ARG A C 1
ATOM 4528 O O . ARG A 1 590 ? -14.127 11.832 42.185 1.00 73.38 590 ARG A O 1
ATOM 4535 N N . ASP A 1 591 ? -13.173 13.442 40.925 1.00 75.31 591 ASP A N 1
ATOM 4536 C CA . ASP A 1 591 ? -13.872 14.575 41.519 1.00 75.31 591 ASP A CA 1
ATOM 4537 C C . ASP A 1 591 ? -15.379 14.461 41.252 1.00 75.31 591 ASP A C 1
ATOM 4539 O O . ASP A 1 591 ? -16.169 14.497 42.189 1.00 75.31 591 ASP A O 1
ATOM 4543 N N . ALA A 1 592 ? -15.801 14.144 40.022 1.00 74.56 592 ALA A N 1
ATOM 4544 C CA . ALA A 1 592 ? -17.206 13.904 39.686 1.00 74.56 592 ALA A CA 1
ATOM 4545 C C . ALA A 1 592 ? -17.819 12.731 40.475 1.00 74.56 592 ALA A C 1
ATOM 4547 O O . ALA A 1 592 ? -18.975 12.799 40.911 1.00 74.56 592 ALA A O 1
ATOM 4548 N N . ARG A 1 593 ? -17.064 11.645 40.702 1.00 72.50 593 ARG A N 1
ATOM 4549 C CA . ARG A 1 593 ? -17.501 10.530 41.561 1.00 72.50 593 ARG A CA 1
ATOM 4550 C C . ARG A 1 593 ? -17.639 10.964 43.016 1.00 72.50 593 ARG A C 1
ATOM 4552 O O . ARG A 1 593 ? -18.603 10.542 43.658 1.00 72.50 593 ARG A O 1
ATOM 4559 N N . GLN A 1 594 ? -16.719 11.783 43.526 1.00 74.19 594 GLN A N 1
ATOM 4560 C CA . GLN A 1 594 ? -16.785 12.339 44.878 1.00 74.19 594 GLN A CA 1
ATOM 4561 C C . GLN A 1 594 ? -17.968 13.297 45.032 1.00 74.19 594 GLN A C 1
ATOM 4563 O O . GLN A 1 594 ? -18.778 13.090 45.934 1.00 74.19 594 GLN A O 1
ATOM 4568 N N . THR A 1 595 ? -18.157 14.242 44.110 1.00 78.00 595 THR A N 1
ATOM 4569 C CA . THR A 1 595 ? -19.310 15.153 44.080 1.00 78.00 595 THR A CA 1
ATOM 4570 C C . THR A 1 595 ? -20.620 14.374 43.986 1.00 78.00 595 THR A C 1
ATOM 4572 O O . THR A 1 595 ? -21.552 14.614 44.750 1.00 78.00 595 THR A O 1
ATOM 4575 N N . GLY A 1 596 ? -20.697 13.361 43.116 1.00 77.19 596 GLY A N 1
ATOM 4576 C CA . GLY A 1 596 ? -21.867 12.490 43.018 1.00 77.19 596 GLY A CA 1
ATOM 4577 C C . GLY A 1 596 ? -22.105 11.654 44.281 1.00 77.19 596 GLY A C 1
ATOM 4578 O O . GLY A 1 596 ? -23.248 11.365 44.627 1.00 77.19 596 GLY A O 1
ATOM 4579 N N . ALA A 1 597 ? -21.054 11.235 44.988 1.00 74.50 597 ALA A N 1
ATOM 4580 C CA . ALA A 1 597 ? -21.173 10.551 46.275 1.00 74.50 597 ALA A CA 1
ATOM 4581 C C . ALA A 1 597 ? -21.638 11.504 47.392 1.00 74.50 597 ALA A C 1
ATOM 4583 O O . ALA A 1 597 ? -22.495 11.117 48.185 1.00 74.50 597 ALA A O 1
ATOM 4584 N N . GLN A 1 598 ? -21.149 12.747 47.412 1.00 78.69 598 GLN A N 1
ATOM 4585 C CA . GLN A 1 598 ? -21.592 13.803 48.327 1.00 78.69 598 GLN A CA 1
ATOM 4586 C C . GLN A 1 598 ? -23.059 14.179 48.090 1.00 78.69 598 GLN A C 1
ATOM 4588 O O . GLN A 1 598 ? -23.845 14.130 49.031 1.00 78.69 598 GLN A O 1
ATOM 4593 N N . ALA A 1 599 ? -23.477 14.410 46.843 1.00 78.25 599 ALA A N 1
ATOM 4594 C CA . ALA A 1 599 ? -24.875 14.702 46.511 1.00 78.25 599 ALA A CA 1
ATOM 4595 C C . ALA A 1 599 ? -25.831 13.562 46.929 1.00 78.25 599 ALA A C 1
ATOM 4597 O O . ALA A 1 599 ? -26.947 13.796 47.402 1.00 78.25 599 ALA A O 1
ATOM 4598 N N . ARG A 1 600 ? -25.392 12.298 46.810 1.00 78.62 600 ARG A N 1
ATOM 4599 C CA . ARG A 1 600 ? -26.143 11.130 47.311 1.00 78.62 600 ARG A CA 1
ATOM 4600 C C . ARG A 1 600 ? -26.223 11.103 48.838 1.00 78.62 600 ARG A C 1
ATOM 4602 O O . ARG A 1 600 ? -27.285 10.786 49.371 1.00 78.62 600 ARG A O 1
ATOM 4609 N N . LEU A 1 601 ? -25.139 11.445 49.536 1.00 75.38 601 LEU A N 1
ATOM 4610 C CA . LEU A 1 601 ? -25.125 11.577 50.995 1.00 75.38 601 LEU A CA 1
ATOM 4611 C C . LEU A 1 601 ? -26.079 12.687 51.463 1.00 75.38 601 LEU A C 1
ATOM 4613 O O . LEU A 1 601 ? -26.851 12.469 52.393 1.00 75.38 601 LEU A O 1
ATOM 4617 N N . GLU A 1 602 ? -26.076 13.844 50.805 1.00 79.19 602 GLU A N 1
ATOM 4618 C CA . GLU A 1 602 ? -26.995 14.954 51.089 1.00 79.19 602 GLU A CA 1
ATOM 4619 C C . GLU A 1 602 ? -28.456 14.560 50.844 1.00 79.19 602 GLU A C 1
ATOM 4621 O O . GLU A 1 602 ? -29.312 14.797 51.696 1.00 79.19 602 GLU A O 1
ATOM 4626 N N . THR A 1 603 ? -28.735 13.856 49.743 1.00 77.69 603 THR A N 1
ATOM 4627 C CA . THR A 1 603 ? -30.068 13.299 49.449 1.00 77.69 603 THR A CA 1
ATOM 4628 C C . THR A 1 603 ? -30.518 12.313 50.536 1.00 77.69 603 THR A C 1
ATOM 4630 O O . THR A 1 603 ? -31.667 12.371 50.980 1.00 77.69 603 THR A O 1
ATOM 4633 N N . SER A 1 604 ? -29.606 11.450 51.011 1.00 72.06 604 SER A N 1
ATOM 4634 C CA . SER A 1 604 ? -29.854 10.535 52.137 1.00 72.06 604 SER A CA 1
ATOM 4635 C C . SER A 1 604 ? -30.167 11.318 53.415 1.00 72.06 604 SER A C 1
ATOM 4637 O O . SER A 1 604 ? -31.169 11.045 54.075 1.00 72.06 604 SER A O 1
ATOM 4639 N N . ARG A 1 605 ? -29.358 12.335 53.755 1.00 75.12 605 ARG A N 1
ATOM 4640 C CA . ARG A 1 605 ? -29.559 13.210 54.928 1.00 75.12 605 ARG A CA 1
ATOM 4641 C C . ARG A 1 605 ? -30.901 13.944 54.888 1.00 75.12 605 ARG A C 1
ATOM 4643 O O . ARG A 1 605 ? -31.539 14.060 55.929 1.00 75.12 605 ARG A O 1
ATOM 4650 N N . ALA A 1 606 ? -31.353 14.351 53.704 1.00 76.75 606 ALA A N 1
ATOM 4651 C CA . ALA A 1 606 ? -32.657 14.974 53.477 1.00 76.75 606 ALA A CA 1
ATOM 4652 C C . ALA A 1 606 ? -33.849 13.989 53.516 1.00 76.75 606 ALA A C 1
ATOM 4654 O O . ALA A 1 606 ? -34.984 14.394 53.272 1.00 76.75 606 ALA A O 1
ATOM 4655 N N . GLY A 1 607 ? -33.619 12.697 53.792 1.00 68.31 607 GLY A N 1
ATOM 4656 C CA . GLY A 1 607 ? -34.675 11.687 53.943 1.00 68.31 607 GLY A CA 1
ATOM 4657 C C . GLY A 1 607 ? -35.285 11.188 52.628 1.00 68.31 607 GLY A C 1
ATOM 4658 O O . GLY A 1 607 ? -36.332 10.545 52.646 1.00 68.31 607 GLY A O 1
ATOM 4659 N N . ARG A 1 608 ? -34.653 11.467 51.481 1.00 72.44 608 ARG A N 1
ATOM 4660 C CA . ARG A 1 608 ? -35.126 11.031 50.157 1.00 72.44 608 ARG A CA 1
ATOM 4661 C C . ARG A 1 608 ? -34.452 9.713 49.739 1.00 72.44 608 ARG A C 1
ATOM 4663 O O . ARG A 1 608 ? -33.295 9.481 50.092 1.00 72.44 608 ARG A O 1
ATOM 4670 N N . PRO A 1 609 ? -35.133 8.839 48.972 1.00 61.78 609 PRO A N 1
ATOM 4671 C CA . PRO A 1 609 ? -34.555 7.574 48.529 1.00 61.78 609 PRO A CA 1
ATOM 4672 C C . PRO A 1 609 ? -33.374 7.810 47.578 1.00 61.78 609 PRO A C 1
ATOM 4674 O O . PRO A 1 609 ? -33.516 8.428 46.523 1.00 61.78 609 PRO A O 1
ATOM 4677 N N . VAL A 1 610 ? -32.203 7.284 47.939 1.00 64.62 610 VAL A N 1
ATOM 4678 C CA . VAL A 1 610 ? -30.981 7.382 47.130 1.00 64.62 610 VAL A CA 1
ATOM 4679 C C . VAL A 1 610 ? -30.956 6.270 46.081 1.00 64.62 610 VAL A C 1
ATOM 4681 O O . VAL A 1 610 ? -31.096 5.093 46.408 1.00 64.62 610 VAL A O 1
ATOM 4684 N N . ARG A 1 611 ? -30.734 6.626 44.809 1.00 59.72 611 ARG A N 1
ATOM 4685 C CA . ARG A 1 611 ? -30.464 5.663 43.727 1.00 59.72 611 ARG A CA 1
ATOM 4686 C C . ARG A 1 611 ? -28.958 5.577 43.452 1.00 59.72 611 ARG A C 1
ATOM 4688 O O . ARG A 1 611 ? -28.302 6.588 43.209 1.00 59.72 611 ARG A O 1
ATOM 4695 N N . GLY A 1 612 ? -28.428 4.353 43.431 1.00 62.06 612 GLY A N 1
ATOM 4696 C CA . GLY A 1 612 ? -27.020 4.061 43.133 1.00 62.06 612 GLY A CA 1
ATOM 4697 C C . GLY A 1 612 ? -26.165 3.757 44.369 1.00 62.06 612 GLY A C 1
ATOM 4698 O O . GLY A 1 612 ? -26.597 3.929 45.504 1.00 62.06 612 GLY A O 1
ATOM 4699 N N . ARG A 1 613 ? -24.941 3.264 44.145 1.00 63.94 613 ARG A N 1
ATOM 4700 C CA . ARG A 1 613 ? -24.004 2.867 45.209 1.00 63.94 613 ARG A CA 1
ATOM 4701 C C . ARG A 1 613 ? -23.099 4.042 45.599 1.00 63.94 613 ARG A C 1
ATOM 4703 O O . ARG A 1 613 ? -22.462 4.625 44.727 1.00 63.94 613 ARG A O 1
ATOM 4710 N N . ILE A 1 614 ? -22.995 4.342 46.896 1.00 72.12 614 ILE A N 1
ATOM 4711 C CA . ILE A 1 614 ? -21.929 5.200 47.443 1.00 72.12 614 ILE A CA 1
ATOM 4712 C C . ILE A 1 614 ? -20.659 4.339 47.585 1.00 72.12 614 ILE A C 1
ATOM 4714 O O . ILE A 1 614 ? -20.754 3.262 48.192 1.00 72.12 614 ILE A O 1
ATOM 4718 N N . PRO A 1 615 ? -19.516 4.745 46.997 1.00 67.94 615 PRO A N 1
ATOM 4719 C CA . PRO A 1 615 ? -18.246 4.027 47.123 1.00 67.94 615 PRO A CA 1
ATOM 4720 C C . PRO A 1 615 ? -17.849 3.811 48.584 1.00 67.94 615 PRO A C 1
ATOM 4722 O O . PRO A 1 615 ? -18.167 4.642 49.432 1.00 67.94 615 PRO A O 1
ATOM 4725 N N . ASP A 1 616 ? -17.176 2.698 48.872 1.00 67.19 616 ASP A N 1
ATOM 4726 C CA . ASP A 1 616 ? -16.665 2.414 50.216 1.00 67.19 616 ASP A CA 1
ATOM 4727 C C . ASP A 1 616 ? -15.634 3.497 50.618 1.00 67.19 616 ASP A C 1
ATOM 4729 O O . ASP A 1 616 ? -14.965 4.063 49.752 1.00 67.19 616 ASP A O 1
ATOM 4733 N N . GLY A 1 617 ? -15.618 3.887 51.898 1.00 73.38 617 GLY A N 1
ATOM 4734 C CA . GLY A 1 617 ? -14.839 5.028 52.399 1.00 73.38 617 GLY A CA 1
ATOM 4735 C C . GLY A 1 617 ? -15.628 5.958 53.341 1.00 73.38 617 GLY A C 1
ATOM 4736 O O . GLY A 1 617 ? -16.741 5.621 53.767 1.00 73.38 617 GLY A O 1
ATOM 4737 N N . PRO A 1 618 ? -15.095 7.153 53.670 1.00 75.44 618 PRO A N 1
ATOM 4738 C CA . PRO A 1 618 ? -15.655 8.034 54.703 1.00 75.44 618 PRO A CA 1
ATOM 4739 C C . PRO A 1 618 ? -17.079 8.521 54.389 1.00 75.44 618 PRO A C 1
ATOM 4741 O O . PRO A 1 618 ? -17.905 8.639 55.293 1.00 75.44 618 PRO A O 1
ATOM 4744 N N . LEU A 1 619 ? -17.411 8.727 53.109 1.00 76.31 619 LEU A N 1
ATOM 4745 C CA . LEU A 1 619 ? -18.755 9.143 52.687 1.00 76.31 619 LEU A CA 1
ATOM 4746 C C . LEU A 1 619 ? -19.811 8.044 52.892 1.00 76.31 619 LEU A C 1
ATOM 4748 O O . LEU A 1 619 ? -20.943 8.347 53.266 1.00 76.31 619 LEU A O 1
ATOM 4752 N N . ARG A 1 620 ? -19.458 6.767 52.693 1.00 79.81 620 ARG A N 1
ATOM 4753 C CA . ARG A 1 620 ? -20.369 5.634 52.933 1.00 79.81 620 ARG A CA 1
ATOM 4754 C C . ARG A 1 620 ? -20.590 5.386 54.417 1.00 79.81 620 ARG A C 1
ATOM 4756 O O . ARG A 1 620 ? -21.711 5.091 54.817 1.00 79.81 620 ARG A O 1
ATOM 4763 N N . LEU A 1 621 ? -19.549 5.549 55.231 1.00 82.19 621 LEU A N 1
ATOM 4764 C CA . LEU A 1 621 ? -19.681 5.494 56.684 1.00 82.19 621 LEU A CA 1
ATOM 4765 C C . LEU A 1 621 ? -20.588 6.620 57.204 1.00 82.19 621 LEU A C 1
ATOM 4767 O O . LEU A 1 621 ? -21.483 6.369 58.011 1.00 82.19 621 LEU A O 1
ATOM 4771 N N . ALA A 1 622 ? -20.403 7.844 56.700 1.00 81.00 622 ALA A N 1
ATOM 4772 C CA . ALA A 1 622 ? -21.257 8.979 57.038 1.00 81.00 622 ALA A CA 1
ATOM 4773 C C . ALA A 1 622 ? -22.728 8.744 56.647 1.00 81.00 622 ALA A C 1
ATOM 4775 O O . ALA A 1 622 ? -23.627 9.124 57.396 1.00 81.00 622 ALA A O 1
ATOM 4776 N N . GLU A 1 623 ? -22.984 8.094 55.508 1.00 82.88 623 GLU A N 1
ATOM 4777 C CA . GLU A 1 623 ? -24.343 7.752 55.076 1.00 82.88 623 GLU A CA 1
ATOM 4778 C C . GLU A 1 623 ? -24.980 6.677 55.961 1.00 82.88 623 GLU A C 1
ATOM 4780 O O . GLU A 1 623 ? -26.102 6.865 56.433 1.00 82.88 623 GLU A O 1
ATOM 4785 N N . ALA A 1 624 ? -24.242 5.603 56.257 1.00 82.19 624 ALA A N 1
ATOM 4786 C CA . ALA A 1 624 ? -24.709 4.521 57.114 1.00 82.19 624 ALA A CA 1
ATOM 4787 C C . ALA A 1 624 ? -25.051 5.019 58.530 1.00 82.19 624 ALA A C 1
ATOM 4789 O O . ALA A 1 624 ? -26.086 4.640 59.084 1.00 82.19 624 ALA A O 1
ATOM 4790 N N . ARG A 1 625 ? -24.220 5.906 59.102 1.00 84.62 625 ARG A N 1
ATOM 4791 C CA . ARG A 1 625 ? -24.474 6.539 60.410 1.00 84.62 625 ARG A CA 1
ATOM 4792 C C . ARG A 1 625 ? -25.709 7.435 60.372 1.00 84.62 625 ARG A C 1
ATOM 4794 O O . ARG A 1 625 ? -26.592 7.279 61.210 1.00 84.62 625 ARG A O 1
ATOM 4801 N N . ALA A 1 626 ? -25.832 8.283 59.349 1.00 81.81 626 ALA A N 1
ATOM 4802 C CA . ALA A 1 626 ? -27.013 9.125 59.172 1.00 81.81 626 ALA A CA 1
ATOM 4803 C C . ALA A 1 626 ? -28.301 8.296 58.994 1.00 81.81 626 ALA A C 1
ATOM 4805 O O . ALA A 1 626 ? -29.363 8.698 59.469 1.00 81.81 626 ALA A O 1
ATOM 4806 N N . HIS A 1 627 ? -28.234 7.136 58.329 1.00 81.75 627 HIS A N 1
ATOM 4807 C CA . HIS A 1 627 ? -29.369 6.219 58.211 1.00 81.75 627 HIS A CA 1
ATOM 4808 C C . HIS A 1 627 ? -29.750 5.587 59.556 1.00 81.75 627 HIS A C 1
ATOM 4810 O O . HIS A 1 627 ? -30.935 5.568 59.890 1.00 81.75 627 HIS A O 1
ATOM 4816 N N . LEU A 1 628 ? -28.769 5.138 60.347 1.00 84.75 628 LEU A N 1
ATOM 4817 C CA . LEU A 1 628 ? -29.002 4.609 61.694 1.00 84.75 628 LEU A CA 1
ATOM 4818 C C . LEU A 1 628 ? -29.631 5.664 62.619 1.00 84.75 628 LEU A C 1
ATOM 4820 O O . LEU A 1 628 ? -30.599 5.364 63.312 1.00 84.75 628 LEU A O 1
ATOM 4824 N N . GLU A 1 629 ? -29.137 6.902 62.591 1.00 84.38 629 GLU A N 1
ATOM 4825 C CA . GLU A 1 629 ? -29.701 8.021 63.359 1.00 84.38 629 GLU A CA 1
ATOM 4826 C C . GLU A 1 629 ? -31.144 8.353 62.958 1.00 84.38 629 GLU A C 1
ATOM 4828 O O . GLU A 1 629 ? -31.945 8.740 63.809 1.00 84.38 629 GLU A O 1
ATOM 4833 N N . ARG A 1 630 ? -31.503 8.221 61.673 1.00 81.50 630 ARG A N 1
ATOM 4834 C CA . ARG A 1 630 ? -32.895 8.385 61.220 1.00 81.50 630 ARG A CA 1
ATOM 4835 C C . ARG A 1 630 ? -33.794 7.280 61.764 1.00 81.50 630 ARG A C 1
ATOM 4837 O O . ARG A 1 630 ? -34.819 7.591 62.354 1.00 81.50 630 ARG A O 1
ATOM 4844 N N . GLU A 1 631 ? -33.389 6.016 61.640 1.00 84.12 631 GLU A N 1
ATOM 4845 C CA . GLU A 1 631 ? -34.176 4.886 62.159 1.00 84.12 631 GLU A CA 1
ATOM 4846 C C . GLU A 1 631 ? -34.338 4.953 63.688 1.00 84.12 631 GLU A C 1
ATOM 4848 O O . GLU A 1 631 ? -35.416 4.657 64.201 1.00 84.12 631 GLU A O 1
ATOM 4853 N N . LEU A 1 632 ? -33.301 5.390 64.417 1.00 86.00 632 LEU A N 1
ATOM 4854 C CA . LEU A 1 632 ? -33.373 5.630 65.863 1.00 86.00 632 LEU A CA 1
ATOM 4855 C C . LEU A 1 632 ? -34.354 6.759 66.203 1.00 86.00 632 LEU A C 1
ATOM 4857 O O . LEU A 1 632 ? -35.199 6.574 67.076 1.00 86.00 632 LEU A O 1
ATOM 4861 N N . ARG A 1 633 ? -34.290 7.899 65.499 1.00 85.19 633 ARG A N 1
ATOM 4862 C CA . ARG A 1 633 ? -35.219 9.025 65.703 1.00 85.19 633 ARG A CA 1
ATOM 4863 C C . ARG A 1 633 ? -36.664 8.659 65.378 1.00 85.19 633 ARG A C 1
ATOM 4865 O O . ARG A 1 633 ? -37.553 8.963 66.167 1.00 85.19 633 ARG A O 1
ATOM 4872 N N . ASP A 1 634 ? -36.905 7.989 64.255 1.00 83.12 634 ASP A N 1
ATOM 4873 C CA . ASP A 1 634 ? -38.250 7.585 63.834 1.00 83.12 634 ASP A CA 1
ATOM 4874 C C . ASP A 1 634 ? -38.868 6.574 64.805 1.00 83.12 634 ASP A C 1
ATOM 4876 O O . ASP A 1 634 ? -40.072 6.621 65.075 1.00 83.12 634 ASP A O 1
ATOM 4880 N N . HIS A 1 635 ? -38.052 5.660 65.342 1.00 84.50 635 HIS A N 1
ATOM 4881 C CA . HIS A 1 635 ? -38.486 4.702 66.357 1.00 84.50 635 HIS A CA 1
ATOM 4882 C C . HIS A 1 635 ? -38.737 5.377 67.706 1.00 84.50 635 HIS A C 1
ATOM 4884 O O . HIS A 1 635 ? -39.797 5.167 68.294 1.00 84.50 635 HIS A O 1
ATOM 4890 N N . GLN A 1 636 ? -37.837 6.259 68.150 1.00 84.44 636 GLN A N 1
ATOM 4891 C CA . GLN A 1 636 ? -38.008 7.020 69.387 1.00 84.44 636 GLN A CA 1
ATOM 4892 C C . GLN A 1 636 ? -39.269 7.890 69.332 1.00 84.44 636 GLN A C 1
ATOM 4894 O O . GLN A 1 636 ? -40.114 7.799 70.211 1.00 84.44 636 GLN A O 1
ATOM 4899 N N . ALA A 1 637 ? -39.505 8.601 68.228 1.00 84.44 637 ALA A N 1
ATOM 4900 C CA . ALA A 1 637 ? -40.719 9.391 68.039 1.00 84.44 637 ALA A CA 1
ATOM 4901 C C . ALA A 1 637 ? -42.008 8.543 68.032 1.00 84.44 637 ALA A C 1
ATOM 4903 O O . ALA A 1 637 ? -43.096 9.070 68.270 1.00 84.44 637 ALA A O 1
ATOM 4904 N N . LYS A 1 638 ? -41.943 7.242 67.713 1.00 82.94 638 LYS A N 1
ATOM 4905 C CA . LYS A 1 638 ? -43.086 6.321 67.862 1.00 82.94 638 LYS A CA 1
ATOM 4906 C C . LYS A 1 638 ? -43.277 5.894 69.313 1.00 82.94 638 LYS A C 1
ATOM 4908 O O . LYS A 1 638 ? -44.423 5.806 69.751 1.00 82.94 638 LYS A O 1
ATOM 4913 N N . LEU A 1 639 ? -42.188 5.633 70.035 1.00 83.50 639 LEU A N 1
ATOM 4914 C CA . LEU A 1 639 ? -42.221 5.342 71.469 1.00 83.50 639 LEU A CA 1
ATOM 4915 C C . LEU A 1 639 ? -42.779 6.538 72.246 1.00 83.50 639 LEU A C 1
ATOM 4917 O O . LEU A 1 639 ? -43.735 6.362 72.994 1.00 83.50 639 LEU A O 1
ATOM 4921 N N . ASP A 1 640 ? -42.294 7.748 71.967 1.00 84.56 640 ASP A N 1
ATOM 4922 C CA . ASP A 1 640 ? -42.736 8.990 72.606 1.00 84.56 640 ASP A CA 1
ATOM 4923 C C . ASP A 1 640 ? -44.208 9.287 72.300 1.00 84.56 640 ASP A C 1
ATOM 4925 O O . ASP A 1 640 ? -44.985 9.580 73.205 1.00 84.56 640 ASP A O 1
ATOM 4929 N N . ARG A 1 641 ? -44.644 9.133 71.038 1.00 81.88 641 ARG A N 1
ATOM 4930 C CA . ARG A 1 641 ? -46.066 9.273 70.665 1.00 81.88 641 ARG A CA 1
ATOM 4931 C C . ARG A 1 641 ? -46.952 8.270 71.397 1.00 81.88 641 ARG A C 1
ATOM 4933 O O . ARG A 1 641 ? -48.046 8.619 71.834 1.00 81.88 641 ARG A O 1
ATOM 4940 N N . ARG A 1 642 ? -46.497 7.024 71.537 1.00 79.56 642 ARG A N 1
ATOM 4941 C CA . ARG A 1 642 ? -47.234 5.983 72.259 1.00 79.56 642 ARG A CA 1
ATOM 4942 C C . ARG A 1 642 ? -47.268 6.265 73.764 1.00 79.56 642 ARG A C 1
ATOM 4944 O O . ARG A 1 642 ? -48.329 6.121 74.361 1.00 79.56 642 ARG A O 1
ATOM 4951 N N . ALA A 1 643 ? -46.158 6.707 74.351 1.00 82.06 643 ALA A N 1
ATOM 4952 C CA . ALA A 1 643 ? -46.067 7.110 75.752 1.00 82.06 643 ALA A CA 1
ATOM 4953 C C . ALA A 1 643 ? -46.965 8.320 76.052 1.00 82.06 643 ALA A C 1
ATOM 4955 O O . ALA A 1 643 ? -47.701 8.297 77.032 1.00 82.06 643 ALA A O 1
ATOM 4956 N N . ALA A 1 644 ? -46.994 9.319 75.165 1.00 81.56 644 ALA A N 1
ATOM 4957 C CA . ALA A 1 644 ? -47.882 10.474 75.268 1.00 81.56 644 ALA A CA 1
ATOM 4958 C C . ALA A 1 644 ? -49.367 10.081 75.184 1.00 81.56 644 ALA A C 1
ATOM 4960 O O . ALA A 1 644 ? -50.185 10.610 75.931 1.00 81.56 644 ALA A O 1
ATOM 4961 N N . LEU A 1 645 ? -49.728 9.122 74.320 1.00 81.56 645 LEU A N 1
ATOM 4962 C CA . LEU A 1 645 ? -51.093 8.583 74.262 1.00 81.56 645 LEU A CA 1
ATOM 4963 C C . LEU A 1 645 ? -51.484 7.865 75.562 1.00 81.56 645 LEU A C 1
ATOM 4965 O O . LEU A 1 645 ? -52.584 8.092 76.060 1.00 81.56 645 LEU A O 1
ATOM 4969 N N . ILE A 1 646 ? -50.577 7.059 76.126 1.00 79.81 646 ILE A N 1
ATOM 4970 C CA . ILE A 1 646 ? -50.783 6.364 77.407 1.00 79.81 646 ILE A CA 1
ATOM 4971 C C . ILE A 1 646 ? -50.926 7.375 78.554 1.00 79.81 646 ILE A C 1
ATOM 4973 O O . ILE A 1 646 ? -51.866 7.269 79.337 1.00 79.81 646 ILE A O 1
ATOM 4977 N N . ALA A 1 647 ? -50.050 8.382 78.620 1.00 80.88 647 ALA A N 1
ATOM 4978 C CA . ALA A 1 647 ? -50.100 9.446 79.623 1.00 80.88 647 ALA A CA 1
ATOM 4979 C C . ALA A 1 647 ? -51.383 10.291 79.523 1.00 80.88 647 ALA A C 1
ATOM 4981 O O . ALA A 1 647 ? -51.914 10.733 80.535 1.00 80.88 647 ALA A O 1
ATOM 4982 N N . ALA A 1 648 ? -51.924 10.462 78.313 1.00 81.88 648 ALA A N 1
ATOM 4983 C CA . ALA A 1 648 ? -53.206 11.123 78.063 1.00 81.88 648 ALA A CA 1
ATOM 4984 C C . ALA A 1 648 ? -54.435 10.208 78.273 1.00 81.88 648 ALA A C 1
ATOM 4986 O O . ALA A 1 648 ? -55.543 10.582 77.887 1.00 81.88 648 ALA A O 1
ATOM 4987 N N . GLY A 1 649 ? -54.257 8.995 78.816 1.00 78.75 649 GLY A N 1
ATOM 4988 C CA . GLY A 1 649 ? -55.337 8.037 79.083 1.00 78.75 649 GLY A CA 1
ATOM 4989 C C . GLY A 1 649 ? -55.969 7.405 77.835 1.00 78.75 649 GLY A C 1
ATOM 4990 O O . GLY A 1 649 ? -57.006 6.751 77.929 1.00 78.75 649 GLY A O 1
ATOM 4991 N N . LYS A 1 650 ? -55.372 7.581 76.648 1.00 76.94 650 LYS A N 1
ATOM 4992 C CA . LYS A 1 650 ? -55.874 7.040 75.374 1.00 76.94 650 LYS A CA 1
ATOM 4993 C C . LYS A 1 650 ? -55.220 5.689 75.075 1.00 76.94 650 LYS A C 1
ATOM 4995 O O . LYS A 1 650 ? -53.999 5.560 75.120 1.00 76.94 650 LYS A O 1
ATOM 5000 N N . LYS A 1 651 ? -56.012 4.673 74.703 1.00 73.88 651 LYS A N 1
ATOM 5001 C CA . LYS A 1 651 ? -55.495 3.340 74.339 1.00 73.88 651 LYS A CA 1
ATOM 5002 C C . LYS A 1 651 ? -54.789 3.398 72.972 1.00 73.88 651 LYS A C 1
ATOM 5004 O O . LYS A 1 651 ? -55.455 3.670 71.972 1.00 73.88 651 LYS A O 1
ATOM 5009 N N . PRO A 1 652 ? -53.472 3.135 72.878 1.00 69.75 652 PRO A N 1
ATOM 5010 C CA . PRO A 1 652 ? -52.778 3.159 71.594 1.00 69.75 652 PRO A CA 1
ATOM 5011 C C . PRO A 1 652 ? -53.255 2.011 70.697 1.00 69.75 652 PRO A C 1
ATOM 5013 O O . PRO A 1 652 ? -53.269 0.857 71.129 1.00 69.75 652 PRO A O 1
ATOM 5016 N N . MET A 1 653 ? -53.617 2.304 69.445 1.00 64.81 653 MET A N 1
ATOM 5017 C CA . MET A 1 653 ? -53.933 1.268 68.456 1.00 64.81 653 MET A CA 1
ATOM 5018 C C . MET A 1 653 ? -52.657 0.609 67.911 1.00 64.81 653 MET A C 1
ATOM 5020 O O . MET A 1 653 ? -51.686 1.293 67.588 1.00 64.81 653 MET A O 1
ATOM 5024 N N . GLY A 1 654 ? -52.679 -0.722 67.787 1.00 66.88 654 GLY A N 1
ATOM 5025 C CA . GLY A 1 654 ? -51.576 -1.534 67.261 1.00 66.88 654 GLY A CA 1
ATOM 5026 C C . GLY A 1 654 ? -50.697 -2.197 68.330 1.00 66.88 654 GLY A C 1
ATOM 5027 O O . GLY A 1 654 ? -50.709 -1.824 69.510 1.00 66.88 654 GLY A O 1
ATOM 5028 N N . ALA A 1 655 ? -49.931 -3.203 67.892 1.00 67.12 655 ALA A N 1
ATOM 5029 C CA . ALA A 1 655 ? -49.028 -3.986 68.735 1.00 67.12 655 ALA A CA 1
ATOM 5030 C C . ALA A 1 655 ? -48.015 -3.094 69.489 1.00 67.12 655 ALA A C 1
ATOM 5032 O O . ALA A 1 655 ? -47.664 -2.017 68.993 1.00 67.12 655 ALA A O 1
ATOM 5033 N N . PRO A 1 656 ? -47.552 -3.501 70.688 1.00 66.69 656 PRO A N 1
ATOM 5034 C CA . PRO A 1 656 ? -46.517 -2.780 71.420 1.00 66.69 656 PRO A CA 1
ATOM 5035 C C . PRO A 1 656 ? -45.272 -2.583 70.553 1.00 66.69 656 PRO A C 1
ATOM 5037 O O . PRO A 1 656 ? -44.777 -3.528 69.940 1.00 66.69 656 PRO A O 1
ATOM 5040 N N . SER A 1 657 ? -44.776 -1.348 70.487 1.00 70.44 657 SER A N 1
ATOM 5041 C CA . SER A 1 657 ? -43.497 -1.063 69.843 1.00 70.44 657 SER A CA 1
ATOM 5042 C C . SER A 1 657 ? -42.396 -1.796 70.607 1.00 70.44 657 SER A C 1
ATOM 5044 O O . SER A 1 657 ? -42.252 -1.587 71.810 1.00 70.44 657 SER A O 1
ATOM 5046 N N . VAL A 1 658 ? -41.637 -2.651 69.921 1.00 78.44 658 VAL A N 1
ATOM 5047 C CA . VAL A 1 658 ? -40.510 -3.377 70.524 1.00 78.44 658 VAL A CA 1
ATOM 5048 C C . VAL A 1 658 ? -39.424 -2.411 71.021 1.00 78.44 658 VAL A C 1
ATOM 5050 O O . VAL A 1 658 ? -39.252 -1.335 70.425 1.00 78.44 658 VAL A O 1
ATOM 5053 N N . PRO A 1 659 ? -38.669 -2.771 72.076 1.00 77.81 659 PRO A N 1
ATOM 5054 C CA . PRO A 1 659 ? -37.500 -2.013 72.504 1.00 77.81 659 PRO A CA 1
ATOM 5055 C C . PRO A 1 659 ? -36.524 -1.772 71.347 1.00 77.81 659 PRO A C 1
ATOM 5057 O O . PRO A 1 659 ? -36.407 -2.579 70.423 1.00 77.81 659 PRO A O 1
ATOM 5060 N N . THR A 1 660 ? -35.803 -0.652 71.394 1.00 76.94 660 THR A N 1
ATOM 5061 C CA . THR A 1 660 ? -34.856 -0.225 70.348 1.00 76.94 660 THR A CA 1
ATOM 5062 C C . THR A 1 660 ? -33.821 -1.302 69.996 1.00 76.94 660 THR A C 1
ATOM 5064 O O . THR A 1 660 ? -33.388 -1.387 68.846 1.00 76.94 660 THR A O 1
ATOM 5067 N N . GLU A 1 661 ? -33.449 -2.147 70.961 1.00 75.19 661 GLU A N 1
ATOM 5068 C CA . GLU A 1 661 ? -32.478 -3.237 70.793 1.00 75.19 661 GLU A CA 1
ATOM 5069 C C . GLU A 1 661 ? -33.007 -4.414 69.966 1.00 75.19 661 GLU A C 1
ATOM 5071 O O . GLU A 1 661 ? -32.234 -5.067 69.269 1.00 75.19 661 GLU A O 1
ATOM 5076 N N . GLU A 1 662 ? -34.323 -4.628 69.967 1.00 78.62 662 GLU A N 1
ATOM 5077 C CA . GLU A 1 662 ? -34.999 -5.728 69.268 1.00 78.62 662 GLU A CA 1
ATOM 5078 C C . GLU A 1 662 ? -35.605 -5.287 67.922 1.00 78.62 662 GLU A C 1
ATOM 5080 O O . GLU A 1 662 ? -36.105 -6.098 67.138 1.00 78.62 662 GLU A O 1
ATOM 5085 N N . HIS A 1 663 ? -35.550 -3.989 67.602 1.00 82.88 663 HIS A N 1
ATOM 5086 C CA . HIS A 1 663 ? -36.145 -3.450 66.384 1.00 82.88 663 HIS A CA 1
ATOM 5087 C C . HIS A 1 663 ? -35.336 -3.839 65.129 1.00 82.88 663 HIS A C 1
ATOM 5089 O O . HIS A 1 663 ? -34.230 -3.351 64.877 1.00 82.88 663 HIS A O 1
ATOM 5095 N N . SER A 1 664 ? -35.929 -4.682 64.279 1.00 80.69 664 SER A N 1
ATOM 5096 C CA . SER A 1 664 ? -35.281 -5.313 63.115 1.00 80.69 664 SER A CA 1
ATOM 5097 C C . SER A 1 664 ? -34.594 -4.343 62.141 1.00 80.69 664 SER A C 1
ATOM 5099 O O . SER A 1 664 ? -33.513 -4.646 61.626 1.00 80.69 664 SER A O 1
ATOM 5101 N N . ARG A 1 665 ? -35.170 -3.157 61.896 1.00 81.06 665 ARG A N 1
ATOM 5102 C CA . ARG A 1 665 ? -34.557 -2.139 61.020 1.00 81.06 665 ARG A CA 1
ATOM 5103 C C . ARG A 1 665 ? -33.328 -1.489 61.649 1.00 81.06 665 ARG A C 1
ATOM 5105 O O . ARG A 1 665 ? -32.349 -1.264 60.945 1.00 81.06 665 ARG A O 1
ATOM 5112 N N . ILE A 1 666 ? -33.344 -1.268 62.964 1.00 85.31 666 ILE A N 1
ATOM 5113 C CA . ILE A 1 666 ? -32.218 -0.681 63.707 1.00 85.31 666 ILE A CA 1
ATOM 5114 C C . ILE A 1 666 ? -31.076 -1.694 63.792 1.00 85.31 666 ILE A C 1
ATOM 5116 O O . ILE A 1 666 ? -29.930 -1.339 63.535 1.00 85.31 666 ILE A O 1
ATOM 5120 N N . ILE A 1 667 ? -31.380 -2.975 64.028 1.00 84.06 667 ILE A N 1
ATOM 5121 C CA . ILE A 1 667 ? -30.392 -4.066 63.969 1.00 84.06 667 ILE A CA 1
ATOM 5122 C C . ILE A 1 667 ? -29.740 -4.135 62.578 1.00 84.06 667 ILE A C 1
ATOM 5124 O O . ILE A 1 667 ? -28.515 -4.223 62.461 1.00 84.06 667 ILE A O 1
ATOM 5128 N N . ARG A 1 668 ? -30.538 -4.056 61.504 1.00 83.38 668 ARG A N 1
ATOM 5129 C CA . ARG A 1 668 ? -30.023 -4.046 60.126 1.00 83.38 668 ARG A CA 1
ATOM 5130 C C . ARG A 1 668 ? -29.165 -2.808 59.848 1.00 83.38 668 ARG A C 1
ATOM 5132 O O . ARG A 1 668 ? -28.093 -2.956 59.269 1.00 83.38 668 ARG A O 1
ATOM 5139 N N . ALA A 1 669 ? -29.592 -1.624 60.286 1.00 83.19 669 ALA A N 1
ATOM 5140 C CA . ALA A 1 669 ? -28.830 -0.386 60.138 1.00 83.19 669 ALA A CA 1
ATOM 5141 C C . ALA A 1 669 ? -27.502 -0.431 60.918 1.00 83.19 669 ALA A C 1
ATOM 5143 O O . ALA A 1 669 ? -26.462 -0.096 60.356 1.00 83.19 669 ALA A O 1
ATOM 5144 N N . ARG A 1 670 ? -27.493 -0.955 62.155 1.00 87.75 670 ARG A N 1
ATOM 5145 C CA . ARG A 1 670 ? -26.268 -1.199 62.944 1.00 87.75 670 ARG A CA 1
ATOM 5146 C C . ARG A 1 670 ? -25.302 -2.142 62.222 1.00 87.75 670 ARG A C 1
ATOM 5148 O O . ARG A 1 670 ? -24.111 -1.857 62.165 1.00 87.75 670 ARG A O 1
ATOM 5155 N N . ARG A 1 671 ? -25.801 -3.221 61.601 1.00 86.88 671 ARG A N 1
ATOM 5156 C CA . ARG A 1 671 ? -24.971 -4.120 60.772 1.00 86.88 671 ARG A CA 1
ATOM 5157 C C . ARG A 1 671 ? -24.369 -3.410 59.558 1.00 86.88 671 ARG A C 1
ATOM 5159 O O . ARG A 1 671 ? -23.222 -3.677 59.217 1.00 86.88 671 ARG A O 1
ATOM 5166 N N . VAL A 1 672 ? -25.118 -2.517 58.908 1.00 84.12 672 VAL A N 1
ATOM 5167 C CA . VAL A 1 672 ? -24.617 -1.729 57.768 1.00 84.12 672 VAL A CA 1
ATOM 5168 C C . VAL A 1 672 ? -23.534 -0.741 58.212 1.00 84.12 672 VAL A C 1
ATOM 5170 O O . VAL A 1 672 ? -22.521 -0.632 57.524 1.00 84.12 672 VAL A O 1
ATOM 5173 N N . VAL A 1 673 ? -23.697 -0.084 59.368 1.00 85.81 673 VAL A N 1
ATOM 5174 C CA . VAL A 1 673 ? -22.662 0.779 59.970 1.00 85.81 673 VAL A CA 1
ATOM 5175 C C . VAL A 1 673 ? -21.411 -0.029 60.302 1.00 85.81 673 VAL A C 1
ATOM 5177 O O . VAL A 1 673 ? -20.340 0.318 59.820 1.00 85.81 673 VAL A O 1
ATOM 5180 N N . ALA A 1 674 ? -21.542 -1.152 61.012 1.00 85.31 674 ALA A N 1
ATOM 5181 C CA . ALA A 1 674 ? -20.409 -2.014 61.356 1.00 85.31 674 ALA A CA 1
ATOM 5182 C C . ALA A 1 674 ? -19.673 -2.538 60.108 1.00 85.31 674 ALA A C 1
ATOM 5184 O O . ALA A 1 674 ? -18.445 -2.581 60.069 1.00 85.31 674 ALA A O 1
ATOM 5185 N N . ALA A 1 675 ? -20.409 -2.889 59.048 1.00 82.75 675 ALA A N 1
ATOM 5186 C CA . ALA A 1 675 ? -19.818 -3.285 57.773 1.00 82.75 675 ALA A CA 1
ATOM 5187 C C . ALA A 1 675 ? -19.080 -2.124 57.080 1.00 82.75 675 ALA A C 1
ATOM 5189 O O . ALA A 1 675 ? -18.027 -2.346 56.484 1.00 82.75 675 ALA A O 1
ATOM 5190 N N . ALA A 1 676 ? -19.606 -0.897 57.158 1.00 82.62 676 ALA A N 1
ATOM 5191 C CA . ALA A 1 676 ? -18.957 0.296 56.617 1.00 82.62 676 ALA A CA 1
ATOM 5192 C C . ALA A 1 676 ? -17.710 0.702 57.425 1.00 82.62 676 ALA A C 1
ATOM 5194 O O . ALA A 1 676 ? -16.712 1.091 56.826 1.00 82.62 676 ALA A O 1
ATOM 5195 N N . GLU A 1 677 ? -17.729 0.562 58.754 1.00 83.38 677 GLU A N 1
ATOM 5196 C CA . GLU A 1 677 ? -16.572 0.785 59.637 1.00 83.38 677 GLU A CA 1
ATOM 5197 C C . GLU A 1 677 ? -15.473 -0.245 59.380 1.00 83.38 677 GLU A C 1
ATOM 5199 O O . GLU A 1 677 ? -14.316 0.119 59.183 1.00 83.38 677 GLU A O 1
ATOM 5204 N N . ALA A 1 678 ? -15.840 -1.525 59.273 1.00 81.81 678 ALA A N 1
ATOM 5205 C CA . ALA A 1 678 ? -14.904 -2.585 58.916 1.00 81.81 678 ALA A CA 1
ATOM 5206 C C . ALA A 1 678 ? -14.310 -2.392 57.510 1.00 81.81 678 ALA A C 1
ATOM 5208 O O . ALA A 1 678 ? -13.156 -2.749 57.286 1.00 81.81 678 ALA A O 1
ATOM 5209 N N . ALA A 1 679 ? -15.072 -1.840 56.560 1.00 75.94 679 ALA A N 1
ATOM 5210 C CA . ALA A 1 679 ? -14.563 -1.492 55.234 1.00 75.94 679 ALA A CA 1
ATOM 5211 C C . ALA A 1 679 ? -13.606 -0.287 55.285 1.00 75.94 679 ALA A C 1
ATOM 5213 O O . ALA A 1 679 ? -12.525 -0.355 54.709 1.00 75.94 679 ALA A O 1
ATOM 5214 N N . ALA A 1 680 ? -13.952 0.769 56.030 1.00 74.25 680 ALA A N 1
ATOM 5215 C CA . ALA A 1 680 ? -13.105 1.951 56.203 1.00 74.25 680 ALA A CA 1
ATOM 5216 C C . ALA A 1 680 ? -11.776 1.629 56.914 1.00 74.25 680 ALA A C 1
ATOM 5218 O O . ALA A 1 680 ? -10.734 2.159 56.539 1.00 74.25 680 ALA A O 1
ATOM 5219 N N . ALA A 1 681 ? -11.792 0.718 57.894 1.00 72.12 681 ALA A N 1
ATOM 5220 C CA . ALA A 1 681 ? -10.584 0.244 58.572 1.00 72.12 681 ALA A CA 1
ATOM 5221 C C . ALA A 1 681 ? -9.657 -0.562 57.641 1.00 72.12 681 ALA A C 1
ATOM 5223 O O . ALA A 1 681 ? -8.437 -0.457 57.745 1.00 72.12 681 ALA A O 1
ATOM 5224 N N . ARG A 1 682 ? -10.223 -1.332 56.697 1.00 68.81 682 ARG A N 1
ATOM 5225 C CA . ARG A 1 682 ? -9.448 -2.073 55.684 1.00 68.81 682 ARG A CA 1
ATOM 5226 C C . ARG A 1 682 ? -8.830 -1.156 54.632 1.00 68.81 682 ARG A C 1
ATOM 5228 O O . ARG A 1 682 ? -7.702 -1.409 54.224 1.00 68.81 682 ARG A O 1
ATOM 5235 N N . ASP A 1 683 ? -9.528 -0.097 54.220 1.00 58.38 683 ASP A N 1
ATOM 5236 C CA . ASP A 1 683 ? -8.999 0.890 53.263 1.00 58.38 683 ASP A CA 1
ATOM 5237 C C . ASP A 1 683 ? -7.772 1.645 53.808 1.00 58.38 683 ASP A C 1
ATOM 5239 O O . ASP A 1 683 ? -6.925 2.069 53.027 1.00 58.38 683 ASP A O 1
ATOM 5243 N N . GLY A 1 684 ? -7.627 1.762 55.134 1.00 53.78 684 GLY A N 1
ATOM 5244 C CA . GLY A 1 684 ? -6.426 2.315 55.773 1.00 53.78 684 GLY A CA 1
ATOM 5245 C C . GLY A 1 684 ? -5.213 1.370 55.814 1.00 53.78 684 GLY A C 1
ATOM 5246 O O . GLY A 1 684 ? -4.110 1.828 56.093 1.00 53.78 684 GLY A O 1
ATOM 5247 N N . GLN A 1 685 ? -5.396 0.068 55.550 1.00 47.09 685 GLN A N 1
ATOM 5248 C CA . GLN A 1 685 ? -4.350 -0.969 55.645 1.00 47.09 685 GLN A CA 1
ATOM 5249 C C . GLN A 1 685 ? -4.055 -1.688 54.320 1.00 47.09 685 GLN A C 1
ATOM 5251 O O . GLN A 1 685 ? -3.007 -2.319 54.185 1.00 47.09 685 GLN A O 1
ATOM 5256 N N . ALA A 1 686 ? -4.947 -1.619 53.332 1.00 37.53 686 ALA A N 1
ATOM 5257 C CA . ALA A 1 686 ? -4.701 -2.210 52.026 1.00 37.53 686 ALA A CA 1
ATOM 5258 C C . ALA A 1 686 ? -3.726 -1.329 51.223 1.00 37.53 686 ALA A C 1
ATOM 5260 O O . ALA A 1 686 ? -3.966 -0.124 51.110 1.00 37.53 686 ALA A O 1
ATOM 5261 N N . PRO A 1 687 ? -2.664 -1.888 50.602 1.00 38.25 687 PRO A N 1
ATOM 5262 C CA . PRO A 1 687 ? -1.920 -1.147 49.596 1.00 38.25 687 PRO A CA 1
ATOM 5263 C C . PRO A 1 687 ? -2.929 -0.699 48.545 1.00 38.25 687 PRO A C 1
ATOM 5265 O O . PRO A 1 687 ? -3.654 -1.525 47.978 1.00 38.25 687 PRO A O 1
ATOM 5268 N N . THR A 1 688 ? -3.024 0.614 48.337 1.00 37.38 688 THR A N 1
ATOM 5269 C CA . THR A 1 688 ? -3.887 1.204 47.321 1.00 37.38 688 THR A CA 1
ATOM 5270 C C . THR A 1 688 ? -3.635 0.445 46.028 1.00 37.38 688 THR A C 1
ATOM 5272 O O . THR A 1 688 ? -2.533 0.466 45.480 1.00 37.38 688 THR A O 1
ATOM 5275 N N . ARG A 1 689 ? -4.642 -0.294 45.544 1.00 35.78 689 ARG A N 1
ATOM 5276 C CA . ARG A 1 689 ? -4.627 -0.830 44.182 1.00 35.78 689 ARG A CA 1
ATOM 5277 C C . ARG A 1 689 ? -4.569 0.399 43.286 1.00 35.78 689 ARG A C 1
ATOM 5279 O O . ARG A 1 689 ? -5.603 1.002 43.009 1.00 35.78 689 ARG A O 1
ATOM 5286 N N . SER A 1 690 ? -3.350 0.834 42.958 1.00 36.72 690 SER A N 1
ATOM 5287 C CA . SER A 1 690 ? -3.128 2.042 42.179 1.00 36.72 690 SER A CA 1
ATOM 5288 C C . SER A 1 690 ? -3.977 1.920 40.924 1.00 36.72 690 SER A C 1
ATOM 5290 O O . SER A 1 690 ? -3.933 0.902 40.226 1.00 36.72 690 SER A O 1
ATOM 5292 N N . LEU A 1 691 ? -4.829 2.922 40.703 1.00 42.00 691 LEU A N 1
ATOM 5293 C CA . LEU A 1 691 ? -5.506 3.103 39.428 1.00 42.00 691 LEU A CA 1
ATOM 5294 C C . LEU A 1 691 ? -4.451 2.937 38.332 1.00 42.00 691 LEU A C 1
ATOM 5296 O O . LEU A 1 691 ? -3.310 3.358 38.531 1.00 42.00 691 LEU A O 1
ATOM 5300 N N . SER A 1 692 ? -4.817 2.279 37.227 1.00 50.34 692 SER A N 1
ATOM 5301 C CA . SER A 1 692 ? -3.933 2.062 36.078 1.00 50.34 692 SER A CA 1
ATOM 5302 C C . SER A 1 692 ? -3.121 3.329 35.838 1.00 50.34 692 SER A C 1
ATOM 5304 O O . SER A 1 692 ? -3.715 4.355 35.499 1.00 50.34 692 SER A O 1
ATOM 5306 N N . LYS A 1 693 ? -1.809 3.281 36.113 1.00 62.28 693 LYS A N 1
ATOM 5307 C CA . LYS A 1 693 ? -0.947 4.459 35.995 1.00 62.28 693 LYS A CA 1
ATOM 5308 C C . LYS A 1 693 ? -1.204 5.068 34.618 1.00 62.28 693 LYS A C 1
ATOM 5310 O O . LYS A 1 693 ? -1.217 4.330 33.630 1.00 62.28 693 LYS A O 1
ATOM 5315 N N . ALA A 1 694 ? -1.464 6.375 34.562 1.00 70.38 694 ALA A N 1
ATOM 5316 C CA . ALA A 1 694 ? -1.482 7.075 33.288 1.00 70.38 694 ALA A CA 1
ATOM 5317 C C . ALA A 1 694 ? -0.110 6.844 32.650 1.00 70.38 694 ALA A C 1
ATOM 5319 O O . ALA A 1 694 ? 0.927 6.998 33.305 1.00 70.38 694 ALA A O 1
ATOM 5320 N N . VAL A 1 695 ? -0.110 6.377 31.409 1.00 77.62 695 VAL A N 1
ATOM 5321 C CA . VAL A 1 695 ? 1.099 5.979 30.698 1.00 77.62 695 VAL A CA 1
ATOM 5322 C C . VAL A 1 695 ? 0.938 6.413 29.248 1.00 77.62 695 VAL A C 1
ATOM 5324 O O . VAL A 1 695 ? -0.111 6.199 28.638 1.00 77.62 695 VAL A O 1
ATOM 5327 N N . ALA A 1 696 ? 1.983 7.024 28.699 1.00 80.75 696 ALA A N 1
ATOM 5328 C CA . ALA A 1 696 ? 2.014 7.495 27.323 1.00 80.75 696 ALA A CA 1
ATOM 5329 C C . ALA A 1 696 ? 3.122 6.784 26.549 1.00 80.75 696 ALA A C 1
ATOM 5331 O O . ALA A 1 696 ? 4.185 6.459 27.088 1.00 80.75 696 ALA A O 1
ATOM 5332 N N . ASN A 1 697 ? 2.874 6.530 25.268 1.00 81.31 697 ASN A N 1
ATOM 5333 C CA . ASN A 1 697 ? 3.851 5.881 24.413 1.00 81.31 697 ASN A CA 1
ATOM 5334 C C . ASN A 1 697 ? 4.806 6.919 23.817 1.00 81.31 697 ASN A C 1
ATOM 5336 O O . ASN A 1 697 ? 4.382 7.885 23.189 1.00 81.31 697 ASN A O 1
ATOM 5340 N N . THR A 1 698 ? 6.107 6.697 23.966 1.00 73.44 698 THR A N 1
ATOM 5341 C CA . THR A 1 698 ? 7.149 7.605 23.445 1.00 73.44 698 THR A CA 1
ATOM 5342 C C . THR A 1 698 ? 7.266 7.589 21.918 1.00 73.44 698 THR A C 1
ATOM 5344 O O . THR A 1 698 ? 7.811 8.513 21.312 1.00 73.44 698 THR A O 1
ATOM 5347 N N . THR A 1 699 ? 6.776 6.522 21.281 1.00 71.31 699 THR A N 1
ATOM 5348 C CA . THR A 1 699 ? 6.877 6.303 19.836 1.00 71.31 699 THR A CA 1
ATOM 5349 C C . THR A 1 699 ? 5.631 6.792 19.103 1.00 71.31 699 THR A C 1
ATOM 5351 O O . THR A 1 699 ? 5.770 7.429 18.058 1.00 71.31 699 THR A O 1
ATOM 5354 N N . ASP A 1 700 ? 4.442 6.521 19.650 1.00 79.00 700 ASP A N 1
ATOM 5355 C CA . ASP A 1 700 ? 3.146 6.984 19.136 1.00 79.00 700 ASP A CA 1
ATOM 5356 C C . ASP A 1 700 ? 2.244 7.489 20.283 1.00 79.00 700 ASP A C 1
ATOM 5358 O O . ASP A 1 700 ? 1.503 6.689 20.868 1.00 79.00 700 ASP A O 1
ATOM 5362 N N . PRO A 1 701 ? 2.302 8.795 20.608 1.00 78.75 701 PRO A N 1
ATOM 5363 C CA . PRO A 1 701 ? 1.611 9.390 21.756 1.00 78.75 701 PRO A CA 1
ATOM 5364 C C . PRO A 1 701 ? 0.102 9.125 21.820 1.00 78.75 701 PRO A C 1
ATOM 5366 O O . PRO A 1 701 ? -0.456 9.004 22.910 1.00 78.75 701 PRO A O 1
ATOM 5369 N N . ASP A 1 702 ? -0.557 8.986 20.669 1.00 85.38 702 ASP A N 1
ATOM 5370 C CA . ASP A 1 702 ? -2.016 8.855 20.581 1.00 85.38 702 ASP A CA 1
ATOM 5371 C C . ASP A 1 702 ? -2.493 7.405 20.750 1.00 85.38 702 ASP A C 1
ATOM 5373 O O . ASP A 1 702 ? -3.671 7.153 21.002 1.00 85.38 702 ASP A O 1
ATOM 5377 N N . SER A 1 703 ? -1.592 6.433 20.606 1.00 87.94 703 SER A N 1
ATOM 5378 C CA . SER A 1 703 ? -1.927 5.011 20.705 1.00 87.94 703 SER A CA 1
ATOM 5379 C C . SER A 1 703 ? -2.213 4.578 22.151 1.00 87.94 703 SER A C 1
ATOM 5381 O O . SER A 1 703 ? -1.665 5.132 23.111 1.00 87.94 703 SER A O 1
ATOM 5383 N N . ARG A 1 704 ? -3.070 3.566 22.343 1.00 89.00 704 ARG A N 1
ATOM 5384 C CA . ARG A 1 704 ? -3.452 3.065 23.678 1.00 89.00 704 ARG A CA 1
ATOM 5385 C C . ARG A 1 704 ? -3.244 1.566 23.809 1.00 89.00 704 ARG A C 1
ATOM 5387 O O . ARG A 1 704 ? -3.307 0.828 22.829 1.00 89.00 704 ARG A O 1
ATOM 5394 N N . VAL A 1 705 ? -3.056 1.106 25.043 1.00 88.44 705 VAL A N 1
ATOM 5395 C CA . VAL A 1 705 ? -3.083 -0.323 25.367 1.00 88.44 705 VAL A CA 1
ATOM 5396 C C . VAL A 1 705 ? -4.533 -0.800 25.314 1.00 88.44 705 VAL A C 1
ATOM 5398 O O . VAL A 1 705 ? -5.370 -0.380 26.112 1.00 88.44 705 VAL A O 1
ATOM 5401 N N . MET A 1 706 ? -4.835 -1.680 24.365 1.00 88.25 706 MET A N 1
ATOM 5402 C CA . MET A 1 706 ? -6.177 -2.188 24.111 1.00 88.25 706 MET A CA 1
ATOM 5403 C C . MET A 1 706 ? -6.292 -3.661 24.505 1.00 88.25 706 MET A C 1
ATOM 5405 O O . MET A 1 706 ? -5.481 -4.479 24.057 1.00 88.25 706 MET A O 1
ATOM 5409 N N . PRO A 1 707 ? -7.298 -4.032 25.316 1.00 87.00 707 PRO A N 1
ATOM 5410 C CA . PRO A 1 707 ? -7.565 -5.422 25.638 1.00 87.00 707 PRO A CA 1
ATOM 5411 C C . PRO A 1 707 ? -8.154 -6.139 24.419 1.00 87.00 707 PRO A C 1
ATOM 5413 O O . PRO A 1 707 ? -9.060 -5.649 23.744 1.00 87.00 707 PRO A O 1
ATOM 5416 N N . THR A 1 708 ? -7.653 -7.337 24.156 1.00 85.94 708 THR A N 1
ATOM 5417 C CA . THR A 1 708 ? -8.134 -8.253 23.120 1.00 85.94 708 THR A CA 1
ATOM 5418 C C . THR A 1 708 ? -8.391 -9.624 23.744 1.00 85.94 708 THR A C 1
ATOM 5420 O O . THR A 1 708 ? -7.943 -9.911 24.853 1.00 85.94 708 THR A O 1
ATOM 5423 N N . ARG A 1 709 ? -9.067 -10.531 23.027 1.00 78.94 709 ARG A N 1
ATOM 5424 C CA . ARG A 1 709 ? -9.280 -11.911 23.511 1.00 78.94 709 ARG A CA 1
ATOM 5425 C C . ARG A 1 709 ? -7.981 -12.680 23.797 1.00 78.94 709 ARG A C 1
ATOM 5427 O O . ARG A 1 709 ? -8.030 -13.647 24.544 1.00 78.94 709 ARG A O 1
ATOM 5434 N N . ARG A 1 710 ? -6.857 -12.293 23.180 1.00 78.62 710 ARG A N 1
ATOM 5435 C CA . ARG A 1 710 ? -5.562 -12.994 23.260 1.00 78.62 710 ARG A CA 1
ATOM 5436 C C . ARG A 1 710 ? -4.505 -12.234 24.080 1.00 78.62 710 ARG A C 1
ATOM 5438 O O . ARG A 1 710 ? -3.344 -12.614 24.042 1.00 78.62 710 ARG A O 1
ATOM 5445 N N . GLY A 1 711 ? -4.885 -11.170 24.792 1.00 86.19 711 GLY A N 1
ATOM 5446 C CA . GLY A 1 711 ? -3.962 -10.332 25.569 1.00 86.19 711 GLY A CA 1
ATOM 5447 C C . GLY A 1 711 ? -4.129 -8.843 25.270 1.00 86.19 711 GLY A C 1
ATOM 5448 O O . GLY A 1 711 ? -5.222 -8.401 24.918 1.00 86.19 711 GLY A O 1
ATOM 5449 N N . PHE A 1 712 ? -3.052 -8.068 25.380 1.00 88.38 712 PHE A N 1
ATOM 5450 C CA . PHE A 1 712 ? -3.056 -6.617 25.174 1.00 88.38 712 PHE A CA 1
ATOM 5451 C C . PHE A 1 712 ? -2.276 -6.224 23.920 1.00 88.38 712 PHE A C 1
ATOM 5453 O O . PHE A 1 712 ? -1.262 -6.836 23.594 1.00 88.38 712 PHE A O 1
ATOM 5460 N N . VAL A 1 713 ? -2.742 -5.189 23.227 1.00 90.25 713 VAL A N 1
ATOM 5461 C CA . VAL A 1 713 ? -2.099 -4.652 22.020 1.00 90.25 713 VAL A CA 1
ATOM 5462 C C . VAL A 1 713 ? -1.997 -3.137 22.136 1.00 90.25 713 VAL A C 1
ATOM 5464 O O . VAL A 1 713 ? -2.982 -2.491 22.477 1.00 90.25 713 VAL A O 1
ATOM 5467 N N . GLN A 1 714 ? -0.840 -2.556 21.811 1.00 90.81 714 GLN A N 1
ATOM 5468 C CA . GLN A 1 714 ? -0.719 -1.108 21.617 1.00 90.81 714 GLN A CA 1
ATOM 5469 C C . GLN A 1 714 ? -1.341 -0.737 20.265 1.00 90.81 714 GLN A C 1
ATOM 5471 O O . GLN A 1 714 ? -0.838 -1.149 19.218 1.00 90.81 714 GLN A O 1
ATOM 5476 N N . GLY A 1 715 ? -2.449 -0.000 20.259 1.00 92.44 715 GLY A N 1
ATOM 5477 C CA . GLY A 1 715 ? -3.202 0.242 19.035 1.00 92.44 715 GLY A CA 1
ATOM 5478 C C . GLY A 1 715 ? -4.351 1.225 19.165 1.00 92.44 715 GLY A C 1
ATOM 5479 O O . GLY A 1 715 ? -4.429 1.995 20.123 1.00 92.44 715 GLY A O 1
ATOM 5480 N N . TYR A 1 716 ? -5.230 1.169 18.167 1.00 93.69 716 TYR A N 1
ATOM 5481 C CA . TYR A 1 716 ? -6.460 1.945 18.100 1.00 93.69 716 TYR A CA 1
ATOM 5482 C C . TYR A 1 716 ? -7.676 1.045 17.898 1.00 93.69 716 TYR A C 1
ATOM 5484 O O . TYR A 1 716 ? -7.578 -0.097 17.434 1.00 93.69 716 TYR A O 1
ATOM 5492 N N . ASN A 1 717 ? -8.837 1.579 18.251 1.00 93.38 717 ASN A N 1
ATOM 5493 C CA . ASN A 1 717 ? -10.114 0.925 18.102 1.00 93.38 717 ASN A CA 1
ATOM 5494 C C . ASN A 1 717 ? -10.735 1.398 16.788 1.00 93.38 717 ASN A C 1
ATOM 5496 O O . ASN A 1 717 ? -11.235 2.519 16.706 1.00 93.38 717 ASN A O 1
ATOM 5500 N N . ALA A 1 718 ? -10.647 0.560 15.760 1.00 94.00 718 ALA A N 1
ATOM 5501 C CA . ALA A 1 718 ? -11.229 0.813 14.453 1.00 94.00 718 ALA A CA 1
ATOM 5502 C C . ALA A 1 718 ? -12.689 0.354 14.444 1.00 94.00 718 ALA A C 1
ATOM 5504 O O . ALA A 1 718 ? -13.005 -0.765 14.838 1.00 94.00 718 ALA A O 1
ATOM 5505 N N . GLN A 1 719 ? -13.577 1.220 13.993 1.00 94.69 719 GLN A N 1
ATOM 5506 C CA . GLN A 1 719 ? -15.011 1.003 13.922 1.00 94.69 719 GLN A CA 1
ATOM 5507 C C . GLN A 1 719 ? -15.412 0.914 12.457 1.00 94.69 719 GLN A C 1
ATOM 5509 O O . GLN A 1 719 ? -14.925 1.692 11.638 1.00 94.69 719 GLN A O 1
ATOM 5514 N N . VAL A 1 720 ? -16.279 -0.037 12.122 1.00 94.50 720 VAL A N 1
ATOM 5515 C CA . VAL A 1 720 ? -16.683 -0.302 10.739 1.00 94.50 720 VAL A CA 1
ATOM 5516 C C . VAL A 1 720 ? -18.196 -0.471 10.681 1.00 94.50 720 VAL A C 1
ATOM 5518 O O . VAL A 1 720 ? -18.771 -1.221 11.470 1.00 94.50 720 VAL A O 1
ATOM 5521 N N . ALA A 1 721 ? -18.837 0.221 9.741 1.00 93.62 721 ALA A N 1
ATOM 5522 C CA . ALA A 1 721 ? -20.235 0.028 9.378 1.00 93.62 721 ALA A CA 1
ATOM 5523 C C . ALA A 1 721 ? -20.306 -0.671 8.016 1.00 93.62 721 ALA A C 1
ATOM 5525 O O . ALA A 1 721 ? -19.732 -0.185 7.041 1.00 93.62 721 ALA A O 1
ATOM 5526 N N . VAL A 1 722 ? -20.993 -1.810 7.953 1.00 93.69 722 VAL A N 1
ATOM 5527 C CA . VAL A 1 722 ? -21.016 -2.694 6.779 1.00 93.69 722 VAL A CA 1
ATOM 5528 C C . VAL A 1 722 ? -22.449 -2.934 6.311 1.00 93.69 722 VAL A C 1
ATOM 5530 O O . VAL A 1 722 ? -23.319 -3.224 7.133 1.00 93.69 722 VAL A O 1
ATOM 5533 N N . THR A 1 723 ? -22.691 -2.828 5.007 1.00 90.75 723 THR A N 1
ATOM 5534 C CA . THR A 1 723 ? -23.994 -3.079 4.368 1.00 90.75 723 THR A CA 1
ATOM 5535 C C . THR A 1 723 ? -24.277 -4.574 4.198 1.00 90.75 723 THR A C 1
ATOM 5537 O O . THR A 1 723 ? -23.384 -5.414 4.322 1.00 90.75 723 THR A O 1
ATOM 5540 N N . GLY A 1 724 ? -25.528 -4.932 3.887 1.00 84.00 724 GLY A N 1
ATOM 5541 C CA . GLY A 1 724 ? -25.952 -6.327 3.711 1.00 84.00 724 GLY A CA 1
ATOM 5542 C C . GLY A 1 724 ? -25.213 -7.092 2.603 1.00 84.00 724 GLY A C 1
ATOM 5543 O O . GLY A 1 724 ? -25.109 -8.312 2.674 1.00 84.00 724 GLY A O 1
ATOM 5544 N N . ASP A 1 725 ? -24.667 -6.384 1.617 1.00 86.62 725 ASP A N 1
ATOM 5545 C CA . ASP A 1 725 ? -23.836 -6.892 0.518 1.00 86.62 725 ASP A CA 1
ATOM 5546 C C . ASP A 1 725 ? -22.322 -6.858 0.821 1.00 86.62 725 ASP A C 1
ATOM 5548 O O . ASP A 1 725 ? -21.493 -7.038 -0.066 1.00 86.62 725 ASP A O 1
ATOM 5552 N N . HIS A 1 726 ? -21.952 -6.683 2.093 1.00 89.94 726 HIS A N 1
ATOM 5553 C CA . HIS A 1 726 ? -20.574 -6.657 2.591 1.00 89.94 726 HIS A CA 1
ATOM 5554 C C . HIS A 1 726 ? -19.722 -5.474 2.114 1.00 89.94 726 HIS A C 1
ATOM 5556 O O . HIS A 1 726 ? -18.493 -5.565 2.180 1.00 89.94 726 HIS A O 1
ATOM 5562 N N . LEU A 1 727 ? -20.330 -4.363 1.695 1.00 90.06 727 LEU A N 1
ATOM 5563 C CA . LEU A 1 727 ? -19.617 -3.120 1.410 1.00 90.06 727 LEU A CA 1
ATOM 5564 C C . LEU A 1 727 ? -19.363 -2.360 2.718 1.00 90.06 727 LEU A C 1
ATOM 5566 O O . LEU A 1 727 ? -20.229 -2.294 3.592 1.00 90.06 727 LEU A O 1
ATOM 5570 N N . ILE A 1 728 ? -18.174 -1.780 2.879 1.00 92.44 728 ILE A N 1
ATOM 5571 C CA . ILE A 1 728 ? -17.896 -0.910 4.026 1.00 92.44 728 ILE A CA 1
ATOM 5572 C C . ILE A 1 728 ? -18.453 0.473 3.706 1.00 92.44 728 ILE A C 1
ATOM 5574 O O . ILE A 1 728 ? -17.943 1.124 2.802 1.00 92.44 728 ILE A O 1
ATOM 5578 N N . ALA A 1 729 ? -19.464 0.914 4.457 1.00 88.62 729 ALA A N 1
ATOM 5579 C CA . ALA A 1 729 ? -20.157 2.191 4.276 1.00 88.62 729 ALA A CA 1
ATOM 5580 C C . ALA A 1 729 ? -19.545 3.347 5.077 1.00 88.62 729 ALA A C 1
ATOM 5582 O O . ALA A 1 729 ? -19.588 4.493 4.640 1.00 88.62 729 ALA A O 1
ATOM 5583 N N . ALA A 1 730 ? -18.993 3.065 6.257 1.00 91.38 730 ALA A N 1
ATOM 5584 C CA . ALA A 1 730 ? -18.321 4.065 7.080 1.00 91.38 730 ALA A CA 1
ATOM 5585 C C . ALA A 1 730 ? -17.245 3.418 7.951 1.00 91.38 730 ALA A C 1
ATOM 5587 O O . ALA A 1 730 ? -17.389 2.268 8.378 1.00 91.38 730 ALA A O 1
ATOM 5588 N N . VAL A 1 731 ? -16.191 4.180 8.239 1.00 93.25 731 VAL A N 1
ATOM 5589 C CA . VAL A 1 731 ? -15.110 3.788 9.144 1.00 93.25 731 VAL A CA 1
ATOM 5590 C C . VAL A 1 731 ? -14.707 4.944 10.048 1.00 93.25 731 VAL A C 1
ATOM 5592 O O . VAL A 1 731 ? -14.754 6.100 9.638 1.00 93.25 731 VAL A O 1
ATOM 5595 N N . ASP A 1 732 ? -14.274 4.629 11.265 1.00 93.25 732 ASP A N 1
ATOM 5596 C CA . ASP A 1 732 ? -13.644 5.595 12.167 1.00 93.25 732 ASP A CA 1
ATOM 5597 C C . ASP A 1 732 ? -12.606 4.909 13.065 1.00 93.25 732 ASP A C 1
ATOM 5599 O O . ASP A 1 732 ? -12.603 3.690 13.229 1.00 93.25 732 ASP A O 1
ATOM 5603 N N . VAL A 1 733 ? -11.707 5.694 13.652 1.00 92.56 733 VAL A N 1
ATOM 5604 C CA . VAL A 1 733 ? -10.678 5.239 14.587 1.00 92.56 733 VAL A CA 1
ATOM 5605 C C . VAL A 1 733 ? -10.758 6.074 15.854 1.00 92.56 733 VAL A C 1
ATOM 5607 O O . VAL A 1 733 ? -10.807 7.301 15.801 1.00 92.56 733 VAL A O 1
ATOM 5610 N N . ASN A 1 734 ? -10.722 5.416 17.011 1.00 91.94 734 ASN A N 1
ATOM 5611 C CA . ASN A 1 734 ? -10.641 6.098 18.296 1.00 91.94 734 ASN A CA 1
ATOM 5612 C C . ASN A 1 734 ? -9.671 5.420 19.272 1.00 91.94 734 ASN A C 1
ATOM 5614 O O . ASN A 1 734 ? -9.158 4.322 19.052 1.00 91.94 734 ASN A O 1
ATOM 5618 N N . GLN A 1 735 ? -9.405 6.119 20.373 1.00 89.94 735 GLN A N 1
ATOM 5619 C CA . GLN A 1 735 ? -8.463 5.703 21.412 1.00 89.94 735 GLN A CA 1
ATOM 5620 C C . GLN A 1 735 ? -9.141 4.902 22.541 1.00 89.94 735 GLN A C 1
ATOM 5622 O O . GLN A 1 735 ? -8.479 4.466 23.480 1.00 89.94 735 GLN A O 1
ATOM 5627 N N . GLN A 1 736 ? -10.462 4.717 22.494 1.00 85.94 736 GLN A N 1
ATOM 5628 C CA . GLN A 1 736 ? -11.215 4.153 23.608 1.00 85.94 736 GLN A CA 1
ATOM 5629 C C . GLN A 1 736 ? -11.251 2.618 23.535 1.00 85.94 736 GLN A C 1
ATOM 5631 O O . GLN A 1 736 ? -11.564 2.047 22.488 1.00 85.94 736 GLN A O 1
ATOM 5636 N N . PRO A 1 737 ? -10.969 1.910 24.647 1.00 83.94 737 PRO A N 1
ATOM 5637 C CA . PRO A 1 737 ? -11.077 0.454 24.682 1.00 83.94 737 PRO A CA 1
ATOM 5638 C C . PRO A 1 737 ? -12.513 -0.046 24.501 1.00 83.94 737 PRO A C 1
ATOM 5640 O O . PRO A 1 737 ? -12.706 -1.136 23.966 1.00 83.94 737 PRO A O 1
ATOM 5643 N N . ASN A 1 738 ? -13.505 0.729 24.953 1.00 85.81 738 ASN A N 1
ATOM 5644 C CA . ASN A 1 738 ? -14.922 0.385 24.885 1.00 85.81 738 ASN A CA 1
ATOM 5645 C C . ASN A 1 738 ? -15.580 0.912 23.603 1.00 85.81 738 ASN A C 1
ATOM 5647 O O . ASN A 1 738 ? -15.224 1.961 23.077 1.00 85.81 738 ASN A O 1
ATOM 5651 N N . ASP A 1 739 ? -16.576 0.176 23.117 1.00 86.81 739 ASP A N 1
ATOM 5652 C CA . ASP A 1 739 ? -17.242 0.494 21.852 1.00 86.81 739 ASP A CA 1
ATOM 5653 C C . ASP A 1 739 ? -18.504 1.359 22.050 1.00 86.81 739 ASP A C 1
ATOM 5655 O O . ASP A 1 739 ? -18.887 2.104 21.151 1.00 86.81 739 ASP A O 1
ATOM 5659 N N . MET A 1 740 ? -19.081 1.377 23.264 1.00 86.31 740 MET A N 1
ATOM 5660 C CA . MET A 1 740 ? -20.250 2.190 23.657 1.00 86.31 740 MET A CA 1
ATOM 5661 C C . MET A 1 740 ? -20.267 3.624 23.088 1.00 86.31 740 MET A C 1
ATOM 5663 O O . MET A 1 740 ? -21.259 3.983 22.454 1.00 86.31 740 MET A O 1
ATOM 5667 N N . PRO A 1 741 ? -19.231 4.459 23.275 1.00 86.75 741 PRO A N 1
ATOM 5668 C CA . PRO A 1 741 ? -19.240 5.846 22.794 1.00 86.75 741 PRO A CA 1
ATOM 5669 C C . PRO A 1 741 ? -19.179 5.984 21.264 1.00 86.75 741 PRO A C 1
ATOM 5671 O O . PRO A 1 741 ? -19.508 7.046 20.743 1.00 86.75 741 PRO A O 1
ATOM 5674 N N . SER A 1 742 ? -18.805 4.924 20.543 1.00 90.06 742 SER A N 1
ATOM 5675 C CA . SER A 1 742 ? -18.596 4.953 19.090 1.00 90.06 742 SER A CA 1
ATOM 5676 C C . SER A 1 742 ? -19.878 4.735 18.280 1.00 90.06 742 SER A C 1
ATOM 5678 O O . SER A 1 742 ? -19.897 5.023 17.087 1.00 90.06 742 SER A O 1
ATOM 5680 N N . PHE A 1 743 ? -20.961 4.256 18.908 1.00 91.69 743 PHE A N 1
ATOM 5681 C CA . PHE A 1 743 ? -22.197 3.901 18.199 1.00 91.69 743 PHE A CA 1
ATOM 5682 C C . PHE A 1 743 ? -22.815 5.085 17.444 1.00 91.69 743 PHE A C 1
ATOM 5684 O O . PHE A 1 743 ? -23.056 4.996 16.244 1.00 91.69 743 PHE A O 1
ATOM 5691 N N . VAL A 1 744 ? -23.066 6.197 18.145 1.00 90.50 744 VAL A N 1
ATOM 5692 C CA . VAL A 1 744 ? -23.730 7.372 17.561 1.00 90.50 744 VAL A CA 1
ATOM 5693 C C . VAL A 1 744 ? -22.881 8.004 16.449 1.00 90.50 744 VAL A C 1
ATOM 5695 O O . VAL A 1 744 ? -23.431 8.197 15.367 1.00 90.50 744 VAL A O 1
ATOM 5698 N N . PRO A 1 745 ? -21.565 8.256 16.633 1.00 91.44 745 PRO A N 1
ATOM 5699 C CA . PRO A 1 745 ? -20.708 8.728 15.545 1.00 91.44 745 PRO A CA 1
ATOM 5700 C C . PRO A 1 745 ? -20.752 7.831 14.302 1.00 91.44 745 PRO A C 1
ATOM 5702 O O . PRO A 1 745 ? -20.931 8.333 13.195 1.00 91.44 745 PRO A O 1
ATOM 5705 N N . MET A 1 746 ? -20.666 6.509 14.479 1.00 93.12 746 MET A N 1
ATOM 5706 C CA . MET A 1 746 ? -20.684 5.557 13.363 1.00 93.12 746 MET A CA 1
ATOM 5707 C C . MET A 1 746 ? -22.034 5.496 12.652 1.00 93.12 746 MET A C 1
ATOM 5709 O O . MET A 1 746 ? -22.083 5.440 11.425 1.00 93.12 746 MET A O 1
ATOM 5713 N N . MET A 1 747 ? -23.134 5.535 13.404 1.00 91.62 747 MET A N 1
ATOM 5714 C CA . MET A 1 747 ? -24.483 5.583 12.844 1.00 91.62 747 MET A CA 1
ATOM 5715 C C . MET A 1 747 ? -24.699 6.869 12.040 1.00 91.62 747 MET A C 1
ATOM 5717 O O . MET A 1 747 ? -25.218 6.808 10.926 1.00 91.62 747 MET A O 1
ATOM 5721 N N . SER A 1 748 ? -24.264 8.020 12.560 1.00 90.31 748 SER A N 1
ATOM 5722 C CA . SER A 1 748 ? -24.330 9.295 11.840 1.00 90.31 748 SER A CA 1
ATOM 5723 C C . SER A 1 748 ? -23.470 9.274 10.577 1.00 90.31 748 SER A C 1
ATOM 5725 O O . SER A 1 748 ? -23.944 9.673 9.518 1.00 90.31 748 SER A O 1
ATOM 5727 N N . ALA A 1 749 ? -22.242 8.751 10.647 1.00 87.69 749 ALA A N 1
ATOM 5728 C CA . ALA A 1 749 ? -21.361 8.628 9.486 1.00 87.69 749 ALA A CA 1
ATOM 5729 C C . ALA A 1 749 ? -21.967 7.729 8.395 1.00 87.69 749 ALA A C 1
ATOM 5731 O O . ALA A 1 749 ? -21.999 8.117 7.227 1.00 87.69 749 ALA A O 1
ATOM 5732 N N . ALA A 1 750 ? -22.521 6.572 8.775 1.00 88.62 750 ALA A N 1
ATOM 5733 C CA . ALA A 1 750 ? -23.215 5.683 7.847 1.00 88.62 750 ALA A CA 1
ATOM 5734 C C . ALA A 1 750 ? -24.455 6.354 7.236 1.00 88.62 750 ALA A C 1
ATOM 5736 O O . ALA A 1 750 ? -24.675 6.247 6.033 1.00 88.62 750 ALA A O 1
ATOM 5737 N N . THR A 1 751 ? -25.233 7.086 8.042 1.00 89.19 751 THR A N 1
ATOM 5738 C CA . THR A 1 751 ? -26.420 7.828 7.578 1.00 89.19 751 THR A CA 1
ATOM 5739 C C . THR A 1 751 ? -26.039 8.914 6.580 1.00 89.19 751 THR A C 1
ATOM 5741 O O . THR A 1 751 ? -26.680 9.044 5.543 1.00 89.19 751 THR A O 1
ATOM 5744 N N . ASN A 1 752 ? -24.962 9.652 6.838 1.00 85.81 752 ASN A N 1
ATOM 5745 C CA . ASN A 1 752 ? -24.469 10.677 5.923 1.00 85.81 752 ASN A CA 1
ATOM 5746 C C . ASN A 1 752 ? -23.994 10.071 4.595 1.00 85.81 752 ASN A C 1
ATOM 5748 O O . ASN A 1 752 ? -24.304 10.613 3.534 1.00 85.81 752 ASN A O 1
ATOM 5752 N N . ALA A 1 753 ? -23.290 8.934 4.641 1.00 82.25 753 ALA A N 1
ATOM 5753 C CA . ALA A 1 753 ? -22.866 8.214 3.442 1.00 82.25 753 ALA A CA 1
ATOM 5754 C C . ALA A 1 753 ? -24.071 7.730 2.615 1.00 82.25 753 ALA A C 1
ATOM 5756 O O . ALA A 1 753 ? -24.115 7.957 1.406 1.00 82.25 753 ALA A O 1
ATOM 5757 N N . ALA A 1 754 ? -25.069 7.141 3.279 1.00 83.88 754 ALA A N 1
ATOM 5758 C CA . ALA A 1 754 ? -26.314 6.670 2.677 1.00 83.88 754 ALA A CA 1
ATOM 5759 C C . ALA A 1 754 ? -27.092 7.816 2.005 1.00 83.88 754 ALA A C 1
ATOM 5761 O O . ALA A 1 754 ? -27.386 7.766 0.813 1.00 83.88 754 ALA A O 1
ATOM 5762 N N . SER A 1 755 ? -27.337 8.907 2.738 1.00 84.00 755 SER A N 1
ATOM 5763 C CA . SER A 1 755 ? -28.042 10.091 2.232 1.00 84.00 755 SER A CA 1
ATOM 5764 C C . SER A 1 755 ? -27.313 10.744 1.058 1.00 84.00 755 SER A C 1
ATOM 5766 O O . SER A 1 755 ? -27.939 11.086 0.056 1.00 84.00 755 SER A O 1
ATOM 5768 N N . GLY A 1 756 ? -25.985 10.879 1.142 1.00 78.88 756 GLY A N 1
ATOM 5769 C CA . GLY A 1 756 ? -25.177 11.416 0.046 1.00 78.88 756 GLY A CA 1
ATOM 5770 C C . GLY A 1 756 ? -25.209 10.532 -1.201 1.00 78.88 756 GLY A C 1
ATOM 5771 O O . GLY A 1 756 ? -25.157 11.034 -2.324 1.00 78.88 756 GLY A O 1
ATOM 5772 N N . LEU A 1 757 ? -25.324 9.215 -1.027 1.00 78.31 757 LEU A N 1
ATOM 5773 C CA . LEU A 1 757 ? -25.463 8.281 -2.134 1.00 78.31 757 LEU A CA 1
ATOM 5774 C C . LEU A 1 757 ? -26.859 8.333 -2.757 1.00 78.31 757 LEU A C 1
ATOM 5776 O O . LEU A 1 757 ? -26.975 8.434 -3.980 1.00 78.31 757 LEU A O 1
ATOM 5780 N N . HIS A 1 758 ? -27.903 8.332 -1.929 1.00 82.44 758 HIS A N 1
ATOM 5781 C CA . HIS A 1 758 ? -29.291 8.478 -2.357 1.00 82.44 758 HIS A CA 1
ATOM 5782 C C . HIS A 1 758 ? -29.489 9.766 -3.167 1.00 82.44 758 HIS A C 1
ATOM 5784 O O . HIS A 1 758 ? -30.026 9.711 -4.269 1.00 82.44 758 HIS A O 1
ATOM 5790 N N . ALA A 1 759 ? -28.943 10.895 -2.702 1.00 81.50 759 ALA A N 1
ATOM 5791 C CA . ALA A 1 759 ? -29.020 12.174 -3.409 1.00 81.50 759 ALA A CA 1
ATOM 5792 C C . ALA A 1 759 ? -28.401 12.144 -4.822 1.00 81.50 759 ALA A C 1
ATOM 5794 O O . ALA A 1 759 ? -28.861 12.859 -5.706 1.00 81.50 759 ALA A O 1
ATOM 5795 N N . ARG A 1 760 ? -27.371 11.318 -5.056 1.00 77.88 760 ARG A N 1
ATOM 5796 C CA . ARG A 1 760 ? -26.676 11.218 -6.357 1.00 77.88 760 ARG A CA 1
ATOM 5797 C C . ARG A 1 760 ? -27.249 10.169 -7.306 1.00 77.88 760 ARG A C 1
ATOM 5799 O O . ARG A 1 760 ? -26.974 10.222 -8.498 1.00 77.88 760 ARG A O 1
ATOM 5806 N N . THR A 1 761 ? -27.966 9.184 -6.779 1.00 77.75 761 THR A N 1
ATOM 5807 C CA . THR A 1 761 ? -28.409 7.998 -7.536 1.00 77.75 761 THR A CA 1
ATOM 5808 C C . THR A 1 761 ? -29.927 7.889 -7.641 1.00 77.75 761 THR A C 1
ATOM 5810 O O . THR A 1 761 ? -30.416 7.177 -8.507 1.00 77.75 761 THR A O 1
ATOM 5813 N N . GLY A 1 762 ? -30.678 8.541 -6.748 1.00 75.62 762 GLY A N 1
ATOM 5814 C CA . GLY A 1 762 ? -32.138 8.461 -6.667 1.00 75.62 762 GLY A CA 1
ATOM 5815 C C . GLY A 1 762 ? -32.694 7.120 -6.166 1.00 75.62 762 GLY A C 1
ATOM 5816 O O . GLY A 1 762 ? -33.905 6.998 -6.008 1.00 75.62 762 GLY A O 1
ATOM 5817 N N . SER A 1 763 ? -31.853 6.112 -5.894 1.00 75.44 763 SER A N 1
ATOM 5818 C CA . SER A 1 763 ? -32.328 4.767 -5.535 1.00 75.44 763 SER A CA 1
ATOM 5819 C C . SER A 1 763 ? -32.801 4.687 -4.075 1.00 75.44 763 SER A C 1
ATOM 5821 O O . SER A 1 763 ? -32.039 5.063 -3.174 1.00 75.44 763 SER A O 1
ATOM 5823 N N . PRO A 1 764 ? -34.009 4.159 -3.795 1.00 74.69 764 PRO A N 1
ATOM 5824 C CA . PRO A 1 764 ? -34.505 3.960 -2.430 1.00 74.69 764 PRO A CA 1
ATOM 5825 C C . PRO A 1 764 ? -33.697 2.912 -1.646 1.00 74.69 764 PRO A C 1
ATOM 5827 O O . PRO A 1 764 ? -33.693 2.937 -0.418 1.00 74.69 764 PRO A O 1
ATOM 5830 N N . GLU A 1 765 ? -32.950 2.034 -2.325 1.00 75.00 765 GLU A N 1
ATOM 5831 C CA . GLU A 1 765 ? -32.093 1.022 -1.684 1.00 75.00 765 GLU A CA 1
ATOM 5832 C C . GLU A 1 765 ? -30.890 1.624 -0.934 1.00 75.00 765 GLU A C 1
ATOM 5834 O O . GLU A 1 765 ? -30.254 0.953 -0.115 1.00 75.00 765 GLU A O 1
ATOM 5839 N N . HIS A 1 766 ? -30.596 2.905 -1.178 1.00 77.94 766 HIS A N 1
ATOM 5840 C CA . HIS A 1 766 ? -29.531 3.658 -0.519 1.00 77.94 766 HIS A CA 1
ATOM 5841 C C . HIS A 1 766 ? -29.979 4.350 0.775 1.00 77.94 766 HIS A C 1
ATOM 5843 O O . HIS A 1 766 ? -29.239 5.160 1.325 1.00 77.94 766 HIS A O 1
ATOM 5849 N N . GLN A 1 767 ? -31.173 4.035 1.285 1.00 80.12 767 GLN A N 1
ATOM 5850 C CA . GLN A 1 767 ? -31.633 4.478 2.599 1.00 80.12 767 GLN A CA 1
ATOM 5851 C C . GLN A 1 767 ? -31.361 3.412 3.668 1.00 80.12 767 GLN A C 1
ATOM 5853 O O . GLN A 1 767 ? -31.450 2.207 3.425 1.00 80.12 767 GLN A O 1
ATOM 5858 N N . ILE A 1 768 ? -31.030 3.857 4.882 1.00 82.88 768 ILE A N 1
ATOM 5859 C CA . ILE A 1 768 ? -30.800 2.952 6.012 1.00 82.88 768 ILE A CA 1
ATOM 5860 C C . ILE A 1 768 ? -32.145 2.513 6.582 1.00 82.88 768 ILE A C 1
ATOM 5862 O O . ILE A 1 768 ? -32.891 3.339 7.101 1.00 82.88 768 ILE A O 1
ATOM 5866 N N . GLY A 1 769 ? -32.418 1.209 6.542 1.00 82.50 769 GLY A N 1
ATOM 5867 C CA . GLY A 1 769 ? -33.575 0.623 7.217 1.00 82.50 769 GLY A CA 1
ATOM 5868 C C . GLY A 1 769 ? -33.297 0.399 8.702 1.00 82.50 769 GLY A C 1
ATOM 5869 O O . GLY A 1 769 ? -33.873 1.070 9.551 1.00 82.50 769 GLY A O 1
ATOM 5870 N N . VAL A 1 770 ? -32.391 -0.533 9.024 1.00 89.19 770 VAL A N 1
ATOM 5871 C CA . VAL A 1 770 ? -32.051 -0.886 10.414 1.00 89.19 770 VAL A CA 1
ATOM 5872 C C . VAL A 1 770 ? -30.545 -1.032 10.641 1.00 89.19 770 VAL A C 1
ATOM 5874 O O . VAL A 1 770 ? -29.826 -1.613 9.826 1.00 89.19 770 VAL A O 1
ATOM 5877 N N . VAL A 1 771 ? -30.074 -0.545 11.789 1.00 91.44 771 VAL A N 1
ATOM 5878 C CA . VAL A 1 771 ? -28.685 -0.639 12.253 1.00 91.44 771 VAL A CA 1
ATOM 5879 C C . VAL A 1 771 ? -28.550 -1.723 13.324 1.00 91.44 771 VAL A C 1
ATOM 5881 O O . VAL A 1 771 ? -29.212 -1.685 14.359 1.00 91.44 771 VAL A O 1
ATOM 5884 N N . LEU A 1 772 ? -27.663 -2.687 13.105 1.00 92.25 772 LEU A N 1
ATOM 5885 C CA . LEU A 1 772 ? -27.400 -3.823 13.984 1.00 92.25 772 LEU A CA 1
ATOM 5886 C C . LEU A 1 772 ? -26.070 -3.627 14.718 1.00 92.25 772 LEU A C 1
ATOM 5888 O O . LEU A 1 772 ? -25.032 -3.460 14.081 1.00 92.25 772 LEU A O 1
ATOM 5892 N N . ALA A 1 773 ? -26.067 -3.712 16.047 1.00 91.38 773 ALA A N 1
ATOM 5893 C CA . ALA A 1 773 ? -24.854 -3.571 16.854 1.00 91.38 773 ALA A CA 1
ATOM 5894 C C . ALA A 1 773 ? -24.768 -4.615 17.973 1.00 91.38 773 ALA A C 1
ATOM 5896 O O . ALA A 1 773 ? -25.775 -5.159 18.439 1.00 91.38 773 ALA A O 1
ATOM 5897 N N . ASP A 1 774 ? -23.544 -4.928 18.397 1.00 89.38 774 ASP A N 1
ATOM 5898 C CA . ASP A 1 774 ? -23.309 -5.897 19.463 1.00 89.38 774 ASP A CA 1
ATOM 5899 C C . ASP A 1 774 ? -23.600 -5.338 20.868 1.00 89.38 774 ASP A C 1
ATOM 5901 O O . ASP A 1 774 ? -24.009 -4.190 21.054 1.00 89.38 774 ASP A O 1
ATOM 5905 N N . ALA A 1 775 ? -23.385 -6.179 21.882 1.00 86.44 775 ALA A N 1
ATOM 5906 C CA . ALA A 1 775 ? -23.598 -5.791 23.270 1.00 86.44 775 ALA A CA 1
ATOM 5907 C C . ALA A 1 775 ? -22.582 -4.778 23.805 1.00 86.44 775 ALA A C 1
ATOM 5909 O O . ALA A 1 775 ? -22.878 -4.094 24.787 1.00 86.44 775 ALA A O 1
ATOM 5910 N N . GLY A 1 776 ? -21.422 -4.649 23.158 1.00 84.81 776 GLY A N 1
ATOM 5911 C CA . GLY A 1 776 ? -20.421 -3.633 23.460 1.00 84.81 776 GLY A CA 1
ATOM 5912 C C . GLY A 1 776 ? -20.929 -2.211 23.224 1.00 84.81 776 GLY A C 1
ATOM 5913 O O . GLY A 1 776 ? -20.435 -1.291 23.869 1.00 84.81 776 GLY A O 1
ATOM 5914 N N . TYR A 1 777 ? -21.961 -2.025 22.394 1.00 87.56 777 TYR A N 1
ATOM 5915 C CA . TYR A 1 777 ? -22.591 -0.723 22.142 1.00 87.56 777 TYR A CA 1
ATOM 5916 C C . TYR A 1 777 ? -23.804 -0.415 23.035 1.00 87.56 777 TYR A C 1
ATOM 5918 O O . TYR A 1 777 ? -24.388 0.665 22.932 1.00 87.56 777 TYR A O 1
ATOM 5926 N N . CYS A 1 778 ? -24.224 -1.325 23.917 1.00 88.31 778 CYS A N 1
ATOM 5927 C CA . CYS A 1 778 ? -25.471 -1.169 24.669 1.00 88.31 778 CYS A CA 1
ATOM 5928 C C . CYS A 1 778 ? -25.377 -0.116 25.785 1.00 88.31 778 CYS A C 1
ATOM 5930 O O . CYS A 1 778 ? -24.865 -0.387 26.870 1.00 88.31 778 CYS A O 1
ATOM 5932 N N . SER A 1 779 ? -25.994 1.049 25.580 1.00 87.81 779 SER A N 1
ATOM 5933 C CA . SER A 1 779 ? -26.202 2.076 26.610 1.00 87.81 779 SER A CA 1
ATOM 5934 C C . SER A 1 779 ? -27.574 2.734 26.453 1.00 87.81 779 SER A C 1
ATOM 5936 O O . SER A 1 779 ? -28.087 2.787 25.338 1.00 87.81 779 SER A O 1
ATOM 5938 N N . ASN A 1 780 ? -28.160 3.268 27.533 1.00 84.94 780 ASN A N 1
ATOM 5939 C CA . ASN A 1 780 ? -29.432 4.005 27.431 1.00 84.94 780 ASN A CA 1
ATOM 5940 C C . ASN A 1 780 ? -29.299 5.180 26.451 1.00 84.94 780 ASN A C 1
ATOM 5942 O O . ASN A 1 780 ? -30.131 5.333 25.567 1.00 84.94 780 ASN A O 1
ATOM 5946 N N . LYS A 1 781 ? -28.168 5.899 26.508 1.00 86.44 781 LYS A N 1
ATOM 5947 C CA . LYS A 1 781 ? -27.836 6.981 25.572 1.00 86.44 781 LYS A CA 1
ATOM 5948 C C . LYS A 1 781 ? -27.878 6.533 24.104 1.00 86.44 781 LYS A C 1
ATOM 5950 O O . LYS A 1 781 ? -28.355 7.283 23.267 1.00 86.44 781 LYS A O 1
ATOM 5955 N N . ASN A 1 782 ? -27.393 5.332 23.785 1.00 89.19 782 ASN A N 1
ATOM 5956 C CA . ASN A 1 782 ? -27.375 4.821 22.408 1.00 89.19 782 ASN A CA 1
ATOM 5957 C C . ASN A 1 782 ? -28.738 4.286 21.954 1.00 89.19 782 ASN A C 1
ATOM 5959 O O . ASN A 1 782 ? -29.076 4.402 20.777 1.00 89.19 782 ASN A O 1
ATOM 5963 N N . LEU A 1 783 ? -29.508 3.702 22.877 1.00 88.12 783 LEU A N 1
ATOM 5964 C CA . LEU A 1 783 ? -30.862 3.214 22.607 1.00 88.12 783 LEU A CA 1
ATOM 5965 C C . LEU A 1 783 ? -31.845 4.370 22.370 1.00 88.12 783 LEU A C 1
ATOM 5967 O O . LEU A 1 783 ? -32.739 4.236 21.545 1.00 88.12 783 LEU A O 1
ATOM 5971 N N . GLU A 1 784 ? -31.652 5.491 23.066 1.00 87.69 784 GLU A N 1
ATOM 5972 C CA . GLU A 1 784 ? -32.506 6.687 23.007 1.00 87.69 784 GLU A CA 1
ATOM 5973 C C . GLU A 1 784 ? -31.995 7.750 22.016 1.00 87.69 784 GLU A C 1
ATOM 5975 O O . GLU A 1 784 ? -32.641 8.777 21.823 1.00 87.69 784 GLU A O 1
ATOM 5980 N N . ALA A 1 785 ? -30.834 7.536 21.386 1.00 87.88 785 ALA A N 1
ATOM 5981 C CA . ALA A 1 785 ? -30.256 8.506 20.459 1.00 87.88 785 ALA A CA 1
ATOM 5982 C C . ALA A 1 785 ? -31.179 8.752 19.245 1.00 87.88 785 ALA A C 1
ATOM 5984 O O . ALA A 1 785 ? -31.734 7.798 18.700 1.00 87.88 785 ALA A O 1
ATOM 5985 N N . PRO A 1 786 ? -31.295 9.986 18.729 1.00 85.00 786 PRO A N 1
ATOM 5986 C CA . PRO A 1 786 ? -31.994 10.231 17.466 1.00 85.00 786 PRO A CA 1
ATOM 5987 C C . PRO A 1 786 ? -31.263 9.547 16.295 1.00 85.00 786 PRO A C 1
ATOM 5989 O O . PRO A 1 786 ? -30.059 9.301 16.374 1.00 85.00 786 PRO A O 1
ATOM 5992 N N . GLY A 1 787 ? -31.977 9.208 15.217 1.00 84.38 787 GLY A N 1
ATOM 5993 C CA . GLY A 1 787 ? -31.395 8.631 13.992 1.00 84.38 787 GLY A CA 1
ATOM 5994 C C . GLY A 1 787 ? -32.120 7.385 13.478 1.00 84.38 787 GLY A C 1
ATOM 5995 O O . GLY A 1 787 ? -33.249 7.115 13.888 1.00 84.38 787 GLY A O 1
ATOM 5996 N N . ALA A 1 788 ? -31.455 6.635 12.593 1.00 83.88 788 ALA A N 1
ATOM 5997 C CA . ALA A 1 788 ? -31.989 5.424 11.967 1.00 83.88 788 ALA A CA 1
ATOM 5998 C C . ALA A 1 788 ? -32.438 4.371 12.994 1.00 83.88 788 ALA A C 1
ATOM 6000 O O . ALA A 1 788 ? -31.956 4.325 14.130 1.00 83.88 788 ALA A O 1
ATOM 6001 N N . ASP A 1 789 ? -33.374 3.514 12.601 1.00 88.00 789 ASP A N 1
ATOM 6002 C CA . ASP A 1 789 ? -33.850 2.449 13.472 1.00 88.00 789 ASP A CA 1
ATOM 6003 C C . ASP A 1 789 ? -32.712 1.478 13.845 1.00 88.00 789 ASP A C 1
ATOM 6005 O O . ASP A 1 789 ? -31.782 1.267 13.065 1.00 88.00 789 ASP A O 1
ATOM 6009 N N . ARG A 1 790 ? -32.740 0.903 15.055 1.00 91.88 790 ARG A N 1
ATOM 6010 C CA . ARG A 1 790 ? -31.600 0.143 15.595 1.00 91.88 790 ARG A CA 1
ATOM 6011 C C . ARG A 1 790 ? -31.984 -1.080 16.411 1.00 91.88 790 ARG A C 1
ATOM 6013 O O . ARG A 1 790 ? -32.993 -1.100 17.112 1.00 91.88 790 ARG A O 1
ATOM 6020 N N . ILE A 1 791 ? -31.107 -2.076 16.383 1.00 91.12 791 ILE A N 1
ATOM 6021 C CA . ILE A 1 791 ? -31.150 -3.268 17.224 1.00 91.12 791 ILE A CA 1
ATOM 6022 C C . ILE A 1 791 ? -29.765 -3.447 17.846 1.00 91.12 791 ILE A C 1
ATOM 6024 O O . ILE A 1 791 ? -28.793 -3.762 17.159 1.00 91.12 791 ILE A O 1
ATOM 6028 N N . ILE A 1 792 ? -29.684 -3.252 19.163 1.00 90.38 792 ILE A N 1
ATOM 6029 C CA . ILE A 1 792 ? -28.447 -3.400 19.935 1.00 90.38 792 ILE A CA 1
ATOM 6030 C C . ILE A 1 792 ? -28.623 -4.557 20.911 1.00 90.38 792 ILE A C 1
ATOM 6032 O O . ILE A 1 792 ? -29.569 -4.577 21.702 1.00 90.38 792 ILE A O 1
ATOM 6036 N N . ALA A 1 793 ? -27.707 -5.520 20.884 1.00 87.25 793 ALA A N 1
ATOM 6037 C CA . ALA A 1 793 ? -27.733 -6.615 21.843 1.00 87.25 793 ALA A CA 1
ATOM 6038 C C . ALA A 1 793 ? -27.560 -6.113 23.290 1.00 87.25 793 ALA A C 1
ATOM 6040 O O . ALA A 1 793 ? -26.747 -5.257 23.582 1.00 87.25 793 ALA A O 1
ATOM 6041 N N . LEU A 1 794 ? -28.280 -6.704 24.241 1.00 85.00 794 LEU A N 1
ATOM 6042 C CA . LEU A 1 794 ? -28.154 -6.437 25.682 1.00 85.00 794 LEU A CA 1
ATOM 6043 C C . LEU A 1 794 ? -27.142 -7.334 26.429 1.00 85.00 794 LEU A C 1
ATOM 6045 O O . LEU A 1 794 ? -26.957 -7.171 27.634 1.00 85.00 794 LEU A O 1
ATOM 6049 N N . GLY A 1 795 ? -26.552 -8.327 25.758 1.00 79.19 795 GLY A N 1
ATOM 6050 C CA . GLY A 1 795 ? -25.753 -9.403 26.353 1.00 79.19 795 GLY A CA 1
ATOM 6051 C C . GLY A 1 795 ? -25.226 -10.388 25.302 1.00 79.19 795 GLY A C 1
ATOM 6052 O O . GLY A 1 795 ? -25.283 -10.113 24.107 1.00 79.19 795 GLY A O 1
ATOM 6053 N N . LYS A 1 796 ? -24.705 -11.545 25.731 1.00 71.81 796 LYS A N 1
ATOM 6054 C CA . LYS A 1 796 ? -24.108 -12.537 24.818 1.00 71.81 796 LYS A CA 1
ATOM 6055 C C . LYS A 1 796 ? -25.161 -13.146 23.879 1.00 71.81 796 LYS A C 1
ATOM 6057 O O . LYS A 1 796 ? -26.233 -13.555 24.324 1.00 71.81 796 LYS A O 1
ATOM 6062 N N . GLY A 1 797 ? -24.815 -13.302 22.598 1.00 65.25 797 GLY A N 1
ATOM 6063 C CA . GLY A 1 797 ? -25.748 -13.749 21.552 1.00 65.25 797 GLY A CA 1
ATOM 6064 C C . GLY A 1 797 ? -26.418 -15.110 21.805 1.00 65.25 797 GLY A C 1
ATOM 6065 O O . GLY A 1 797 ? -27.599 -15.268 21.512 1.00 65.25 797 GLY A O 1
ATOM 6066 N N . ARG A 1 798 ? -25.722 -16.079 22.426 1.00 67.38 798 ARG A N 1
ATOM 6067 C CA . ARG A 1 798 ? -26.313 -17.397 22.755 1.00 67.38 798 ARG A CA 1
ATOM 6068 C C . ARG A 1 798 ? -27.426 -17.300 23.799 1.00 67.38 798 ARG A C 1
ATOM 6070 O O . ARG A 1 798 ? -28.468 -17.925 23.643 1.00 67.38 798 ARG A O 1
ATOM 6077 N N . GLU A 1 799 ? -27.216 -16.504 24.846 1.00 69.25 799 GLU A N 1
ATOM 6078 C CA . GLU A 1 799 ? -28.214 -16.302 25.904 1.00 69.25 799 GLU A CA 1
ATOM 6079 C C . GLU A 1 799 ? -29.435 -15.546 25.380 1.00 69.25 799 GLU A C 1
ATOM 6081 O O . GLU A 1 799 ? -30.562 -15.838 25.771 1.00 69.25 799 GLU A O 1
ATOM 6086 N N . GLN A 1 800 ? -29.226 -14.595 24.470 1.00 71.06 800 GLN A N 1
ATOM 6087 C CA . GLN A 1 800 ? -30.318 -13.875 23.818 1.00 71.06 800 GLN A CA 1
ATOM 6088 C C . GLN A 1 800 ? -31.140 -14.768 22.907 1.00 71.06 800 GLN A C 1
ATOM 6090 O O . GLN A 1 800 ? -32.364 -14.747 22.992 1.00 71.06 800 GLN A O 1
ATOM 6095 N N . HIS A 1 801 ? -30.481 -15.581 22.081 1.00 71.75 801 HIS A N 1
ATOM 6096 C CA . HIS A 1 801 ? -31.177 -16.522 21.216 1.00 71.75 801 HIS A CA 1
ATOM 6097 C C . HIS A 1 801 ? -31.972 -17.542 22.042 1.00 71.75 801 HIS A C 1
ATOM 6099 O O . HIS A 1 801 ? -33.156 -17.744 21.792 1.00 71.75 801 HIS A O 1
ATOM 6105 N N . ALA A 1 802 ? -31.377 -18.091 23.107 1.00 74.25 802 ALA A N 1
ATOM 6106 C CA . ALA A 1 802 ? -32.080 -18.981 24.028 1.00 74.25 802 ALA A CA 1
ATOM 6107 C C . ALA A 1 802 ? -33.302 -18.310 24.684 1.00 74.25 802 ALA A C 1
ATOM 6109 O O . ALA A 1 802 ? -34.338 -18.950 24.836 1.00 74.25 802 ALA A O 1
ATOM 6110 N N . LYS A 1 803 ? -33.216 -17.021 25.045 1.00 76.81 803 LYS A N 1
ATOM 6111 C CA . LYS A 1 803 ? -34.355 -16.254 25.584 1.00 76.81 803 LYS A CA 1
ATOM 6112 C C . LYS A 1 803 ? -35.448 -15.999 24.544 1.00 76.81 803 LYS A C 1
ATOM 6114 O O . LYS A 1 803 ? -36.619 -16.082 24.896 1.00 76.81 803 LYS A O 1
ATOM 6119 N N . ALA A 1 804 ? -35.081 -15.712 23.295 1.00 75.75 804 ALA A N 1
ATOM 6120 C CA . ALA A 1 804 ? -36.036 -15.535 22.201 1.00 75.75 804 ALA A CA 1
ATOM 6121 C C . ALA A 1 804 ? -36.792 -16.836 21.886 1.00 75.75 804 ALA A C 1
ATOM 6123 O O . ALA A 1 804 ? -37.997 -16.798 21.673 1.00 75.75 804 ALA A O 1
ATOM 6124 N N . VAL A 1 805 ? -36.110 -17.986 21.941 1.00 79.19 805 VAL A N 1
ATOM 6125 C CA . VAL A 1 805 ? -36.727 -19.307 21.728 1.00 79.19 805 VAL A CA 1
ATOM 6126 C C . VAL A 1 805 ? -37.597 -19.730 22.918 1.00 79.19 805 VAL A C 1
ATOM 6128 O O . VAL A 1 805 ? -38.692 -20.242 22.725 1.00 79.19 805 VAL A O 1
ATOM 6131 N N . ARG A 1 806 ? -37.134 -19.515 24.158 1.00 82.56 806 ARG A N 1
ATOM 6132 C CA . ARG A 1 806 ? -37.866 -19.929 25.372 1.00 82.56 806 ARG A CA 1
ATOM 6133 C C . ARG A 1 806 ? -39.087 -19.064 25.681 1.00 82.56 806 ARG A C 1
ATOM 6135 O O . ARG A 1 806 ? -40.014 -19.540 26.329 1.00 82.56 806 ARG A O 1
ATOM 6142 N N . SER A 1 807 ? -39.066 -17.784 25.320 1.00 83.31 807 SER A N 1
ATOM 6143 C CA . SER A 1 807 ? -40.135 -16.836 25.662 1.00 83.31 807 SER A CA 1
ATOM 6144 C C . SER A 1 807 ? -40.293 -15.776 24.566 1.00 83.31 807 SER A C 1
ATOM 6146 O O . SER A 1 807 ? -39.923 -14.612 24.794 1.00 83.31 807 SER A O 1
ATOM 6148 N N . PRO A 1 808 ? -40.800 -16.167 23.381 1.00 84.25 808 PRO A N 1
ATOM 6149 C CA . PRO A 1 808 ? -40.978 -15.260 22.255 1.00 84.25 808 PRO A CA 1
ATOM 6150 C C . PRO A 1 808 ? -41.958 -14.141 22.610 1.00 84.25 808 PRO A C 1
ATOM 6152 O O . PRO A 1 808 ? -42.916 -14.335 23.358 1.00 84.25 808 PRO A O 1
ATOM 6155 N N . ALA A 1 809 ? -41.682 -12.948 22.098 1.00 85.38 809 ALA A N 1
ATOM 6156 C CA . ALA A 1 809 ? -42.520 -11.770 22.281 1.00 85.38 809 ALA A CA 1
ATOM 6157 C C . ALA A 1 809 ? -43.261 -11.441 20.976 1.00 85.38 809 ALA A C 1
ATOM 6159 O O . ALA A 1 809 ? -42.746 -11.718 19.894 1.00 85.38 809 ALA A O 1
ATOM 6160 N N . SER A 1 810 ? -44.447 -10.837 21.065 1.00 83.56 810 SER A N 1
ATOM 6161 C CA . SER A 1 810 ? -45.215 -10.369 19.902 1.00 83.56 810 SER A CA 1
ATOM 6162 C C . SER A 1 810 ? -45.848 -9.008 20.196 1.00 83.56 810 SER A C 1
ATOM 6164 O O . SER A 1 810 ? -46.097 -8.683 21.356 1.00 83.56 810 SER A O 1
ATOM 6166 N N . GLY A 1 811 ? -46.076 -8.204 19.155 1.00 82.19 811 GLY A N 1
ATOM 6167 C CA . GLY A 1 811 ? -46.686 -6.878 19.285 1.00 82.19 811 GLY A CA 1
ATOM 6168 C C . GLY A 1 811 ? -45.746 -5.780 19.821 1.00 82.19 811 GLY A C 1
ATOM 6169 O O . GLY A 1 811 ? -44.522 -5.952 19.839 1.00 82.19 811 GLY A O 1
ATOM 6170 N N . PRO A 1 812 ? -46.299 -4.614 20.206 1.00 82.69 812 PRO A N 1
ATOM 6171 C CA . PRO A 1 812 ? -45.528 -3.492 20.740 1.00 82.69 812 PRO A CA 1
ATOM 6172 C C . PRO A 1 812 ? -44.990 -3.782 22.155 1.00 82.69 812 PRO A C 1
ATOM 6174 O O . PRO A 1 812 ? -45.530 -4.634 22.862 1.00 82.69 812 PRO A O 1
ATOM 6177 N N . PRO A 1 813 ? -43.923 -3.088 22.596 1.00 86.38 813 PRO A N 1
ATOM 6178 C CA . PRO A 1 813 ? -43.382 -3.261 23.941 1.00 86.38 813 PRO A CA 1
ATOM 6179 C C . PRO A 1 813 ? -44.403 -2.866 25.029 1.00 86.38 813 PRO A C 1
ATOM 6181 O O . PRO A 1 813 ? -45.294 -2.056 24.765 1.00 86.38 813 PRO A O 1
ATOM 6184 N N . PRO A 1 814 ? -44.267 -3.391 26.266 1.00 85.31 814 PRO A N 1
ATOM 6185 C CA . PRO A 1 814 ? -45.166 -3.069 27.374 1.00 85.31 814 PRO A CA 1
ATOM 6186 C C . PRO A 1 814 ? -45.282 -1.557 27.621 1.00 85.31 814 PRO A C 1
ATOM 6188 O O . PRO A 1 814 ? -44.285 -0.834 27.552 1.00 85.31 814 PRO A O 1
ATOM 6191 N N . ALA A 1 815 ? -46.485 -1.079 27.949 1.00 78.06 815 ALA A N 1
ATOM 6192 C CA . ALA A 1 815 ? -46.715 0.332 28.254 1.00 78.06 815 ALA A CA 1
ATOM 6193 C C . ALA A 1 815 ? -45.852 0.782 29.450 1.00 78.06 815 ALA A C 1
ATOM 6195 O O . ALA A 1 815 ? -45.876 0.158 30.510 1.00 78.06 815 ALA A O 1
ATOM 6196 N N . GLY A 1 816 ? -45.072 1.854 29.271 1.00 79.31 816 GLY A N 1
ATOM 6197 C CA . GLY A 1 816 ? -44.137 2.364 30.284 1.00 79.31 816 GLY A CA 1
ATOM 6198 C C . GLY A 1 816 ? -42.768 1.670 30.327 1.00 79.31 816 GLY A C 1
ATOM 6199 O O . GLY A 1 816 ? -41.972 1.980 31.213 1.00 79.31 816 GLY A O 1
ATOM 6200 N N . ALA A 1 817 ? -42.472 0.760 29.390 1.00 81.19 817 ALA A N 1
ATOM 6201 C CA . ALA A 1 817 ? -41.162 0.120 29.291 1.00 81.19 817 ALA A CA 1
ATOM 6202 C C . ALA A 1 817 ? -40.046 1.147 29.044 1.00 81.19 817 ALA A C 1
ATOM 6204 O O . ALA A 1 817 ? -40.146 2.001 28.160 1.00 81.19 817 ALA A O 1
ATOM 6205 N N . ASN A 1 818 ? -38.945 1.031 29.788 1.00 84.81 818 ASN A N 1
ATOM 6206 C CA . ASN A 1 818 ? -37.750 1.828 29.503 1.00 84.81 818 ASN A CA 1
ATOM 6207 C C . ASN A 1 818 ? -37.050 1.344 28.216 1.00 84.81 818 ASN A C 1
ATOM 6209 O O . ASN A 1 818 ? -37.299 0.238 27.732 1.00 84.81 818 ASN A O 1
ATOM 6213 N N . ALA A 1 819 ? -36.132 2.143 27.662 1.00 84.69 819 ALA A N 1
ATOM 6214 C CA . ALA A 1 819 ? -35.476 1.838 26.384 1.00 84.69 819 ALA A CA 1
ATOM 6215 C C . ALA A 1 819 ? -34.801 0.450 26.348 1.00 84.69 819 ALA A C 1
ATOM 6217 O O . ALA A 1 819 ? -34.793 -0.232 25.319 1.00 84.69 819 ALA A O 1
ATOM 6218 N N . ARG A 1 820 ? -34.269 -0.011 27.488 1.00 85.81 820 ARG A N 1
ATOM 6219 C CA . ARG A 1 820 ? -33.629 -1.325 27.611 1.00 85.81 820 ARG A CA 1
ATOM 6220 C C . ARG A 1 820 ? -34.651 -2.465 27.613 1.00 85.81 820 ARG A C 1
ATOM 6222 O O . ARG A 1 820 ? -34.409 -3.489 26.978 1.00 85.81 820 ARG A O 1
ATOM 6229 N N . GLU A 1 821 ? -35.780 -2.295 28.293 1.00 85.50 821 GLU A N 1
ATOM 6230 C CA . GLU A 1 821 ? -36.904 -3.244 28.299 1.00 85.50 821 GLU A CA 1
ATOM 6231 C C . GLU A 1 821 ? -37.575 -3.337 26.927 1.00 85.50 821 GLU A C 1
ATOM 6233 O O . GLU A 1 821 ? -37.841 -4.442 26.451 1.00 85.50 821 GLU A O 1
ATOM 6238 N N . ALA A 1 822 ? -37.760 -2.203 26.249 1.00 87.38 822 ALA A N 1
ATOM 6239 C CA . ALA A 1 822 ? -38.270 -2.158 24.884 1.00 87.38 822 ALA A CA 1
ATOM 6240 C C . ALA A 1 822 ? -37.343 -2.910 23.909 1.00 87.38 822 ALA A C 1
ATOM 6242 O O . ALA A 1 822 ? -37.805 -3.730 23.114 1.00 87.38 822 ALA A O 1
ATOM 6243 N N . MET A 1 823 ? -36.020 -2.727 24.024 1.00 90.19 823 MET A N 1
ATOM 6244 C CA . MET A 1 823 ? -35.046 -3.479 23.222 1.00 90.19 823 MET A CA 1
ATOM 6245 C C . MET A 1 823 ? -35.041 -4.978 23.562 1.00 90.19 823 MET A C 1
ATOM 6247 O O . MET A 1 823 ? -34.961 -5.823 22.671 1.00 90.19 823 MET A O 1
ATOM 6251 N N . ALA A 1 824 ? -35.175 -5.335 24.845 1.00 87.88 824 ALA A N 1
ATOM 6252 C CA . ALA A 1 824 ? -35.280 -6.728 25.283 1.00 87.88 824 ALA A CA 1
ATOM 6253 C C . ALA A 1 824 ? -36.540 -7.416 24.738 1.00 87.88 824 ALA A C 1
ATOM 6255 O O . ALA A 1 824 ? -36.514 -8.613 24.452 1.00 87.88 824 ALA A O 1
ATOM 6256 N N . HIS A 1 825 ? -37.644 -6.676 24.613 1.00 87.94 825 HIS A N 1
ATOM 6257 C CA . HIS A 1 825 ? -38.862 -7.143 23.962 1.00 87.94 825 HIS A CA 1
ATOM 6258 C C . HIS A 1 825 ? -38.615 -7.383 22.471 1.00 87.94 825 HIS A C 1
ATOM 6260 O O . HIS A 1 825 ? -38.842 -8.485 21.979 1.00 87.94 825 HIS A O 1
ATOM 6266 N N . ARG A 1 826 ? -38.048 -6.389 21.779 1.00 87.31 826 ARG A N 1
ATOM 6267 C CA . ARG A 1 826 ? -37.772 -6.438 20.340 1.00 87.31 826 ARG A CA 1
ATOM 6268 C C . ARG A 1 826 ? -36.836 -7.579 19.933 1.00 87.31 826 ARG A C 1
ATOM 6270 O O . ARG A 1 826 ? -37.093 -8.260 18.951 1.00 87.31 826 ARG A O 1
ATOM 6277 N N . LEU A 1 827 ? -35.783 -7.845 20.705 1.00 88.00 827 LEU A N 1
ATOM 6278 C CA . LEU A 1 827 ? -34.858 -8.961 20.449 1.00 88.00 827 LEU A CA 1
ATOM 6279 C C . LEU A 1 827 ? -35.509 -10.351 20.588 1.00 88.00 82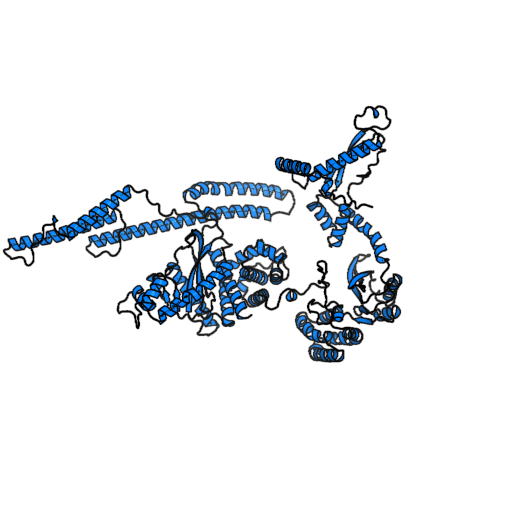7 LEU A C 1
ATOM 6281 O O . LEU A 1 827 ? -34.940 -11.337 20.116 1.00 88.00 827 LEU A O 1
ATOM 6285 N N . ARG A 1 828 ? -36.671 -10.444 21.252 1.00 88.81 828 ARG A N 1
ATOM 6286 C CA . ARG A 1 828 ? -37.445 -11.685 21.407 1.00 88.81 828 ARG A CA 1
ATOM 6287 C C . ARG A 1 828 ? -38.552 -11.844 20.367 1.00 88.81 828 ARG A C 1
ATOM 6289 O O . ARG A 1 828 ? -39.152 -12.916 20.336 1.00 88.81 828 ARG A O 1
ATOM 6296 N N . THR A 1 829 ? -38.835 -10.831 19.544 1.00 89.25 829 THR A N 1
ATOM 6297 C CA . THR A 1 829 ? -39.777 -11.007 18.431 1.00 89.25 829 THR A CA 1
ATOM 6298 C C . THR A 1 829 ? -39.117 -11.808 17.304 1.00 89.25 829 THR A C 1
ATOM 6300 O O . THR A 1 829 ? -37.886 -11.751 17.161 1.00 89.25 829 THR A O 1
ATOM 6303 N N . PRO A 1 830 ? -39.887 -12.562 16.499 1.00 85.62 830 PRO A N 1
ATOM 6304 C CA . PRO A 1 830 ? -39.345 -13.304 15.361 1.00 85.62 830 PRO A CA 1
ATOM 6305 C C . PRO A 1 830 ? -38.550 -12.410 14.400 1.00 85.62 830 PRO A C 1
ATOM 6307 O O . PRO A 1 830 ? -37.441 -12.765 13.995 1.00 85.62 830 PRO A O 1
ATOM 6310 N N . GLU A 1 831 ? -39.060 -11.211 14.107 1.00 85.75 831 GLU A N 1
ATOM 6311 C CA . GLU A 1 831 ? -38.447 -10.249 13.189 1.00 85.75 831 GLU A CA 1
ATOM 6312 C C . GLU A 1 831 ? -37.135 -9.696 13.756 1.00 85.75 831 GLU A C 1
ATOM 6314 O O . GLU A 1 831 ? -36.113 -9.681 13.066 1.00 85.75 831 GLU A O 1
ATOM 6319 N N . GLY A 1 832 ? -37.132 -9.277 15.028 1.00 85.31 832 GLY A N 1
ATOM 6320 C CA . GLY A 1 832 ? -35.947 -8.719 15.679 1.00 85.31 832 GLY A CA 1
ATOM 6321 C C . GLY A 1 832 ? -34.846 -9.758 15.884 1.00 85.31 832 GLY A C 1
ATOM 6322 O O . GLY A 1 832 ? -33.667 -9.466 15.662 1.00 85.31 832 GLY A O 1
ATOM 6323 N N . SER A 1 833 ? -35.219 -10.992 16.234 1.00 84.81 833 SER A N 1
ATOM 6324 C CA . SER A 1 833 ? -34.277 -12.105 16.377 1.00 84.81 833 SER A CA 1
ATOM 6325 C C . SER A 1 833 ? -33.649 -12.493 15.033 1.00 84.81 833 SER A C 1
ATOM 6327 O O . SER A 1 833 ? -32.427 -12.641 14.939 1.00 84.81 833 SER A O 1
ATOM 6329 N N . ALA A 1 834 ? -34.457 -12.592 13.969 1.00 85.50 834 ALA A N 1
ATOM 6330 C CA . ALA A 1 834 ? -33.977 -12.891 12.621 1.00 85.50 834 ALA A CA 1
ATOM 6331 C C . ALA A 1 834 ? -33.083 -11.772 12.059 1.00 85.50 834 ALA A C 1
ATOM 6333 O O . ALA A 1 834 ? -32.044 -12.055 11.458 1.00 85.50 834 ALA A O 1
ATOM 6334 N N . ALA A 1 835 ? -33.440 -10.503 12.289 1.00 84.62 835 ALA A N 1
ATOM 6335 C CA . ALA A 1 835 ? -32.614 -9.360 11.911 1.00 84.62 835 ALA A CA 1
ATOM 6336 C C . ALA A 1 835 ? -31.254 -9.389 12.627 1.00 84.62 835 ALA A C 1
ATOM 6338 O O . ALA A 1 835 ? -30.219 -9.339 11.966 1.00 84.62 835 ALA A O 1
ATOM 6339 N N . TYR A 1 836 ? -31.233 -9.572 13.952 1.00 87.25 836 TYR A N 1
ATOM 6340 C CA . TYR A 1 836 ? -29.985 -9.619 14.717 1.00 87.25 836 TYR A CA 1
ATOM 6341 C C . TYR A 1 836 ? -29.094 -10.815 14.342 1.00 87.25 836 TYR A C 1
ATOM 6343 O O . TYR A 1 836 ? -27.875 -10.668 14.265 1.00 87.25 836 TYR A O 1
ATOM 6351 N N . LYS A 1 837 ? -29.676 -11.984 14.031 1.00 85.81 837 LYS A N 1
ATOM 6352 C CA . LYS A 1 837 ? -28.919 -13.176 13.600 1.00 85.81 837 LYS A CA 1
ATOM 6353 C C . LYS A 1 837 ? -28.062 -12.913 12.353 1.00 85.81 837 LYS A C 1
ATOM 6355 O O . LYS A 1 837 ? -26.982 -13.489 12.233 1.00 85.81 837 LYS A O 1
ATOM 6360 N N . ARG A 1 838 ? -28.503 -12.020 11.457 1.00 85.38 838 ARG A N 1
ATOM 6361 C CA . ARG A 1 838 ? -27.760 -11.644 10.241 1.00 85.38 838 ARG A CA 1
ATOM 6362 C C . ARG A 1 838 ? -26.521 -10.789 10.523 1.00 85.38 838 ARG A C 1
ATOM 6364 O O . ARG A 1 838 ? -25.579 -10.847 9.743 1.00 85.38 838 ARG A O 1
ATOM 6371 N N . ARG A 1 839 ? -26.458 -10.087 11.664 1.00 89.44 839 ARG A N 1
ATOM 6372 C CA . ARG A 1 839 ? -25.358 -9.172 12.029 1.00 89.44 839 ARG A CA 1
ATOM 6373 C C . ARG A 1 839 ? -23.979 -9.809 11.883 1.00 89.44 839 ARG A C 1
ATOM 6375 O O . ARG A 1 839 ? -23.103 -9.218 11.260 1.00 89.44 839 ARG A O 1
ATOM 6382 N N . GLY A 1 840 ? -23.783 -10.986 12.486 1.00 84.44 840 GLY A N 1
ATOM 6383 C CA . GLY A 1 840 ? -22.489 -11.681 12.479 1.00 84.44 840 GLY A CA 1
ATOM 6384 C C . GLY A 1 840 ? -22.047 -12.036 11.061 1.00 84.44 840 GLY A C 1
ATOM 6385 O O . GLY A 1 840 ? -20.933 -11.710 10.666 1.00 84.44 840 GLY A O 1
ATOM 6386 N N . ALA A 1 841 ? -22.967 -12.596 10.268 1.00 86.56 841 ALA A N 1
ATOM 6387 C CA . ALA A 1 841 ? -22.717 -12.914 8.867 1.00 86.56 841 ALA A CA 1
ATOM 6388 C C . ALA A 1 841 ? -22.371 -11.663 8.047 1.00 86.56 841 ALA A C 1
ATOM 6390 O O . ALA A 1 841 ? -21.498 -11.745 7.197 1.00 86.56 841 ALA A O 1
ATOM 6391 N N . THR A 1 842 ? -22.984 -10.508 8.323 1.00 87.94 842 THR A N 1
ATOM 6392 C CA . THR A 1 842 ? -22.724 -9.258 7.593 1.00 87.94 842 THR A CA 1
ATOM 6393 C C . THR A 1 842 ? -21.336 -8.673 7.876 1.00 87.94 842 THR A C 1
ATOM 6395 O O . THR A 1 842 ? -20.585 -8.404 6.939 1.00 87.94 842 THR A O 1
ATOM 6398 N N . VAL A 1 843 ? -20.981 -8.463 9.150 1.00 89.19 843 VAL A N 1
ATOM 6399 C CA . VAL A 1 843 ? -19.817 -7.629 9.517 1.00 89.19 843 VAL A CA 1
ATOM 6400 C C . VAL A 1 843 ? -18.519 -8.408 9.734 1.00 89.19 843 VAL A C 1
ATOM 6402 O O . VAL A 1 843 ? -17.441 -7.897 9.426 1.00 89.19 843 VAL A O 1
ATOM 6405 N N . GLU A 1 844 ? -18.588 -9.647 10.231 1.00 89.75 844 GLU A N 1
ATOM 6406 C CA . GLU A 1 844 ? -17.388 -10.416 10.589 1.00 89.75 844 GLU A CA 1
ATOM 6407 C C . GLU A 1 844 ? -16.507 -10.767 9.374 1.00 89.75 844 GLU A C 1
ATOM 6409 O O . GLU A 1 844 ? -15.289 -10.583 9.475 1.00 89.75 844 GLU A O 1
ATOM 6414 N N . PRO A 1 845 ? -17.053 -11.189 8.210 1.00 90.69 845 PRO A N 1
ATOM 6415 C CA . PRO A 1 845 ? -16.240 -11.449 7.019 1.00 90.69 845 PRO A CA 1
ATOM 6416 C C . PRO A 1 845 ? -15.533 -10.192 6.497 1.00 90.69 845 PRO A C 1
ATOM 6418 O O . PRO A 1 845 ? -14.361 -10.245 6.104 1.00 90.69 845 PRO A O 1
ATOM 6421 N N . SER A 1 846 ? -16.221 -9.048 6.541 1.00 90.69 846 SER A N 1
ATOM 6422 C CA . SER A 1 846 ? -15.677 -7.757 6.113 1.00 90.69 846 SER A CA 1
ATOM 6423 C C . SER A 1 846 ? -14.540 -7.310 7.026 1.00 90.69 846 SER A C 1
ATOM 6425 O O . SER A 1 846 ? -13.475 -6.942 6.537 1.00 90.69 846 SER A O 1
ATOM 6427 N N . ILE A 1 847 ? -14.697 -7.433 8.351 1.00 91.00 847 ILE A N 1
ATOM 6428 C CA . ILE A 1 847 ? -13.616 -7.152 9.311 1.00 91.00 847 ILE A CA 1
ATOM 6429 C C . ILE A 1 847 ? -12.447 -8.123 9.143 1.00 91.00 847 ILE A C 1
ATOM 6431 O O . ILE A 1 847 ? -11.290 -7.706 9.216 1.00 91.00 847 ILE A O 1
ATOM 6435 N N . GLY A 1 848 ? -12.725 -9.410 8.922 1.00 89.12 848 GLY A N 1
ATOM 6436 C CA . GLY A 1 848 ? -11.696 -10.417 8.667 1.00 89.12 848 GLY A CA 1
ATOM 6437 C C . GLY A 1 848 ? -10.830 -10.037 7.468 1.00 89.12 848 GLY A C 1
ATOM 6438 O O . GLY A 1 848 ? -9.609 -9.962 7.586 1.00 89.12 848 GLY A O 1
ATOM 6439 N N . THR A 1 849 ? -11.465 -9.696 6.347 1.00 88.56 849 THR A N 1
ATOM 6440 C CA . THR A 1 849 ? -10.776 -9.266 5.123 1.00 88.56 849 THR A CA 1
ATOM 6441 C C . THR A 1 849 ? -10.060 -7.929 5.317 1.00 88.56 849 THR A C 1
ATOM 6443 O O . THR A 1 849 ? -8.896 -7.798 4.939 1.00 88.56 849 THR A O 1
ATOM 6446 N N . LEU A 1 850 ? -10.694 -6.953 5.972 1.00 90.44 850 LEU A N 1
ATOM 6447 C CA . LEU A 1 850 ? -10.082 -5.657 6.267 1.00 90.44 850 LEU A CA 1
ATOM 6448 C C . LEU A 1 850 ? -8.799 -5.813 7.094 1.00 90.44 850 LEU A C 1
ATOM 6450 O O . LEU A 1 850 ? -7.821 -5.126 6.828 1.00 90.44 850 LEU A O 1
ATOM 6454 N N . LYS A 1 851 ? -8.747 -6.764 8.034 1.00 87.44 851 LYS A N 1
ATOM 6455 C CA . LYS A 1 851 ? -7.525 -7.081 8.794 1.00 87.44 851 LYS A CA 1
ATOM 6456 C C . LYS A 1 851 ? -6.418 -7.715 7.961 1.00 87.44 851 LYS A C 1
ATOM 6458 O O . LYS A 1 851 ? -5.254 -7.595 8.337 1.00 87.44 851 LYS A O 1
ATOM 6463 N N . THR A 1 852 ? -6.749 -8.391 6.860 1.00 86.25 852 THR A N 1
ATOM 6464 C CA . THR A 1 852 ? -5.724 -8.885 5.922 1.00 86.25 852 THR A CA 1
ATOM 6465 C C . THR A 1 852 ? -5.086 -7.736 5.146 1.00 86.25 852 THR A C 1
ATOM 6467 O O . THR A 1 852 ? -3.875 -7.734 4.946 1.00 86.25 852 THR A O 1
ATOM 6470 N N . ILE A 1 853 ? -5.882 -6.722 4.793 1.00 83.62 853 ILE A N 1
ATOM 6471 C CA . ILE A 1 853 ? -5.423 -5.490 4.139 1.00 83.62 853 ILE A CA 1
ATOM 6472 C C . ILE A 1 853 ? -4.623 -4.633 5.133 1.00 83.62 853 ILE A C 1
ATOM 6474 O O . ILE A 1 853 ? -3.501 -4.215 4.849 1.00 83.62 853 ILE A O 1
ATOM 6478 N N . LEU A 1 854 ? -5.169 -4.421 6.333 1.00 85.31 854 LEU A N 1
ATOM 6479 C CA . LEU A 1 854 ? -4.616 -3.572 7.383 1.00 85.31 854 LEU A CA 1
ATOM 6480 C C . LEU A 1 854 ? -4.444 -4.352 8.693 1.00 85.31 854 LEU A C 1
ATOM 6482 O O . LEU A 1 854 ? -5.240 -4.254 9.627 1.00 85.31 854 LEU A O 1
ATOM 6486 N N . SER A 1 855 ? -3.357 -5.120 8.778 1.00 83.69 855 SER A N 1
ATOM 6487 C CA . SER A 1 855 ? -3.027 -5.891 9.986 1.00 83.69 855 SER A CA 1
ATOM 6488 C C . SER A 1 855 ? -2.416 -5.052 11.115 1.00 83.69 855 SER A C 1
ATOM 6490 O O . SER A 1 855 ? -2.435 -5.467 12.272 1.00 83.69 855 SER A O 1
ATOM 6492 N N . ARG A 1 856 ? -1.878 -3.870 10.792 1.00 84.56 856 ARG A N 1
ATOM 6493 C CA . ARG A 1 856 ? -1.403 -2.834 11.726 1.00 84.56 856 ARG A CA 1
ATOM 6494 C C . ARG A 1 856 ? -1.347 -1.490 11.011 1.00 84.56 856 ARG A C 1
ATOM 6496 O O . ARG A 1 856 ? -1.113 -1.495 9.807 1.00 84.56 856 ARG A O 1
ATOM 6503 N N . PHE A 1 857 ? -1.439 -0.370 11.711 1.00 83.75 857 PHE A N 1
ATOM 6504 C CA . PHE A 1 857 ? -1.159 0.934 11.102 1.00 83.75 857 PHE A CA 1
ATOM 6505 C C . PHE A 1 857 ? 0.325 1.054 10.743 1.00 83.75 857 PHE A C 1
ATOM 6507 O O . PHE A 1 857 ? 1.193 0.556 11.465 1.00 83.75 857 PHE A O 1
ATOM 6514 N N . SER A 1 858 ? 0.622 1.658 9.596 1.00 75.31 858 SER A N 1
ATOM 6515 C CA . SER A 1 858 ? 1.978 1.981 9.150 1.00 75.31 858 SER A CA 1
ATOM 6516 C C . SER A 1 858 ? 2.382 3.390 9.572 1.00 75.31 858 SER A C 1
ATOM 6518 O O . SER A 1 858 ? 3.563 3.624 9.851 1.00 75.31 858 SER A O 1
ATOM 6520 N N . ARG A 1 859 ? 1.422 4.315 9.668 1.00 77.06 859 ARG A N 1
ATOM 6521 C CA . ARG A 1 859 ? 1.649 5.673 10.178 1.00 77.06 859 ARG A CA 1
ATOM 6522 C C . ARG A 1 859 ? 1.298 5.779 11.669 1.00 77.06 859 ARG A C 1
ATOM 6524 O O . ARG A 1 859 ? 0.650 4.899 12.226 1.00 77.06 859 ARG A O 1
ATOM 6531 N N . ARG A 1 860 ? 1.819 6.822 12.321 1.00 79.62 860 ARG A N 1
ATOM 6532 C CA . ARG A 1 860 ? 1.665 7.091 13.762 1.00 79.62 860 ARG A CA 1
ATOM 6533 C C . ARG A 1 860 ? 0.811 8.335 13.965 1.00 79.62 860 ARG A C 1
ATOM 6535 O O . ARG A 1 860 ? 0.922 9.257 13.156 1.00 79.62 860 ARG A O 1
ATOM 6542 N N . GLY A 1 861 ? 0.050 8.368 15.052 1.00 81.31 861 GLY A N 1
ATOM 6543 C CA . GLY A 1 861 ? -0.913 9.428 15.342 1.00 81.31 861 GLY A CA 1
ATOM 6544 C C . GLY A 1 861 ? -2.334 9.076 14.901 1.00 81.31 861 GLY A C 1
ATOM 6545 O O . GLY A 1 861 ? -2.540 8.282 13.978 1.00 81.31 861 GLY A O 1
ATOM 6546 N N . LEU A 1 862 ? -3.317 9.667 15.583 1.00 86.56 862 LEU A N 1
ATOM 6547 C CA . LEU A 1 862 ? -4.732 9.326 15.402 1.00 86.56 862 LEU A CA 1
ATOM 6548 C C . LEU A 1 862 ? -5.251 9.658 13.995 1.00 86.56 862 LEU A C 1
ATOM 6550 O O . LEU A 1 862 ? -5.894 8.813 13.371 1.00 86.56 862 LEU A O 1
ATOM 6554 N N . ASP A 1 863 ? -4.950 10.852 13.486 1.00 84.38 863 ASP A N 1
ATOM 6555 C CA . ASP A 1 863 ? -5.433 11.305 12.173 1.00 84.38 863 ASP A CA 1
ATOM 6556 C C . ASP A 1 863 ? -4.827 10.469 11.040 1.00 84.38 863 ASP A C 1
ATOM 6558 O O . ASP A 1 863 ? -5.539 9.965 10.167 1.00 84.38 863 ASP A O 1
ATOM 6562 N N . ALA A 1 864 ? -3.534 10.162 11.156 1.00 78.25 864 ALA A N 1
ATOM 6563 C CA . ALA A 1 864 ? -2.838 9.304 10.213 1.00 78.25 864 ALA A CA 1
ATOM 6564 C C . ALA A 1 864 ? -3.407 7.874 10.199 1.00 78.25 864 ALA A C 1
ATOM 6566 O O . ALA A 1 864 ? -3.534 7.271 9.132 1.00 78.25 864 ALA A O 1
ATOM 6567 N N . ALA A 1 865 ? -3.772 7.334 11.369 1.00 86.50 865 ALA A N 1
ATOM 6568 C CA . ALA A 1 865 ? -4.438 6.038 11.479 1.00 86.50 865 ALA A CA 1
ATOM 6569 C C . ALA A 1 865 ? -5.850 6.070 10.865 1.00 86.50 865 ALA A C 1
ATOM 6571 O O . ALA A 1 865 ? -6.233 5.148 10.145 1.00 86.50 865 ALA A O 1
ATOM 6572 N N . ARG A 1 866 ? -6.617 7.144 11.091 1.00 90.12 866 ARG A N 1
ATOM 6573 C CA . ARG A 1 866 ? -7.945 7.335 10.485 1.00 90.12 866 ARG A CA 1
ATOM 6574 C C . ARG A 1 866 ? -7.863 7.409 8.960 1.00 90.12 866 ARG A C 1
ATOM 6576 O O . ARG A 1 866 ? -8.637 6.749 8.270 1.00 90.12 866 ARG A O 1
ATOM 6583 N N . SER A 1 867 ? -6.920 8.172 8.428 1.00 87.06 867 SER A N 1
ATOM 6584 C CA . SER A 1 867 ? -6.661 8.283 6.990 1.00 87.06 867 SER A CA 1
ATOM 6585 C C . SER A 1 867 ? -6.258 6.940 6.368 1.00 87.06 867 SER A C 1
ATOM 6587 O O . SER A 1 867 ? -6.825 6.520 5.358 1.00 87.06 867 SER A O 1
ATOM 6589 N N . GLU A 1 868 ? -5.364 6.199 7.025 1.00 86.12 868 GLU A N 1
ATOM 6590 C CA . GLU A 1 868 ? -4.949 4.873 6.571 1.00 86.12 868 GLU A CA 1
ATOM 6591 C C . GLU A 1 868 ? -6.101 3.853 6.596 1.00 86.12 868 GLU A C 1
ATOM 6593 O O . GLU A 1 868 ? -6.193 3.011 5.699 1.00 86.12 868 GLU A O 1
ATOM 6598 N N . LEU A 1 869 ? -7.014 3.945 7.572 1.00 92.25 869 LEU A N 1
ATOM 6599 C CA . LEU A 1 869 ? -8.222 3.117 7.604 1.00 92.25 869 LEU A CA 1
ATOM 6600 C C . LEU A 1 869 ? -9.178 3.450 6.449 1.00 92.25 869 LEU A C 1
ATOM 6602 O O . LEU A 1 869 ? -9.733 2.527 5.857 1.00 92.25 869 LEU A O 1
ATOM 6606 N N . ASN A 1 870 ? -9.341 4.730 6.095 1.00 88.81 870 ASN A N 1
ATOM 6607 C CA . ASN A 1 870 ? -10.142 5.139 4.935 1.00 88.81 870 ASN A CA 1
ATOM 6608 C C . ASN A 1 870 ? -9.560 4.586 3.626 1.00 88.81 870 ASN A C 1
ATOM 6610 O O . ASN A 1 870 ? -10.294 4.012 2.822 1.00 88.81 870 ASN A O 1
ATOM 6614 N N . LEU A 1 871 ? -8.238 4.673 3.442 1.00 86.44 871 LEU A N 1
ATOM 6615 C CA . LEU A 1 871 ? -7.561 4.091 2.280 1.00 86.44 871 LEU A CA 1
ATOM 6616 C C . LEU A 1 871 ? -7.723 2.561 2.229 1.00 86.44 871 LEU A C 1
ATOM 6618 O O . LEU A 1 871 ? -8.024 2.000 1.176 1.00 86.44 871 LEU A O 1
ATOM 6622 N N . ALA A 1 872 ? -7.581 1.878 3.369 1.00 88.88 872 ALA A N 1
ATOM 6623 C CA . ALA A 1 872 ? -7.791 0.434 3.461 1.00 88.88 872 ALA A CA 1
ATOM 6624 C C . ALA A 1 872 ? -9.245 0.026 3.164 1.00 88.88 872 ALA A C 1
ATOM 6626 O O . ALA A 1 872 ? -9.474 -0.984 2.497 1.00 88.88 872 ALA A O 1
ATOM 6627 N N . ALA A 1 873 ? -10.224 0.809 3.623 1.00 89.56 873 ALA A N 1
ATOM 6628 C CA . ALA A 1 873 ? -11.639 0.589 3.337 1.00 89.56 873 ALA A CA 1
ATOM 6629 C C . ALA A 1 873 ? -11.969 0.824 1.852 1.00 89.56 873 ALA A C 1
ATOM 6631 O O . ALA A 1 873 ? -12.722 0.047 1.266 1.00 89.56 873 ALA A O 1
ATOM 6632 N N . ALA A 1 874 ? -11.354 1.829 1.220 1.00 84.19 874 ALA A N 1
ATOM 6633 C CA . ALA A 1 874 ? -11.469 2.066 -0.219 1.00 84.19 874 ALA A CA 1
ATOM 6634 C C . ALA A 1 874 ? -10.907 0.882 -1.026 1.00 84.19 874 ALA A C 1
ATOM 6636 O O . ALA A 1 874 ? -11.599 0.337 -1.883 1.00 84.19 874 ALA A O 1
ATOM 6637 N N . ALA A 1 875 ? -9.702 0.411 -0.689 1.00 85.38 875 ALA A N 1
ATOM 6638 C CA . ALA A 1 875 ? -9.096 -0.769 -1.310 1.00 85.38 875 ALA A CA 1
ATOM 6639 C C . ALA A 1 875 ? -9.947 -2.041 -1.115 1.00 85.38 875 ALA A C 1
ATOM 6641 O O . ALA A 1 875 ? -10.109 -2.838 -2.039 1.00 85.38 875 ALA A O 1
ATOM 6642 N N . TYR A 1 876 ? -10.534 -2.225 0.073 1.00 92.75 876 TYR A N 1
ATOM 6643 C CA . TYR A 1 876 ? -11.470 -3.320 0.336 1.00 92.75 876 TYR A CA 1
ATOM 6644 C C . TYR A 1 876 ? -12.696 -3.257 -0.589 1.00 92.75 876 TYR A C 1
ATOM 6646 O O . TYR A 1 876 ? -13.042 -4.262 -1.211 1.00 92.75 876 TYR A O 1
ATOM 6654 N N . ASN A 1 877 ? -13.324 -2.084 -0.713 1.00 88.88 877 ASN A N 1
ATOM 6655 C CA . ASN A 1 877 ? -14.492 -1.903 -1.572 1.00 88.88 877 ASN A CA 1
ATOM 6656 C C . ASN A 1 877 ? -14.142 -2.124 -3.056 1.00 88.88 877 ASN A C 1
ATOM 6658 O O . ASN A 1 877 ? -14.904 -2.783 -3.753 1.00 88.88 877 ASN A O 1
ATOM 6662 N N . ILE A 1 878 ? -12.966 -1.687 -3.521 1.00 83.56 878 ILE A N 1
ATOM 6663 C CA . ILE A 1 878 ? -12.486 -1.949 -4.892 1.00 83.56 878 ILE A CA 1
ATOM 6664 C C . ILE A 1 878 ? -12.327 -3.448 -5.158 1.00 83.56 878 ILE A C 1
ATOM 6666 O O . ILE A 1 878 ? -12.798 -3.946 -6.178 1.00 83.56 878 ILE A O 1
ATOM 6670 N N . ARG A 1 879 ? -11.744 -4.206 -4.219 1.00 86.94 879 ARG A N 1
ATOM 6671 C CA . ARG A 1 879 ? -11.676 -5.673 -4.343 1.00 86.94 879 ARG A CA 1
ATOM 6672 C C . ARG A 1 879 ? -13.060 -6.310 -4.418 1.00 86.94 879 ARG A C 1
ATOM 6674 O O . ARG A 1 879 ? -13.228 -7.295 -5.128 1.00 86.94 879 ARG A O 1
ATOM 6681 N N . LYS A 1 880 ? -14.037 -5.771 -3.683 1.00 86.62 880 LYS A N 1
ATOM 6682 C CA . LYS A 1 880 ? -15.422 -6.252 -3.734 1.00 86.62 880 LYS A CA 1
ATOM 6683 C C . LYS A 1 880 ? -16.097 -5.953 -5.065 1.00 86.62 880 LYS A C 1
ATOM 6685 O O . LYS A 1 880 ? -16.758 -6.847 -5.576 1.00 86.62 880 LYS A O 1
ATOM 6690 N N . ILE A 1 881 ? -15.880 -4.764 -5.628 1.00 81.38 881 ILE A N 1
ATOM 6691 C CA . ILE A 1 881 ? -16.334 -4.425 -6.982 1.00 81.38 881 ILE A CA 1
ATOM 6692 C C . ILE A 1 881 ? -15.738 -5.421 -7.976 1.00 81.38 881 ILE A C 1
ATOM 6694 O O . ILE A 1 881 ? -16.490 -6.057 -8.697 1.00 81.38 881 ILE A O 1
ATOM 6698 N N . HIS A 1 882 ? -14.422 -5.651 -7.922 1.00 82.38 882 HIS A N 1
ATOM 6699 C CA . HIS A 1 882 ? -13.743 -6.570 -8.834 1.00 82.38 882 HIS A CA 1
ATOM 6700 C C . HIS A 1 882 ? -14.354 -7.971 -8.844 1.00 82.38 882 HIS A C 1
ATOM 6702 O O . HIS A 1 882 ? -14.659 -8.493 -9.901 1.00 82.38 882 HIS A O 1
ATOM 6708 N N . THR A 1 883 ? -14.575 -8.570 -7.671 1.00 82.50 883 THR A N 1
ATOM 6709 C CA . THR A 1 883 ? -15.176 -9.913 -7.559 1.00 82.50 883 THR A CA 1
ATOM 6710 C C . THR A 1 883 ? -16.658 -9.946 -7.945 1.00 82.50 883 THR A C 1
ATOM 6712 O O . THR A 1 883 ? -17.192 -11.021 -8.177 1.00 82.50 883 THR A O 1
ATOM 6715 N N . ALA A 1 884 ? -17.347 -8.804 -7.945 1.00 74.00 884 ALA A N 1
ATOM 6716 C CA . ALA A 1 884 ? -18.735 -8.721 -8.390 1.00 74.00 884 ALA A CA 1
ATOM 6717 C C . ALA A 1 884 ? -18.859 -8.512 -9.910 1.00 74.00 884 ALA A C 1
ATOM 6719 O O . ALA A 1 884 ? -19.908 -8.825 -10.466 1.00 74.00 884 ALA A O 1
ATOM 6720 N N . THR A 1 885 ? -17.826 -7.959 -10.559 1.00 62.81 885 THR A N 1
ATOM 6721 C CA . THR A 1 885 ? -17.811 -7.626 -11.995 1.00 62.81 885 THR A CA 1
ATOM 6722 C C . THR A 1 885 ? -16.978 -8.575 -12.858 1.00 62.81 885 THR A C 1
ATOM 6724 O O . THR A 1 885 ? -17.193 -8.600 -14.066 1.00 62.81 885 THR A O 1
ATOM 6727 N N . ALA A 1 886 ? -16.010 -9.279 -12.265 1.00 53.31 886 ALA A N 1
ATOM 6728 C CA . ALA A 1 886 ? -15.257 -10.374 -12.882 1.00 53.31 886 ALA A CA 1
ATOM 6729 C C . ALA A 1 886 ? -16.057 -11.674 -12.777 1.00 53.31 886 ALA A C 1
ATOM 6731 O O . ALA A 1 886 ? -16.054 -12.438 -13.766 1.00 53.31 886 ALA A O 1
#

Radius of gyration: 44.43 Å; chains: 1; bounding box: 137×69×139 Å

Secondary structure (DSSP, 8-state):
-------GGGGS-HHHHHHHHHHHHHHT--SSSTT-HHHHHHHHHHHHHHHHHHHHHHTS-TT-GGGTT-SS-EEEEEEEEEEETTEEEEEEEEEETTS----SSS-TT--B-THHHHHHHHHHHTT--HHHHHHHHHHHH-----HHHHHHHHHTHHHHHHHHHT----SEEEEEEEEEEEEEEEESEEEEEEEEEEEEE-TTS-EEEEEEEEPPTTT--SHHHHHHHHHHHHHTT--EEEEEEE---TTHHHHHHHH-TT-EEEE-HHHHHHHHHHTS-TTTHHHHHHHHHHHHS-SSHHHHHHHHHHHHHHHTTT-HHHHHHHHHTHHHHHHHHHS-HHHHTTTT-S-------SSS---SPPP--SS---SSPPPGGGGS-TT-HHHHHHHHHHHS--HHHHHTS----SSSPPPPHHHHHHHHHHHHHTT---HHHHHHHHHH-HHHHHHTTT----HHHHHHHHHHTTTHHHHHHHHHHHHHHHTT---TTEEEEEEEEEE-SS-GGGEE-HHHHHHHHHHHHHHHHHHHHHHHHHHHHHHTTS----HHHHHHHHHHHHHHHHHHHHHHHHHHHHHHHHHHHHHHHHHHHHHHHHHHHTTPPPPSPPPSSHHHHHHHHHHHHHHHHHHHHHHHHHHHHHHTTPPPPSSPPPPTTT-HHHHHHHHHHHHHHHHHHHHTTS---------EESS-TT-EEEEETTEEEEEEEEEEEEETTS-EEEEEEES-S-SGGGHHHHHHHHHHHHHHHHHHH--GGGS--EEEE-GGG--HHHHS-SSSEEEE-SS-HHHHHHHHHHS---SSPPTT--HHHHHHHHTTSHHHHHHHHHHHHHHHHHHHHHHHH-SS-SS-SHHHHHHHHHHHHHHHHHHHHHHHH-

pLDDT: mean 75.51, std 14.84, range [25.77, 94.69]

Organism: Pseudarthrobacter phenanthrenivorans (strain DSM 18606 / JCM 16027 / LMG 23796 / Sphe3) (NCBI:txid930171)

InterPro domains:
  IPR001207 Transposase, mutator type [PF00872] (21-340)
  IPR001207 Transposase, mutator type [PS01007] (247-271)
  IPR001207 Transposase, mutator type [PTHR33217] (13-341)
  IPR008490 Transposase InsH, N-terminal [PF05598] (380-470)
  IPR025668 Transposase DDE domain [PF13751] (818-882)

Sequence (886 aa):
MTDVTTSATDAVDEELVRQLTERARTEGLQLAGEGGLLQKLTKLVMESALDGELDDHLGYDKHDPAGRNGGNSRNGRRPKTLLTEAGPVEISVPRDRDASFEPRIVAKRQRRLTGVDDLVISLSAKGLTHGEIAAHLAEVYGAEVSKQTISTITDRVLEGMGEWQNRPLDPVYPVIFIDCVNVKIRDGQVANRPIYVALAVTVDGTRDILGLWAGEHGDGEGAKYWLRVLTEIKNRGVADCCIVVCDGLKGLPDAIASVWPQTVVQTCIVHLLRNSFRYASKKDWSQIAKDLKPVYTAPSEAAALDRFAEFSGKWEKRYPAIISLWTNAWAEFVPFLQFGACRRMACPSPDGGGGLGESGMARSYRPVRRDQVFLLPPDMRDWLPEDHLVWLVIEIVETLDMSAFEASRRRGGVGAAGYDPRMLLGLLVYAYCRGVRSSRQVERLCHTDIAFKVACAGDVPDHATIARFRAVSEEAFAGLFAQVLLIAARAGLARFGTIAIDGTKIPANASIDANRGRDWFEQHAAEIAAGVVEEAQRVDAAEDALAARGADEGGDRVRGALAMRSARAERIRRAAAELAQQQGRLDADRDARQTGAQARLETSRAGRPVRGRIPDGPLRLAEARAHLERELRDHQAKLDRRAALIAAGKKPMGAPSVPTEEHSRIIRARRVVAAAEAAAARDGQAPTRSLSKAVANTTDPDSRVMPTRRGFVQGYNAQVAVTGDHLIAAVDVNQQPNDMPSFVPMMSAATNAASGLHARTGSPEHQIGVVLADAGYCSNKNLEAPGADRIIALGKGREQHAKAVRSPASGPPPAGANAREAMAHRLRTPEGSAAYKRRGATVEPSIGTLKTILSRFSRRGLDAARSELNLAAAAYNIRKIHTATA